Protein AF-0000000079760302 (afdb_homodimer)

InterPro domains:
  IPR001539 Peptidase U32 [PS01276] (165-183)
  IPR001539 Peptidase U32 [PTHR30217] (5-407)
  IPR032525 Peptidase family U32, C-terminal [PF16325] (326-405)
  IPR060007 Peptidase family U32, N-terminal domain [PF01136] (14-316)

Organism: Clostridium scindens (strain ATCC 35704 / DSM 5676 / VPI 13733 / 19) (NCBI:txid411468)

Secondary structure (DSSP, 8-state):
----S-EEEEE-SSHHHHHHHHHTT-SEEEEEBSSSSTTTTSSPBPHHHHHHHHHHHHHTT-EEEEEE-----GGGHHHHHHHHHHHHHH--SEEEE--HHHHHHHHHH-TTSEEEEPGGG---SHHHHHHHHHHT-SEEEPPTT--HHHHHHHHHHS-TTSEEEEEEEEEEEEEEES-THHHHHH--S-TTSS---------EEEEETTEEEEEEEEEEETTEEEEEEEEEEE-GGGHHHHHHTT-SEEEEP-TT--HHHHHHHHHHHHHHHHHHHH-HHHHHHTHHHHHHHHHTT-SS-EE-TTTTSS--GGGB-----S---EEEEEEEEEEEETTEEEEE--S--BTT-EEEEE-TTS-EEEEEEEEEEETTS-EESB--STT-EEEEEESS---TT-EEEEEE-/----S-EEEEE-SSHHHHHHHHHTT-SEEEEEBSSSSTTTTSSPBPHHHHHHHHHHHHHTT-EEEEEE-----GGGHHHHHHHHHHHHHH--SEEEE--HHHHHHHHHH-TTSEEEEPGGG---SHHHHHHHHHHT-SEEEPPTT--HHHHHHHHHHS-TTSEEEEEEEEEEEEEEES-THHHHHH--S-TTSS---------EEEEETTEEEEEEEEEEETTEEEEEEEEEEE-GGGHHHHHHTT-SEEEEP-TT--HHHHHHHHHHHHHHHHHHHH-HHHHHHTHHHHHHHHHTT-SS-EE-TTTTSS--GGGB-----S---EEEEEEEEEEEETTEEEEE--S--BTT-EEEEE-TTS-EEEEEEEEEEETTS-EESB--STT-EEEEEESS---TT-EEEEEE-

Radius of gyration: 30.81 Å; Cα contacts (8 Å, |Δi|>4): 1862; chains: 2; bounding box: 51×100×69 Å

Foldseek 3Di:
DQQPQFFEEFEALFLLLLLLLLQLAGQEYEFEACDQAPPNVGNHDDLVSLLVSQVSQVVSNHFYEYENAAADDPVCVVVLLVVLLSCLVSPGQAYEYAYPSSLVSNCVRRVNHAYEYHLNNVAQALVVVVVVVVVRHQEYEHHLQHALVRLLVSCVRHDLRRAYEYEAKFKDFPDWFQPLVPCVVPVVDDPPPPCPPPLPQPQQFPDDPVDPDQGFGWGHDPGTTTTIDQAMHHCLVPLVSNSSSRHRYHYYDDNNDDSLLSSLLSLLSSCLSVLCVVPVVSNVVCVVVSVLSNLLNDVTWYFNRCHNHHDDPPSGPDPCPPPNFHKDFFFFFADDDPQWTKTFGAAKDFAQDWWWWARSNSDIDIKGWHWKAFPVGDTDGMDHDGRGIIITHIPDDDDGGTTIMHTDD/DQQPQFFEEFEALFLLLLLLLLQLAGQEYEFEACDQAPPNVGNHDDLVSLLVSQVSQVVSNHFYEYENAAADDPVCVVVLLVVLLSCLVSPGQAYEYAYPSSLVSNCVRRVNHAYEYHLNNVAQALVVVVVVVVVRHQEYEHHLQHALVRLLVSCVRHDLRRAYEYEAKFKDFPDWDQPLVPCVVVVVDDPPPPCPPPLPQPQQFPDDPVDPDQGFGWGHDPGTTTTIDQAMGHCLVPLVSNSSSRHRYHYYDDNNDDSLLSSLLSLLSSCLSVLCVVPVVSNVVCVVVSVLSNLLRDVTWYFNRCHNHHDDPPSGPDPCPPPNFHKDFFFFFADDDPQWTKTFGAAKDFAQDWWWWARSNSDTDIKGWHWKAFPVGDTDGMDHDGRGIIITHIPDDDDGGTTIMHTDD

pLDDT: mean 82.97, std 21.77, range [25.94, 98.81]

Nearest PDB structures (foldseek):
  4he6-assembly1_A  TM=8.586E-01  e=7.888E-08  Geobacillus thermoleovorans CCB_US3_UF5
  4he5-assembly1_A  TM=8.821E-01  e=3.032E-07  Geobacillus thermoleovorans CCB_US3_UF5
  3nnt-assembly1_B  TM=6.874E-01  e=3.094E-02  Salmonella enterica subsp. enterica serovar Typhimurium str. LT2
  4gug-assembly1_B  TM=6.235E-01  e=2.054E-02  Salmonella enterica subsp. enterica serovar Typhimurium str. LT2
  3l2i-assembly1_B  TM=6.583E-01  e=9.410E-02  Salmonella enterica subsp. enterica serovar Typhimurium str. LT2

Sequence (818 aa):
MRRGRPELLIPASSLEVLKTAVIFGADAVYIGGEAFGLRAKAKNFSMEDMKEGIAFAHAHGARVHVTVNILAHNDDLPGVEEYLKELKEIGPDALIIADPAIFQMAKDICPGIERHISTQANNTNYGTYLFWWKQGAKRVVSARELSLKEIREIRDRIPEEMEIESFIHGAMCISYSGRCLLSNYFTGRDANQGACTHPCRWKYAVVEETRPGEYMPVYENERGTYIFNSKDLCMIGHIPEMIEAGIDSFKIEGRMKTALYVATVARTYRKAIDDYLADVQRYQKNMPWYLDQISNCTYRQFTTGFYFGKPGDESQIYDSNTYVKEYTYLGIIGGEKDGLYRIEQRNKFSVGETIEIMKPDGQNIETAVQRIVDEEGNEQESAPHPKQVLYVELDHEASQYDILRRAESMRRGRPELLIPASSLEVLKTAVIFGADAVYIGGEAFGLRAKAKNFSMEDMKEGIAFAHAHGARVHVTVNILAHNDDLPGVEEYLKELKEIGPDALIIADPAIFQMAKDICPGIERHISTQANNTNYGTYLFWWKQGAKRVVSARELSLKEIREIRDRIPEEMEIESFIHGAMCISYSGRCLLSNYFTGRDANQGACTHPCRWKYAVVEETRPGEYMPVYENERGTYIFNSKDLCMIGHIPEMIEAGIDSFKIEGRMKTALYVATVARTYRKAIDDYLADVQRYQKNMPWYLDQISNCTYRQFTTGFYFGKPGDESQIYDSNTYVKEYTYLGIIGGEKDGLYRIEQRNKFSVGETIEIMKPDGQNIETAVQRIVDEEGNEQESAPHPKQVLYVELDHEASQYDILRRAES

Solvent-accessible surface area (backbone atoms only — not comparable to full-atom values): 41678 Å² total; per-residue (Å²): 133,80,77,71,85,58,35,39,33,34,43,22,33,39,59,69,27,40,53,38,28,46,67,12,46,27,42,23,35,37,34,39,32,60,58,54,22,84,61,33,82,45,70,39,34,49,72,68,45,45,43,52,46,45,51,53,30,51,75,71,73,20,44,36,31,36,37,49,40,33,78,54,43,61,83,44,49,65,57,47,54,53,51,45,56,52,43,51,72,64,52,53,57,26,36,32,26,36,28,61,31,56,46,52,48,41,52,72,72,28,64,87,38,43,37,27,36,30,41,84,54,62,39,52,29,39,50,35,51,47,49,42,42,75,75,61,37,45,31,40,26,44,27,79,75,50,25,42,67,56,45,29,53,28,50,74,67,45,64,87,82,50,39,34,29,37,75,40,32,28,70,37,73,48,25,56,14,67,41,31,44,60,54,49,68,64,50,50,59,68,80,74,60,79,66,66,63,74,63,53,80,47,62,26,23,48,33,44,71,89,46,84,79,60,55,28,48,33,38,46,44,96,60,16,27,34,30,34,50,80,39,23,32,49,39,84,91,40,55,68,61,46,52,71,23,53,42,42,28,43,29,43,48,53,51,85,52,51,50,64,48,40,33,50,52,29,23,43,51,39,47,47,54,50,30,38,76,75,34,60,65,54,30,62,69,44,42,68,56,46,52,52,56,57,43,39,65,46,93,59,44,38,20,60,57,22,39,87,38,80,47,42,56,69,44,50,58,60,76,63,77,56,84,62,47,43,63,44,60,29,32,42,29,72,36,76,56,96,76,23,34,31,27,45,29,58,42,74,53,42,51,74,37,74,33,31,42,40,41,53,89,71,49,71,42,75,30,38,28,69,40,34,25,41,85,86,66,46,80,39,66,56,46,81,55,71,66,37,58,33,32,32,28,54,79,52,91,80,52,69,66,27,34,38,32,31,79,48,132,132,80,77,72,85,59,36,39,32,34,41,22,31,37,56,68,27,40,52,39,24,47,68,13,46,26,41,23,35,38,34,37,33,59,56,55,22,84,62,33,83,45,69,40,33,49,72,68,44,43,45,52,45,45,52,53,29,50,75,71,72,21,44,37,32,37,35,49,40,33,78,53,42,58,85,43,50,65,58,49,54,54,50,46,54,52,43,52,72,64,53,54,57,27,36,31,26,36,27,61,31,57,46,52,48,41,51,73,72,28,65,87,36,41,38,28,37,30,42,84,56,62,39,50,28,38,49,35,52,47,50,42,42,75,74,61,37,45,32,40,26,44,27,78,74,49,24,43,68,55,45,28,52,28,48,73,66,44,63,88,82,51,38,33,28,37,77,40,32,29,70,37,74,48,25,57,15,67,41,29,44,61,53,48,67,63,44,54,60,68,78,74,60,80,66,66,62,74,60,53,80,47,62,27,23,48,33,43,72,88,45,85,80,59,55,30,48,32,38,45,43,96,59,16,27,34,30,34,50,80,39,24,33,49,38,82,90,40,54,68,62,45,52,71,23,52,44,41,28,44,28,42,49,52,51,84,52,51,52,65,47,39,31,49,52,29,23,44,51,40,48,47,53,50,32,38,75,74,33,59,64,53,29,60,70,43,44,66,57,46,53,51,57,56,44,40,67,47,92,57,45,38,20,60,55,22,37,88,37,79,49,42,58,71,44,51,59,59,76,64,76,58,84,62,47,43,63,45,60,29,30,43,30,72,37,77,56,96,75,23,33,32,29,46,28,58,40,72,54,42,51,71,38,74,33,30,42,41,42,53,88,70,49,70,41,75,31,39,29,69,40,33,26,40,85,86,65,47,79,38,64,56,45,83,56,70,66,38,57,33,32,33,27,54,78,52,91,82,53,70,65,27,34,36,31,32,78,50,132

Structure (mmCIF, N/CA/C/O backbone):
data_AF-0000000079760302-model_v1
#
loop_
_entity.id
_entity.type
_entity.pdbx_description
1 polymer 'Putative protease YdcP'
#
loop_
_atom_site.group_PDB
_atom_site.id
_atom_site.type_symbol
_atom_site.label_atom_id
_atom_site.label_alt_id
_atom_site.label_comp_id
_atom_site.label_asym_id
_atom_site.label_entity_id
_atom_site.label_seq_id
_atom_site.pdbx_PDB_ins_code
_atom_site.Cartn_x
_atom_site.Cartn_y
_atom_site.Cartn_z
_atom_site.occupancy
_atom_site.B_iso_or_equiv
_atom_site.auth_seq_id
_atom_site.auth_comp_id
_atom_site.auth_asym_id
_atom_site.auth_atom_id
_atom_site.pdbx_PDB_model_num
ATOM 1 N N . MET A 1 1 ? 15.672 27.656 -12.844 1 27.12 1 MET A N 1
ATOM 2 C CA . MET A 1 1 ? 14.664 28.578 -12.328 1 27.12 1 MET A CA 1
ATOM 3 C C . MET A 1 1 ? 14.281 28.219 -10.898 1 27.12 1 MET A C 1
ATOM 5 O O . MET A 1 1 ? 13.914 27.062 -10.625 1 27.12 1 MET A O 1
ATOM 9 N N . ARG A 1 2 ? 14.93 28.781 -9.805 1 40.09 2 ARG A N 1
ATOM 10 C CA . ARG A 1 2 ? 14.938 28.719 -8.352 1 40.09 2 ARG A CA 1
ATOM 11 C C . ARG A 1 2 ? 13.523 28.562 -7.801 1 40.09 2 ARG A C 1
ATOM 13 O O . ARG A 1 2 ? 12.656 29.406 -8.039 1 40.09 2 ARG A O 1
ATOM 20 N N . ARG A 1 3 ? 13.008 27.344 -7.719 1 56.59 3 ARG A N 1
ATOM 21 C CA . ARG A 1 3 ? 11.672 27.125 -7.184 1 56.59 3 ARG A CA 1
ATOM 22 C C . ARG A 1 3 ? 11.406 28.047 -5.992 1 56.59 3 ARG A C 1
ATOM 24 O O . ARG A 1 3 ? 12.344 28.469 -5.309 1 56.59 3 ARG A O 1
ATOM 31 N N . GLY A 1 4 ? 10.43 29.062 -6.113 1 69.62 4 GLY A N 1
ATOM 32 C CA . GLY A 1 4 ? 9.883 30.047 -5.188 1 69.62 4 GLY A CA 1
ATOM 33 C C . GLY A 1 4 ? 9.82 29.547 -3.756 1 69.62 4 GLY A C 1
ATOM 34 O O . GLY A 1 4 ? 10.461 28.547 -3.412 1 69.62 4 GLY A O 1
ATOM 35 N N . ARG A 1 5 ? 9.539 30.359 -2.797 1 90.12 5 ARG A N 1
ATOM 36 C CA . ARG A 1 5 ? 9.273 30.109 -1.383 1 90.12 5 ARG A CA 1
ATOM 37 C C . ARG A 1 5 ? 8.406 28.875 -1.191 1 90.12 5 ARG A C 1
ATOM 39 O O . ARG A 1 5 ? 7.32 28.766 -1.766 1 90.12 5 ARG A O 1
ATOM 46 N N . PRO A 1 6 ? 9.039 27.797 -0.453 1 97.38 6 PRO A N 1
ATOM 47 C CA . PRO A 1 6 ? 8.203 26.609 -0.227 1 97.38 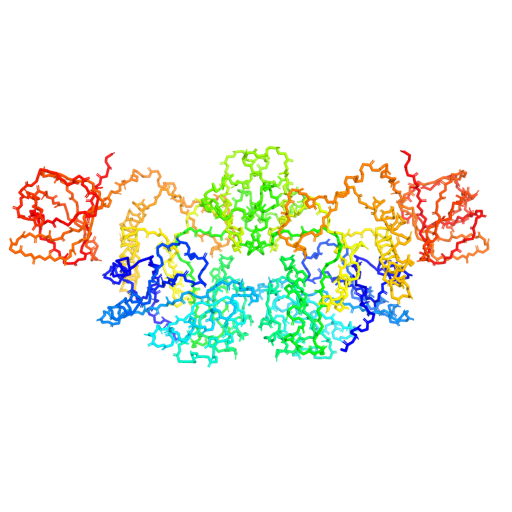6 PRO A CA 1
ATOM 48 C C . PRO A 1 6 ? 6.941 26.906 0.568 1 97.38 6 PRO A C 1
ATOM 50 O O . PRO A 1 6 ? 6.941 27.812 1.412 1 97.38 6 PRO A O 1
ATOM 53 N N . GLU A 1 7 ? 5.926 26.219 0.234 1 98.44 7 GLU A N 1
ATOM 54 C CA . GLU A 1 7 ? 4.684 26.266 0.998 1 98.44 7 GLU A CA 1
ATOM 55 C C . GLU A 1 7 ? 4.828 25.547 2.332 1 98.44 7 GLU A C 1
ATOM 57 O O . GLU A 1 7 ? 5.359 24.438 2.387 1 98.44 7 GLU A O 1
ATOM 62 N N . LEU A 1 8 ? 4.477 26.219 3.406 1 98.69 8 LEU A N 1
ATOM 63 C CA . LEU A 1 8 ? 4.348 25.547 4.695 1 98.69 8 LEU A CA 1
ATOM 64 C C . LEU A 1 8 ? 2.926 25.031 4.906 1 98.69 8 LEU A C 1
ATOM 66 O O . LEU A 1 8 ? 1.998 25.828 5.086 1 98.69 8 LEU A O 1
ATOM 70 N N . LEU A 1 9 ? 2.736 23.719 4.84 1 98.56 9 LEU A N 1
ATOM 71 C CA . LEU A 1 9 ? 1.435 23.062 4.934 1 98.56 9 LEU A CA 1
ATOM 72 C C . LEU A 1 9 ? 1.235 22.438 6.309 1 98.56 9 LEU A C 1
ATOM 74 O O . LEU A 1 9 ? 1.957 21.516 6.684 1 98.56 9 LEU A O 1
ATOM 78 N N . ILE A 1 10 ? 0.221 22.922 7.035 1 97.69 10 ILE A N 1
ATOM 79 C CA . ILE A 1 10 ? 0.015 22.547 8.43 1 97.69 10 ILE A CA 1
ATOM 80 C C . ILE A 1 10 ? -1.311 21.812 8.578 1 97.69 10 ILE A C 1
ATOM 82 O O . ILE A 1 10 ? -2.305 22.172 7.941 1 97.69 10 ILE A O 1
ATOM 86 N N . PRO A 1 11 ? -1.332 20.781 9.438 1 95.25 11 PRO A N 1
ATOM 87 C CA . PRO A 1 11 ? -2.592 20.078 9.68 1 95.25 11 PRO A CA 1
ATOM 88 C C . PRO A 1 11 ? -3.516 20.828 10.633 1 95.25 11 PRO A C 1
ATOM 90 O O . PRO A 1 11 ? -3.047 21.609 11.469 1 95.25 11 PRO A O 1
ATOM 93 N N . ALA A 1 12 ? -4.762 20.641 10.492 1 94.62 12 ALA A N 1
ATOM 94 C CA . ALA A 1 12 ? -5.719 21.172 11.453 1 94.62 12 ALA A CA 1
ATOM 95 C C . ALA A 1 12 ? -6.84 20.172 11.734 1 94.62 12 ALA A C 1
ATOM 97 O O . ALA A 1 12 ? -7.461 19.656 10.805 1 94.62 12 ALA A O 1
ATOM 98 N N . SER A 1 13 ? -7.125 20 12.961 1 89.5 13 SER A N 1
ATOM 99 C CA . SER A 1 13 ? -8.125 19.031 13.391 1 89.5 13 SER A CA 1
ATOM 100 C C . SER A 1 13 ? -9.477 19.688 13.617 1 89.5 13 SER A C 1
ATOM 102 O O . SER A 1 13 ? -10.492 19.016 13.75 1 89.5 13 SER A O 1
ATOM 104 N N . SER A 1 14 ? -9.477 20.984 13.734 1 89.62 14 SER A N 1
ATOM 105 C CA . SER A 1 14 ? -10.688 21.75 14.008 1 89.62 14 SER A CA 1
ATOM 106 C C . SER A 1 14 ? -10.586 23.156 13.453 1 89.62 14 SER A C 1
ATOM 108 O O . SER A 1 14 ? -9.508 23.578 13.016 1 89.62 14 SER A O 1
ATOM 110 N N . LEU A 1 15 ? -11.727 23.812 13.5 1 93.81 15 LEU A N 1
ATOM 111 C CA . LEU A 1 15 ? -11.75 25.188 13.023 1 93.81 15 LEU A CA 1
ATOM 112 C C . LEU A 1 15 ? -10.805 26.062 13.836 1 93.81 15 LEU A C 1
ATOM 114 O O . LEU A 1 15 ? -10.078 26.875 13.273 1 93.81 15 LEU A O 1
ATOM 118 N N . GLU A 1 16 ? -10.773 25.875 15.102 1 91.5 16 GLU A N 1
ATOM 119 C CA . GLU A 1 16 ? -9.875 26.609 15.984 1 91.5 16 GLU A CA 1
ATOM 120 C C . GLU A 1 16 ? -8.422 26.375 15.602 1 91.5 16 GLU A C 1
ATOM 122 O O . GLU A 1 16 ? -7.637 27.328 15.516 1 91.5 16 GLU A O 1
ATOM 127 N N . VAL A 1 17 ? -8.102 25.172 15.391 1 93.56 17 VAL A N 1
ATOM 128 C CA . VAL A 1 17 ? -6.727 24.812 15.055 1 93.56 17 VAL A CA 1
ATOM 129 C C . VAL A 1 17 ? -6.367 25.359 13.672 1 93.56 17 VAL A C 1
ATOM 131 O O . VAL A 1 17 ? -5.234 25.781 13.445 1 93.56 17 VAL A O 1
ATOM 134 N N . LEU A 1 18 ? -7.316 25.312 12.781 1 96.81 18 LEU A N 1
ATOM 135 C CA . LEU A 1 18 ? -7.09 25.875 11.453 1 96.81 18 LEU A CA 1
ATOM 136 C C . LEU A 1 18 ? -6.75 27.359 11.555 1 96.81 18 LEU A C 1
ATOM 138 O O . LEU A 1 18 ? -5.77 27.812 10.961 1 96.81 18 LEU A O 1
ATOM 142 N N . LYS A 1 19 ? -7.535 28.094 12.289 1 97 19 LYS A N 1
ATOM 143 C CA . LYS A 1 19 ? -7.285 29.531 12.445 1 97 19 LYS A CA 1
ATOM 144 C C . LYS A 1 19 ? -5.93 29.781 13.094 1 97 19 LYS A C 1
ATOM 146 O O . LYS A 1 19 ? -5.199 30.688 12.68 1 97 19 LYS A O 1
ATOM 151 N N . THR A 1 20 ? -5.645 28.953 14.062 1 96.44 20 THR A N 1
ATOM 152 C CA . THR A 1 20 ? -4.348 29.047 14.719 1 96.44 20 THR A CA 1
ATOM 153 C C . THR A 1 20 ? -3.215 28.828 13.727 1 96.44 20 THR A C 1
ATOM 155 O O . THR A 1 20 ? -2.258 29.609 13.688 1 96.44 20 THR A O 1
ATOM 158 N N . ALA A 1 21 ? -3.311 27.766 12.953 1 97.75 21 ALA A N 1
ATOM 159 C CA . ALA A 1 21 ? -2.287 27.453 11.961 1 97.75 21 ALA A CA 1
ATOM 160 C C . ALA A 1 21 ? -2.061 28.625 11.008 1 97.75 21 ALA A C 1
ATOM 162 O O . ALA A 1 21 ? -0.917 29 10.742 1 97.75 21 ALA A O 1
ATOM 163 N N . VAL A 1 22 ? -3.119 29.203 10.555 1 98.56 22 VAL A N 1
ATOM 164 C CA . VAL A 1 22 ? -3.061 30.312 9.594 1 98.56 22 VAL A CA 1
ATOM 165 C C . VAL A 1 22 ? -2.375 31.516 10.227 1 98.56 22 VAL A C 1
ATOM 167 O O . VAL A 1 22 ? -1.438 32.062 9.656 1 98.56 22 VAL A O 1
ATOM 170 N N . ILE A 1 23 ? -2.783 31.859 11.398 1 98.38 23 ILE A N 1
ATOM 171 C CA . ILE A 1 23 ? -2.273 33.031 12.078 1 98.38 23 ILE A CA 1
ATOM 172 C C . ILE A 1 23 ? -0.801 32.844 12.43 1 98.38 23 ILE A C 1
ATOM 174 O O . ILE A 1 23 ? -0.011 33.781 12.383 1 98.38 23 ILE A O 1
ATOM 178 N N . PHE A 1 24 ? -0.432 31.625 12.703 1 98.25 24 PHE A N 1
ATOM 179 C CA . PHE A 1 24 ? 0.914 31.375 13.195 1 98.25 24 PHE A CA 1
ATOM 180 C C . PHE A 1 24 ? 1.858 31.031 12.055 1 98.25 24 PHE A C 1
ATOM 182 O O . PHE A 1 24 ? 3.016 30.672 12.281 1 98.25 24 PHE A O 1
ATOM 189 N N . GLY A 1 25 ? 1.364 31.078 10.797 1 97.94 25 GLY A N 1
ATOM 190 C CA . GLY A 1 25 ? 2.381 31.141 9.758 1 97.94 25 GLY A CA 1
ATOM 191 C C . GLY A 1 25 ? 2.148 30.141 8.641 1 97.94 25 GLY A C 1
ATOM 192 O O . GLY A 1 25 ? 2.947 30.047 7.703 1 97.94 25 GLY A O 1
ATOM 193 N N . ALA A 1 26 ? 1.073 29.406 8.625 1 98.25 26 ALA A N 1
ATOM 194 C CA . ALA A 1 26 ? 0.79 28.438 7.57 1 98.25 26 ALA A CA 1
ATOM 195 C C . ALA A 1 26 ? 0.502 29.141 6.246 1 98.25 26 ALA A C 1
ATOM 197 O O . ALA A 1 26 ? -0.226 30.141 6.207 1 98.25 26 ALA A O 1
ATOM 198 N N . ASP A 1 27 ? 1.125 28.672 5.168 1 98.44 27 ASP A N 1
ATOM 199 C CA . ASP A 1 27 ? 0.725 29.078 3.828 1 98.44 27 ASP A CA 1
ATOM 200 C C . ASP A 1 27 ? -0.511 28.312 3.361 1 98.44 27 ASP A C 1
ATOM 202 O O . ASP A 1 27 ? -1.268 28.797 2.518 1 98.44 27 ASP A O 1
ATOM 206 N N . ALA A 1 28 ? -0.618 27.141 3.871 1 98.75 28 ALA A N 1
ATOM 207 C CA . ALA A 1 28 ? -1.744 26.25 3.594 1 98.75 28 ALA A CA 1
ATOM 208 C C . ALA A 1 28 ? -2.025 25.328 4.781 1 98.75 28 ALA A C 1
ATOM 210 O O . ALA A 1 28 ? -1.126 25.031 5.57 1 98.75 28 ALA A O 1
ATOM 211 N N . VAL A 1 29 ? -3.301 24.969 4.875 1 98.12 29 VAL A N 1
ATOM 212 C CA . VAL A 1 29 ? -3.74 24.047 5.914 1 98.12 29 VAL A CA 1
ATOM 213 C C . VAL A 1 29 ? -4.477 22.875 5.281 1 98.12 29 VAL A C 1
ATOM 215 O O . VAL A 1 29 ? -5.234 23.047 4.324 1 98.12 29 VAL A O 1
ATOM 218 N N . TYR A 1 30 ? -4.176 21.688 5.766 1 96.69 30 TYR A N 1
ATOM 219 C CA . TYR A 1 30 ? -4.973 20.562 5.285 1 96.69 30 TYR A CA 1
ATOM 220 C C . TYR A 1 30 ? -5.848 20 6.402 1 96.69 30 TYR A C 1
ATOM 222 O O . TYR A 1 30 ? -5.422 19.953 7.559 1 96.69 30 TYR A O 1
ATOM 230 N N . ILE A 1 31 ? -7.078 19.688 6.004 1 95 31 ILE A N 1
ATOM 231 C CA . ILE A 1 31 ? -8.102 19.266 6.957 1 95 31 ILE A CA 1
ATOM 232 C C . ILE A 1 31 ? -8.82 18.031 6.426 1 95 31 ILE A C 1
ATOM 234 O O . ILE A 1 31 ? -8.602 17.625 5.285 1 95 31 ILE A O 1
ATOM 238 N N . GLY A 1 32 ? -9.586 17.406 7.305 1 90.62 32 GLY A N 1
ATOM 239 C CA . GLY A 1 32 ? -10.453 16.281 6.949 1 90.62 32 GLY A CA 1
ATOM 240 C C . GLY A 1 32 ? -11.883 16.469 7.422 1 90.62 32 GLY A C 1
ATOM 241 O O . GLY A 1 32 ? -12.125 17.047 8.492 1 90.62 32 GLY A O 1
ATOM 242 N N . GLY A 1 33 ? -12.766 16.047 6.598 1 84.06 33 GLY A N 1
ATOM 243 C CA . GLY A 1 33 ? -14.156 16.031 7.027 1 84.06 33 GLY A CA 1
ATOM 244 C C . GLY A 1 33 ? -14.5 14.82 7.875 1 84.06 33 GLY A C 1
ATOM 245 O O . GLY A 1 33 ? -13.617 14.062 8.273 1 84.06 33 GLY A O 1
ATOM 246 N N . GLU A 1 34 ? -15.758 14.766 8.18 1 72.75 34 GLU A N 1
ATOM 247 C CA . GLU A 1 34 ? -16.25 13.672 9.008 1 72.75 34 GLU A CA 1
ATOM 248 C C . GLU A 1 34 ? -16.203 12.344 8.258 1 72.75 34 GLU A C 1
ATOM 250 O O . GLU A 1 34 ? -16.25 11.273 8.875 1 72.75 34 GLU A O 1
ATOM 255 N N . ALA A 1 35 ? -16 12.562 6.984 1 72.5 35 ALA A N 1
ATOM 256 C CA . ALA A 1 35 ? -16.078 11.336 6.188 1 72.5 35 ALA A CA 1
ATOM 257 C C . ALA A 1 35 ? -14.875 11.227 5.242 1 72.5 35 ALA A C 1
ATOM 259 O O . ALA A 1 35 ? -14.305 12.242 4.836 1 72.5 35 ALA A O 1
ATOM 260 N N . PHE A 1 36 ? -14.289 9.984 5.008 1 75.25 36 PHE A N 1
ATOM 261 C CA . PHE A 1 36 ? -13.469 9.516 3.896 1 75.25 36 PHE A CA 1
ATOM 262 C C . PHE A 1 36 ? -12.039 10.031 4.027 1 75.25 36 PHE A C 1
ATOM 264 O O . PHE A 1 36 ? -11.359 10.266 3.021 1 75.25 36 PHE A O 1
ATOM 271 N N . GLY A 1 37 ? -11.727 10.531 5.164 1 73.12 37 GLY A N 1
ATOM 272 C CA . GLY A 1 37 ? -10.328 10.703 5.531 1 73.12 37 GLY A CA 1
ATOM 273 C C . GLY A 1 37 ? -9.781 9.562 6.367 1 73.12 37 GLY A C 1
ATOM 274 O O . GLY A 1 37 ? -10.547 8.844 7.023 1 73.12 37 GLY A O 1
ATOM 275 N N . LEU A 1 38 ? -8.492 9.336 6.277 1 59.59 38 LEU A N 1
ATOM 276 C CA . LEU A 1 38 ? -7.863 8.25 7.023 1 59.59 38 LEU A CA 1
ATOM 277 C C . LEU A 1 38 ? -8.016 8.469 8.523 1 59.59 38 LEU A C 1
ATOM 279 O O . LEU A 1 38 ? -7.887 7.527 9.312 1 59.59 38 LEU A O 1
ATOM 283 N N . ARG A 1 39 ? -8.344 9.648 8.969 1 48 39 ARG A N 1
ATOM 284 C CA . ARG A 1 39 ? -8.484 9.961 10.391 1 48 39 ARG A CA 1
ATOM 285 C C . ARG A 1 39 ? -9.898 10.414 10.711 1 48 39 ARG A C 1
ATOM 287 O O . ARG A 1 39 ? -10.094 11.375 11.461 1 48 39 ARG A O 1
ATOM 294 N N . ALA A 1 40 ? -10.922 9.859 10.156 1 51.06 40 ALA A N 1
ATOM 295 C CA . ALA A 1 40 ? -12.32 10.258 10.281 1 51.06 40 ALA A CA 1
ATOM 296 C C . ALA A 1 40 ? -12.773 10.242 11.742 1 51.06 40 ALA A C 1
ATOM 298 O O . ALA A 1 40 ? -13.789 10.844 12.094 1 51.06 40 ALA A O 1
ATOM 299 N N . LYS A 1 41 ? -12.047 9.664 12.641 1 45.09 41 LYS A N 1
ATOM 300 C CA . LYS A 1 41 ? -12.461 9.672 14.039 1 45.09 41 LYS A CA 1
ATOM 301 C C . LYS A 1 41 ? -12.016 10.953 14.734 1 45.09 41 LYS A C 1
ATOM 303 O O . LYS A 1 41 ? -12.422 11.227 15.867 1 45.09 41 LYS A O 1
ATOM 308 N N . ALA A 1 42 ? -11.211 11.672 14.211 1 46.56 42 ALA A N 1
ATOM 309 C CA . ALA A 1 42 ? -10.781 12.945 14.781 1 46.56 42 ALA A CA 1
ATOM 310 C C . ALA A 1 42 ? -11.906 13.977 14.734 1 46.56 42 ALA A C 1
ATOM 312 O O . ALA A 1 42 ? -12.906 13.773 14.047 1 46.56 42 ALA A O 1
ATOM 313 N N . LYS A 1 43 ? -12.039 14.789 15.852 1 53.94 43 LYS A N 1
ATOM 314 C CA . LYS A 1 43 ? -12.938 15.93 15.727 1 53.94 43 LYS A CA 1
ATOM 315 C C . LYS A 1 43 ? -12.852 16.547 14.336 1 53.94 43 LYS A C 1
ATOM 317 O O . LYS A 1 43 ? -11.797 17.047 13.938 1 53.94 43 LYS A O 1
ATOM 322 N N . ASN A 1 44 ? -13.688 16 13.344 1 64.38 44 ASN A N 1
ATOM 323 C CA . ASN A 1 44 ? -13.633 16.391 11.938 1 64.38 44 ASN A CA 1
ATOM 324 C C . ASN A 1 44 ? -14.555 17.578 11.648 1 64.38 44 ASN A C 1
ATOM 326 O O . ASN A 1 44 ? -15.344 17.984 12.508 1 64.38 44 ASN A O 1
ATOM 330 N N . PHE A 1 45 ? -14.172 18.297 10.656 1 85.31 45 PHE A N 1
ATOM 331 C CA . PHE A 1 45 ? -14.852 19.5 10.195 1 85.31 45 PHE A CA 1
ATOM 332 C C . PHE A 1 45 ? -16.234 19.172 9.664 1 85.31 45 PHE A C 1
ATOM 334 O O . PHE A 1 45 ? -16.391 18.281 8.82 1 85.31 45 PHE A O 1
ATOM 341 N N . SER A 1 46 ? -17.219 19.812 10.273 1 89.56 46 SER A N 1
ATOM 342 C CA . SER A 1 46 ? -18.484 19.859 9.562 1 89.56 46 SER A CA 1
ATOM 343 C C . SER A 1 46 ? -18.375 20.688 8.273 1 89.56 46 SER A C 1
ATOM 345 O O . SER A 1 46 ? -17.391 21.391 8.078 1 89.56 46 SER A O 1
ATOM 347 N N . MET A 1 47 ? -19.359 20.578 7.477 1 91.06 47 MET A N 1
ATOM 348 C CA . MET A 1 47 ? -19.359 21.359 6.242 1 91.06 47 MET A CA 1
ATOM 349 C C . MET A 1 47 ? -19.375 22.844 6.539 1 91.06 47 MET A C 1
ATOM 351 O O . MET A 1 47 ? -18.734 23.641 5.848 1 91.06 47 MET A O 1
ATOM 355 N N . GLU A 1 48 ? -20.062 23.203 7.543 1 94.25 48 GLU A N 1
ATOM 356 C CA . GLU A 1 48 ? -20.125 24.594 7.957 1 94.25 48 GLU A CA 1
ATOM 357 C C . GLU A 1 48 ? -18.766 25.094 8.453 1 94.25 48 GLU A C 1
ATOM 359 O O . GLU A 1 48 ? -18.328 26.188 8.109 1 94.25 48 GLU A O 1
ATOM 364 N N . ASP A 1 49 ? -18.156 24.266 9.227 1 94.88 49 ASP A N 1
ATOM 365 C CA . ASP A 1 49 ? -16.828 24.594 9.719 1 94.88 49 ASP A CA 1
ATOM 366 C C . ASP A 1 49 ? -15.828 24.734 8.562 1 94.88 49 ASP A C 1
ATOM 368 O O . ASP A 1 49 ? -14.969 25.609 8.57 1 94.88 49 ASP A O 1
ATOM 372 N N . MET A 1 50 ? -15.984 23.875 7.637 1 95.81 50 MET A N 1
ATOM 373 C CA . MET A 1 50 ? -15.094 23.906 6.484 1 95.81 50 MET A CA 1
ATOM 374 C C . MET A 1 50 ? -15.258 25.203 5.699 1 95.81 50 MET A C 1
ATOM 376 O O . MET A 1 50 ? -14.273 25.844 5.344 1 95.81 50 MET A O 1
ATOM 380 N N . LYS A 1 51 ? -16.469 25.547 5.496 1 96.94 51 LYS A N 1
ATOM 381 C CA . LYS A 1 51 ? -16.75 26.781 4.766 1 96.94 51 LYS A CA 1
ATOM 382 C C . LYS A 1 51 ? -16.156 28 5.48 1 96.94 51 LYS A C 1
ATOM 384 O O . LYS A 1 51 ? -15.508 28.828 4.859 1 96.94 51 LYS A O 1
ATOM 389 N N . GLU A 1 52 ? -16.375 28.016 6.734 1 97.62 52 GLU A N 1
ATOM 390 C CA . GLU A 1 52 ? -15.836 29.125 7.531 1 97.62 52 GLU A CA 1
ATOM 391 C C . GLU A 1 52 ? -14.305 29.125 7.52 1 97.62 52 GLU A C 1
ATOM 393 O O . GLU A 1 52 ? -13.68 30.172 7.391 1 97.62 52 GLU A O 1
ATOM 398 N N . GLY A 1 53 ? -13.797 27.938 7.707 1 97.88 53 GLY A N 1
ATOM 399 C CA . GLY A 1 53 ? -12.352 27.812 7.699 1 97.88 53 GLY A CA 1
ATOM 400 C C . GLY A 1 53 ? -11.719 28.234 6.391 1 97.88 53 GLY A C 1
ATOM 401 O O . GLY A 1 53 ? -10.695 28.922 6.383 1 97.88 53 GLY A O 1
ATOM 402 N N . ILE A 1 54 ? -12.344 27.875 5.305 1 98.38 54 ILE A N 1
ATOM 403 C CA . ILE A 1 54 ? -11.852 28.234 3.984 1 98.38 54 ILE A CA 1
ATOM 404 C C . ILE A 1 54 ? -11.914 29.75 3.803 1 98.38 54 ILE A C 1
ATOM 406 O O . ILE A 1 54 ? -10.953 30.375 3.354 1 98.38 54 ILE A O 1
ATOM 410 N N . ALA A 1 55 ? -12.953 30.328 4.156 1 98.44 55 ALA A N 1
ATOM 411 C CA . ALA A 1 55 ? -13.102 31.766 4.055 1 98.44 55 ALA A CA 1
ATOM 412 C C . ALA A 1 55 ? -12.047 32.5 4.887 1 98.44 55 ALA A C 1
ATOM 414 O O . ALA A 1 55 ? -11.43 33.438 4.422 1 98.44 55 ALA A O 1
ATOM 415 N N . PHE A 1 56 ? -11.883 32.094 6.09 1 98.12 56 PHE A N 1
ATOM 416 C CA . PHE A 1 56 ? -10.891 32.688 6.977 1 98.12 56 PHE A CA 1
ATOM 417 C C . PHE A 1 56 ? -9.492 32.562 6.375 1 98.12 56 PHE A C 1
ATOM 419 O O . PHE A 1 56 ? -8.75 33.562 6.332 1 98.12 56 PHE A O 1
ATOM 426 N N . ALA A 1 57 ? -9.148 31.328 5.938 1 98.75 57 ALA A N 1
ATOM 427 C CA . ALA A 1 57 ? -7.836 31.094 5.348 1 98.75 57 ALA A CA 1
ATOM 428 C C . ALA A 1 57 ? -7.605 32 4.145 1 98.75 57 ALA A C 1
ATOM 430 O O . ALA A 1 57 ? -6.562 32.656 4.043 1 98.75 57 ALA A O 1
ATOM 431 N N . HIS A 1 58 ? -8.555 32.125 3.277 1 98.62 58 HIS A N 1
ATOM 432 C CA . HIS A 1 58 ? -8.445 32.938 2.078 1 98.62 58 HIS A CA 1
ATOM 433 C C . HIS A 1 58 ? -8.289 34.406 2.432 1 98.62 58 HIS A C 1
ATOM 435 O O . HIS A 1 58 ? -7.504 35.125 1.808 1 98.62 58 HIS A O 1
ATOM 441 N N . ALA A 1 59 ? -9.031 34.844 3.42 1 98.38 59 ALA A N 1
ATOM 442 C CA . ALA A 1 59 ? -8.953 36.219 3.863 1 98.38 59 ALA A CA 1
ATOM 443 C C . ALA A 1 59 ? -7.551 36.562 4.375 1 98.38 59 ALA A C 1
ATOM 445 O O . ALA A 1 59 ? -7.152 37.719 4.406 1 98.38 59 ALA A O 1
ATOM 446 N N . HIS A 1 60 ? -6.859 35.562 4.785 1 98.19 60 HIS A N 1
ATOM 447 C CA . HIS A 1 60 ? -5.523 35.75 5.336 1 98.19 60 HIS A CA 1
ATOM 448 C C . HIS A 1 60 ? -4.449 35.281 4.363 1 98.19 60 HIS A C 1
ATOM 450 O O . HIS A 1 60 ? -3.285 35.125 4.742 1 98.19 60 HIS A O 1
ATOM 456 N N . GLY A 1 61 ? -4.828 34.906 3.141 1 98.06 61 GLY A N 1
ATOM 457 C CA . GLY A 1 61 ? -3.885 34.562 2.084 1 98.06 61 GLY A CA 1
ATOM 458 C C . GLY A 1 61 ? -3.389 33.125 2.16 1 98.06 61 GLY A C 1
ATOM 459 O O . GLY A 1 61 ? -2.348 32.812 1.59 1 98.06 61 GLY A O 1
ATOM 460 N N . ALA A 1 62 ? -4.074 32.281 2.91 1 98.62 62 ALA A N 1
ATOM 461 C CA . ALA A 1 62 ? -3.693 30.875 3.035 1 98.62 62 ALA A CA 1
ATOM 462 C C . ALA A 1 62 ? -4.645 29.969 2.246 1 98.62 62 ALA A C 1
ATOM 464 O O . ALA A 1 62 ? -5.797 30.344 2.008 1 98.62 62 ALA A O 1
ATOM 465 N N . ARG A 1 63 ? -4.16 28.844 1.854 1 98.69 63 ARG A N 1
ATOM 466 C CA . ARG A 1 63 ? -4.941 27.859 1.108 1 98.69 63 ARG A CA 1
ATOM 467 C C . ARG A 1 63 ? -5.441 26.75 2.027 1 98.69 63 ARG A C 1
ATOM 469 O O . ARG A 1 63 ? -4.902 26.547 3.117 1 98.69 63 ARG A O 1
ATOM 476 N N . VAL A 1 64 ? -6.5 26.062 1.577 1 98.62 64 VAL A N 1
ATOM 477 C CA . VAL A 1 64 ? -7.027 24.953 2.352 1 98.62 64 VAL A CA 1
ATOM 478 C C . VAL A 1 64 ? -7.129 23.703 1.465 1 98.62 64 VAL A C 1
ATOM 480 O O . VAL A 1 64 ? -7.719 23.75 0.382 1 98.62 64 VAL A O 1
ATOM 483 N N . HIS A 1 65 ? -6.516 22.641 1.885 1 98.19 65 HIS A N 1
ATOM 484 C CA . HIS A 1 65 ? -6.602 21.328 1.249 1 98.19 65 HIS A CA 1
ATOM 485 C C . HIS A 1 65 ? -7.461 20.375 2.07 1 98.19 65 HIS A C 1
ATOM 487 O O . HIS A 1 65 ? -7.379 20.359 3.301 1 98.19 65 HIS A O 1
ATOM 493 N N . VAL A 1 66 ? -8.25 19.562 1.383 1 97.19 66 VAL A N 1
ATOM 494 C CA . VAL A 1 66 ? -9.102 18.609 2.084 1 97.19 66 VAL A CA 1
ATOM 495 C C . VAL A 1 66 ? -8.672 17.188 1.744 1 97.19 66 VAL A C 1
ATOM 497 O O . VAL A 1 66 ? -8.461 16.859 0.574 1 97.19 66 VAL A O 1
ATOM 500 N N . THR A 1 67 ? -8.586 16.359 2.762 1 94.88 67 THR A N 1
ATOM 501 C CA . THR A 1 67 ? -8.203 14.969 2.553 1 94.88 67 THR A CA 1
ATOM 502 C C . THR A 1 67 ? -9.414 14.125 2.189 1 94.88 67 THR A C 1
ATOM 504 O O . THR A 1 67 ? -10.445 14.172 2.871 1 94.88 67 THR A O 1
ATOM 507 N N . VAL A 1 68 ? -9.312 13.484 1.135 1 95.25 68 VAL A N 1
ATOM 508 C CA . VAL A 1 68 ? -10.211 12.414 0.71 1 95.25 68 VAL A CA 1
ATOM 509 C C . VAL A 1 68 ? -9.406 11.172 0.341 1 95.25 68 VAL A C 1
ATOM 511 O O . VAL A 1 68 ? -9.492 10.68 -0.784 1 95.25 68 VAL A O 1
ATOM 514 N N . ASN A 1 69 ? -8.617 10.641 1.312 1 90.31 69 ASN A N 1
ATOM 515 C CA . ASN A 1 69 ? -7.516 9.758 0.951 1 90.31 69 ASN A CA 1
ATOM 516 C C . ASN A 1 69 ? -7.723 8.344 1.496 1 90.31 69 ASN A C 1
ATOM 518 O O . ASN A 1 69 ? -6.758 7.613 1.715 1 90.31 69 ASN A O 1
ATOM 522 N N . ILE A 1 70 ? -8.984 7.957 1.671 1 84.81 70 ILE A N 1
ATOM 523 C CA . ILE A 1 70 ? -9.25 6.57 2.033 1 84.81 70 ILE A CA 1
ATOM 524 C C . ILE A 1 70 ? -8.984 5.664 0.831 1 84.81 70 ILE A C 1
ATOM 526 O O . ILE A 1 70 ? -9.008 6.121 -0.314 1 84.81 70 ILE A O 1
ATOM 530 N N . LEU A 1 71 ? -8.664 4.445 1.164 1 85.5 71 LEU A N 1
ATOM 531 C CA . LEU A 1 71 ? -8.797 3.393 0.162 1 85.5 71 LEU A CA 1
ATOM 532 C C . LEU A 1 71 ? -10.188 2.76 0.225 1 85.5 71 LEU A C 1
ATOM 534 O O . LEU A 1 71 ? -10.445 1.915 1.086 1 85.5 71 LEU A O 1
ATOM 538 N N . ALA A 1 72 ? -11 3.096 -0.661 1 90.06 72 ALA A N 1
ATOM 539 C CA . ALA A 1 72 ? -12.445 2.857 -0.578 1 90.06 72 ALA A CA 1
ATOM 540 C C . ALA A 1 72 ? -12.781 1.414 -0.936 1 90.06 72 ALA A C 1
ATOM 542 O O . ALA A 1 72 ? -12.047 0.766 -1.688 1 90.06 72 ALA A O 1
ATOM 543 N N . HIS A 1 73 ? -13.773 0.926 -0.274 1 91.25 73 HIS A N 1
ATOM 544 C CA . HIS A 1 73 ? -14.492 -0.237 -0.778 1 91.25 73 HIS A CA 1
ATOM 545 C C . HIS A 1 73 ? -15.711 0.181 -1.593 1 91.25 73 HIS A C 1
ATOM 547 O O . HIS A 1 73 ? -16.031 1.37 -1.676 1 91.25 73 HIS A O 1
ATOM 553 N N . ASN A 1 74 ? -16.391 -0.796 -2.191 1 95.69 74 ASN A N 1
ATOM 554 C CA . ASN A 1 74 ? -17.531 -0.498 -3.055 1 95.69 74 ASN A CA 1
ATOM 555 C C . ASN A 1 74 ? -18.562 0.379 -2.346 1 95.69 74 ASN A C 1
ATOM 557 O O . ASN A 1 74 ? -19.016 1.377 -2.904 1 95.69 74 ASN A O 1
ATOM 561 N N . ASP A 1 75 ? -18.812 0.115 -1.115 1 92.69 75 ASP A N 1
ATOM 562 C CA . ASP A 1 75 ? -19.906 0.742 -0.377 1 92.69 75 ASP A CA 1
ATOM 563 C C . ASP A 1 75 ? -19.562 2.174 0.019 1 92.69 75 ASP A C 1
ATOM 565 O O . ASP A 1 75 ? -20.438 2.953 0.4 1 92.69 75 ASP A O 1
ATOM 569 N N . ASP A 1 76 ? -18.344 2.518 -0.076 1 91.88 76 ASP A N 1
ATOM 570 C CA . ASP A 1 76 ? -17.906 3.871 0.246 1 91.88 76 ASP A CA 1
ATOM 571 C C . ASP A 1 76 ? -18.172 4.828 -0.915 1 91.88 76 ASP A C 1
ATOM 573 O O . ASP A 1 76 ? -18.328 6.031 -0.708 1 91.88 76 ASP A O 1
ATOM 577 N N . LEU A 1 77 ? -18.203 4.344 -2.158 1 96.44 77 LEU A N 1
ATOM 578 C CA . LEU A 1 77 ? -18.094 5.168 -3.357 1 96.44 77 LEU A CA 1
ATOM 579 C C . LEU A 1 77 ? -19.312 6.09 -3.498 1 96.44 77 LEU A C 1
ATOM 581 O O . LEU A 1 77 ? -19.156 7.27 -3.824 1 96.44 77 LEU A O 1
ATOM 585 N N . PRO A 1 78 ? -20.531 5.625 -3.197 1 96.25 78 PRO A N 1
ATOM 586 C CA . PRO A 1 78 ? -21.656 6.562 -3.27 1 96.25 78 PRO A CA 1
ATOM 587 C C . PRO A 1 78 ? -21.516 7.73 -2.293 1 96.25 78 PRO A C 1
ATOM 589 O O . PRO A 1 78 ? -21.812 8.875 -2.643 1 96.25 78 PRO A O 1
ATOM 592 N N . GLY A 1 79 ? -21.078 7.445 -1.116 1 95 79 GLY A N 1
ATOM 593 C CA . GLY A 1 79 ? -20.844 8.5 -0.146 1 95 79 GLY A CA 1
ATOM 594 C C . GLY A 1 79 ? -19.766 9.469 -0.575 1 95 79 GLY A C 1
ATOM 595 O O . GLY A 1 79 ? -19.875 10.68 -0.352 1 95 79 GLY A O 1
ATOM 596 N N . VAL A 1 80 ? -18.75 8.953 -1.18 1 96.56 80 VAL A N 1
ATOM 597 C CA . VAL A 1 80 ? -17.672 9.789 -1.681 1 96.56 80 VAL A CA 1
ATOM 598 C C . VAL A 1 80 ? -18.188 10.727 -2.762 1 96.56 80 VAL A C 1
ATOM 600 O O . VAL A 1 80 ? -17.844 11.914 -2.791 1 96.56 80 VAL A O 1
ATOM 603 N N . GLU A 1 81 ? -18.984 10.211 -3.648 1 97.44 81 GLU A N 1
ATOM 604 C CA . GLU A 1 81 ? -19.562 11.031 -4.711 1 97.44 81 GLU A CA 1
ATOM 605 C C . GLU A 1 81 ? -20.328 12.219 -4.141 1 97.44 81 GLU A C 1
ATOM 607 O O . GLU A 1 81 ? -20.125 13.359 -4.578 1 97.44 81 GLU A O 1
ATOM 612 N N . GLU A 1 82 ? -21.156 11.93 -3.139 1 96.56 82 GLU A N 1
ATOM 613 C CA . GLU A 1 82 ? -21.922 12.992 -2.506 1 96.56 82 GLU A CA 1
ATOM 614 C C . GLU A 1 82 ? -21 13.992 -1.806 1 96.56 82 GLU A C 1
ATOM 616 O O . GLU A 1 82 ? -21.219 15.203 -1.881 1 96.56 82 GLU A O 1
ATOM 621 N N . TYR A 1 83 ? -20.031 13.484 -1.164 1 95.62 83 TYR A N 1
ATOM 622 C CA . TYR A 1 83 ? -19.062 14.328 -0.46 1 95.62 83 TYR A CA 1
ATOM 623 C C . TYR A 1 83 ? -18.344 15.258 -1.429 1 95.62 83 TYR A C 1
ATOM 625 O O . TYR A 1 83 ? -18.172 16.453 -1.153 1 95.62 83 TYR A O 1
ATOM 633 N N . LEU A 1 84 ? -17.953 14.75 -2.596 1 97.75 84 LEU A N 1
ATOM 634 C CA . LEU A 1 84 ? -17.25 15.531 -3.605 1 97.75 84 LEU A CA 1
ATOM 635 C C . LEU A 1 84 ? -18.156 16.625 -4.16 1 97.75 84 LEU A C 1
ATOM 637 O O . LEU A 1 84 ? -17.688 17.734 -4.445 1 97.75 84 LEU A O 1
ATOM 641 N N . LYS A 1 85 ? -19.422 16.312 -4.324 1 97.75 85 LYS A N 1
ATOM 642 C CA . LYS A 1 85 ? -20.359 17.328 -4.77 1 97.75 85 LYS A CA 1
ATOM 643 C C . LYS A 1 85 ? -20.453 18.469 -3.762 1 97.75 85 LYS A C 1
ATOM 645 O O . LYS A 1 85 ? -20.484 19.641 -4.145 1 97.75 85 LYS A O 1
ATOM 650 N N . GLU A 1 86 ? -20.469 18.125 -2.518 1 95.81 86 GLU A N 1
ATOM 651 C CA . GLU A 1 86 ? -20.484 19.141 -1.468 1 95.81 86 GLU A CA 1
ATOM 652 C C . GLU A 1 86 ? -19.219 19.984 -1.488 1 95.81 86 GLU A C 1
ATOM 654 O O . GLU A 1 86 ? -19.266 21.203 -1.362 1 95.81 86 GLU A O 1
ATOM 659 N N . LEU A 1 87 ? -18.109 19.344 -1.638 1 97.06 87 LEU A N 1
ATOM 660 C CA . LEU A 1 87 ? -16.828 20.047 -1.661 1 97.06 87 LEU A CA 1
ATOM 661 C C . LEU A 1 87 ? -16.75 20.984 -2.859 1 97.06 87 LEU A C 1
ATOM 663 O O . LEU A 1 87 ? -16.125 22.047 -2.775 1 97.06 87 LEU A O 1
ATOM 667 N N . LYS A 1 88 ? -17.328 20.516 -3.957 1 97.75 88 LYS A N 1
ATOM 668 C CA . LYS A 1 88 ? -17.391 21.375 -5.129 1 97.75 88 LYS A CA 1
ATOM 669 C C . LYS A 1 88 ? -18.062 22.719 -4.797 1 97.75 88 LYS A C 1
ATOM 671 O O . LYS A 1 88 ? -17.609 23.766 -5.246 1 97.75 88 LYS A O 1
ATOM 676 N N . GLU A 1 89 ? -19.031 22.672 -4 1 96.62 89 GLU A N 1
ATOM 677 C CA . GLU A 1 89 ? -19.781 23.875 -3.617 1 96.62 89 GLU A CA 1
ATOM 678 C C . GLU A 1 89 ? -18.984 24.734 -2.65 1 96.62 89 GLU A C 1
ATOM 680 O O . GLU A 1 89 ? -18.984 25.953 -2.754 1 96.62 89 GLU A O 1
ATOM 685 N N . ILE A 1 90 ? -18.312 24.109 -1.732 1 95.19 90 ILE A N 1
ATOM 686 C CA . ILE A 1 90 ? -17.578 24.812 -0.695 1 95.19 90 ILE A CA 1
ATOM 687 C C . ILE A 1 90 ? -16.297 25.422 -1.287 1 95.19 90 ILE A C 1
ATOM 689 O O . ILE A 1 90 ? -15.875 26.5 -0.892 1 95.19 90 ILE A O 1
ATOM 693 N N . GLY A 1 91 ? -15.633 24.656 -2.068 1 96.25 91 GLY A N 1
ATOM 694 C CA . GLY A 1 91 ? -14.555 25.172 -2.898 1 96.25 91 GLY A CA 1
ATOM 695 C C . GLY A 1 91 ? -13.211 25.188 -2.191 1 96.25 91 GLY A C 1
ATOM 696 O O . GLY A 1 91 ? -12.539 26.219 -2.146 1 96.25 91 GLY A O 1
ATOM 697 N N . PRO A 1 92 ? -12.766 24.109 -1.583 1 98.25 92 PRO A N 1
ATOM 698 C CA . PRO A 1 92 ? -11.367 24.062 -1.149 1 98.25 92 PRO A CA 1
ATOM 699 C C . PRO A 1 92 ? -10.383 24.188 -2.311 1 98.25 92 PRO A C 1
ATOM 701 O O . PRO A 1 92 ? -10.781 24.094 -3.475 1 98.25 92 PRO A O 1
ATOM 704 N N . ASP A 1 93 ? -9.141 24.469 -1.997 1 98.75 93 ASP A N 1
ATOM 705 C CA . ASP A 1 93 ? -8.156 24.734 -3.039 1 98.75 93 ASP A CA 1
ATOM 706 C C . ASP A 1 93 ? -7.648 23.438 -3.662 1 98.75 93 ASP A C 1
ATOM 708 O O . ASP A 1 93 ? -7.227 23.422 -4.82 1 98.75 93 ASP A O 1
ATOM 712 N N . ALA A 1 94 ? -7.637 22.344 -2.869 1 98.75 94 ALA A N 1
ATOM 713 C CA . ALA A 1 94 ? -7.125 21.062 -3.359 1 98.75 94 ALA A CA 1
ATOM 714 C C . ALA A 1 94 ? -7.719 19.906 -2.576 1 98.75 94 ALA A C 1
ATOM 716 O O . ALA A 1 94 ? -8.195 20.078 -1.45 1 98.75 94 ALA A O 1
ATOM 717 N N . LEU A 1 95 ? -7.727 18.766 -3.221 1 98.5 95 LEU A N 1
ATOM 718 C CA . LEU A 1 95 ? -8.047 17.5 -2.59 1 98.5 95 LEU A CA 1
ATOM 719 C C . LEU A 1 95 ? -6.828 16.578 -2.547 1 98.5 95 LEU A C 1
ATOM 721 O O . LEU A 1 95 ? -6.082 16.484 -3.523 1 98.5 95 LEU A O 1
ATOM 725 N N . ILE A 1 96 ? -6.578 15.969 -1.403 1 97.81 96 ILE A N 1
ATOM 726 C CA . ILE A 1 96 ? -5.52 14.977 -1.266 1 97.81 96 ILE A CA 1
ATOM 727 C C . ILE A 1 96 ? -6.113 13.57 -1.346 1 97.81 96 ILE A C 1
ATOM 729 O O . ILE A 1 96 ? -6.883 13.164 -0.47 1 97.81 96 ILE A O 1
ATOM 733 N N . ILE A 1 97 ? -5.727 12.836 -2.402 1 97.88 97 ILE A N 1
ATOM 734 C CA . ILE A 1 97 ? -6.434 11.609 -2.746 1 97.88 97 ILE A CA 1
ATOM 735 C C . ILE A 1 97 ? -5.434 10.469 -2.906 1 97.88 97 ILE A C 1
ATOM 737 O O . ILE A 1 97 ? -4.348 10.656 -3.457 1 97.88 97 ILE A O 1
ATOM 741 N N . ALA A 1 98 ? -5.824 9.242 -2.475 1 93.62 98 ALA A N 1
ATOM 742 C CA . ALA A 1 98 ? -4.973 8.062 -2.613 1 93.62 98 ALA A CA 1
ATOM 743 C C . ALA A 1 98 ? -5.586 7.051 -3.578 1 93.62 98 ALA A C 1
ATOM 745 O O . ALA A 1 98 ? -4.879 6.457 -4.395 1 93.62 98 ALA A O 1
ATOM 746 N N . ASP A 1 99 ? -6.895 6.898 -3.562 1 94 99 ASP A N 1
ATOM 747 C CA . ASP A 1 99 ? -7.633 5.879 -4.301 1 94 99 ASP A CA 1
ATOM 748 C C . ASP A 1 99 ? -7.855 6.301 -5.75 1 94 99 ASP A C 1
ATOM 750 O O . ASP A 1 99 ? -8.375 7.387 -6.016 1 94 99 ASP A O 1
ATOM 754 N N . PRO A 1 100 ? -7.547 5.406 -6.699 1 97.88 100 PRO A N 1
ATOM 755 C CA . PRO A 1 100 ? -7.711 5.758 -8.109 1 97.88 100 PRO A CA 1
ATOM 756 C C . PRO A 1 100 ? -9.164 6.07 -8.477 1 97.88 100 PRO A C 1
ATOM 758 O O . PRO A 1 100 ? -9.422 6.965 -9.289 1 97.88 100 PRO A O 1
ATOM 761 N N . ALA A 1 101 ? -10.062 5.328 -7.906 1 98.31 101 ALA A N 1
ATOM 762 C CA . ALA A 1 101 ? -11.469 5.586 -8.195 1 98.31 101 ALA A CA 1
ATOM 763 C C . ALA A 1 101 ? -11.875 6.984 -7.738 1 98.31 101 ALA A C 1
ATOM 765 O O . ALA A 1 101 ? -12.531 7.719 -8.477 1 98.31 101 ALA A O 1
ATOM 766 N N . ILE A 1 102 ? -11.461 7.32 -6.562 1 98.06 102 ILE A N 1
ATOM 767 C CA . ILE A 1 102 ? -11.789 8.633 -6.008 1 98.06 102 ILE A CA 1
ATOM 768 C C . ILE A 1 102 ? -11.109 9.719 -6.832 1 98.06 102 ILE A C 1
ATOM 770 O O . ILE A 1 102 ? -11.695 10.781 -7.07 1 98.06 102 ILE A O 1
ATOM 774 N N . PHE A 1 103 ? -9.945 9.453 -7.246 1 98.62 103 PHE A N 1
ATOM 775 C CA . PHE A 1 103 ? -9.219 10.406 -8.078 1 98.62 103 PHE A CA 1
ATOM 776 C C . PHE A 1 103 ? -9.992 10.695 -9.359 1 98.62 103 PHE A C 1
ATOM 778 O O . PHE A 1 103 ? -10.156 11.859 -9.742 1 98.62 103 PHE A O 1
ATOM 785 N N . GLN A 1 104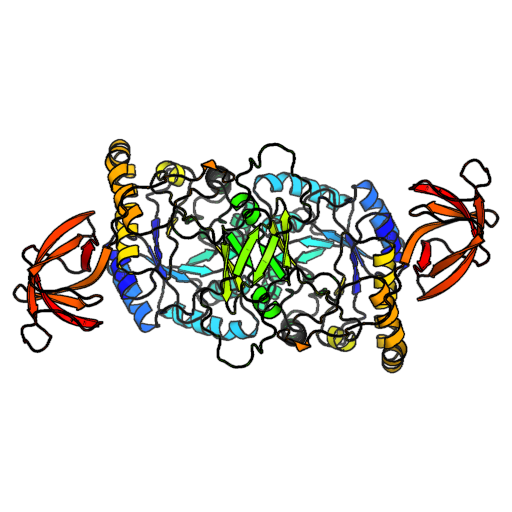 ? -10.469 9.656 -9.977 1 98.5 104 GLN A N 1
ATOM 786 C CA . GLN A 1 104 ? -11.25 9.82 -11.203 1 98.5 104 GLN A CA 1
ATOM 787 C C . GLN A 1 104 ? -12.57 10.539 -10.922 1 98.5 104 GLN A C 1
ATOM 789 O O . GLN A 1 104 ? -12.961 11.43 -11.68 1 98.5 104 GLN A O 1
ATOM 794 N N . MET A 1 105 ? -13.195 10.188 -9.859 1 98.56 105 MET A N 1
ATOM 795 C CA . MET A 1 105 ? -14.453 10.836 -9.492 1 98.56 105 MET A CA 1
ATOM 796 C C . MET A 1 105 ? -14.25 12.328 -9.266 1 98.56 105 MET A C 1
ATOM 798 O O . MET A 1 105 ? -15.062 13.148 -9.695 1 98.56 105 MET A O 1
ATOM 802 N N . ALA A 1 106 ? -13.164 12.625 -8.555 1 98.69 106 ALA A N 1
ATOM 803 C CA . ALA A 1 106 ? -12.852 14.031 -8.305 1 98.69 106 ALA A CA 1
ATOM 804 C C . ALA A 1 106 ? -12.641 14.789 -9.609 1 98.69 106 ALA A C 1
ATOM 806 O O . ALA A 1 106 ? -13.07 15.938 -9.742 1 98.69 106 ALA A O 1
ATOM 807 N N . LYS A 1 107 ? -11.969 14.18 -10.547 1 98.56 107 LYS A N 1
ATOM 808 C CA . LYS A 1 107 ? -11.766 14.781 -11.859 1 98.56 107 LYS A CA 1
ATOM 809 C C . LYS A 1 107 ? -13.094 15.094 -12.539 1 98.56 107 LYS A C 1
ATOM 811 O O . LYS A 1 107 ? -13.266 16.156 -13.133 1 98.56 107 LYS A O 1
ATOM 816 N N . ASP A 1 108 ? -14.016 14.203 -12.453 1 98.44 108 ASP A N 1
ATOM 817 C CA . ASP A 1 108 ? -15.289 14.312 -13.156 1 98.44 108 ASP A CA 1
ATOM 818 C C . ASP A 1 108 ? -16.219 15.297 -12.453 1 98.44 108 ASP A C 1
ATOM 820 O O . ASP A 1 108 ? -16.906 16.078 -13.102 1 98.44 108 ASP A O 1
ATOM 824 N N . ILE A 1 109 ? -16.203 15.305 -11.164 1 98.44 109 ILE A N 1
ATOM 825 C CA . ILE A 1 109 ? -17.203 16.031 -10.375 1 98.44 109 ILE A CA 1
ATOM 826 C C . ILE A 1 109 ? -16.672 17.438 -10.047 1 98.44 109 ILE A C 1
ATOM 828 O O . ILE A 1 109 ? -17.422 18.406 -10.078 1 98.44 109 ILE A O 1
ATOM 832 N N . CYS A 1 110 ? -15.391 17.562 -9.664 1 97.06 110 CYS A N 1
ATOM 833 C CA . CYS A 1 110 ? -14.82 18.828 -9.242 1 97.06 110 CYS A CA 1
ATOM 834 C C . CYS A 1 110 ? -13.539 19.141 -10.008 1 97.06 110 CYS A C 1
ATOM 836 O O . CYS A 1 110 ? -12.484 19.359 -9.398 1 97.06 110 CYS A O 1
ATOM 838 N N . PRO A 1 111 ? -13.625 19.312 -11.32 1 97.25 111 PRO A N 1
ATOM 839 C CA . PRO A 1 111 ? -12.414 19.531 -12.117 1 97.25 111 PRO A CA 1
ATOM 840 C C . PRO A 1 111 ? -11.711 20.844 -11.773 1 97.25 111 PRO A C 1
ATOM 842 O O . PRO A 1 111 ? -10.523 21 -12.07 1 97.25 111 PRO A O 1
ATOM 845 N N . GLY A 1 112 ? -12.383 21.766 -11.148 1 97.62 112 GLY A N 1
ATOM 846 C CA . GLY A 1 112 ? -11.789 23.047 -10.797 1 97.62 112 GLY A CA 1
ATOM 847 C C . GLY A 1 112 ? -10.977 23 -9.523 1 97.62 112 GLY A C 1
ATOM 848 O O . GLY A 1 112 ? -10.258 23.953 -9.203 1 97.62 112 GLY A O 1
ATOM 849 N N . ILE A 1 113 ? -11.078 22 -8.75 1 98.62 113 ILE A N 1
ATOM 850 C CA . ILE A 1 113 ? -10.305 21.812 -7.527 1 98.62 113 ILE A CA 1
ATOM 851 C C . ILE A 1 113 ? -9.062 20.969 -7.824 1 98.62 113 ILE A C 1
ATOM 853 O O . ILE A 1 113 ? -9.164 19.906 -8.438 1 98.62 113 ILE A O 1
ATOM 857 N N . GLU A 1 114 ? -7.898 21.484 -7.414 1 98.75 114 GLU A N 1
ATOM 858 C CA . GLU A 1 114 ? -6.66 20.75 -7.66 1 98.75 114 GLU A CA 1
ATOM 859 C C . GLU A 1 114 ? -6.699 19.375 -7.012 1 98.75 114 GLU A C 1
ATOM 861 O O . GLU A 1 114 ? -7.289 19.203 -5.945 1 98.75 114 GLU A O 1
ATOM 866 N N . ARG A 1 115 ? -6.09 18.375 -7.656 1 98.81 115 ARG A N 1
ATOM 867 C CA . ARG A 1 115 ? -5.98 17.031 -7.121 1 98.81 115 ARG A CA 1
ATOM 868 C C . ARG A 1 115 ? -4.531 16.688 -6.789 1 98.81 115 ARG A C 1
ATOM 870 O O . ARG A 1 115 ? -3.658 16.75 -7.66 1 98.81 115 ARG A O 1
ATOM 877 N N . HIS A 1 116 ? -4.25 16.438 -5.547 1 98.81 116 HIS A N 1
ATOM 878 C CA . HIS A 1 116 ? -2.957 16 -5.031 1 98.81 116 HIS A CA 1
ATOM 879 C C . HIS A 1 116 ? -2.963 14.516 -4.711 1 98.81 116 HIS A C 1
ATOM 881 O O . HIS A 1 116 ? -3.953 13.984 -4.195 1 98.81 116 HIS A O 1
ATOM 887 N N . ILE A 1 117 ? -1.849 13.859 -5.059 1 98.5 117 ILE A N 1
ATOM 888 C CA . ILE A 1 117 ? -1.755 12.43 -4.793 1 98.5 117 ILE A CA 1
ATOM 889 C C . ILE A 1 117 ? -1.154 12.203 -3.408 1 98.5 117 ILE A C 1
ATOM 891 O O . ILE A 1 117 ? -0.048 12.664 -3.119 1 98.5 117 ILE A O 1
ATOM 895 N N . SER A 1 118 ? -1.855 11.453 -2.629 1 95.25 118 SER A N 1
ATOM 896 C CA . SER A 1 118 ? -1.446 11.156 -1.26 1 95.25 118 SER A CA 1
ATOM 897 C C . SER A 1 118 ? -0.22 10.25 -1.236 1 95.25 118 SER A C 1
ATOM 899 O O . SER A 1 118 ? 0.022 9.5 -2.184 1 95.25 118 SER A O 1
ATOM 901 N N . THR A 1 119 ? 0.514 10.32 -0.127 1 90.25 119 THR A N 1
ATOM 902 C CA . THR A 1 119 ? 1.666 9.453 0.09 1 90.25 119 THR A CA 1
ATOM 903 C C . THR A 1 119 ? 1.236 7.988 0.143 1 90.25 119 THR A C 1
ATOM 905 O O . THR A 1 119 ? 2.031 7.09 -0.148 1 90.25 119 THR A O 1
ATOM 908 N N . GLN A 1 120 ? -0.009 7.727 0.414 1 83.12 120 GLN A N 1
ATOM 909 C CA . GLN A 1 120 ? -0.558 6.375 0.488 1 83.12 120 GLN A CA 1
ATOM 910 C C . GLN A 1 120 ? -0.54 5.699 -0.879 1 83.12 120 GLN A C 1
ATOM 912 O O . GLN A 1 120 ? -0.704 4.48 -0.977 1 83.12 120 GLN A O 1
ATOM 917 N N . ALA A 1 121 ? -0.306 6.418 -1.909 1 87.88 121 ALA A N 1
ATOM 918 C CA . ALA A 1 121 ? -0.26 5.871 -3.264 1 87.88 121 ALA A CA 1
ATOM 919 C C . ALA A 1 121 ? 1.148 5.402 -3.617 1 87.88 121 ALA A C 1
ATOM 921 O O . ALA A 1 121 ? 1.419 5.043 -4.766 1 87.88 121 ALA A O 1
ATOM 922 N N . ASN A 1 122 ? 2.078 5.422 -2.742 1 83.75 122 ASN A N 1
ATOM 923 C CA . ASN A 1 122 ? 3.43 4.902 -2.908 1 83.75 122 ASN A CA 1
ATOM 924 C C . ASN A 1 122 ? 4.152 5.586 -4.066 1 83.75 122 ASN A C 1
ATOM 926 O O . ASN A 1 122 ? 4.633 4.914 -4.984 1 83.75 122 ASN A O 1
ATOM 930 N N . ASN A 1 123 ? 4.379 6.773 -3.947 1 94.12 123 ASN A N 1
ATOM 931 C CA . ASN A 1 123 ? 5.035 7.574 -4.977 1 94.12 123 ASN A CA 1
ATOM 932 C C . ASN A 1 123 ? 6.551 7.59 -4.797 1 94.12 123 ASN A C 1
ATOM 934 O O . ASN A 1 123 ? 7.09 8.469 -4.125 1 94.12 123 ASN A O 1
ATOM 938 N N . THR A 1 124 ? 7.262 6.637 -5.469 1 93 124 THR A N 1
ATOM 939 C CA . THR A 1 124 ? 8.656 6.402 -5.113 1 93 124 THR A CA 1
ATOM 940 C C . THR A 1 124 ? 9.57 6.645 -6.312 1 93 124 THR A C 1
ATOM 942 O O . THR A 1 124 ? 10.781 6.449 -6.227 1 93 124 THR A O 1
ATOM 945 N N . ASN A 1 125 ? 9.039 7.074 -7.469 1 96.38 125 ASN A N 1
ATOM 946 C CA . ASN A 1 125 ? 9.883 7.277 -8.641 1 96.38 125 ASN A CA 1
ATOM 947 C C . ASN A 1 125 ? 9.266 8.289 -9.602 1 96.38 125 ASN A C 1
ATOM 949 O O . ASN A 1 125 ? 8.07 8.578 -9.523 1 96.38 125 ASN A O 1
ATOM 953 N N . TYR A 1 126 ? 10.109 8.828 -10.5 1 98.56 126 TYR A N 1
ATOM 954 C CA . TYR A 1 126 ? 9.68 9.898 -11.391 1 98.56 126 TYR A CA 1
ATOM 955 C C . TYR A 1 126 ? 8.625 9.398 -12.367 1 98.56 126 TYR A C 1
ATOM 957 O O . TYR A 1 126 ? 7.746 10.156 -12.789 1 98.56 126 TYR A O 1
ATOM 965 N N . GLY A 1 127 ? 8.664 8.125 -12.805 1 98.62 127 GLY A N 1
ATOM 966 C CA . GLY A 1 127 ? 7.664 7.586 -13.703 1 98.62 127 GLY A CA 1
ATOM 967 C C . GLY A 1 127 ? 6.266 7.602 -13.117 1 98.62 127 GLY A C 1
ATOM 968 O O . GLY A 1 127 ? 5.297 7.918 -13.812 1 98.62 127 GLY A O 1
ATOM 969 N N . THR A 1 128 ? 6.195 7.262 -11.852 1 98.25 128 THR A N 1
ATOM 970 C CA . THR A 1 128 ? 4.914 7.305 -11.148 1 98.25 128 THR A CA 1
ATOM 971 C C . THR A 1 128 ? 4.383 8.734 -11.086 1 98.25 128 THR A C 1
ATOM 973 O O . THR A 1 128 ? 3.189 8.969 -11.281 1 98.25 128 THR A O 1
ATOM 976 N N . TYR A 1 129 ? 5.281 9.711 -10.766 1 98.69 129 TYR A N 1
ATOM 977 C CA . TYR A 1 129 ? 4.887 11.117 -10.812 1 98.69 129 TYR A CA 1
ATOM 978 C C . TYR A 1 129 ? 4.32 11.484 -12.172 1 98.69 129 TYR A C 1
ATOM 980 O O . TYR A 1 129 ? 3.244 12.07 -12.266 1 98.69 129 TYR A O 1
ATOM 988 N N . LEU A 1 130 ? 4.984 11.086 -13.188 1 98.75 130 LEU A N 1
ATOM 989 C CA . LEU A 1 130 ? 4.559 11.398 -14.547 1 98.75 130 LEU A CA 1
ATOM 990 C C . LEU A 1 130 ? 3.225 10.734 -14.867 1 98.75 130 LEU A C 1
ATOM 992 O O . LEU A 1 130 ? 2.381 11.32 -15.555 1 98.75 130 LEU A O 1
ATOM 996 N N . PHE A 1 131 ? 3.117 9.516 -14.422 1 98.38 131 PHE A N 1
ATOM 997 C CA . PHE A 1 131 ? 1.85 8.812 -14.602 1 98.38 131 PHE A CA 1
ATOM 998 C C . PHE A 1 131 ? 0.693 9.641 -14.047 1 98.38 131 PHE A C 1
ATOM 1000 O O . PHE A 1 131 ? -0.297 9.875 -14.75 1 98.38 131 PHE A O 1
ATOM 1007 N N . TRP A 1 132 ? 0.806 10.133 -12.812 1 98.62 132 TRP A N 1
ATOM 1008 C CA . TRP A 1 132 ? -0.262 10.898 -12.18 1 98.62 132 TRP A CA 1
ATOM 1009 C C . TRP A 1 132 ? -0.422 12.266 -12.836 1 98.62 132 TRP A C 1
ATOM 1011 O O . TRP A 1 132 ? -1.533 12.789 -12.922 1 98.62 132 TRP A O 1
ATOM 1021 N N . TRP A 1 133 ? 0.673 12.844 -13.273 1 98.56 133 TRP A N 1
ATOM 1022 C CA . TRP A 1 133 ? 0.608 14.109 -14.008 1 98.56 133 TRP A CA 1
ATOM 1023 C C . TRP A 1 133 ? -0.271 13.977 -15.242 1 98.56 133 TRP A C 1
ATOM 1025 O O . TRP A 1 133 ? -1.143 14.812 -15.484 1 98.56 133 TRP A O 1
ATOM 1035 N N . LYS A 1 134 ? -0.106 12.891 -15.93 1 97.81 134 LYS A N 1
ATOM 1036 C CA . LYS A 1 134 ? -0.88 12.633 -17.141 1 97.81 134 LYS A CA 1
ATOM 1037 C C . LYS A 1 134 ? -2.363 12.477 -16.828 1 97.81 134 LYS A C 1
ATOM 1039 O O . LYS A 1 134 ? -3.221 12.797 -17.656 1 97.81 134 LYS A O 1
ATOM 1044 N N . GLN A 1 135 ? -2.613 12.039 -15.617 1 97.75 135 GLN A N 1
ATOM 1045 C CA . GLN A 1 135 ? -4 11.859 -15.203 1 97.75 135 GLN A CA 1
ATOM 1046 C C . GLN A 1 135 ? -4.605 13.18 -14.719 1 97.75 135 GLN A C 1
ATOM 1048 O O . GLN A 1 135 ? -5.805 13.258 -14.461 1 97.75 135 GLN A O 1
ATOM 1053 N N . GLY A 1 136 ? -3.758 14.203 -14.492 1 98.19 136 GLY A N 1
ATOM 1054 C CA . GLY A 1 136 ? -4.273 15.516 -14.125 1 98.19 136 GLY A CA 1
ATOM 1055 C C . GLY A 1 136 ? -3.91 15.922 -12.711 1 98.19 136 GLY A C 1
ATOM 1056 O O . GLY A 1 136 ? -4.438 16.906 -12.188 1 98.19 136 GLY A O 1
ATOM 1057 N N . ALA A 1 137 ? -2.994 15.195 -12.07 1 98.69 137 ALA A N 1
ATOM 1058 C CA . ALA A 1 137 ? -2.561 15.586 -10.727 1 98.69 137 ALA A CA 1
ATOM 1059 C C . ALA A 1 137 ? -1.687 16.844 -10.773 1 98.69 137 ALA A C 1
ATOM 1061 O O . ALA A 1 137 ? -0.848 16.984 -11.672 1 98.69 137 ALA A O 1
ATOM 1062 N N . LYS A 1 138 ? -1.872 17.703 -9.812 1 98.69 138 LYS A N 1
ATOM 1063 C CA . LYS A 1 138 ? -1.072 18.922 -9.711 1 98.69 138 LYS A CA 1
ATOM 1064 C C . LYS A 1 138 ? 0.141 18.719 -8.812 1 98.69 138 LYS A C 1
ATOM 1066 O O . LYS A 1 138 ? 1.193 19.312 -9.031 1 98.69 138 LYS A O 1
ATOM 1071 N N . ARG A 1 139 ? -0.042 17.906 -7.848 1 98.75 139 ARG A N 1
ATOM 1072 C CA . ARG A 1 139 ? 0.947 17.719 -6.789 1 98.75 139 ARG A CA 1
ATOM 1073 C C . ARG A 1 139 ? 0.98 16.281 -6.316 1 98.75 139 ARG A C 1
ATOM 1075 O O . ARG A 1 139 ? -0.051 15.602 -6.289 1 98.75 139 ARG A O 1
ATOM 1082 N N . VAL A 1 140 ? 2.172 15.797 -6.027 1 98.75 140 VAL A N 1
ATOM 1083 C CA . VAL A 1 140 ? 2.348 14.445 -5.504 1 98.75 140 VAL A CA 1
ATOM 1084 C C . VAL A 1 140 ? 3.098 14.5 -4.176 1 98.75 140 VAL A C 1
ATOM 1086 O O . VAL A 1 140 ? 4.117 15.188 -4.059 1 98.75 140 VAL A O 1
ATOM 1089 N N . VAL A 1 141 ? 2.574 13.859 -3.168 1 97.62 141 VAL A N 1
ATOM 1090 C CA . VAL A 1 141 ? 3.248 13.734 -1.879 1 97.62 141 VAL A CA 1
ATOM 1091 C C . VAL A 1 141 ? 4.254 12.586 -1.931 1 97.62 141 VAL A C 1
ATOM 1093 O O . VAL A 1 141 ? 3.889 11.438 -2.197 1 97.62 141 VAL A O 1
ATOM 1096 N N . SER A 1 142 ? 5.461 12.859 -1.652 1 96.06 142 SER A N 1
ATOM 1097 C CA . SER A 1 142 ? 6.535 11.875 -1.75 1 96.06 142 SER A CA 1
ATOM 1098 C C . SER A 1 142 ? 6.371 10.773 -0.713 1 96.06 142 SER A C 1
ATOM 1100 O O . SER A 1 142 ? 5.914 11.023 0.404 1 96.06 142 SER A O 1
ATOM 1102 N N . ALA A 1 143 ? 6.742 9.578 -1.17 1 89.12 143 ALA A N 1
ATOM 1103 C CA . ALA A 1 143 ? 6.816 8.492 -0.202 1 89.12 143 ALA A CA 1
ATOM 1104 C C . ALA A 1 143 ? 7.812 8.812 0.91 1 89.12 143 ALA A C 1
ATOM 1106 O O . ALA A 1 143 ? 8.828 9.469 0.671 1 89.12 143 ALA A O 1
ATOM 1107 N N . ARG A 1 144 ? 7.555 8.273 2.072 1 84.31 144 ARG A N 1
ATOM 1108 C CA . ARG A 1 144 ? 8.344 8.609 3.254 1 84.31 144 ARG A CA 1
ATOM 1109 C C . ARG A 1 144 ? 9.727 7.977 3.189 1 84.31 144 ARG A C 1
ATOM 1111 O O . ARG A 1 144 ? 10.641 8.398 3.898 1 84.31 144 ARG A O 1
ATOM 1118 N N . GLU A 1 145 ? 9.961 7.016 2.35 1 81.06 145 GLU A N 1
ATOM 1119 C CA . GLU A 1 145 ? 11.211 6.27 2.314 1 81.06 145 GLU A CA 1
ATOM 1120 C C . GLU A 1 145 ? 12.188 6.879 1.312 1 81.06 145 GLU A C 1
ATOM 1122 O O . GLU A 1 145 ? 13.32 6.41 1.173 1 81.06 145 GLU A O 1
ATOM 1127 N N . LEU A 1 146 ? 11.797 7.871 0.654 1 91.06 146 LEU A N 1
ATOM 1128 C CA . LEU A 1 146 ? 12.68 8.477 -0.334 1 91.06 146 LEU A CA 1
ATOM 1129 C C . LEU A 1 146 ? 13.742 9.336 0.344 1 91.06 146 LEU A C 1
ATOM 1131 O O . LEU A 1 146 ? 13.453 10.047 1.312 1 91.06 146 LEU A O 1
ATOM 1135 N N . SER A 1 147 ? 14.961 9.266 -0.127 1 92.56 147 SER A N 1
ATOM 1136 C CA . SER A 1 147 ? 16.016 10.195 0.254 1 92.56 147 SER A CA 1
ATOM 1137 C C . SER A 1 147 ? 15.875 11.523 -0.484 1 92.56 147 SER A C 1
ATOM 1139 O O . SER A 1 147 ? 15.172 11.609 -1.493 1 92.56 147 SER A O 1
ATOM 1141 N N . LEU A 1 148 ? 16.562 12.555 0.001 1 97.06 148 LEU A N 1
ATOM 1142 C CA . LEU A 1 148 ? 16.562 13.836 -0.688 1 97.06 148 LEU A CA 1
ATOM 1143 C C . LEU A 1 148 ? 17.188 13.719 -2.07 1 97.06 148 LEU A C 1
ATOM 1145 O O . LEU A 1 148 ? 16.781 14.406 -3.008 1 97.06 148 LEU A O 1
ATOM 1149 N N . LYS A 1 149 ? 18.203 12.836 -2.156 1 96.81 149 LYS A N 1
ATOM 1150 C CA . LYS A 1 149 ? 18.812 12.586 -3.457 1 96.81 149 LYS A CA 1
ATOM 1151 C C . LYS A 1 149 ? 17.797 12.055 -4.457 1 96.81 149 LYS A C 1
ATOM 1153 O O . LYS A 1 149 ? 17.734 12.516 -5.598 1 96.81 149 LYS A O 1
ATOM 1158 N N . GLU A 1 150 ? 17 11.133 -4.066 1 96.69 150 GLU A N 1
ATOM 1159 C CA . GLU A 1 150 ? 15.969 10.555 -4.922 1 96.69 150 GLU A CA 1
ATOM 1160 C C . GLU A 1 150 ? 14.914 11.594 -5.285 1 96.69 150 GLU A C 1
ATOM 1162 O O . GLU A 1 150 ? 14.453 11.648 -6.426 1 96.69 150 GLU A O 1
ATOM 1167 N N . ILE A 1 151 ? 14.555 12.43 -4.32 1 98.06 151 ILE A N 1
ATOM 1168 C CA . ILE A 1 151 ? 13.547 13.461 -4.57 1 98.06 151 ILE A CA 1
ATOM 1169 C C . ILE A 1 151 ? 14.086 14.469 -5.59 1 98.06 151 ILE A C 1
ATOM 1171 O O . ILE A 1 151 ? 13.359 14.891 -6.492 1 98.06 151 ILE A O 1
ATOM 1175 N N . ARG A 1 152 ? 15.336 14.844 -5.43 1 98.12 152 ARG A N 1
ATOM 1176 C CA . ARG A 1 152 ? 15.953 15.742 -6.391 1 98.12 152 ARG A CA 1
ATOM 1177 C C . ARG A 1 152 ? 15.938 15.148 -7.797 1 98.12 152 ARG A C 1
ATOM 1179 O O . ARG A 1 152 ? 15.656 15.852 -8.766 1 98.12 152 ARG A O 1
ATOM 1186 N N . GLU A 1 153 ? 16.219 13.867 -7.863 1 98.31 153 GLU A N 1
ATOM 1187 C CA . GLU A 1 153 ? 16.188 13.195 -9.156 1 98.31 153 GLU A CA 1
ATOM 1188 C C . GLU A 1 153 ? 14.781 13.234 -9.758 1 98.31 153 GLU A C 1
ATOM 1190 O O . GLU A 1 153 ? 14.617 13.445 -10.961 1 98.31 153 GLU A O 1
ATOM 1195 N N . ILE A 1 154 ? 13.789 13.008 -8.938 1 98.69 154 ILE A N 1
ATOM 1196 C CA . ILE A 1 154 ? 12.406 13.109 -9.398 1 98.69 154 ILE A CA 1
ATOM 1197 C C . ILE A 1 154 ? 12.156 14.516 -9.938 1 98.69 154 ILE A C 1
ATOM 1199 O O . ILE A 1 154 ? 11.633 14.68 -11.047 1 98.69 154 ILE A O 1
ATOM 1203 N N . ARG A 1 155 ? 12.539 15.531 -9.188 1 98.5 155 ARG A N 1
ATOM 1204 C CA . ARG A 1 155 ? 12.352 16.922 -9.586 1 98.5 155 ARG A CA 1
ATOM 1205 C C . ARG A 1 155 ? 12.938 17.188 -10.961 1 98.5 155 ARG A C 1
ATOM 1207 O O . ARG A 1 155 ? 12.312 17.844 -11.797 1 98.5 155 ARG A O 1
ATOM 1214 N N . ASP A 1 156 ? 14.039 16.609 -11.242 1 98.25 156 ASP A N 1
ATOM 1215 C CA . ASP A 1 156 ? 14.773 16.859 -12.484 1 98.25 156 ASP A CA 1
ATOM 1216 C C . ASP A 1 156 ? 14.07 16.203 -13.672 1 98.25 156 ASP A C 1
ATOM 1218 O O . ASP A 1 156 ? 14.367 16.531 -14.828 1 98.25 156 ASP A O 1
ATOM 1222 N N . ARG A 1 157 ? 13.156 15.336 -13.406 1 98.44 157 ARG A N 1
ATOM 1223 C CA . ARG A 1 157 ? 12.641 14.516 -14.5 1 98.44 157 ARG A CA 1
ATOM 1224 C C . ARG A 1 157 ? 11.141 14.711 -14.672 1 98.44 157 ARG A C 1
ATOM 1226 O O . ARG A 1 157 ? 10.5 14 -15.445 1 98.44 157 ARG A O 1
ATOM 1233 N N . ILE A 1 158 ? 10.562 15.578 -13.914 1 98.5 158 ILE A N 1
ATOM 1234 C CA . ILE A 1 158 ? 9.133 15.875 -14.055 1 98.5 158 ILE A CA 1
ATOM 1235 C C . ILE A 1 158 ? 8.945 17.328 -14.5 1 98.5 158 ILE A C 1
ATOM 1237 O O . ILE A 1 158 ? 9.867 18.141 -14.398 1 98.5 158 ILE A O 1
ATOM 1241 N N . PRO A 1 159 ? 7.758 17.672 -15.047 1 98.12 159 PRO A N 1
ATOM 1242 C CA . PRO A 1 159 ? 7.512 19.062 -15.453 1 98.12 159 PRO A CA 1
ATOM 1243 C C . PRO A 1 159 ? 7.664 20.047 -14.289 1 98.12 159 PRO A C 1
ATOM 1245 O O . PRO A 1 159 ? 7.324 19.719 -13.148 1 98.12 159 PRO A O 1
ATOM 1248 N N . GLU A 1 160 ? 8.086 21.234 -14.617 1 96.31 160 GLU A N 1
ATOM 1249 C CA . GLU A 1 160 ? 8.305 22.281 -13.609 1 96.31 160 GLU A CA 1
ATOM 1250 C C . GLU A 1 160 ? 7.004 22.656 -12.906 1 96.31 160 GLU A C 1
ATOM 1252 O O . GLU A 1 160 ? 7.008 23.016 -11.734 1 96.31 160 GLU A O 1
ATOM 1257 N N . GLU A 1 161 ? 5.91 22.453 -13.641 1 97.12 161 GLU A N 1
ATOM 1258 C CA . GLU A 1 161 ? 4.602 22.859 -13.133 1 97.12 161 GLU A CA 1
ATOM 1259 C C . GLU A 1 161 ? 4.086 21.859 -12.094 1 97.12 161 GLU A C 1
ATOM 1261 O O . GLU A 1 161 ? 3.18 22.172 -11.32 1 97.12 161 GLU A O 1
ATOM 1266 N N . MET A 1 162 ? 4.613 20.641 -12.109 1 98.19 162 MET A N 1
ATOM 1267 C CA . MET A 1 162 ? 4.195 19.641 -11.141 1 98.19 162 MET A CA 1
ATOM 1268 C C . MET A 1 162 ? 4.875 19.859 -9.789 1 98.19 162 MET A C 1
ATOM 1270 O O . MET A 1 162 ? 6.09 20.047 -9.727 1 98.19 162 MET A O 1
ATOM 1274 N N . GLU A 1 163 ? 4.074 19.875 -8.766 1 98.62 163 GLU A N 1
ATOM 1275 C CA . GLU A 1 163 ? 4.613 20.188 -7.449 1 98.62 163 GLU A CA 1
ATOM 1276 C C . GLU A 1 163 ? 4.926 18.922 -6.66 1 98.62 163 GLU A C 1
ATOM 1278 O O . GLU A 1 163 ? 4.25 17.906 -6.824 1 98.62 163 GLU A O 1
ATOM 1283 N N . ILE A 1 164 ? 5.984 19 -5.84 1 98.75 164 ILE A N 1
ATOM 1284 C CA . ILE A 1 164 ? 6.379 17.922 -4.93 1 98.75 164 ILE A CA 1
ATOM 1285 C C . ILE A 1 164 ? 6.113 18.359 -3.486 1 98.75 164 ILE A C 1
ATOM 1287 O O . ILE A 1 164 ? 6.516 19.438 -3.072 1 98.75 164 ILE A O 1
ATOM 1291 N N . GLU A 1 165 ? 5.41 17.562 -2.787 1 98.62 165 GLU A N 1
ATOM 1292 C CA . GLU A 1 165 ? 5.133 17.734 -1.364 1 98.62 165 GLU A CA 1
ATOM 1293 C C . GLU A 1 165 ? 5.82 16.656 -0.532 1 98.62 165 GLU A C 1
ATOM 1295 O O . GLU A 1 165 ? 5.805 15.477 -0.896 1 98.62 165 GLU A O 1
ATOM 1300 N N . SER A 1 166 ? 6.484 17.031 0.559 1 97.69 166 SER A N 1
ATOM 1301 C CA . SER A 1 166 ? 7.156 16.062 1.422 1 97.69 166 SER A CA 1
ATOM 1302 C C . SER A 1 166 ? 6.965 16.422 2.895 1 97.69 166 SER A C 1
ATOM 1304 O O . SER A 1 166 ? 6.855 17.594 3.25 1 97.69 166 SER A O 1
ATOM 1306 N N . PHE A 1 167 ? 6.984 15.414 3.709 1 95.62 167 PHE A N 1
ATOM 1307 C CA . PHE A 1 167 ? 6.902 15.609 5.152 1 95.62 167 PHE A CA 1
ATOM 1308 C C . PHE A 1 167 ? 8.219 16.141 5.703 1 95.62 167 PHE A C 1
ATOM 1310 O O . PHE A 1 167 ? 9.297 15.703 5.281 1 95.62 167 PHE A O 1
ATOM 1317 N N . ILE A 1 168 ? 8.078 17.031 6.707 1 96.56 168 ILE A N 1
ATOM 1318 C CA . ILE A 1 168 ? 9.328 17.562 7.242 1 96.56 168 ILE A CA 1
ATOM 1319 C C . ILE A 1 168 ? 9.328 17.453 8.766 1 96.56 168 ILE A C 1
ATOM 1321 O O . ILE A 1 168 ? 10.359 17.641 9.406 1 96.56 168 ILE A O 1
ATOM 1325 N N . HIS A 1 169 ? 8.156 17.156 9.312 1 93.62 169 HIS A N 1
ATOM 1326 C CA . HIS A 1 169 ? 8.07 17.094 10.766 1 93.62 169 HIS A CA 1
ATOM 1327 C C . HIS A 1 169 ? 6.91 16.203 11.211 1 93.62 169 HIS A C 1
ATOM 1329 O O . HIS A 1 169 ? 5.852 16.203 10.578 1 93.62 169 HIS A O 1
ATOM 1335 N N . GLY A 1 170 ? 7.109 15.492 12.312 1 88.75 170 GLY A N 1
ATOM 1336 C CA . GLY A 1 170 ? 6.02 14.766 12.945 1 88.75 170 GLY A CA 1
ATOM 1337 C C . GLY A 1 170 ? 6.242 13.266 12.984 1 88.75 170 GLY A C 1
ATOM 1338 O O . GLY A 1 170 ? 7.328 12.789 12.641 1 88.75 170 GLY A O 1
ATOM 1339 N N . ALA A 1 171 ? 5.199 12.625 13.43 1 74.19 171 ALA A N 1
ATOM 1340 C CA . ALA A 1 171 ? 5.285 11.18 13.586 1 74.19 171 ALA A CA 1
ATOM 1341 C C . ALA A 1 171 ? 5.355 10.484 12.234 1 74.19 171 ALA A C 1
ATOM 1343 O O . ALA A 1 171 ? 4.598 10.82 11.32 1 74.19 171 ALA A O 1
ATOM 1344 N N . MET A 1 172 ? 6.262 9.555 12.172 1 66.81 172 MET A N 1
ATOM 1345 C CA . MET A 1 172 ? 6.441 8.852 10.898 1 66.81 172 MET A CA 1
ATOM 1346 C C . MET A 1 172 ? 5.754 7.492 10.93 1 66.81 172 MET A C 1
ATOM 1348 O O . MET A 1 172 ? 6.031 6.668 11.797 1 66.81 172 MET A O 1
ATOM 1352 N N . CYS A 1 173 ? 4.754 7.477 10.125 1 58.09 173 CYS A N 1
ATOM 1353 C CA . CYS A 1 173 ? 4.148 6.168 9.922 1 58.09 173 CYS A CA 1
ATOM 1354 C C . CYS A 1 173 ? 5.059 5.273 9.086 1 58.09 173 CYS A C 1
ATOM 1356 O O . CYS A 1 173 ? 5.488 5.66 8 1 58.09 173 CYS A O 1
ATOM 1358 N N . ILE A 1 174 ? 5.59 4.199 9.688 1 52.88 174 ILE A N 1
ATOM 1359 C CA . ILE A 1 174 ? 6.562 3.34 9.016 1 52.88 174 ILE A CA 1
ATOM 1360 C C . ILE A 1 174 ? 5.836 2.34 8.125 1 52.88 174 ILE A C 1
ATOM 1362 O O . ILE A 1 174 ? 6.367 1.924 7.09 1 52.88 174 ILE A O 1
ATOM 1366 N N . SER A 1 175 ? 4.766 1.873 8.594 1 48.12 175 SER A N 1
ATOM 1367 C CA . SER A 1 175 ? 4.074 0.854 7.809 1 48.12 175 SER A CA 1
ATOM 1368 C C . SER A 1 175 ? 2.562 1.045 7.859 1 48.12 175 SER A C 1
ATOM 1370 O O . SER A 1 175 ? 2.02 1.464 8.883 1 48.12 175 SER A O 1
ATOM 1372 N N . TYR A 1 176 ? 2.041 1.296 6.672 1 44.25 176 TYR A N 1
ATOM 1373 C CA . TYR A 1 176 ? 0.588 1.252 6.551 1 44.25 176 TYR A CA 1
ATOM 1374 C C . TYR A 1 176 ? 0.138 -0.028 5.855 1 44.25 176 TYR A C 1
ATOM 1376 O O . TYR A 1 176 ? 0.731 -0.441 4.855 1 44.25 176 TYR A O 1
ATOM 1384 N N . SER A 1 177 ? -0.479 -0.862 6.594 1 41.41 177 SER A N 1
ATOM 1385 C CA . SER A 1 177 ? -1.184 -1.95 5.922 1 41.41 177 SER A CA 1
ATOM 1386 C C . SER A 1 177 ? -2.668 -1.637 5.773 1 41.41 177 SER A C 1
ATOM 1388 O O . SER A 1 177 ? -3.334 -1.276 6.746 1 41.41 177 SER A O 1
ATOM 1390 N N . GLY A 1 178 ? -3.006 -0.731 4.789 1 38.75 178 GLY A N 1
ATOM 1391 C CA . GLY A 1 178 ? -4.434 -0.543 4.582 1 38.75 178 GLY A CA 1
ATOM 1392 C C . GLY A 1 178 ? -5.273 -1.667 5.16 1 38.75 178 GLY A C 1
ATOM 1393 O O . GLY A 1 178 ? -6.5 -1.636 5.078 1 38.75 178 GLY A O 1
ATOM 1394 N N . ARG A 1 179 ? -4.676 -2.838 5.293 1 38.72 179 ARG A N 1
ATOM 1395 C CA . ARG A 1 179 ? -5.473 -4.023 5.586 1 38.72 179 ARG A CA 1
ATOM 1396 C C . ARG A 1 179 ? -5.648 -4.207 7.09 1 38.72 179 ARG A C 1
ATOM 1398 O O . ARG A 1 179 ? -4.668 -4.219 7.836 1 38.72 179 ARG A O 1
ATOM 1405 N N . CYS A 1 180 ? -6.621 -3.576 7.684 1 38.59 180 CYS A N 1
ATOM 1406 C CA . CYS A 1 180 ? -7.117 -3.693 9.055 1 38.59 180 CYS A CA 1
ATOM 1407 C C . CYS A 1 180 ? -6.762 -5.051 9.648 1 38.59 180 CYS A C 1
ATOM 1409 O O . CYS A 1 180 ? -7.309 -5.441 10.68 1 38.59 180 CYS A O 1
ATOM 1411 N N . LEU A 1 181 ? -6 -5.898 8.984 1 40.84 181 LEU A N 1
ATOM 1412 C CA . LEU A 1 181 ? -6.227 -7.316 9.227 1 40.84 181 LEU A CA 1
ATOM 1413 C C . LEU A 1 181 ? -5.488 -7.777 10.484 1 40.84 181 LEU A C 1
ATOM 1415 O O . LEU A 1 181 ? -5.551 -8.953 10.844 1 40.84 181 LEU A O 1
ATOM 1419 N N . LEU A 1 182 ? -4.625 -6.848 11.016 1 43.59 182 LEU A N 1
ATOM 1420 C CA . LEU A 1 182 ? -3.902 -7.52 12.086 1 43.59 182 LEU A CA 1
ATOM 1421 C C . LEU A 1 182 ? -4.844 -7.871 13.234 1 43.59 182 LEU A C 1
ATOM 1423 O O . LEU A 1 182 ? -4.742 -8.953 13.812 1 43.59 182 LEU A O 1
ATOM 1427 N N . SER A 1 183 ? -5.684 -6.824 13.602 1 40.47 183 SER A N 1
ATOM 1428 C CA . SER A 1 183 ? -6.504 -7.062 14.781 1 40.47 183 SER A CA 1
ATOM 1429 C C . SER A 1 183 ? -7.496 -8.195 14.547 1 40.47 183 SER A C 1
ATOM 1431 O O . SER A 1 183 ? -7.805 -8.961 15.469 1 40.47 183 SER A O 1
ATOM 1433 N N . ASN A 1 184 ? -8.156 -8.094 13.359 1 40.72 184 ASN A N 1
ATOM 1434 C CA . ASN A 1 184 ? -9.141 -9.148 13.156 1 40.72 184 ASN A CA 1
ATOM 1435 C C . ASN A 1 184 ? -8.516 -10.531 13.328 1 40.72 184 ASN A C 1
ATOM 1437 O O . ASN A 1 184 ? -9.188 -11.461 13.789 1 40.72 184 ASN A O 1
ATOM 1441 N N . TYR A 1 185 ? -7.395 -10.523 12.938 1 41.53 185 TYR A N 1
ATOM 1442 C CA . TYR A 1 185 ? -6.766 -11.836 12.984 1 41.53 185 TYR A CA 1
ATOM 1443 C C . TYR A 1 185 ? -6.324 -12.18 14.406 1 41.53 185 TYR A C 1
ATOM 1445 O O . TYR A 1 185 ? -6.312 -13.344 14.797 1 41.53 185 TYR A O 1
ATOM 1453 N N . PHE A 1 186 ? -6.094 -11.172 15.125 1 37.5 186 PHE A N 1
ATOM 1454 C CA . PHE A 1 186 ? -5.586 -11.461 16.453 1 37.5 186 PHE A CA 1
ATOM 1455 C C . PHE A 1 186 ? -6.727 -11.586 17.453 1 37.5 186 PHE A C 1
ATOM 1457 O O . PHE A 1 186 ? -6.609 -12.281 18.469 1 37.5 186 PHE A O 1
ATOM 1464 N N . THR A 1 187 ? -7.742 -10.68 17.312 1 37.12 187 THR A N 1
ATOM 1465 C CA . THR A 1 187 ? -8.602 -10.57 18.484 1 37.12 187 THR A CA 1
ATOM 1466 C C . THR A 1 187 ? -9.75 -11.562 18.406 1 37.12 187 THR A C 1
ATOM 1468 O O . THR A 1 187 ? -10.531 -11.695 19.359 1 37.12 187 THR A O 1
ATOM 1471 N N . GLY A 1 188 ? -9.672 -12.844 17.938 1 35.72 188 GLY A N 1
ATOM 1472 C CA . GLY A 1 188 ? -10.812 -13.734 18.062 1 35.72 188 GLY A CA 1
ATOM 1473 C C . GLY A 1 188 ? -12.117 -12.992 18.281 1 35.72 188 GLY A C 1
ATOM 1474 O O . GLY A 1 188 ? -13.148 -13.617 18.562 1 35.72 188 GLY A O 1
ATOM 1475 N N . ARG A 1 189 ? -12.227 -11.812 18.875 1 32.06 189 ARG A N 1
ATOM 1476 C CA . ARG A 1 189 ? -13.461 -11.156 19.281 1 32.06 189 ARG A CA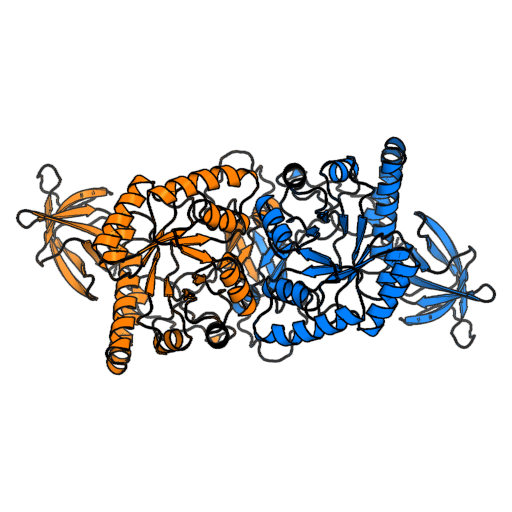 1
ATOM 1477 C C . ARG A 1 189 ? -14.203 -10.594 18.078 1 32.06 189 ARG A C 1
ATOM 1479 O O . ARG A 1 189 ? -13.586 -10.289 17.047 1 32.06 189 ARG A O 1
ATOM 1486 N N . ASP A 1 190 ? -15.664 -10.852 18.109 1 27.58 190 ASP A N 1
ATOM 1487 C CA . ASP A 1 190 ? -16.734 -10.438 17.203 1 27.58 190 ASP A CA 1
ATOM 1488 C C . ASP A 1 190 ? -16.547 -8.992 16.766 1 27.58 190 ASP A C 1
ATOM 1490 O O . ASP A 1 190 ? -16.562 -8.078 17.594 1 27.58 190 ASP A O 1
ATOM 1494 N N . ALA A 1 191 ? -16.031 -8.766 15.734 1 31.17 191 ALA A N 1
ATOM 1495 C CA . ALA A 1 191 ? -16.016 -7.418 15.172 1 31.17 191 ALA A CA 1
ATOM 1496 C C . ALA A 1 191 ? -17.438 -6.84 15.109 1 31.17 191 ALA A C 1
ATOM 1498 O O . ALA A 1 191 ? -17.625 -5.68 14.734 1 31.17 191 ALA A O 1
ATOM 1499 N N . ASN A 1 192 ? -18.484 -7.684 15.023 1 25.94 192 ASN A N 1
ATOM 1500 C CA . ASN A 1 192 ? -19.828 -7.156 14.852 1 25.94 192 ASN A CA 1
ATOM 1501 C C . ASN A 1 192 ? -20.234 -6.262 16.016 1 25.94 192 ASN A C 1
ATOM 1503 O O . ASN A 1 192 ? -21.344 -5.699 16.016 1 25.94 192 ASN A O 1
ATOM 1507 N N . GLN A 1 193 ? -20.062 -6.652 17.281 1 26.44 193 GLN A N 1
ATOM 1508 C CA . GLN A 1 193 ? -20.781 -5.801 18.234 1 26.44 193 GLN A CA 1
ATOM 1509 C C . GLN A 1 193 ? -20.203 -4.387 18.234 1 26.44 193 GLN A C 1
ATOM 1511 O O . GLN A 1 193 ? -18.984 -4.203 18.281 1 26.44 193 GLN A O 1
ATOM 1516 N N . GLY A 1 194 ? -20.797 -3.408 17.359 1 26.31 194 GLY A N 1
ATOM 1517 C CA . GLY A 1 194 ? -20.75 -1.962 17.219 1 26.31 194 GLY A CA 1
ATOM 1518 C C . GLY A 1 194 ? -19.609 -1.326 18 1 26.31 194 GLY A C 1
ATOM 1519 O O . GLY A 1 194 ? -19.469 -0.102 18 1 26.31 194 GLY A O 1
ATOM 1520 N N . ALA A 1 195 ? -19.484 -1.885 19.125 1 26.22 195 ALA A N 1
ATOM 1521 C CA . ALA A 1 195 ? -18.562 -1.181 20.016 1 26.22 195 ALA A CA 1
ATOM 1522 C C . ALA A 1 195 ? -17.125 -1.275 19.5 1 26.22 195 ALA A C 1
ATOM 1524 O O . ALA A 1 195 ? -16.516 -2.344 19.562 1 26.22 195 ALA A O 1
ATOM 1525 N N . CYS A 1 196 ? -16.875 -0.731 18.188 1 28.92 196 CYS A N 1
ATOM 1526 C CA . CYS A 1 196 ? -15.508 -0.382 17.812 1 28.92 196 CYS A CA 1
ATOM 1527 C C . CYS A 1 196 ? -14.688 -0.003 19.047 1 28.92 196 CYS A C 1
ATOM 1529 O O . CYS A 1 196 ? -15.047 0.917 19.781 1 28.92 196 CYS A O 1
ATOM 1531 N N . THR A 1 197 ? -14.422 -0.898 19.891 1 28.25 197 THR A N 1
ATOM 1532 C CA . THR A 1 197 ? -13.648 -0.273 20.953 1 28.25 197 THR A CA 1
ATOM 1533 C C . THR A 1 197 ? -12.797 0.871 20.406 1 28.25 197 THR A C 1
ATOM 1535 O O . THR A 1 197 ? -12.461 0.885 19.219 1 28.25 197 THR A O 1
ATOM 1538 N N . HIS A 1 198 ? -12.938 2.021 20.875 1 26.28 198 HIS A N 1
ATOM 1539 C CA . HIS A 1 198 ? -12.07 3.16 20.594 1 26.28 198 HIS A CA 1
ATOM 1540 C C . HIS A 1 198 ? -10.734 2.705 20.031 1 26.28 198 HIS A C 1
ATOM 1542 O O . HIS A 1 198 ? -10.023 1.924 20.672 1 26.28 198 HIS A O 1
ATOM 1548 N N . PRO A 1 199 ? -10.727 2.555 18.719 1 31.16 199 PRO A N 1
ATOM 1549 C CA . PRO A 1 199 ? -9.477 2.25 18.016 1 31.16 199 PRO A CA 1
ATOM 1550 C C . PRO A 1 199 ? -8.242 2.748 18.75 1 31.16 199 PRO A C 1
ATOM 1552 O O . PRO A 1 199 ? -7.207 3.004 18.125 1 31.16 199 PRO A O 1
ATOM 1555 N N . CYS A 1 200 ? -8.336 2.98 19.969 1 30.11 200 CYS A N 1
ATOM 1556 C CA . CYS A 1 200 ? -7.188 3.32 20.797 1 30.11 200 CYS A CA 1
ATOM 1557 C C . CYS A 1 200 ? -5.992 2.436 20.469 1 30.11 200 CYS A C 1
ATOM 1559 O O . CYS A 1 200 ? -6.145 1.398 19.812 1 30.11 200 CYS A O 1
ATOM 1561 N N . ARG A 1 201 ? -4.867 2.76 21.172 1 31.98 201 ARG A N 1
ATOM 1562 C CA . ARG A 1 201 ? -3.494 2.281 21.328 1 31.98 201 ARG A CA 1
ATOM 1563 C C . ARG A 1 201 ? -3.457 0.764 21.484 1 31.98 201 ARG A C 1
ATOM 1565 O O . ARG A 1 201 ? -3.637 0.241 22.578 1 31.98 201 ARG A O 1
ATOM 1572 N N . TRP A 1 202 ? -4.219 0.141 20.797 1 33.25 202 TRP A N 1
ATOM 1573 C CA . TRP A 1 202 ? -3.955 -1.257 21.109 1 33.25 202 TRP A CA 1
ATOM 1574 C C . TRP A 1 202 ? -2.461 -1.556 21.078 1 33.25 202 TRP A C 1
ATOM 1576 O O . TRP A 1 202 ? -1.743 -1.034 20.219 1 33.25 202 TRP A O 1
ATOM 1586 N N . LYS A 1 203 ? -1.868 -1.758 22.078 1 37.34 203 LYS A N 1
ATOM 1587 C CA . LYS A 1 203 ? -0.475 -1.933 22.484 1 37.34 203 LYS A CA 1
ATOM 1588 C C . LYS A 1 203 ? 0.184 -3.066 21.703 1 37.34 203 LYS A C 1
ATOM 1590 O O . LYS A 1 203 ? 0.269 -4.195 22.188 1 37.34 203 LYS A O 1
ATOM 1595 N N . TYR A 1 204 ? -0.251 -3.201 20.438 1 40.56 204 TYR A N 1
ATOM 1596 C CA . TYR A 1 204 ? 0.651 -4.141 19.781 1 40.56 204 TYR A CA 1
ATOM 1597 C C . TYR A 1 204 ? 1.983 -3.479 19.453 1 40.56 204 TYR A C 1
ATOM 1599 O O . TYR A 1 204 ? 2.039 -2.271 19.203 1 40.56 204 TYR A O 1
ATOM 1607 N N . ALA A 1 205 ? 2.904 -4.117 19.953 1 42.94 205 ALA A N 1
ATOM 1608 C CA . ALA A 1 205 ? 4.242 -3.656 19.594 1 42.94 205 ALA A CA 1
ATOM 1609 C C . ALA A 1 205 ? 4.969 -4.691 18.734 1 42.94 205 ALA A C 1
ATOM 1611 O O . ALA A 1 205 ? 4.758 -5.895 18.891 1 42.94 205 ALA A O 1
ATOM 1612 N N . VAL A 1 206 ? 5.293 -4.34 17.562 1 46.59 206 VAL A N 1
ATOM 1613 C CA . VAL A 1 206 ? 6.281 -5.168 16.891 1 46.59 206 VAL A CA 1
ATOM 1614 C C . VAL A 1 206 ? 7.57 -5.211 17.703 1 46.59 206 VAL A C 1
ATOM 1616 O O . VAL A 1 206 ? 8.102 -4.164 18.078 1 46.59 206 VAL A O 1
ATOM 1619 N N . VAL A 1 207 ? 7.656 -6.426 18.391 1 40.12 207 VAL A N 1
ATOM 1620 C CA . VAL A 1 207 ? 8.844 -6.59 19.219 1 40.12 207 VAL A CA 1
ATOM 1621 C C . VAL A 1 207 ? 9.852 -7.488 18.516 1 40.12 207 VAL A C 1
ATOM 1623 O O . VAL A 1 207 ? 9.477 -8.477 17.891 1 40.12 207 VAL A O 1
ATOM 1626 N N . GLU A 1 208 ? 11.008 -6.859 18.281 1 43.53 208 GLU A N 1
ATOM 1627 C CA . GLU A 1 208 ? 12.086 -7.754 17.875 1 43.53 208 GLU A CA 1
ATOM 1628 C C . GLU A 1 208 ? 12.43 -8.75 18.969 1 43.53 208 GLU A C 1
ATOM 1630 O O . GLU A 1 208 ? 12.547 -8.367 20.141 1 43.53 208 GLU A O 1
ATOM 1635 N N . GLU A 1 209 ? 12.305 -9.961 18.656 1 42.47 209 GLU A N 1
ATOM 1636 C CA . GLU A 1 209 ? 12.633 -10.961 19.656 1 42.47 209 GLU A CA 1
ATOM 1637 C C . GLU A 1 209 ? 13.898 -10.578 20.422 1 42.47 209 GLU A C 1
ATOM 1639 O O . GLU A 1 209 ? 14 -10.805 21.625 1 42.47 209 GLU A O 1
ATOM 1644 N N . THR A 1 210 ? 14.93 -10.117 19.734 1 36.22 210 THR A N 1
ATOM 1645 C CA . THR A 1 210 ? 16.203 -9.922 20.406 1 36.22 210 THR A CA 1
ATOM 1646 C C . THR A 1 210 ? 16.25 -8.547 21.078 1 36.22 210 THR A C 1
ATOM 1648 O O . THR A 1 210 ? 17.219 -8.219 21.766 1 36.22 210 THR A O 1
ATOM 1651 N N . ARG A 1 211 ? 15.43 -7.594 20.781 1 36.38 211 ARG A N 1
ATOM 1652 C CA . ARG A 1 211 ? 15.484 -6.316 21.484 1 36.38 211 ARG A CA 1
ATOM 1653 C C . ARG A 1 211 ? 14.195 -6.062 22.25 1 36.38 211 ARG A C 1
ATOM 1655 O O . ARG A 1 211 ? 13.328 -5.309 21.781 1 36.38 211 ARG A O 1
ATOM 1662 N N . PRO A 1 212 ? 14.141 -6.543 23.406 1 39.06 212 PRO A N 1
ATOM 1663 C CA . PRO A 1 212 ? 13.07 -6.355 24.391 1 39.06 212 PRO A CA 1
ATOM 1664 C C . PRO A 1 212 ? 12.945 -4.906 24.859 1 39.06 212 PRO A C 1
ATOM 1666 O O . PRO A 1 212 ? 13.953 -4.215 25.016 1 39.06 212 PRO A O 1
ATOM 1669 N N . GLY A 1 213 ? 11.812 -4.121 24.25 1 42.28 213 GLY A N 1
ATOM 1670 C CA . GLY A 1 213 ? 11.562 -2.805 24.812 1 42.28 213 GLY A CA 1
ATOM 1671 C C . GLY A 1 213 ? 11.227 -1.755 23.766 1 42.28 213 GLY A C 1
ATOM 1672 O O . GLY A 1 213 ? 10.789 -0.654 24.109 1 42.28 213 GLY A O 1
ATOM 1673 N N . GLU A 1 214 ? 11.836 -1.921 22.703 1 44 214 GLU A N 1
ATOM 1674 C CA . GLU A 1 214 ? 11.445 -0.911 21.719 1 44 214 GLU A CA 1
ATOM 1675 C C . GLU A 1 214 ? 10.195 -1.342 20.953 1 44 214 GLU A C 1
ATOM 1677 O O . GLU A 1 214 ? 10.227 -2.33 20.219 1 44 214 GLU A O 1
ATOM 1682 N N . TYR A 1 215 ? 9.07 -0.841 21.422 1 44.91 215 TYR A N 1
ATOM 1683 C CA . TYR A 1 215 ? 7.77 -1.205 20.875 1 44.91 215 TYR A CA 1
ATOM 1684 C C . TYR A 1 215 ? 7.324 -0.205 19.812 1 44.91 215 TYR A C 1
ATOM 1686 O O . TYR A 1 215 ? 7.465 1.006 20 1 44.91 215 TYR A O 1
ATOM 1694 N N . MET A 1 216 ? 7.281 -0.712 18.641 1 50.88 216 MET A N 1
ATOM 1695 C CA . MET A 1 216 ? 6.641 0.141 17.641 1 50.88 216 MET A CA 1
ATOM 1696 C C . MET A 1 216 ? 5.125 0.043 17.734 1 50.88 216 MET A C 1
ATOM 1698 O O . MET A 1 216 ? 4.555 -1.034 17.547 1 50.88 216 MET A O 1
ATOM 1702 N N . PRO A 1 217 ? 4.586 1.187 18.078 1 48.44 217 PRO A N 1
ATOM 1703 C CA . PRO A 1 217 ? 3.129 1.141 18.203 1 48.44 217 PRO A CA 1
ATOM 1704 C C . PRO A 1 217 ? 2.428 0.739 16.906 1 48.44 217 PRO A C 1
ATOM 1706 O O . PRO A 1 217 ? 2.855 1.139 15.828 1 48.44 217 PRO A O 1
ATOM 1709 N N . VAL A 1 218 ? 1.71 -0.303 16.969 1 50.16 218 VAL A N 1
ATOM 1710 C CA . VAL A 1 218 ? 0.845 -0.715 15.867 1 50.16 218 VAL A CA 1
ATOM 1711 C C . VAL A 1 218 ? -0.572 -0.194 16.094 1 50.16 218 VAL A C 1
ATOM 1713 O O . VAL A 1 218 ? -1.141 -0.383 17.172 1 50.16 218 VAL A O 1
ATOM 1716 N N . TYR A 1 219 ? -0.976 0.733 15.219 1 43.97 219 TYR A N 1
ATOM 1717 C CA . TYR A 1 219 ? -2.342 1.242 15.273 1 43.97 219 TYR A CA 1
ATOM 1718 C C . TYR A 1 219 ? -3.217 0.572 14.219 1 43.97 219 TYR A C 1
ATOM 1720 O O . TYR A 1 219 ? -2.768 0.322 13.102 1 43.97 219 TYR A O 1
ATOM 1728 N N . GLU A 1 220 ? -4.359 -0.066 14.703 1 46.66 220 GLU A N 1
ATOM 1729 C CA . GLU A 1 220 ? -5.281 -0.683 13.758 1 46.66 220 GLU A CA 1
ATOM 1730 C C . GLU A 1 220 ? -6.641 0.004 13.781 1 46.66 220 GLU A C 1
ATOM 1732 O O . GLU A 1 220 ? -7.137 0.373 14.844 1 46.66 220 GLU A O 1
ATOM 1737 N N . ASN A 1 221 ? -7.023 0.587 12.742 1 43.66 221 ASN A N 1
ATOM 1738 C CA . ASN A 1 221 ? -8.414 1.011 12.594 1 43.66 221 ASN A CA 1
ATOM 1739 C C . ASN A 1 221 ? -9.125 0.236 11.492 1 43.66 221 ASN A C 1
ATOM 1741 O O . ASN A 1 221 ? -8.609 -0.774 11.008 1 43.66 221 ASN A O 1
ATOM 1745 N N . GLU A 1 222 ? -10.453 0.585 11.305 1 42.97 222 GLU A N 1
ATOM 1746 C CA . GLU A 1 222 ? -11.266 -0.128 10.328 1 42.97 222 GLU A CA 1
ATOM 1747 C C . GLU A 1 222 ? -10.625 -0.1 8.945 1 42.97 222 GLU A C 1
ATOM 1749 O O . GLU A 1 222 ? -10.938 -0.936 8.094 1 42.97 222 GLU A O 1
ATOM 1754 N N . ARG A 1 223 ? -9.719 0.779 8.961 1 43.5 223 ARG A N 1
ATOM 1755 C CA . ARG A 1 223 ? -9.258 0.982 7.59 1 43.5 223 ARG A CA 1
ATOM 1756 C C . ARG A 1 223 ? -7.863 0.396 7.391 1 43.5 223 ARG A C 1
ATOM 1758 O O . ARG A 1 223 ? -7.375 0.314 6.262 1 43.5 223 ARG A O 1
ATOM 1765 N N . GLY A 1 224 ? -7.113 0.081 8.492 1 49.16 224 GLY A N 1
ATOM 1766 C CA . GLY A 1 224 ? -5.82 -0.549 8.289 1 49.16 224 GLY A CA 1
ATOM 1767 C C . GLY A 1 224 ? -4.945 -0.53 9.531 1 49.16 224 GLY A C 1
ATOM 1768 O O . GLY A 1 224 ? -5.395 -0.127 10.609 1 49.16 224 GLY A O 1
ATOM 1769 N N . THR A 1 225 ? -3.838 -1.285 9.461 1 50.06 225 THR A 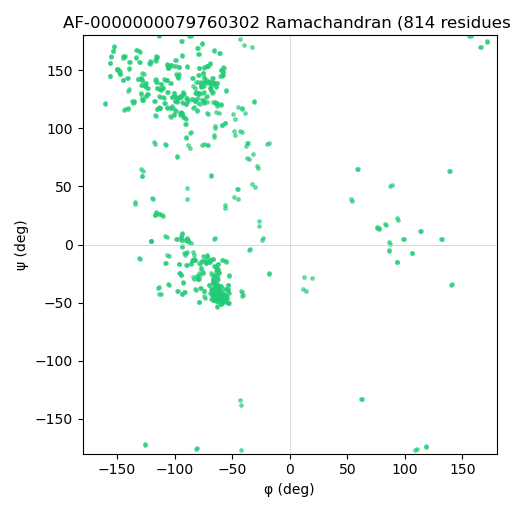N 1
ATOM 1770 C CA . THR A 1 225 ? -2.834 -1.34 10.523 1 50.06 225 THR A CA 1
ATOM 1771 C C . THR A 1 225 ? -1.663 -0.415 10.203 1 50.06 225 THR A C 1
ATOM 1773 O O . THR A 1 225 ? -1.146 -0.42 9.086 1 50.06 225 THR A O 1
ATOM 1776 N N . TYR A 1 226 ? -1.451 0.478 11.18 1 51.72 226 TYR A N 1
ATOM 1777 C CA . TYR A 1 226 ? -0.384 1.463 11.039 1 51.72 226 TYR A CA 1
ATOM 1778 C C . TYR A 1 226 ? 0.715 1.223 12.07 1 51.72 226 TYR A C 1
ATOM 1780 O O . TYR A 1 226 ? 0.432 0.98 13.242 1 51.72 226 TYR A O 1
ATOM 1788 N N . ILE A 1 227 ? 2.014 1.12 11.609 1 56.94 227 ILE A N 1
ATOM 1789 C CA . ILE A 1 227 ? 3.16 1.009 12.5 1 56.94 227 ILE A CA 1
ATOM 1790 C C . ILE A 1 227 ? 3.965 2.305 12.469 1 56.94 227 ILE A C 1
ATOM 1792 O O . ILE A 1 227 ? 4.324 2.797 11.398 1 56.94 227 ILE A O 1
ATOM 1796 N N . PHE A 1 228 ? 4.09 2.885 13.648 1 53.22 228 PHE A N 1
ATOM 1797 C CA . PHE A 1 228 ? 4.777 4.168 13.727 1 53.22 228 PHE A CA 1
ATOM 1798 C C . PHE A 1 228 ? 6.18 3.998 14.305 1 53.22 228 PHE A C 1
ATOM 1800 O O . PHE A 1 228 ? 6.434 3.061 15.062 1 53.22 228 PHE A O 1
ATOM 1807 N N . ASN A 1 229 ? 6.992 5.012 13.82 1 58.75 229 ASN A N 1
ATOM 1808 C CA . ASN A 1 229 ? 8.328 5.117 14.383 1 58.75 229 ASN A CA 1
ATOM 1809 C C . ASN A 1 229 ? 8.297 5.711 15.789 1 58.75 229 ASN A C 1
ATOM 1811 O O . ASN A 1 229 ? 7.383 6.461 16.125 1 58.75 229 ASN A O 1
ATOM 1815 N N . SER A 1 230 ? 9.289 5.352 16.609 1 61.78 230 SER A N 1
ATOM 1816 C CA . SER A 1 230 ? 9.398 5.902 17.953 1 61.78 230 SER A CA 1
ATOM 1817 C C . SER A 1 230 ? 9.906 7.336 17.938 1 61.78 230 SER A C 1
ATOM 1819 O O . SER A 1 230 ? 9.664 8.109 18.859 1 61.78 230 SER A O 1
ATOM 1821 N N . LYS A 1 231 ? 10.586 7.672 16.922 1 72.38 231 LYS A N 1
ATOM 1822 C CA . LYS A 1 231 ? 11.125 9.023 16.781 1 72.38 231 LYS A CA 1
ATOM 1823 C C . LYS A 1 231 ? 10.297 9.836 15.797 1 72.38 231 LYS A C 1
ATOM 1825 O O . LYS A 1 231 ? 9.711 9.289 14.859 1 72.38 231 LYS A O 1
ATOM 1830 N N . ASP A 1 232 ? 10.383 11.141 16.031 1 79.75 232 ASP A N 1
ATOM 1831 C CA . ASP A 1 232 ? 9.672 12.039 15.117 1 79.75 232 ASP A CA 1
ATOM 1832 C C . ASP A 1 232 ? 10.609 12.586 14.047 1 79.75 232 ASP A C 1
ATOM 1834 O O . ASP A 1 232 ? 11.773 12.867 14.32 1 79.75 232 ASP A O 1
ATOM 1838 N N . LEU A 1 233 ? 10.07 12.727 12.938 1 89.31 233 LEU A N 1
ATOM 1839 C CA . LEU A 1 233 ? 10.781 13.422 11.867 1 89.31 233 LEU A CA 1
ATOM 1840 C C . LEU A 1 233 ? 10.953 14.898 12.195 1 89.31 233 LEU A C 1
ATOM 1842 O O . LEU A 1 233 ? 10.016 15.547 12.68 1 89.31 233 LEU A O 1
ATOM 1846 N N . CYS A 1 234 ? 12.117 15.422 12.086 1 92.69 234 CYS A N 1
ATOM 1847 C CA . CYS A 1 234 ? 12.383 16.844 12.281 1 92.69 234 CYS A CA 1
ATOM 1848 C C . CYS A 1 234 ? 13.453 17.328 11.305 1 92.69 234 CYS A C 1
ATOM 1850 O O . CYS A 1 234 ? 14.617 16.953 11.414 1 92.69 234 CYS A O 1
ATOM 1852 N N . MET A 1 235 ? 13.039 18.219 10.461 1 96.38 235 MET A N 1
ATOM 1853 C CA . MET A 1 235 ? 13.977 18.719 9.453 1 96.38 235 MET A CA 1
ATOM 1854 C C . MET A 1 235 ? 14.227 20.203 9.633 1 96.38 235 MET A C 1
ATOM 1856 O O . MET A 1 235 ? 14.633 20.891 8.688 1 96.38 235 MET A O 1
ATOM 1860 N N . ILE A 1 236 ? 14.055 20.719 10.82 1 96.81 236 ILE A N 1
ATOM 1861 C CA . ILE A 1 236 ? 14.188 22.141 11.117 1 96.81 236 ILE A CA 1
ATOM 1862 C C . ILE A 1 236 ? 15.617 22.594 10.844 1 96.81 236 ILE A C 1
ATOM 1864 O O . ILE A 1 236 ? 15.852 23.734 10.445 1 96.81 236 ILE A O 1
ATOM 1868 N N . GLY A 1 237 ? 16.547 21.734 10.992 1 96.75 237 GLY A N 1
ATOM 1869 C CA . GLY A 1 237 ? 17.953 22.031 10.758 1 96.75 237 GLY A CA 1
ATOM 1870 C C . GLY A 1 237 ? 18.391 21.797 9.32 1 96.75 237 GLY A C 1
ATOM 1871 O O . GLY A 1 237 ? 19.562 21.984 8.984 1 96.75 237 GLY A O 1
ATOM 1872 N N . HIS A 1 238 ? 17.484 21.453 8.453 1 97.44 238 HIS A N 1
ATOM 1873 C CA . HIS A 1 238 ? 17.844 21.047 7.102 1 97.44 238 HIS A CA 1
ATOM 1874 C C . HIS A 1 238 ? 16.953 21.719 6.062 1 97.44 238 HIS A C 1
ATOM 1876 O O . HIS A 1 238 ? 16.578 21.094 5.062 1 97.44 238 HIS A O 1
ATOM 1882 N N . ILE A 1 239 ? 16.562 22.953 6.309 1 97.69 239 ILE A N 1
ATOM 1883 C CA . ILE A 1 239 ? 15.711 23.719 5.406 1 97.69 239 ILE A CA 1
ATOM 1884 C C . ILE A 1 239 ? 16.422 23.906 4.062 1 97.69 239 ILE A C 1
ATOM 1886 O O . ILE A 1 239 ? 15.82 23.688 3.006 1 97.69 239 ILE A O 1
ATOM 1890 N N . PRO A 1 240 ? 17.703 24.234 4.086 1 97.38 240 PRO A N 1
ATOM 1891 C CA . PRO A 1 240 ? 18.391 24.422 2.805 1 97.38 240 PRO A CA 1
ATOM 1892 C C . PRO A 1 240 ? 18.344 23.156 1.937 1 97.38 240 PRO A C 1
ATOM 1894 O O . PRO A 1 240 ? 18.047 23.25 0.741 1 97.38 240 PRO A O 1
ATOM 1897 N N . GLU A 1 241 ? 18.641 22.016 2.533 1 97.44 241 GLU A N 1
ATOM 1898 C CA . GLU A 1 241 ? 18.688 20.75 1.798 1 97.44 241 GLU A CA 1
ATOM 1899 C C . GLU A 1 241 ? 17.312 20.406 1.221 1 97.44 241 GLU A C 1
ATOM 1901 O O . GLU A 1 241 ? 17.219 19.891 0.102 1 97.44 241 GLU A O 1
ATOM 1906 N N . MET A 1 242 ? 16.266 20.719 1.944 1 97.75 242 MET A N 1
ATOM 1907 C CA . MET A 1 242 ? 14.906 20.453 1.496 1 97.75 242 MET A CA 1
ATOM 1908 C C . MET A 1 242 ? 14.547 21.312 0.285 1 97.75 242 MET A C 1
ATOM 1910 O O . MET A 1 242 ? 13.953 20.812 -0.675 1 97.75 242 MET A O 1
ATOM 1914 N N . ILE A 1 243 ? 14.898 22.562 0.359 1 97.5 243 ILE A N 1
ATOM 1915 C CA . ILE A 1 243 ? 14.617 23.484 -0.732 1 97.5 243 ILE A CA 1
ATOM 1916 C C . ILE A 1 243 ? 15.438 23.094 -1.962 1 97.5 243 ILE A C 1
ATOM 1918 O O . ILE A 1 243 ? 14.914 23.062 -3.078 1 97.5 243 ILE A O 1
ATOM 1922 N N . GLU A 1 244 ? 16.641 22.719 -1.738 1 96.69 244 GLU A N 1
ATOM 1923 C CA . GLU A 1 244 ? 17.531 22.344 -2.834 1 96.69 244 GLU A CA 1
ATOM 1924 C C . GLU A 1 244 ? 17.062 21.078 -3.529 1 96.69 244 GLU A C 1
ATOM 1926 O O . GLU A 1 244 ? 17.266 20.906 -4.734 1 96.69 244 GLU A O 1
ATOM 1931 N N . ALA A 1 245 ? 16.406 20.219 -2.805 1 97.5 245 ALA A N 1
ATOM 1932 C CA . ALA A 1 245 ? 15.898 18.969 -3.361 1 97.5 245 ALA A CA 1
ATOM 1933 C C . ALA A 1 245 ? 14.742 19.234 -4.32 1 97.5 245 ALA A C 1
ATOM 1935 O O . ALA A 1 245 ? 14.352 18.344 -5.086 1 97.5 245 ALA A O 1
ATOM 1936 N N . GLY A 1 246 ? 14.18 20.438 -4.281 1 97.62 246 GLY A N 1
ATOM 1937 C CA . GLY A 1 246 ? 13.117 20.812 -5.207 1 97.62 246 GLY A CA 1
ATOM 1938 C C . GLY A 1 246 ? 11.727 20.562 -4.652 1 97.62 246 GLY A C 1
ATOM 1939 O O . GLY A 1 246 ? 10.773 20.391 -5.414 1 97.62 246 GLY A O 1
ATOM 1940 N N . ILE A 1 247 ? 11.602 20.5 -3.357 1 98.31 247 ILE A N 1
ATOM 1941 C CA . ILE A 1 247 ? 10.312 20.297 -2.711 1 98.31 247 ILE A CA 1
ATOM 1942 C C . ILE A 1 247 ? 9.539 21.609 -2.658 1 98.31 247 ILE A C 1
ATOM 1944 O O . ILE A 1 247 ? 10.086 22.641 -2.244 1 98.31 247 ILE A O 1
ATOM 1948 N N . ASP A 1 248 ? 8.297 21.562 -3.078 1 98.38 248 ASP A N 1
ATOM 1949 C CA . ASP A 1 248 ? 7.496 22.781 -3.203 1 98.38 248 ASP A CA 1
ATOM 1950 C C . ASP A 1 248 ? 6.656 23.016 -1.949 1 98.38 248 ASP A C 1
ATOM 1952 O O . ASP A 1 248 ? 6.254 24.156 -1.671 1 98.38 248 ASP A O 1
ATOM 1956 N N . SER A 1 249 ? 6.355 21.969 -1.28 1 98.56 249 SER A N 1
ATOM 1957 C CA . SER A 1 249 ? 5.5 22.062 -0.102 1 98.56 249 SER A CA 1
ATOM 1958 C C . SER A 1 249 ? 6.059 21.234 1.052 1 98.56 249 SER A C 1
ATOM 1960 O O . SER A 1 249 ? 6.297 20.031 0.904 1 98.56 249 SER A O 1
ATOM 1962 N N . PHE A 1 250 ? 6.293 21.922 2.217 1 98.5 250 PHE A N 1
ATOM 1963 C CA . PHE A 1 250 ? 6.738 21.297 3.457 1 98.5 250 PHE A CA 1
ATOM 1964 C C . PHE A 1 250 ? 5.547 20.906 4.328 1 98.5 250 PHE A C 1
ATOM 1966 O O . PHE A 1 250 ? 4.898 21.781 4.914 1 98.5 250 PHE A O 1
ATOM 1973 N N . LYS A 1 251 ? 5.324 19.641 4.438 1 97.19 251 LYS A N 1
ATOM 1974 C CA . LYS A 1 251 ? 4.133 19.156 5.117 1 97.19 251 LYS A CA 1
ATOM 1975 C C . LYS A 1 251 ? 4.449 18.734 6.547 1 97.19 251 LYS A C 1
ATOM 1977 O O . LYS A 1 251 ? 5.406 17.984 6.781 1 97.19 251 LYS A O 1
ATOM 1982 N N . ILE A 1 252 ? 3.709 19.25 7.438 1 96.12 252 ILE A N 1
ATOM 1983 C CA . ILE A 1 252 ? 3.809 18.859 8.836 1 96.12 252 ILE A CA 1
ATOM 1984 C C . ILE A 1 252 ? 2.803 17.734 9.125 1 96.12 252 ILE A C 1
ATOM 1986 O O . ILE A 1 252 ? 1.645 17.812 8.711 1 96.12 252 ILE A O 1
ATOM 1990 N N . GLU A 1 253 ? 3.316 16.688 9.758 1 88.69 253 GLU A N 1
ATOM 1991 C CA . GLU A 1 253 ? 2.418 15.594 10.141 1 88.69 253 GLU A CA 1
ATOM 1992 C C . GLU A 1 253 ? 1.737 15.883 11.477 1 88.69 253 GLU A C 1
ATOM 1994 O O . GLU A 1 253 ? 2.355 16.438 12.391 1 88.69 253 GLU A O 1
ATOM 1999 N N . GLY A 1 254 ? 0.4 15.492 11.672 1 76.5 254 GLY A N 1
ATOM 2000 C CA . GLY A 1 254 ? -0.197 15.586 13 1 76.5 254 GLY A CA 1
ATOM 2001 C C . GLY A 1 254 ? -1.623 16.109 12.969 1 76.5 254 GLY A C 1
ATOM 2002 O O . GLY A 1 254 ? -1.943 17.094 13.641 1 76.5 254 GLY A O 1
ATOM 2003 N N . ARG A 1 255 ? -2.465 15.391 12.352 1 57.44 255 ARG A N 1
ATOM 2004 C CA . ARG A 1 255 ? -3.822 15.906 12.219 1 57.44 255 ARG A CA 1
ATOM 2005 C C . ARG A 1 255 ? -4.559 15.867 13.555 1 57.44 255 ARG A C 1
ATOM 2007 O O . ARG A 1 255 ? -5.555 16.562 13.742 1 57.44 255 ARG A O 1
ATOM 2014 N N . MET A 1 256 ? -3.965 15.234 14.461 1 65.5 256 MET A N 1
ATOM 2015 C CA . MET A 1 256 ? -4.691 15.117 15.727 1 65.5 256 MET A CA 1
ATOM 2016 C C . MET A 1 256 ? -3.99 15.906 16.828 1 65.5 256 MET A C 1
ATOM 2018 O O . MET A 1 256 ? -4.258 15.695 18.016 1 65.5 256 MET A O 1
ATOM 2022 N N . LYS A 1 257 ? -3.303 16.859 16.422 1 78.62 257 LYS A N 1
ATOM 2023 C CA . LYS A 1 257 ? -2.52 17.625 17.406 1 78.62 257 LYS A CA 1
ATOM 2024 C C . LYS A 1 257 ? -3.291 18.844 17.906 1 78.62 257 LYS A C 1
ATOM 2026 O O . LYS A 1 257 ? -4.238 19.297 17.25 1 78.62 257 LYS A O 1
ATOM 2031 N N . THR A 1 258 ? -2.82 19.359 19.016 1 84.56 258 THR A N 1
ATOM 2032 C CA . THR A 1 258 ? -3.473 20.469 19.672 1 84.56 258 THR A CA 1
ATOM 2033 C C . THR A 1 258 ? -3.104 21.797 19 1 84.56 258 THR A C 1
ATOM 2035 O O . THR A 1 258 ? -2.176 21.844 18.203 1 84.56 258 THR A O 1
ATOM 2038 N N . ALA A 1 259 ? -3.859 22.859 19.422 1 90.81 259 ALA A N 1
ATOM 2039 C CA . ALA A 1 259 ? -3.58 24.188 18.906 1 90.81 259 ALA A CA 1
ATOM 2040 C C . ALA A 1 259 ? -2.188 24.656 19.328 1 90.81 259 ALA A C 1
ATOM 2042 O O . ALA A 1 259 ? -1.473 25.281 18.531 1 90.81 259 ALA A O 1
ATOM 2043 N N . LEU A 1 260 ? -1.808 24.359 20.578 1 92.06 260 LEU A N 1
ATOM 2044 C CA . LEU A 1 260 ? -0.489 24.766 21.047 1 92.06 260 LEU A CA 1
ATOM 2045 C C . LEU A 1 260 ? 0.612 24.109 20.219 1 92.06 260 LEU A C 1
ATOM 2047 O O . LEU A 1 260 ? 1.572 24.781 19.828 1 92.06 260 LEU A O 1
ATOM 2051 N N . TYR A 1 261 ? 0.466 22.844 19.953 1 90.31 261 TYR A N 1
ATOM 2052 C CA . TYR A 1 261 ? 1.434 22.141 19.125 1 90.31 261 TYR A CA 1
ATOM 2053 C C . TYR A 1 261 ? 1.532 22.766 17.734 1 90.31 261 TYR A C 1
ATOM 2055 O O . TYR A 1 261 ? 2.627 23.078 17.266 1 90.31 261 TYR A O 1
ATOM 2063 N N . VAL A 1 262 ? 0.408 22.922 17.156 1 94.44 262 VAL A N 1
ATOM 2064 C CA . VAL A 1 262 ? 0.332 23.438 15.797 1 94.44 262 VAL A CA 1
ATOM 2065 C C . VAL A 1 262 ? 0.907 24.844 15.742 1 94.44 262 VAL A C 1
ATOM 2067 O O . VAL A 1 262 ? 1.661 25.188 14.828 1 94.44 262 VAL A O 1
ATOM 2070 N N . ALA A 1 263 ? 0.586 25.656 16.719 1 95.75 263 ALA A N 1
ATOM 2071 C CA . ALA A 1 263 ? 1.113 27.016 16.781 1 95.75 263 ALA A CA 1
ATOM 2072 C C . ALA A 1 263 ? 2.635 27.016 16.891 1 95.75 263 ALA A C 1
ATOM 2074 O O . ALA A 1 263 ? 3.316 27.75 16.172 1 95.75 263 ALA A O 1
ATOM 2075 N N . THR A 1 264 ? 3.123 26.172 17.734 1 94.75 264 THR A N 1
ATOM 2076 C CA . THR A 1 264 ? 4.559 26.109 17.984 1 94.75 264 THR A CA 1
ATOM 2077 C C . THR A 1 264 ? 5.301 25.672 16.719 1 94.75 264 THR A C 1
ATOM 2079 O O . THR A 1 264 ? 6.262 26.328 16.297 1 94.75 264 THR A O 1
ATOM 2082 N N . VAL A 1 265 ? 4.812 24.641 16.125 1 95.62 265 VAL A N 1
ATOM 2083 C CA . VAL A 1 265 ? 5.488 24.078 14.961 1 95.62 265 VAL A CA 1
ATOM 2084 C C . VAL A 1 265 ? 5.363 25.047 13.781 1 95.62 265 VAL A C 1
ATOM 2086 O O . VAL A 1 265 ? 6.348 25.312 13.086 1 95.62 265 VAL A O 1
ATOM 2089 N N . ALA A 1 266 ? 4.23 25.625 13.602 1 97.38 266 ALA A N 1
ATOM 2090 C CA . ALA A 1 266 ? 3.99 26.531 12.484 1 97.38 266 ALA A CA 1
ATOM 2091 C C . ALA A 1 266 ? 4.891 27.766 12.57 1 97.38 266 ALA A C 1
ATOM 2093 O O . ALA A 1 266 ? 5.621 28.078 11.625 1 97.38 266 ALA A O 1
ATOM 2094 N N . ARG A 1 267 ? 4.863 28.406 13.664 1 97.69 267 ARG A N 1
ATOM 2095 C CA . ARG A 1 267 ? 5.629 29.641 13.789 1 97.69 267 ARG A CA 1
ATOM 2096 C C . ARG A 1 267 ? 7.129 29.375 13.711 1 97.69 267 ARG A C 1
ATOM 2098 O O . ARG A 1 267 ? 7.883 30.188 13.18 1 97.69 267 ARG A O 1
ATOM 2105 N N . THR A 1 268 ? 7.531 28.234 14.289 1 97.38 268 THR A N 1
ATOM 2106 C CA . THR A 1 268 ? 8.953 27.922 14.305 1 97.38 268 THR A CA 1
ATOM 2107 C C . THR A 1 268 ? 9.461 27.625 12.891 1 97.38 268 THR A C 1
ATOM 2109 O O . THR A 1 268 ? 10.477 28.188 12.469 1 97.38 268 THR A O 1
ATOM 2112 N N . TYR A 1 269 ? 8.75 26.812 12.164 1 98.06 269 TYR A N 1
ATOM 2113 C CA . TYR A 1 269 ? 9.148 26.516 10.797 1 98.06 269 TYR A CA 1
ATOM 2114 C C . TYR A 1 269 ? 9.008 27.734 9.898 1 98.06 269 TYR A C 1
ATOM 2116 O O . TYR A 1 269 ? 9.828 27.953 9.008 1 98.06 269 TYR A O 1
ATOM 2124 N N . ARG A 1 270 ? 7.977 28.516 10.07 1 98.12 270 ARG A N 1
ATOM 2125 C CA . ARG A 1 270 ? 7.824 29.75 9.305 1 98.12 270 ARG A CA 1
ATOM 2126 C C . ARG A 1 270 ? 9.039 30.656 9.477 1 98.12 270 ARG A C 1
ATOM 2128 O O . ARG A 1 270 ? 9.594 31.172 8.5 1 98.12 270 ARG A O 1
ATOM 2135 N N . LYS A 1 271 ? 9.406 30.828 10.734 1 97.88 271 LYS A N 1
ATOM 2136 C CA . LYS A 1 271 ? 10.57 31.656 11.023 1 97.88 271 LYS A CA 1
ATOM 2137 C C . LYS A 1 271 ? 11.828 31.078 10.383 1 97.88 271 LYS A C 1
ATOM 2139 O O . LYS A 1 271 ? 12.625 31.812 9.789 1 97.88 271 LYS A O 1
ATOM 2144 N N . ALA A 1 272 ? 12 29.797 10.523 1 98 272 ALA A N 1
ATOM 2145 C CA . ALA A 1 272 ? 13.188 29.141 9.977 1 98 272 ALA A CA 1
ATOM 2146 C C . ALA A 1 272 ? 13.266 29.312 8.461 1 98 272 ALA A C 1
ATOM 2148 O O . ALA A 1 272 ? 14.32 29.656 7.926 1 98 272 ALA A O 1
ATOM 2149 N N . ILE A 1 273 ? 12.156 29.125 7.766 1 98.12 273 ILE A N 1
ATOM 2150 C CA . ILE A 1 273 ? 12.094 29.25 6.312 1 98.12 273 ILE A CA 1
ATOM 2151 C C . ILE A 1 273 ? 12.375 30.703 5.91 1 98.12 273 ILE A C 1
ATOM 2153 O O . ILE A 1 273 ? 13.203 30.953 5.031 1 98.12 273 ILE A O 1
ATOM 2157 N N . ASP A 1 274 ? 11.758 31.656 6.578 1 97.31 274 ASP A N 1
ATOM 2158 C CA . ASP A 1 274 ? 11.93 33.062 6.262 1 97.31 274 ASP A CA 1
ATOM 2159 C C . ASP A 1 274 ? 13.359 33.531 6.527 1 97.31 274 ASP A C 1
ATOM 2161 O O . ASP A 1 274 ? 13.945 34.25 5.723 1 97.31 274 ASP A O 1
ATOM 2165 N N . ASP A 1 275 ? 13.859 33.062 7.68 1 97.56 275 ASP A N 1
ATOM 2166 C CA . ASP A 1 275 ? 15.234 33.438 8.016 1 97.56 275 ASP A CA 1
ATOM 2167 C C . ASP A 1 275 ? 16.219 32.938 6.957 1 97.56 275 ASP A C 1
ATOM 2169 O O . ASP A 1 275 ? 17.109 33.688 6.531 1 97.56 275 ASP A O 1
ATOM 2173 N N . TYR A 1 276 ? 16.062 31.719 6.488 1 97.62 276 TYR A N 1
ATOM 2174 C CA . TYR A 1 276 ? 16.953 31.156 5.484 1 97.62 276 TYR A CA 1
ATOM 2175 C C . TYR A 1 276 ? 16.859 31.922 4.172 1 97.62 276 TYR A C 1
ATOM 2177 O O . TYR A 1 276 ? 17.891 32.25 3.562 1 97.62 276 TYR A O 1
ATOM 2185 N N . LEU A 1 277 ? 15.609 32.188 3.777 1 97 277 LEU A N 1
ATOM 2186 C CA . LEU A 1 277 ? 15.398 32.844 2.498 1 97 277 LEU A CA 1
ATOM 2187 C C . LEU A 1 277 ? 15.938 34.281 2.537 1 97 277 LEU A C 1
ATOM 2189 O O . LEU A 1 277 ? 16.391 34.781 1.518 1 97 277 LEU A O 1
ATOM 2193 N N . ALA A 1 278 ? 15.906 34.875 3.723 1 96.69 278 ALA A N 1
ATOM 2194 C CA . ALA A 1 278 ? 16.406 36.25 3.869 1 96.69 278 ALA A CA 1
ATOM 2195 C C . ALA A 1 278 ? 17.938 36.25 3.945 1 96.69 278 ALA A C 1
ATOM 2197 O O . ALA A 1 278 ? 18.578 37.094 3.316 1 96.69 278 ALA A O 1
ATOM 2198 N N . ASP A 1 279 ? 18.438 35.375 4.836 1 96.81 279 ASP A N 1
ATOM 2199 C CA . ASP A 1 279 ? 19.859 35.344 5.098 1 96.81 279 ASP A CA 1
ATOM 2200 C C . ASP A 1 279 ? 20.25 34 5.738 1 96.81 279 ASP A C 1
ATOM 2202 O O . ASP A 1 279 ? 19.844 33.719 6.863 1 96.81 279 ASP A O 1
ATOM 2206 N N . VAL A 1 280 ? 21.125 33.312 5.086 1 96.5 280 VAL A N 1
ATOM 2207 C CA . VAL A 1 280 ? 21.547 32 5.562 1 96.5 280 VAL A CA 1
ATOM 2208 C C . VAL A 1 280 ? 22.188 32.125 6.945 1 96.5 280 VAL A C 1
ATOM 2210 O O . VAL A 1 280 ? 22.016 31.25 7.793 1 96.5 280 VAL A O 1
ATOM 2213 N N . GLN A 1 281 ? 22.891 33.156 7.199 1 97.69 281 GLN A N 1
ATOM 2214 C CA . GLN A 1 281 ? 23.547 33.375 8.484 1 97.69 281 GLN A CA 1
ATOM 2215 C C . GLN A 1 281 ? 22.516 33.531 9.602 1 97.69 281 GLN A C 1
ATOM 2217 O O . GLN A 1 281 ? 22.734 33.094 10.727 1 97.69 281 GLN A O 1
ATOM 2222 N N . ARG A 1 282 ? 21.484 34.219 9.273 1 97.62 282 ARG A N 1
ATOM 2223 C CA . ARG A 1 282 ? 20.406 34.375 10.242 1 97.62 282 ARG A CA 1
ATOM 2224 C C . ARG A 1 282 ? 19.812 33.031 10.625 1 97.62 282 ARG A C 1
ATOM 2226 O O . ARG A 1 282 ? 19.547 32.781 11.805 1 97.62 282 ARG A O 1
ATOM 2233 N N . TYR A 1 283 ? 19.562 32.219 9.594 1 97.69 283 TYR A N 1
ATOM 2234 C CA . TYR A 1 283 ? 19.062 30.875 9.82 1 97.69 283 TYR A CA 1
ATOM 2235 C C . TYR A 1 283 ? 19.984 30.094 10.742 1 97.69 283 TYR A C 1
ATOM 2237 O O . TYR A 1 283 ? 19.531 29.469 11.703 1 97.69 283 TYR A O 1
ATOM 2245 N N . GLN A 1 284 ? 21.234 30.156 10.547 1 98.06 284 GLN A N 1
ATOM 2246 C CA . GLN A 1 284 ? 22.219 29.438 11.352 1 98.06 284 GLN A CA 1
ATOM 2247 C C . GLN A 1 284 ? 22.266 29.984 12.773 1 98.06 284 GLN A C 1
ATOM 2249 O O . GLN A 1 284 ? 22.312 29.234 13.742 1 98.06 284 GLN A O 1
ATOM 2254 N N . LYS A 1 285 ? 22.234 31.25 12.898 1 98.12 285 LYS A N 1
ATOM 2255 C CA . LYS A 1 285 ? 22.328 31.906 14.188 1 98.12 285 LYS A CA 1
ATOM 2256 C C . LYS A 1 285 ? 21.125 31.578 15.07 1 98.12 285 LYS A C 1
ATOM 2258 O O . LYS A 1 285 ? 21.25 31.438 16.281 1 98.12 285 LYS A O 1
ATOM 2263 N N . ASN A 1 286 ? 20 31.422 14.453 1 97.75 286 ASN A N 1
ATOM 2264 C CA . ASN A 1 286 ? 18.766 31.219 15.195 1 97.75 286 ASN A CA 1
ATOM 2265 C C . ASN A 1 286 ? 18.469 29.75 15.438 1 97.75 286 ASN A C 1
ATOM 2267 O O . ASN A 1 286 ? 17.453 29.391 16.031 1 97.75 286 ASN A O 1
ATOM 2271 N N . MET A 1 287 ? 19.344 28.812 15.062 1 97.12 287 MET A N 1
ATOM 2272 C CA . MET A 1 287 ? 19.141 27.359 15.164 1 97.12 287 MET A CA 1
ATOM 2273 C C . MET A 1 287 ? 18.844 26.953 16.594 1 97.12 287 MET A C 1
ATOM 2275 O O . MET A 1 287 ? 17.922 26.172 16.859 1 97.12 287 MET A O 1
ATOM 2279 N N . PRO A 1 288 ? 19.578 27.484 17.609 1 95.69 288 PRO A N 1
ATOM 2280 C CA . PRO A 1 288 ? 19.25 27.094 18.984 1 95.69 288 PRO A CA 1
ATOM 2281 C C . PRO A 1 288 ? 17.828 27.438 19.375 1 95.69 288 PRO A C 1
ATOM 2283 O O . PRO A 1 288 ? 17.188 26.688 20.109 1 95.69 288 PRO A O 1
ATOM 2286 N N . TRP A 1 289 ? 17.391 28.547 18.859 1 95.31 289 TRP A N 1
ATOM 2287 C CA . TRP A 1 289 ? 16.031 28.953 19.172 1 95.31 289 TRP A CA 1
ATOM 2288 C C . TRP A 1 289 ? 15.016 27.969 18.562 1 95.31 289 TRP A C 1
ATOM 2290 O O . TRP A 1 289 ? 14.07 27.562 19.234 1 95.31 289 TRP A O 1
ATOM 2300 N N . TYR A 1 290 ? 15.242 27.656 17.25 1 96.25 290 TYR A N 1
ATOM 2301 C CA . TYR A 1 290 ? 14.336 26.703 16.594 1 96.25 290 TYR A CA 1
ATOM 2302 C C . TYR A 1 290 ? 14.242 25.406 17.391 1 96.25 290 TYR A C 1
ATOM 2304 O O . TYR A 1 290 ? 13.141 24.938 17.672 1 96.25 290 TYR A O 1
ATOM 2312 N N . LEU A 1 291 ? 15.359 24.906 17.703 1 93 291 LEU A N 1
ATOM 2313 C CA . LEU A 1 291 ? 15.445 23.609 18.375 1 93 291 LEU A CA 1
ATOM 2314 C C . LEU A 1 291 ? 14.781 23.672 19.75 1 93 291 LEU A C 1
ATOM 2316 O O . LEU A 1 291 ? 14.102 22.734 20.156 1 93 291 LEU A O 1
ATOM 2320 N N . ASP A 1 292 ? 14.992 24.75 20.359 1 91 292 ASP A N 1
ATOM 2321 C CA . ASP A 1 292 ? 14.367 24.953 21.672 1 91 292 ASP A CA 1
ATOM 2322 C C . ASP A 1 292 ? 12.844 24.953 21.562 1 91 292 ASP A C 1
ATOM 2324 O O . ASP A 1 292 ? 12.164 24.266 22.328 1 91 292 ASP A O 1
ATOM 2328 N N . GLN A 1 293 ? 12.352 25.688 20.641 1 92.62 293 GLN A N 1
ATOM 2329 C CA . GLN A 1 293 ? 10.906 25.766 20.453 1 92.62 293 GLN A CA 1
ATOM 2330 C C . GLN A 1 293 ? 10.32 24.406 20.094 1 92.62 293 GLN A C 1
ATOM 2332 O O . GLN A 1 293 ? 9.32 23.969 20.688 1 92.62 293 GLN A O 1
ATOM 2337 N N . ILE A 1 294 ? 10.953 23.672 19.172 1 90.31 294 ILE A N 1
ATOM 2338 C CA . ILE A 1 294 ? 10.445 22.406 18.672 1 90.31 294 ILE A CA 1
ATOM 2339 C C . ILE A 1 294 ? 10.492 21.359 19.781 1 90.31 294 ILE A C 1
ATOM 2341 O O . ILE A 1 294 ? 9.586 20.531 19.906 1 90.31 294 ILE A O 1
ATOM 2345 N N . SER A 1 295 ? 11.477 21.359 20.578 1 84.81 295 SER A N 1
ATOM 2346 C CA . SER A 1 295 ? 11.648 20.375 21.641 1 84.81 295 SER A CA 1
ATOM 2347 C C . SER A 1 295 ? 10.586 20.531 22.719 1 84.81 295 SER A C 1
ATOM 2349 O O . SER A 1 295 ? 10.266 19.578 23.438 1 84.81 295 SER A O 1
ATOM 2351 N N . ASN A 1 296 ? 10.062 21.703 22.859 1 78.56 296 ASN A N 1
ATOM 2352 C CA . ASN A 1 296 ? 9.07 21.984 23.891 1 78.56 296 ASN A CA 1
ATOM 2353 C C . ASN A 1 296 ? 7.711 21.375 23.547 1 78.56 296 ASN A C 1
ATOM 2355 O O . ASN A 1 296 ? 6.82 21.312 24.406 1 78.56 296 ASN A O 1
ATOM 2359 N N . CYS A 1 297 ? 7.625 20.922 22.344 1 75.12 297 CYS A N 1
ATOM 2360 C CA . CYS A 1 297 ? 6.301 20.453 21.938 1 75.12 297 CYS A CA 1
ATOM 2361 C C . CYS A 1 297 ? 6.246 18.938 21.906 1 75.12 297 CYS A C 1
ATOM 2363 O O . CYS A 1 297 ? 5.172 18.359 21.734 1 75.12 297 CYS A O 1
ATOM 2365 N N . THR A 1 298 ? 7.25 18.266 22.016 1 67.81 298 THR A N 1
ATOM 2366 C CA . THR A 1 298 ? 7.219 16.812 21.953 1 67.81 298 THR A CA 1
ATOM 2367 C C . THR A 1 298 ? 8.289 16.203 22.844 1 67.81 298 THR A C 1
ATOM 2369 O O . THR A 1 298 ? 9.312 16.828 23.109 1 67.81 298 THR A O 1
ATOM 2372 N N . TYR A 1 299 ? 7.953 15.07 23.391 1 57.97 299 TYR A N 1
ATOM 2373 C CA . TYR A 1 299 ? 8.875 14.344 24.266 1 57.97 299 TYR A CA 1
ATOM 2374 C C . TYR A 1 299 ? 9.672 13.312 23.469 1 57.97 299 TYR A C 1
ATOM 2376 O O . TYR A 1 299 ? 10.508 12.602 24.016 1 57.97 299 TYR A O 1
ATOM 2384 N N . ARG A 1 300 ? 9.562 13.352 22.297 1 64.62 300 ARG A N 1
ATOM 2385 C CA . ARG A 1 300 ? 10.156 12.297 21.484 1 64.62 300 ARG A CA 1
ATOM 2386 C C . ARG A 1 300 ? 11.492 12.734 20.906 1 64.62 300 ARG A C 1
ATOM 2388 O O . ARG A 1 300 ? 11.766 13.93 20.781 1 64.62 300 ARG A O 1
ATOM 2395 N N . GLN A 1 301 ? 12.312 11.789 20.641 1 75.81 301 GLN A N 1
ATOM 2396 C CA . GLN A 1 301 ? 13.539 12.016 19.906 1 75.81 301 GLN A CA 1
ATOM 2397 C C . GLN A 1 301 ? 13.25 12.289 18.422 1 75.81 301 GLN A C 1
ATOM 2399 O O . GLN A 1 301 ? 12.156 11.984 17.938 1 75.81 301 GLN A O 1
ATOM 2404 N N . PHE A 1 302 ? 14.203 13.008 17.891 1 82.19 302 PHE A N 1
ATOM 2405 C CA . PHE A 1 302 ? 14.008 13.398 16.5 1 82.19 302 PHE A CA 1
ATOM 2406 C C . PHE A 1 302 ? 14.906 12.578 15.578 1 82.19 302 PHE A C 1
ATOM 2408 O O . PHE A 1 302 ? 15.938 12.062 16 1 82.19 302 PHE A O 1
ATOM 2415 N N . THR A 1 303 ? 14.453 12.398 14.367 1 82.75 303 THR A N 1
ATOM 2416 C CA . THR A 1 303 ? 15.188 11.742 13.297 1 82.75 303 THR A CA 1
ATOM 2417 C C . THR A 1 303 ? 14.992 12.477 11.977 1 82.75 303 THR A C 1
ATOM 2419 O O . THR A 1 303 ? 14.039 13.25 11.82 1 82.75 303 THR A O 1
ATOM 2422 N N . THR A 1 304 ? 15.938 12.266 11.117 1 89.75 304 THR A N 1
ATOM 2423 C CA . THR A 1 304 ? 15.773 12.82 9.781 1 89.75 304 THR A CA 1
ATOM 2424 C C . THR A 1 304 ? 15.156 11.789 8.836 1 89.75 304 THR A C 1
ATOM 2426 O O . THR A 1 304 ? 15.07 12.016 7.629 1 89.75 304 THR A O 1
ATOM 2429 N N . GLY A 1 305 ? 14.773 10.664 9.398 1 82.19 305 GLY A N 1
ATOM 2430 C CA . GLY A 1 305 ? 14.172 9.617 8.586 1 82.19 305 GLY A CA 1
ATOM 2431 C C . GLY A 1 305 ? 15.109 9.078 7.52 1 82.19 305 GLY A C 1
ATOM 2432 O O . GLY A 1 305 ? 16.281 8.789 7.797 1 82.19 305 GLY A O 1
ATOM 2433 N N . PHE A 1 306 ? 14.625 8.953 6.281 1 82.62 306 PHE A N 1
ATOM 2434 C CA . PHE A 1 306 ? 15.391 8.359 5.195 1 82.62 306 PHE A CA 1
ATOM 2435 C C . PHE A 1 306 ? 16.031 9.438 4.332 1 82.62 306 PHE A C 1
ATOM 2437 O O . PHE A 1 306 ? 16.688 9.133 3.338 1 82.62 306 PHE A O 1
ATOM 2444 N N . TYR A 1 307 ? 15.898 10.641 4.699 1 91.94 307 TYR A N 1
ATOM 2445 C CA . TYR A 1 307 ? 16.266 11.734 3.814 1 91.94 307 TYR A CA 1
ATOM 2446 C C . TYR A 1 307 ? 17.75 11.719 3.512 1 91.94 307 TYR A C 1
ATOM 2448 O O . TYR A 1 307 ? 18.172 12.117 2.424 1 91.94 307 TYR A O 1
ATOM 2456 N N . PHE A 1 308 ? 18.547 11.32 4.434 1 91.12 308 PHE A N 1
ATOM 2457 C CA . PHE A 1 308 ? 19.984 11.289 4.223 1 91.12 308 PHE A CA 1
ATOM 2458 C C . PHE A 1 308 ? 20.484 9.859 4.129 1 91.12 308 PHE A C 1
ATOM 2460 O O . PHE A 1 308 ? 21.672 9.594 4.375 1 91.12 308 PHE A O 1
ATOM 2467 N N . GLY A 1 309 ? 19.594 9.016 3.764 1 76.56 309 GLY A N 1
ATOM 2468 C CA . GLY A 1 309 ? 19.922 7.605 3.648 1 76.56 309 GLY A CA 1
ATOM 2469 C C . GLY A 1 309 ? 19.266 6.75 4.715 1 76.56 309 GLY A C 1
ATOM 2470 O O . GLY A 1 309 ? 18.469 7.246 5.512 1 76.56 309 GLY A O 1
ATOM 2471 N N . LYS A 1 310 ? 19.609 5.496 4.68 1 64.81 310 LYS A N 1
ATOM 2472 C CA . LYS A 1 310 ? 19.016 4.555 5.629 1 64.81 310 LYS A CA 1
ATOM 2473 C C . LYS A 1 310 ? 19.422 4.895 7.059 1 64.81 310 LYS A C 1
ATOM 2475 O O . LYS A 1 310 ? 20.609 5.129 7.34 1 64.81 310 LYS A O 1
ATOM 2480 N N . PRO A 1 311 ? 18.266 5.129 7.812 1 57.22 311 PRO A N 1
ATOM 2481 C CA . PRO A 1 311 ? 18.578 5.543 9.18 1 57.22 311 PRO A CA 1
ATOM 2482 C C . PRO A 1 311 ? 19.469 4.531 9.914 1 57.22 311 PRO A C 1
ATOM 2484 O O . PRO A 1 311 ? 19.266 3.322 9.773 1 57.22 311 PRO A O 1
ATOM 2487 N N . GLY A 1 312 ? 20.812 4.812 10.094 1 47.56 312 GLY A N 1
ATOM 2488 C CA . GLY A 1 312 ? 21.656 4.035 11 1 47.56 312 GLY A CA 1
ATOM 2489 C C . GLY A 1 312 ? 21.422 4.367 12.461 1 47.56 312 GLY A C 1
ATOM 2490 O O . GLY A 1 312 ? 20.516 5.133 12.789 1 47.56 312 GLY A O 1
ATOM 2491 N N . ASP A 1 313 ? 22.047 3.605 13.422 1 43.59 313 ASP A N 1
ATOM 2492 C CA . ASP A 1 313 ? 22.016 3.871 14.859 1 43.59 313 ASP A CA 1
ATOM 2493 C C . ASP A 1 313 ? 22.188 5.363 15.141 1 43.59 313 ASP A C 1
ATOM 2495 O O . ASP A 1 313 ? 21.594 5.887 16.094 1 43.59 313 ASP A O 1
ATOM 2499 N N . GLU A 1 314 ? 22.984 5.883 14.438 1 42.25 314 GLU A N 1
ATOM 2500 C CA . GLU A 1 314 ? 23.422 7.246 14.734 1 42.25 314 GLU A CA 1
ATOM 2501 C C . GLU A 1 314 ? 22.391 8.266 14.266 1 42.25 314 GLU A C 1
ATOM 2503 O O . GLU A 1 314 ? 22.5 9.453 14.562 1 42.25 314 GLU A O 1
ATOM 2508 N N . SER A 1 315 ? 21.578 7.73 13.453 1 46.69 315 SER A N 1
ATOM 2509 C CA . SER A 1 315 ? 20.688 8.742 12.898 1 46.69 315 SER A CA 1
ATOM 2510 C C . SER A 1 315 ? 19.781 9.328 13.969 1 46.69 315 SER A C 1
ATOM 2512 O O . SER A 1 315 ? 18.75 9.938 13.656 1 46.69 315 SER A O 1
ATOM 2514 N N . GLN A 1 316 ? 20.031 8.898 15.133 1 43.75 316 GLN A N 1
ATOM 2515 C CA . GLN A 1 316 ? 19.391 9.492 16.312 1 43.75 316 GLN A CA 1
ATOM 2516 C C . GLN A 1 316 ? 19.938 10.891 16.578 1 43.75 316 GLN A C 1
ATOM 2518 O O . GLN A 1 316 ? 21.156 11.07 16.734 1 43.75 316 GLN A O 1
ATOM 2523 N N . ILE A 1 317 ? 19.359 11.773 15.945 1 46.34 317 ILE A N 1
ATOM 2524 C CA . ILE A 1 317 ? 19.844 13.078 16.375 1 46.34 317 ILE A CA 1
ATOM 2525 C C . ILE A 1 317 ? 19.984 13.094 17.906 1 46.34 317 ILE A C 1
ATOM 2527 O O . ILE A 1 317 ? 21.062 12.898 18.438 1 46.34 317 ILE A O 1
ATOM 2531 N N . TYR A 1 318 ? 19.469 14.414 18.406 1 42.09 318 TYR A N 1
ATOM 2532 C CA . TYR A 1 318 ? 19.781 15.164 19.609 1 42.09 318 TYR A CA 1
ATOM 2533 C C . TYR A 1 318 ? 19.125 14.516 20.828 1 42.09 318 TYR A C 1
ATOM 2535 O O . TYR A 1 318 ? 17.922 14.242 20.828 1 42.09 318 TYR A O 1
ATOM 2543 N N . ASP A 1 319 ? 19.766 13.562 21.438 1 41.28 319 ASP A N 1
ATOM 2544 C CA . ASP A 1 319 ? 19.438 13.406 22.844 1 41.28 319 ASP A CA 1
ATOM 2545 C C . ASP A 1 319 ? 19.047 14.742 23.469 1 41.28 319 ASP A C 1
ATOM 2547 O O . ASP A 1 319 ? 19.906 15.57 23.766 1 41.28 319 ASP A O 1
ATOM 2551 N N . SER A 1 320 ? 18.266 15.438 22.984 1 39.12 320 SER A N 1
ATOM 2552 C CA . SER A 1 320 ? 17.953 16.594 23.797 1 39.12 320 SER A CA 1
ATOM 2553 C C . SER A 1 320 ? 17.734 16.219 25.25 1 39.12 320 SER A C 1
ATOM 2555 O O . SER A 1 320 ? 16.672 15.703 25.625 1 39.12 320 SER A O 1
ATOM 2557 N N . ASN A 1 321 ? 18.625 15.445 25.781 1 39.38 321 ASN A N 1
ATOM 2558 C CA . ASN A 1 321 ? 18.594 15.492 27.234 1 39.38 321 ASN A CA 1
ATOM 2559 C C . ASN A 1 321 ? 18.234 16.875 27.75 1 39.38 321 ASN A C 1
ATOM 2561 O O . ASN A 1 321 ? 18.609 17.25 28.859 1 39.38 321 ASN A O 1
ATOM 2565 N N . THR A 1 322 ? 18.078 17.812 26.906 1 42.56 322 THR A N 1
ATOM 2566 C CA . THR A 1 322 ? 17.734 19.109 27.5 1 42.56 322 THR A CA 1
ATOM 2567 C C . THR A 1 322 ? 16.375 19.047 28.188 1 42.56 322 THR A C 1
ATOM 2569 O O . THR A 1 322 ? 15.516 18.266 27.812 1 42.56 322 THR A O 1
ATOM 2572 N N . TYR A 1 323 ? 16.344 19.641 29.375 1 44.91 323 TYR A N 1
ATOM 2573 C CA . TYR A 1 323 ? 15.156 19.906 30.188 1 44.91 323 TYR A CA 1
ATOM 2574 C C . TYR A 1 323 ? 13.969 20.297 29.312 1 44.91 323 TYR A C 1
ATOM 2576 O O . TYR A 1 323 ? 13.938 21.391 28.75 1 44.91 323 TYR A O 1
ATOM 2584 N N . VAL A 1 324 ? 13.344 19.438 28.625 1 56.88 324 VAL A N 1
ATOM 2585 C CA . VAL A 1 324 ? 12.094 19.672 27.922 1 56.88 324 VAL A CA 1
ATOM 2586 C C . VAL A 1 324 ? 11.086 20.359 28.844 1 56.88 324 VAL A C 1
ATOM 2588 O O . VAL A 1 324 ? 10.758 19.828 29.906 1 56.88 324 VAL A O 1
ATOM 2591 N N . LYS A 1 325 ? 10.953 21.625 28.781 1 60.12 325 LYS A N 1
ATOM 2592 C CA . LYS A 1 325 ? 9.875 22.344 29.469 1 60.12 325 LYS A CA 1
ATOM 2593 C C . LYS A 1 325 ? 8.516 21.938 28.906 1 60.12 325 LYS A C 1
ATOM 2595 O O . LYS A 1 325 ? 8.25 22.094 27.719 1 60.12 325 LYS A O 1
ATOM 2600 N N . GLU A 1 326 ? 7.879 21.391 29.641 1 76.5 326 GLU A N 1
ATOM 2601 C CA . GLU A 1 326 ? 6.508 21.047 29.281 1 76.5 326 GLU A CA 1
ATOM 2602 C C . GLU A 1 326 ? 5.566 22.234 29.469 1 76.5 326 GLU A C 1
ATOM 2604 O O . GLU A 1 326 ? 5.699 23 30.422 1 76.5 326 GLU A O 1
ATOM 2609 N N . TYR A 1 327 ? 4.793 22.484 28.438 1 87.38 327 TYR A N 1
ATOM 2610 C CA . TYR A 1 327 ? 3.838 23.578 28.516 1 87.38 327 TYR A CA 1
ATOM 2611 C C . TYR A 1 327 ? 2.41 23.062 28.609 1 87.38 327 TYR A C 1
ATOM 2613 O O . TYR A 1 327 ? 2.066 22.062 27.953 1 87.38 327 TYR A O 1
ATOM 2621 N N . THR A 1 328 ? 1.67 23.734 29.375 1 89.31 328 THR A N 1
ATOM 2622 C CA . THR A 1 328 ? 0.237 23.484 29.469 1 89.31 328 THR A CA 1
ATOM 2623 C C . THR A 1 328 ? -0.548 24.5 28.656 1 89.31 328 THR A C 1
ATOM 2625 O O . THR A 1 328 ? -0.32 25.703 28.766 1 89.31 328 THR A O 1
ATOM 2628 N N . TYR A 1 329 ? -1.42 24.031 27.875 1 91.31 329 TYR A N 1
ATOM 2629 C CA . TYR A 1 329 ? -2.277 24.859 27.016 1 91.31 329 TYR A CA 1
ATOM 2630 C C . TYR A 1 329 ? -3.439 25.438 27.812 1 91.31 329 TYR A C 1
ATOM 2632 O O . TYR A 1 329 ? -4.281 24.703 28.328 1 91.31 329 TYR A O 1
ATOM 2640 N N . LEU A 1 330 ? -3.529 26.766 27.828 1 93.62 330 LEU A N 1
ATOM 2641 C CA . LEU A 1 330 ? -4.543 27.391 28.656 1 93.62 330 LEU A CA 1
ATOM 2642 C C . LEU A 1 330 ? -5.699 27.906 27.812 1 93.62 330 LEU A C 1
ATOM 2644 O O . LEU A 1 330 ? -6.836 28 28.297 1 93.62 330 LEU A O 1
ATOM 2648 N N . GLY A 1 331 ? -5.359 28.375 26.625 1 92.94 331 GLY A N 1
ATOM 2649 C CA . GLY A 1 331 ? -6.414 28.844 25.75 1 92.94 331 GLY A CA 1
ATOM 2650 C C . GLY A 1 331 ? -5.922 29.828 24.703 1 92.94 331 GLY A C 1
ATOM 2651 O O . GLY A 1 331 ? -4.742 30.188 24.688 1 92.94 331 GLY A O 1
ATOM 2652 N N . ILE A 1 332 ? -6.895 30.266 23.875 1 94.81 332 ILE A N 1
ATOM 2653 C CA . ILE A 1 332 ? -6.609 31.203 22.797 1 94.81 332 ILE A CA 1
ATOM 2654 C C . ILE A 1 332 ? -7.355 32.5 23.062 1 94.81 332 ILE A C 1
ATOM 2656 O O . ILE A 1 332 ? -8.516 32.5 23.469 1 94.81 332 ILE A O 1
ATOM 2660 N N . ILE A 1 333 ? -6.73 33.594 22.797 1 95.56 333 ILE A N 1
ATOM 2661 C CA . ILE A 1 333 ? -7.348 34.906 22.953 1 95.56 333 ILE A CA 1
ATOM 2662 C C . ILE A 1 333 ? -8.352 35.156 21.828 1 95.56 333 ILE A C 1
ATOM 2664 O O . ILE A 1 333 ? -7.98 35.156 20.656 1 95.56 333 ILE A O 1
ATOM 2668 N N . GLY A 1 334 ? -9.562 35.406 22.203 1 92.88 334 GLY A N 1
ATOM 2669 C CA . GLY A 1 334 ? -10.625 35.594 21.234 1 92.88 334 GLY A CA 1
ATOM 2670 C C . GLY A 1 334 ? -10.867 37.062 20.922 1 92.88 334 GLY A C 1
ATOM 2671 O O . GLY A 1 334 ? -11.492 37.406 19.906 1 92.88 334 GLY A O 1
ATOM 2672 N N . GLY A 1 335 ? -10.5 37.906 21.844 1 92.44 335 GLY A N 1
ATOM 2673 C CA . GLY A 1 335 ? -10.719 39.344 21.719 1 92.44 335 GLY A CA 1
ATOM 2674 C C . GLY A 1 335 ? -10.414 40.094 22.984 1 92.44 335 GLY A C 1
ATOM 2675 O O . GLY A 1 335 ? -10.008 39.5 24 1 92.44 335 GLY A O 1
ATOM 2676 N N . GLU A 1 336 ? -10.523 41.406 22.766 1 93 336 GLU A N 1
ATOM 2677 C CA . GLU A 1 336 ? -10.273 42.281 23.906 1 93 336 GLU A CA 1
ATOM 2678 C C . GLU A 1 336 ? -11.406 43.281 24.078 1 93 336 GLU A C 1
ATOM 2680 O O . GLU A 1 336 ? -11.898 43.844 23.094 1 93 336 GLU A O 1
ATOM 2685 N N . LYS A 1 337 ? -11.883 43.344 25.328 1 90.5 337 LYS A N 1
ATOM 2686 C CA . LYS A 1 337 ? -12.875 44.344 25.688 1 90.5 337 LYS A CA 1
ATOM 2687 C C . LYS A 1 337 ? -12.562 45 27.031 1 90.5 337 LYS A C 1
ATOM 2689 O O . LYS A 1 337 ? -12.508 44.312 28.047 1 90.5 337 LYS A O 1
ATOM 2694 N N . ASP A 1 338 ? -12.398 46.312 27.094 1 90.19 338 ASP A N 1
ATOM 2695 C CA . ASP A 1 338 ? -12.211 47.094 28.312 1 90.19 338 ASP A CA 1
ATOM 2696 C C . ASP A 1 338 ? -11.055 46.531 29.141 1 90.19 338 ASP A C 1
ATOM 2698 O O . ASP A 1 338 ? -11.188 46.344 30.344 1 90.19 338 ASP A O 1
ATOM 2702 N N . GLY A 1 339 ? -10.016 46.125 28.453 1 91 339 GLY A N 1
ATOM 2703 C CA . GLY A 1 339 ? -8.812 45.688 29.141 1 91 339 GLY A CA 1
ATOM 2704 C C . GLY A 1 339 ? -8.844 44.219 29.516 1 91 339 GLY A C 1
ATOM 2705 O O . GLY A 1 339 ? -7.883 43.688 30.094 1 91 339 GLY A O 1
ATOM 2706 N N . LEU A 1 340 ? -9.906 43.531 29.188 1 95.69 340 LEU A N 1
ATOM 2707 C CA . LEU A 1 340 ? -10.047 42.094 29.484 1 95.69 340 LEU A CA 1
ATOM 2708 C C . LEU A 1 340 ? -9.984 41.281 28.203 1 95.69 340 LEU A C 1
ATOM 2710 O O . LEU A 1 340 ? -10.57 41.656 27.188 1 95.69 340 LEU A O 1
ATOM 2714 N N . TYR A 1 341 ? -9.25 40.25 28.266 1 96.62 341 TYR A N 1
ATOM 2715 C CA . TYR A 1 341 ? -9.133 39.344 27.109 1 96.62 341 TYR A CA 1
ATOM 2716 C C . TYR A 1 341 ? -10.078 38.156 27.25 1 96.62 341 TYR A C 1
ATOM 2718 O O . TYR A 1 341 ? -10.078 37.469 28.281 1 96.62 341 TYR A O 1
ATOM 2726 N N . ARG A 1 342 ? -10.867 37.969 26.234 1 95.81 342 ARG A N 1
ATOM 2727 C CA . ARG A 1 342 ? -11.781 36.812 26.203 1 95.81 342 ARG A CA 1
ATOM 2728 C C . ARG A 1 342 ? -11.031 35.531 25.891 1 95.81 342 ARG A C 1
ATOM 2730 O O . ARG A 1 342 ? -10.234 35.469 24.953 1 95.81 342 ARG A O 1
ATOM 2737 N N . ILE A 1 343 ? -11.242 34.5 26.672 1 93.81 343 ILE A N 1
ATOM 2738 C CA . ILE A 1 343 ? -10.617 33.219 26.422 1 93.81 343 ILE A CA 1
ATOM 2739 C C . ILE A 1 343 ? -11.617 32.094 26.703 1 93.81 343 ILE A C 1
ATOM 2741 O O . ILE A 1 343 ? -12.516 32.25 27.531 1 93.81 343 ILE A O 1
ATOM 2745 N N . GLU A 1 344 ? -11.477 31.109 25.859 1 89.19 344 GLU A N 1
ATOM 2746 C CA . GLU A 1 344 ? -12.078 29.828 26.266 1 89.19 344 GLU A CA 1
ATOM 2747 C C . GLU A 1 344 ? -11.055 28.938 26.953 1 89.19 344 GLU A C 1
ATOM 2749 O O . GLU A 1 344 ? -10.109 28.469 26.312 1 89.19 344 GLU A O 1
ATOM 2754 N N . GLN A 1 345 ? -11.312 28.75 28.141 1 90.38 345 GLN A N 1
ATOM 2755 C CA . GLN A 1 345 ? -10.328 28.078 28.984 1 90.38 345 GLN A CA 1
ATOM 2756 C C . GLN A 1 345 ? -10.156 26.609 28.562 1 90.38 345 GLN A C 1
ATOM 2758 O O . GLN A 1 345 ? -11.133 25.938 28.266 1 90.38 345 GLN A O 1
ATOM 2763 N N . ARG A 1 346 ? -8.938 26.125 28.562 1 90.38 346 ARG A N 1
ATOM 2764 C CA . ARG A 1 346 ? -8.641 24.734 28.25 1 90.38 346 ARG A CA 1
ATOM 2765 C C . ARG A 1 346 ? -8.094 24 29.469 1 90.38 346 ARG A C 1
ATOM 2767 O O . ARG A 1 346 ? -8.43 22.844 29.703 1 90.38 346 ARG A O 1
ATOM 2774 N N . ASN A 1 347 ? -7.211 24.641 30.203 1 91 347 ASN A N 1
ATOM 2775 C CA . ASN A 1 347 ? -6.668 24.109 31.453 1 91 347 ASN A CA 1
ATOM 2776 C C . ASN A 1 347 ? -6.746 25.141 32.562 1 91 347 ASN A C 1
ATOM 2778 O O . ASN A 1 347 ? -6.914 26.328 32.312 1 91 347 ASN A O 1
ATOM 2782 N N . LYS A 1 348 ? -6.547 24.641 33.719 1 91.69 348 LYS A N 1
ATOM 2783 C CA . LYS A 1 348 ? -6.715 25.469 34.906 1 91.69 348 LYS A CA 1
ATOM 2784 C C . LYS A 1 348 ? -5.551 26.453 35.062 1 91.69 348 LYS A C 1
ATOM 2786 O O . LYS A 1 348 ? -4.398 26.094 34.812 1 91.69 348 LYS A O 1
ATOM 2791 N N . PHE A 1 349 ? -5.926 27.672 35.469 1 93.69 349 PHE A N 1
ATOM 2792 C CA . PHE A 1 349 ? -4.977 28.672 35.938 1 93.69 349 PHE A CA 1
ATOM 2793 C C . PHE A 1 349 ? -5.648 29.641 36.906 1 93.69 349 PHE A C 1
ATOM 2795 O O . PHE A 1 349 ? -6.871 29.641 37.031 1 93.69 349 PHE A O 1
ATOM 2802 N N . SER A 1 350 ? -4.781 30.406 37.594 1 95.19 350 SER A N 1
ATOM 2803 C CA . SER A 1 350 ? -5.324 31.188 38.719 1 95.19 350 SER A CA 1
ATOM 2804 C C . SER A 1 350 ? -4.809 32.625 38.656 1 95.19 350 SER A C 1
ATOM 2806 O O . SER A 1 350 ? -3.773 32.906 38.062 1 95.19 350 SER A O 1
ATOM 2808 N N . VAL A 1 351 ? -5.59 33.438 39.375 1 96.25 351 VAL A N 1
ATOM 2809 C CA . VAL A 1 351 ? -5.137 34.812 39.562 1 96.25 351 VAL A CA 1
ATOM 2810 C C . VAL A 1 351 ? -3.82 34.812 40.344 1 96.25 351 VAL A C 1
ATOM 2812 O O . VAL A 1 351 ? -3.656 34.062 41.312 1 96.25 351 VAL A O 1
ATOM 2815 N N . GLY A 1 352 ? -2.922 35.688 39.906 1 95.69 352 GLY A N 1
ATOM 2816 C CA . GLY A 1 352 ? -1.63 35.781 40.562 1 95.69 352 GLY A CA 1
ATOM 2817 C C . GLY A 1 352 ? -0.57 34.906 39.906 1 95.69 352 GLY A C 1
ATOM 2818 O O . GLY A 1 352 ? 0.625 35.094 40.156 1 95.69 352 GLY A O 1
ATOM 2819 N N . GLU A 1 353 ? -0.988 34 39.094 1 95.12 353 GLU A N 1
ATOM 2820 C CA . GLU A 1 353 ? -0.052 33.094 38.438 1 95.12 353 GLU A CA 1
ATOM 2821 C C . GLU A 1 353 ? 0.692 33.781 37.312 1 95.12 353 GLU A C 1
ATOM 2823 O O . GLU A 1 353 ? 0.137 34.656 36.656 1 95.12 353 GLU A O 1
ATOM 2828 N N . THR A 1 354 ? 1.933 33.344 37.125 1 96.56 354 THR A N 1
ATOM 2829 C CA . THR A 1 354 ? 2.699 33.781 35.969 1 96.56 354 THR A CA 1
ATOM 2830 C C . THR A 1 354 ? 2.545 32.781 34.844 1 96.56 354 THR A C 1
ATOM 2832 O O . THR A 1 354 ? 2.812 31.594 35 1 96.56 354 THR A O 1
ATOM 2835 N N . ILE A 1 355 ? 2.055 33.281 33.688 1 96.38 355 ILE A N 1
ATOM 2836 C CA . ILE A 1 355 ? 1.895 32.469 32.469 1 96.38 355 ILE A CA 1
ATOM 2837 C C . ILE A 1 355 ? 2.604 33.125 31.297 1 96.38 355 ILE A C 1
ATOM 2839 O O . ILE A 1 355 ? 3.396 34.062 31.484 1 96.38 355 ILE A O 1
ATOM 2843 N N . GLU A 1 356 ? 2.398 32.562 30.109 1 96.81 356 GLU A N 1
ATOM 2844 C CA . GLU A 1 356 ? 3.078 33.094 28.922 1 96.81 356 GLU A CA 1
ATOM 2845 C C . GLU A 1 356 ? 2.092 33.375 27.797 1 96.81 356 GLU A C 1
ATOM 2847 O O . GLU A 1 356 ? 1.178 32.562 27.562 1 96.81 356 GLU A O 1
ATOM 2852 N N . ILE A 1 357 ? 2.277 34.5 27.156 1 97.31 357 ILE A N 1
ATOM 2853 C CA . ILE A 1 357 ? 1.61 34.812 25.891 1 97.31 357 ILE A CA 1
ATOM 2854 C C . ILE A 1 357 ? 2.512 34.406 24.719 1 97.31 357 ILE A C 1
ATOM 2856 O O . ILE A 1 357 ? 3.562 35 24.5 1 97.31 357 ILE A O 1
ATOM 2860 N N . MET A 1 358 ? 2.086 33.406 24 1 96.62 358 MET A N 1
ATOM 2861 C CA . MET A 1 358 ? 2.803 32.969 22.797 1 96.62 358 MET A CA 1
ATOM 2862 C C . MET A 1 358 ? 2.275 33.719 21.562 1 96.62 358 MET A C 1
ATOM 2864 O O . MET A 1 358 ? 1.102 33.562 21.219 1 96.62 358 MET A O 1
ATOM 2868 N N . LYS A 1 359 ? 3.098 34.406 20.906 1 97.31 359 LYS A N 1
ATOM 2869 C CA . LYS A 1 359 ? 2.705 35.219 19.766 1 97.31 359 LYS A CA 1
ATOM 2870 C C . LYS A 1 359 ? 3.166 34.594 18.453 1 97.31 359 LYS A C 1
ATOM 2872 O O . LYS A 1 359 ? 4.176 33.875 18.422 1 97.31 359 LYS A O 1
ATOM 2877 N N . PRO A 1 360 ? 2.496 34.875 17.328 1 96.88 360 PRO A N 1
ATOM 2878 C CA . PRO A 1 360 ? 2.857 34.312 16.016 1 96.88 360 PRO A CA 1
ATOM 2879 C C . PRO A 1 360 ? 4.242 34.75 15.547 1 96.88 360 PRO A C 1
ATOM 2881 O O . PRO A 1 360 ? 4.887 34.062 14.766 1 96.88 360 PRO A O 1
ATOM 2884 N N . ASP A 1 361 ? 4.773 35.875 16.031 1 94.81 361 ASP A N 1
ATOM 2885 C CA . ASP A 1 361 ? 6.02 36.438 15.531 1 94.81 361 ASP A CA 1
ATOM 2886 C C . ASP A 1 361 ? 7.227 35.812 16.25 1 94.81 361 ASP A C 1
ATOM 2888 O O . ASP A 1 361 ? 8.359 36.25 16.031 1 94.81 361 ASP A O 1
ATOM 2892 N N . GLY A 1 362 ? 6.98 34.906 17.125 1 94.25 362 GLY A N 1
ATOM 2893 C CA . GLY A 1 362 ? 8.07 34.219 17.781 1 94.25 362 GLY A CA 1
ATOM 2894 C C . GLY A 1 362 ? 8.266 34.656 19.234 1 94.25 362 GLY A C 1
ATOM 2895 O O . GLY A 1 362 ? 8.992 34 19.984 1 94.25 362 GLY A O 1
ATOM 2896 N N . GLN A 1 363 ? 7.586 35.625 19.656 1 95.44 363 GLN A N 1
ATOM 2897 C CA . GLN A 1 363 ? 7.738 36.125 21.016 1 95.44 363 GLN A CA 1
ATOM 2898 C C . GLN A 1 363 ? 6.949 35.281 22.016 1 95.44 363 GLN A C 1
ATOM 2900 O O . GLN A 1 363 ? 5.844 34.844 21.719 1 95.4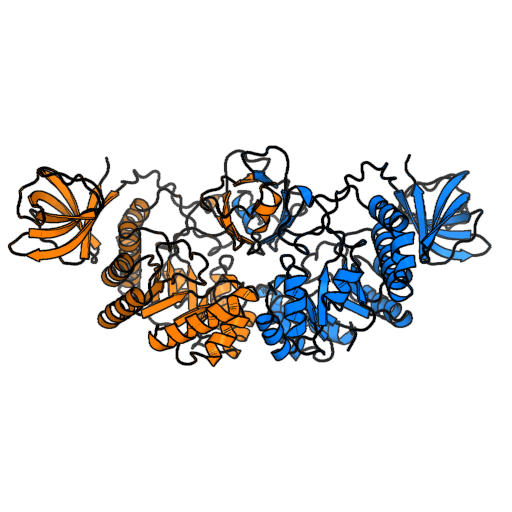4 363 GLN A O 1
ATOM 2905 N N . ASN A 1 364 ? 7.598 35.094 23.109 1 95.38 364 ASN A N 1
ATOM 2906 C CA . ASN A 1 364 ? 6.965 34.562 24.312 1 95.38 364 ASN A CA 1
ATOM 2907 C C . ASN A 1 364 ? 7.004 35.562 25.453 1 95.38 364 ASN A C 1
ATOM 2909 O O . ASN A 1 364 ? 8.062 35.812 26.016 1 95.38 364 ASN A O 1
ATOM 2913 N N . ILE A 1 365 ? 5.875 36.062 25.812 1 97.25 365 ILE A N 1
ATOM 2914 C CA . ILE A 1 365 ? 5.828 37.125 26.797 1 97.25 365 ILE A CA 1
ATOM 2915 C C . ILE A 1 365 ? 5.316 36.594 28.125 1 97.25 365 ILE A C 1
ATOM 2917 O O . ILE A 1 365 ? 4.172 36.156 28.219 1 97.25 365 ILE A O 1
ATOM 2921 N N . GLU A 1 366 ? 6.152 36.688 29.094 1 96.94 366 GLU A N 1
ATOM 2922 C CA . GLU A 1 366 ? 5.691 36.375 30.438 1 96.94 366 GLU A CA 1
ATOM 2923 C C . GLU A 1 366 ? 4.703 37.406 30.953 1 96.94 366 GLU A C 1
ATOM 2925 O O . GLU A 1 366 ? 4.91 38.625 30.766 1 96.94 366 GLU A O 1
ATOM 2930 N N . THR A 1 367 ? 3.684 36.906 31.562 1 97.44 367 THR A N 1
ATOM 2931 C CA . THR A 1 367 ? 2.656 37.812 32.031 1 97.44 367 THR A CA 1
ATOM 2932 C C . THR A 1 367 ? 1.982 37.25 33.281 1 97.44 367 THR A C 1
ATOM 2934 O O . THR A 1 367 ? 1.923 36.031 33.469 1 97.44 367 THR A O 1
ATOM 2937 N N . ALA A 1 368 ? 1.522 38.125 34.125 1 97.38 368 ALA A N 1
ATOM 2938 C CA . ALA A 1 368 ? 0.777 37.688 35.312 1 97.38 368 ALA A CA 1
ATOM 2939 C C . ALA A 1 368 ? -0.727 37.812 35.062 1 97.38 368 ALA A C 1
ATOM 2941 O O . ALA A 1 368 ? -1.198 38.781 34.469 1 97.38 368 ALA A O 1
ATOM 2942 N N . VAL A 1 369 ? -1.41 36.906 35.656 1 97.38 369 VAL A N 1
ATOM 2943 C CA . VAL A 1 369 ? -2.867 36.969 35.656 1 97.38 369 VAL A CA 1
ATOM 2944 C C . VAL A 1 369 ? -3.35 37.906 36.781 1 97.38 369 VAL A C 1
ATOM 2946 O O . VAL A 1 369 ? -3.23 37.562 37.969 1 97.38 369 VAL A O 1
ATOM 2949 N N . GLN A 1 370 ? -3.982 38.875 36.344 1 97.12 370 GLN A N 1
ATOM 2950 C CA . GLN A 1 370 ? -4.359 39.875 37.344 1 97.12 370 GLN A CA 1
ATOM 2951 C C . GLN A 1 370 ? -5.793 39.688 37.812 1 97.12 370 GLN A C 1
ATOM 2953 O O . GLN A 1 370 ? -6.105 39.906 38.969 1 97.12 370 GLN A O 1
ATOM 2958 N N . ARG A 1 371 ? -6.629 39.375 36.875 1 96.44 371 ARG A N 1
ATOM 2959 C CA . ARG A 1 371 ? -8.039 39.156 37.188 1 96.44 371 ARG A CA 1
ATOM 2960 C C . ARG A 1 371 ? -8.641 38.094 36.25 1 96.44 371 ARG A C 1
ATOM 2962 O O . ARG A 1 371 ? -8.203 37.938 35.125 1 96.44 371 ARG A O 1
ATOM 2969 N N . ILE A 1 372 ? -9.609 37.375 36.781 1 96.38 372 ILE A N 1
ATOM 2970 C CA . ILE A 1 372 ? -10.438 36.438 36 1 96.38 372 ILE A CA 1
ATOM 2971 C C . ILE A 1 372 ? -11.914 36.75 36.281 1 96.38 372 ILE A C 1
ATOM 2973 O O . ILE A 1 372 ? -12.359 36.812 37.406 1 96.38 372 ILE A O 1
ATOM 2977 N N . VAL A 1 373 ? -12.633 36.969 35.219 1 95.19 373 VAL A N 1
ATOM 2978 C CA . VAL A 1 373 ? -14.047 37.281 35.312 1 95.19 373 VAL A CA 1
ATOM 2979 C C . VAL A 1 373 ? -14.852 36.312 34.438 1 95.19 373 VAL A C 1
ATOM 2981 O O . VAL A 1 373 ? -14.453 36 33.312 1 95.19 373 VAL A O 1
ATOM 2984 N N . ASP A 1 374 ? -15.969 35.875 34.938 1 92.25 374 ASP A N 1
ATOM 2985 C CA . ASP A 1 374 ? -16.781 34.969 34.125 1 92.25 374 ASP A CA 1
ATOM 2986 C C . ASP A 1 374 ? -17.734 35.75 33.219 1 92.25 374 ASP A C 1
ATOM 2988 O O . ASP A 1 374 ? -17.672 36.969 33.156 1 92.25 374 ASP A O 1
ATOM 2992 N N . GLU A 1 375 ? -18.5 35.094 32.438 1 90.19 375 GLU A N 1
ATOM 2993 C CA . GLU A 1 375 ? -19.375 35.719 31.453 1 90.19 375 GLU A CA 1
ATOM 2994 C C . GLU A 1 375 ? -20.438 36.594 32.125 1 90.19 375 GLU A C 1
ATOM 2996 O O . GLU A 1 375 ? -20.953 37.531 31.5 1 90.19 375 GLU A O 1
ATOM 3001 N N . GLU A 1 376 ? -20.672 36.312 33.375 1 91.12 376 GLU A N 1
ATOM 3002 C CA . GLU A 1 376 ? -21.688 37.062 34.094 1 91.12 376 GLU A CA 1
ATOM 3003 C C . GLU A 1 376 ? -21.094 38.281 34.781 1 91.12 376 GLU A C 1
ATOM 3005 O O . GLU A 1 376 ? -21.812 39.062 35.406 1 91.12 376 GLU A O 1
ATOM 3010 N N . GLY A 1 377 ? -19.859 38.375 34.781 1 90.19 377 GLY A N 1
ATOM 3011 C CA . GLY A 1 377 ? -19.188 39.531 35.375 1 90.19 377 GLY A CA 1
ATOM 3012 C C . GLY A 1 377 ? -18.672 39.25 36.75 1 90.19 377 GLY A C 1
ATOM 3013 O O . GLY A 1 377 ? -18.188 40.156 37.438 1 90.19 377 GLY A O 1
ATOM 3014 N N . ASN A 1 378 ? -18.781 38.031 37.219 1 93 378 ASN A N 1
ATOM 3015 C CA . ASN A 1 378 ? -18.312 37.688 38.531 1 93 378 ASN A CA 1
ATOM 3016 C C . ASN A 1 378 ? -16.812 37.406 38.562 1 93 378 ASN A C 1
ATOM 3018 O O . ASN A 1 378 ? -16.312 36.719 37.656 1 93 378 ASN A O 1
ATOM 3022 N N . GLU A 1 379 ? -16.203 38 39.594 1 94.12 379 GLU A N 1
ATOM 3023 C CA . GLU A 1 379 ? -14.781 37.719 39.781 1 94.12 379 GLU A CA 1
ATOM 3024 C C . GLU A 1 379 ? -14.555 36.281 40.25 1 94.12 379 GLU A C 1
ATOM 3026 O O . GLU A 1 379 ? -15.312 35.781 41.062 1 94.12 379 GLU A O 1
ATOM 3031 N N . GLN A 1 380 ? -13.5 35.719 39.656 1 92.62 380 GLN A N 1
ATOM 3032 C CA . GLN A 1 380 ? -13.102 34.344 40.062 1 92.62 380 GLN A CA 1
ATOM 3033 C C . GLN A 1 380 ? -11.617 34.312 40.406 1 92.62 380 GLN A C 1
ATOM 3035 O O . GLN A 1 380 ? -10.812 35.031 39.844 1 92.62 380 GLN A O 1
ATOM 3040 N N . GLU A 1 381 ? -11.281 33.438 41.375 1 92 381 GLU A N 1
ATOM 3041 C CA . GLU A 1 381 ? -9.891 33.281 41.781 1 92 381 GLU A CA 1
ATOM 3042 C C . GLU A 1 381 ? -9.164 32.312 40.875 1 92 381 GLU A C 1
ATOM 3044 O O . GLU A 1 381 ? -7.949 32.375 40.688 1 92 381 GLU A O 1
ATOM 3049 N N . SER A 1 382 ? -10 31.438 40.375 1 91.06 382 SER A N 1
ATOM 3050 C CA . SER A 1 382 ? -9.43 30.438 39.5 1 91.06 382 SER A CA 1
ATOM 3051 C C . SER A 1 382 ? -10.406 30.078 38.375 1 91.06 382 SER A C 1
ATOM 3053 O O . SER A 1 382 ? -11.57 30.469 38.406 1 91.06 382 SER A O 1
ATOM 3055 N N . ALA A 1 383 ? -9.883 29.484 37.344 1 80.88 383 ALA A N 1
ATOM 3056 C CA . ALA A 1 383 ? -10.672 28.984 36.219 1 80.88 383 ALA A CA 1
ATOM 3057 C C . ALA A 1 383 ? -10.703 27.453 36.25 1 80.88 383 ALA A C 1
ATOM 3059 O O . ALA A 1 383 ? -9.945 26.812 35.5 1 80.88 383 ALA A O 1
ATOM 3060 N N . PRO A 1 384 ? -11.625 26.891 36.969 1 74.88 384 PRO A N 1
ATOM 3061 C CA . PRO A 1 384 ? -11.531 25.453 37.188 1 74.88 384 PRO A CA 1
ATOM 3062 C C . PRO A 1 384 ? -12.266 24.641 36.125 1 74.88 384 PRO A C 1
ATOM 3064 O O . PRO A 1 384 ? -12.016 23.438 35.969 1 74.88 384 PRO A O 1
ATOM 3067 N N . HIS A 1 385 ? -13.133 25.25 35.406 1 76.25 385 HIS A N 1
ATOM 3068 C CA . HIS A 1 385 ? -14 24.469 34.5 1 76.25 385 HIS A CA 1
ATOM 3069 C C . HIS A 1 385 ? -13.531 24.562 33.062 1 76.25 385 HIS A C 1
ATOM 3071 O O . HIS A 1 385 ? -13.477 25.656 32.5 1 76.25 385 HIS A O 1
ATOM 3077 N N . PRO A 1 386 ? -13.352 23.375 32.5 1 79.81 386 PRO A N 1
ATOM 3078 C CA . PRO A 1 386 ? -12.914 23.375 31.109 1 79.81 386 PRO A CA 1
ATOM 3079 C C . PRO A 1 386 ? -13.969 23.953 30.156 1 79.81 386 PRO A C 1
ATOM 3081 O O . PRO A 1 386 ? -15.172 23.75 30.359 1 79.81 386 PRO A O 1
ATOM 3084 N N . LYS A 1 387 ? -13.547 24.734 29.188 1 81.94 387 LYS A N 1
ATOM 3085 C CA . LYS A 1 387 ? -14.312 25.281 28.078 1 81.94 387 LYS A CA 1
ATOM 3086 C C . LYS A 1 387 ? -15.188 26.438 28.547 1 81.94 387 LYS A C 1
ATOM 3088 O O . LYS A 1 387 ? -16.125 26.828 27.844 1 81.94 387 LYS A O 1
ATOM 3093 N N . GLN A 1 388 ? -14.875 26.891 29.719 1 87.69 388 GLN A N 1
ATOM 3094 C CA . GLN A 1 388 ? -15.57 28.094 30.203 1 87.69 388 GLN A CA 1
ATOM 3095 C C . GLN A 1 388 ? -15.031 29.344 29.516 1 87.69 388 GLN A C 1
ATOM 3097 O O . GLN A 1 388 ? -13.82 29.484 29.328 1 87.69 388 GLN A O 1
ATOM 3102 N N . VAL A 1 389 ? -15.992 30.188 29.141 1 92.69 389 VAL A N 1
ATOM 3103 C CA . VAL A 1 389 ? -15.586 31.469 28.609 1 92.69 389 VAL A CA 1
ATOM 3104 C C . VAL A 1 389 ? -15.25 32.438 29.75 1 92.69 389 VAL A C 1
ATOM 3106 O O . VAL A 1 389 ? -16.047 32.625 30.672 1 92.69 389 VAL A O 1
ATOM 3109 N N . LEU A 1 390 ? -14.086 32.969 29.688 1 94.75 390 LEU A N 1
ATOM 3110 C CA . LEU A 1 390 ? -13.594 33.875 30.734 1 94.75 390 LEU A CA 1
ATOM 3111 C C . LEU A 1 390 ? -13.039 35.156 30.125 1 94.75 390 LEU A C 1
ATOM 3113 O O . LEU A 1 390 ? -12.727 35.219 28.938 1 94.75 390 LEU A O 1
ATOM 3117 N N . TYR A 1 391 ? -13.055 36.062 30.969 1 96.06 391 TYR A N 1
ATOM 3118 C CA . TYR A 1 391 ? -12.383 37.312 30.672 1 96.06 391 TYR A CA 1
ATOM 3119 C C . TYR A 1 391 ? -11.234 37.562 31.641 1 96.06 391 TYR A C 1
ATOM 3121 O O . TYR A 1 391 ? -11.453 37.656 32.844 1 96.06 391 TYR A O 1
ATOM 3129 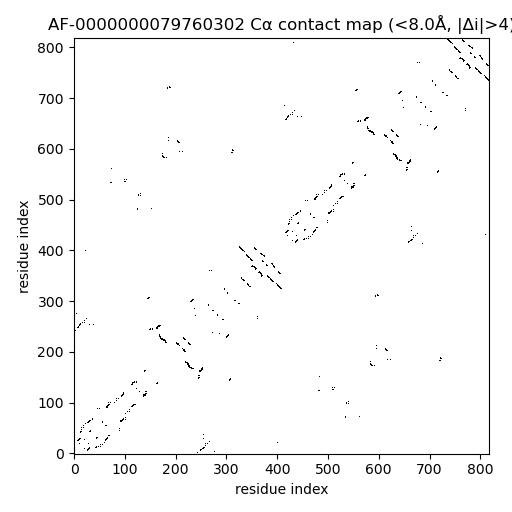N N . VAL A 1 392 ? -10.062 37.75 31.094 1 96.75 392 VAL A N 1
ATOM 3130 C CA . VAL A 1 392 ? -8.867 37.75 31.938 1 96.75 392 VAL A CA 1
ATOM 3131 C C . VAL A 1 392 ? -8.109 39.062 31.734 1 96.75 392 VAL A C 1
ATOM 3133 O O . VAL A 1 392 ? -7.988 39.562 30.625 1 96.75 392 VAL A O 1
ATOM 3136 N N . GLU A 1 393 ? -7.699 39.625 32.844 1 97.06 393 GLU A N 1
ATOM 3137 C CA . GLU A 1 393 ? -6.785 40.75 32.812 1 97.06 393 GLU A CA 1
ATOM 3138 C C . GLU A 1 393 ? -5.336 40.312 32.969 1 97.06 393 GLU A C 1
ATOM 3140 O O . GLU A 1 393 ? -5.012 39.562 33.906 1 97.06 393 GLU A O 1
ATOM 3145 N N . LEU A 1 394 ? -4.52 40.75 32.031 1 97.19 394 LEU A N 1
ATOM 3146 C CA . LEU A 1 394 ? -3.098 40.438 32.031 1 97.19 394 LEU A CA 1
ATOM 3147 C C . LEU A 1 394 ? -2.254 41.688 32.188 1 97.19 394 LEU A C 1
ATOM 3149 O O . LEU A 1 394 ? -2.711 42.781 31.891 1 97.19 394 LEU A O 1
ATOM 3153 N N . ASP A 1 395 ? -1.07 41.531 32.625 1 96.5 395 ASP A N 1
ATOM 3154 C CA . ASP A 1 395 ? -0.25 42.719 32.875 1 96.5 395 ASP A CA 1
ATOM 3155 C C . ASP A 1 395 ? 0.53 43.094 31.609 1 96.5 395 ASP A C 1
ATOM 3157 O O . ASP A 1 395 ? 1.204 44.125 31.578 1 96.5 395 ASP A O 1
ATOM 3161 N N . HIS A 1 396 ? 0.486 42.281 30.578 1 96.62 396 HIS A N 1
ATOM 3162 C CA . HIS A 1 396 ? 1.044 42.562 29.266 1 96.62 396 HIS A CA 1
ATOM 3163 C C . HIS A 1 396 ? -0.024 42.5 28.188 1 96.62 396 HIS A C 1
ATOM 3165 O O . HIS A 1 396 ? -1.016 41.781 28.344 1 96.62 396 HIS A O 1
ATOM 3171 N N . GLU A 1 397 ? 0.247 43.188 27.141 1 95.5 397 GLU A N 1
ATOM 3172 C CA . GLU A 1 397 ? -0.732 43.25 26.062 1 95.5 397 GLU A CA 1
ATOM 3173 C C . GLU A 1 397 ? -0.731 41.969 25.234 1 95.5 397 GLU A C 1
ATOM 3175 O O . GLU A 1 397 ? 0.33 41.406 24.938 1 95.5 397 GLU A O 1
ATOM 3180 N N . ALA A 1 398 ? -1.909 41.5 24.953 1 96.19 398 ALA A N 1
ATOM 3181 C CA . ALA A 1 398 ? -2.107 40.344 24.062 1 96.19 398 ALA A CA 1
ATOM 3182 C C . ALA A 1 398 ? -2.961 40.719 22.859 1 96.19 398 ALA A C 1
ATOM 3184 O O . ALA A 1 398 ? -3.564 41.812 22.828 1 96.19 398 ALA A O 1
ATOM 3185 N N . SER A 1 399 ? -2.834 40 21.844 1 95.31 399 SER A N 1
ATOM 3186 C CA . SER A 1 399 ? -3.627 40.188 20.641 1 95.31 399 SER A CA 1
ATOM 3187 C C . SER A 1 399 ? -4.527 38.969 20.375 1 95.31 399 SER A C 1
ATOM 3189 O O . SER A 1 399 ? -4.27 37.875 20.875 1 95.31 399 SER A O 1
ATOM 3191 N N . GLN A 1 400 ? -5.547 39.25 19.516 1 94.94 400 GLN A N 1
ATOM 3192 C CA . GLN A 1 400 ? -6.418 38.156 19.109 1 94.94 400 GLN A CA 1
ATOM 3193 C C . GLN A 1 400 ? -5.613 37 18.5 1 94.94 400 GLN A C 1
ATOM 3195 O O . GLN A 1 400 ? -4.703 37.219 17.703 1 94.94 400 GLN A O 1
ATOM 3200 N N . TYR A 1 401 ? -5.883 35.75 18.938 1 95.25 401 TYR A N 1
ATOM 3201 C CA . TYR A 1 401 ? -5.352 34.469 18.453 1 95.25 401 TYR A CA 1
ATOM 3202 C C . TYR A 1 401 ? -4.035 34.156 19.141 1 95.25 401 TYR A C 1
ATOM 3204 O O . TYR A 1 401 ? -3.48 33.062 18.953 1 95.25 401 TYR A O 1
ATOM 3212 N N . ASP A 1 402 ? -3.514 35.094 19.969 1 96.88 402 ASP A N 1
ATOM 3213 C CA . ASP A 1 402 ? -2.387 34.656 20.797 1 96.88 402 ASP A CA 1
ATOM 3214 C C . ASP A 1 402 ? -2.756 33.469 21.672 1 96.88 402 ASP A C 1
ATOM 3216 O O . ASP A 1 402 ? -3.918 33.312 22.047 1 96.88 402 ASP A O 1
ATOM 3220 N N . ILE A 1 403 ? -1.733 32.688 22 1 96.5 403 ILE A N 1
ATOM 3221 C CA . ILE A 1 403 ? -1.974 31.516 22.812 1 96.5 403 ILE A CA 1
ATOM 3222 C C . ILE A 1 403 ? -1.451 31.75 24.234 1 96.5 403 ILE A C 1
ATOM 3224 O O . ILE A 1 403 ? -0.351 32.281 24.406 1 96.5 403 ILE A O 1
ATOM 3228 N N . LEU A 1 404 ? -2.293 31.453 25.188 1 96.31 404 LEU A N 1
ATOM 3229 C CA . LEU A 1 404 ? -1.857 31.453 26.594 1 96.31 404 LEU A CA 1
ATOM 3230 C C . LEU A 1 404 ? -1.399 30.062 27.016 1 96.31 404 LEU A C 1
ATOM 3232 O O . LEU A 1 404 ? -2.098 29.062 26.781 1 96.31 404 LEU A O 1
ATOM 3236 N N . ARG A 1 405 ? -0.203 30.016 27.609 1 94.81 405 ARG A N 1
ATOM 3237 C CA . ARG A 1 405 ? 0.35 28.75 28.062 1 94.81 405 ARG A CA 1
ATOM 3238 C C . ARG A 1 405 ? 1.124 28.922 29.359 1 94.81 405 ARG A C 1
ATOM 3240 O O . ARG A 1 405 ? 1.442 30.047 29.75 1 94.81 405 ARG A O 1
ATOM 3247 N N . ARG A 1 406 ? 1.331 27.812 30.047 1 94 406 ARG A N 1
ATOM 3248 C CA . ARG A 1 406 ? 2.088 27.812 31.281 1 94 406 ARG A CA 1
ATOM 3249 C C . ARG A 1 406 ? 3.25 26.828 31.219 1 94 406 ARG A C 1
ATOM 3251 O O . ARG A 1 406 ? 3.064 25.656 30.859 1 94 406 ARG A O 1
ATOM 3258 N N . ALA A 1 407 ? 4.414 27.281 31.516 1 89 407 ALA A N 1
ATOM 3259 C CA . ALA A 1 407 ? 5.578 26.422 31.609 1 89 407 ALA A CA 1
ATOM 3260 C C . ALA A 1 407 ? 5.52 25.531 32.844 1 89 407 ALA A C 1
ATOM 3262 O O . ALA A 1 407 ? 5.332 26.031 33.969 1 89 407 ALA A O 1
ATOM 3263 N N . GLU A 1 408 ? 5.586 24.234 32.594 1 82.06 408 GLU A N 1
ATOM 3264 C CA . GLU A 1 408 ? 5.543 23.312 33.75 1 82.06 408 GLU A CA 1
ATOM 3265 C C . GLU A 1 408 ? 6.941 23.047 34.281 1 82.06 408 GLU A C 1
ATOM 3267 O O . GLU A 1 408 ? 7.91 22.984 33.531 1 82.06 408 GLU A O 1
ATOM 3272 N N . SER A 1 409 ? 7.23 23.281 35.594 1 64 409 SER A N 1
ATOM 3273 C CA . SER A 1 409 ? 8.5 23.078 36.281 1 64 409 SER A CA 1
ATOM 3274 C C . SER A 1 409 ? 8.773 21.594 36.5 1 64 409 SER A C 1
ATOM 3276 O O . SER A 1 409 ? 7.848 20.797 36.656 1 64 409 SER A O 1
ATOM 3278 N N . MET B 1 1 ? -24.438 -14.219 -18.469 1 30.5 1 MET B N 1
ATOM 3279 C CA . MET B 1 1 ? -23.469 -14.797 -19.391 1 30.5 1 MET B CA 1
ATOM 3280 C C . MET B 1 1 ? -22.359 -15.516 -18.641 1 30.5 1 MET B C 1
ATOM 3282 O O . MET B 1 1 ? -21.766 -14.961 -17.703 1 30.5 1 MET B O 1
ATOM 3286 N N . ARG B 1 2 ? -22.578 -16.828 -18.359 1 42.03 2 ARG B N 1
ATOM 3287 C CA . ARG B 1 2 ? -21.875 -17.922 -17.688 1 42.03 2 ARG B CA 1
ATOM 3288 C C . ARG B 1 2 ? -20.375 -17.781 -17.844 1 42.03 2 ARG B C 1
ATOM 3290 O O . ARG B 1 2 ? -19.828 -17.859 -18.953 1 42.03 2 ARG B O 1
ATOM 3297 N N . ARG B 1 3 ? -19.734 -17 -17.188 1 55.38 3 ARG B N 1
ATOM 3298 C CA . ARG B 1 3 ? -18.281 -16.984 -17.312 1 55.38 3 ARG B CA 1
ATOM 3299 C C . ARG B 1 3 ? -17.719 -18.406 -17.297 1 55.38 3 ARG B C 1
ATOM 3301 O O . ARG B 1 3 ? -18.328 -19.312 -16.734 1 55.38 3 ARG B O 1
ATOM 3308 N N . GLY B 1 4 ? -17.016 -18.844 -18.469 1 67.25 4 GLY B N 1
ATOM 3309 C CA . GLY B 1 4 ? -16.328 -20.094 -18.781 1 67.25 4 GLY B CA 1
ATOM 3310 C C . GLY B 1 4 ? -15.539 -20.656 -17.625 1 67.25 4 GLY B C 1
ATOM 3311 O O . GLY B 1 4 ? -15.711 -20.234 -16.469 1 67.25 4 GLY B O 1
ATOM 3312 N N . ARG B 1 5 ? -15.023 -21.812 -17.703 1 89.88 5 ARG B N 1
ATOM 3313 C CA . ARG B 1 5 ? -14.109 -22.516 -16.812 1 89.88 5 ARG B CA 1
ATOM 3314 C C . ARG B 1 5 ? -13.031 -21.594 -16.281 1 89.88 5 ARG B C 1
ATOM 3316 O O . ARG B 1 5 ? -12.336 -20.922 -17.047 1 89.88 5 ARG B O 1
ATOM 3323 N N . PRO B 1 6 ? -13.047 -21.406 -14.844 1 97.25 6 PRO B N 1
ATOM 3324 C CA . PRO B 1 6 ? -11.992 -20.547 -14.305 1 97.25 6 PRO B CA 1
ATOM 3325 C C . PRO B 1 6 ? -10.594 -21.047 -14.625 1 97.25 6 PRO B C 1
ATOM 3327 O O . PRO B 1 6 ? -10.375 -22.266 -14.734 1 97.25 6 PRO B O 1
ATOM 3330 N N . GLU B 1 7 ? -9.742 -20.125 -14.82 1 98.38 7 GLU B N 1
ATOM 3331 C CA . GLU B 1 7 ? -8.32 -20.422 -14.977 1 98.38 7 GLU B CA 1
ATOM 3332 C C . GLU B 1 7 ? -7.695 -20.828 -13.641 1 98.38 7 GLU B C 1
ATOM 3334 O O . GLU B 1 7 ? -7.922 -20.172 -12.625 1 98.38 7 GLU B O 1
ATOM 3339 N N . LEU B 1 8 ? -7.027 -21.969 -13.625 1 98.62 8 LEU B N 1
ATOM 3340 C CA . LEU B 1 8 ? -6.199 -22.328 -12.477 1 98.62 8 LEU B CA 1
ATOM 3341 C C . LEU B 1 8 ? -4.77 -21.828 -12.664 1 98.62 8 LEU B C 1
ATOM 3343 O O . LEU B 1 8 ? -4.039 -22.328 -13.516 1 98.62 8 LEU B O 1
ATOM 3347 N N . LEU B 1 9 ? -4.375 -20.812 -11.898 1 98.56 9 LEU B N 1
ATOM 3348 C CA . LEU B 1 9 ? -3.078 -20.141 -12.008 1 98.56 9 LEU B CA 1
ATOM 3349 C C . LEU B 1 9 ? -2.156 -20.578 -10.867 1 98.56 9 LEU B C 1
ATOM 3351 O O . LEU B 1 9 ? -2.436 -20.297 -9.703 1 98.56 9 LEU B O 1
ATOM 3355 N N . ILE B 1 10 ? -1.035 -21.219 -11.234 1 97.62 10 ILE B N 1
ATOM 3356 C CA . ILE B 1 10 ? -0.15 -21.844 -10.258 1 97.62 10 ILE B CA 1
ATOM 3357 C C . ILE B 1 10 ? 1.212 -21.156 -10.281 1 97.62 10 ILE B C 1
ATOM 3359 O O . ILE B 1 10 ? 1.722 -20.797 -11.344 1 97.62 10 ILE B O 1
ATOM 3363 N N . PRO B 1 11 ? 1.818 -21 -9.102 1 95.12 11 PRO B N 1
ATOM 3364 C CA . PRO B 1 11 ? 3.16 -20.406 -9.062 1 95.12 11 PRO B CA 1
ATOM 3365 C C . PRO B 1 11 ? 4.254 -21.406 -9.43 1 95.12 11 PRO B C 1
ATOM 3367 O O . PRO B 1 11 ? 4.078 -22.625 -9.242 1 95.12 11 PRO B O 1
ATOM 3370 N N . ALA B 1 12 ? 5.309 -20.938 -9.945 1 94.62 12 ALA B N 1
ATOM 3371 C CA . ALA B 1 12 ? 6.477 -21.781 -10.188 1 94.62 12 ALA B CA 1
ATOM 3372 C C . ALA B 1 12 ? 7.77 -21.031 -9.867 1 94.62 12 ALA B C 1
ATOM 3374 O O . ALA B 1 12 ? 7.988 -19.922 -10.352 1 94.62 12 ALA B O 1
ATOM 3375 N N . SER B 1 13 ? 8.602 -21.672 -9.156 1 89.25 13 SER B N 1
ATOM 3376 C CA . SER B 1 13 ? 9.852 -21.078 -8.711 1 89.25 13 SER B CA 1
ATOM 3377 C C . SER B 1 13 ? 11.008 -21.438 -9.641 1 89.25 13 SER B C 1
ATOM 3379 O O . SER B 1 13 ? 12.078 -20.844 -9.578 1 89.25 13 SER B O 1
ATOM 3381 N N . SER B 1 14 ? 10.812 -22.453 -10.445 1 89.62 14 SER B N 1
ATOM 3382 C CA . SER B 1 14 ? 11.844 -22.938 -11.352 1 89.62 14 SER B CA 1
ATOM 3383 C C . SER B 1 14 ? 11.227 -23.609 -12.578 1 89.62 14 SER B C 1
ATOM 3385 O O . SER B 1 14 ? 10.008 -23.828 -12.625 1 89.62 14 SER B O 1
ATOM 3387 N N . LEU B 1 15 ? 12.109 -23.891 -13.5 1 93.81 15 LEU B N 1
ATOM 3388 C CA . LEU B 1 15 ? 11.648 -24.547 -14.711 1 93.81 15 LEU B CA 1
ATOM 3389 C C . LEU B 1 15 ? 11.031 -25.906 -14.391 1 93.81 15 LEU B C 1
ATOM 3391 O O . LEU B 1 15 ? 9.977 -26.266 -14.93 1 93.81 15 LEU B O 1
ATOM 3395 N N . GLU B 1 16 ? 11.617 -26.625 -13.508 1 91.56 16 GLU B N 1
ATOM 3396 C CA . GLU B 1 16 ? 11.094 -27.922 -13.078 1 91.56 16 GLU B CA 1
ATOM 3397 C C . GLU B 1 16 ? 9.695 -27.781 -12.477 1 91.56 16 GLU B C 1
ATOM 3399 O O . GLU B 1 16 ? 8.789 -28.547 -12.812 1 91.56 16 GLU B O 1
ATOM 3404 N N . VAL B 1 17 ? 9.555 -26.828 -11.648 1 93.5 17 VAL B N 1
ATOM 3405 C CA . VAL B 1 17 ? 8.281 -26.609 -10.969 1 93.5 17 VAL B CA 1
ATOM 3406 C C . VAL B 1 17 ? 7.234 -26.141 -11.984 1 93.5 17 VAL B C 1
ATOM 3408 O O . VAL B 1 17 ? 6.062 -26.516 -11.891 1 93.5 17 VAL B O 1
ATOM 3411 N N . LEU B 1 18 ? 7.664 -25.328 -12.898 1 96.81 18 LEU B N 1
ATOM 3412 C CA . LEU B 1 18 ? 6.754 -24.891 -13.961 1 96.81 18 LEU B CA 1
ATOM 3413 C C . LEU B 1 18 ? 6.215 -26.094 -14.734 1 96.81 18 LEU B C 1
ATOM 3415 O O . LEU B 1 18 ? 5.004 -26.203 -14.938 1 96.81 18 LEU B O 1
ATOM 3419 N N . LYS B 1 19 ? 7.09 -26.969 -15.164 1 96.94 19 LYS B N 1
ATOM 3420 C CA . LYS B 1 19 ? 6.668 -28.141 -15.914 1 96.94 19 LYS B CA 1
ATOM 3421 C C . LYS B 1 19 ? 5.734 -29.016 -15.086 1 96.94 19 LYS B C 1
ATOM 3423 O O . LYS B 1 19 ? 4.738 -29.531 -15.594 1 96.94 19 LYS B O 1
ATOM 3428 N N . THR B 1 20 ? 6.086 -29.125 -13.836 1 96.44 20 THR B N 1
ATOM 3429 C CA . THR B 1 20 ? 5.246 -29.891 -12.914 1 96.44 20 THR B CA 1
ATOM 3430 C C . THR B 1 20 ? 3.85 -29.281 -12.836 1 96.44 20 THR B C 1
ATOM 3432 O O . THR B 1 20 ? 2.848 -30 -12.938 1 96.44 20 THR B O 1
ATOM 3435 N N . ALA B 1 21 ? 3.791 -27.984 -12.617 1 97.75 21 ALA B N 1
ATOM 3436 C CA . ALA B 1 21 ? 2.512 -27.281 -12.523 1 97.75 21 ALA B CA 1
ATOM 3437 C C . ALA B 1 21 ? 1.656 -27.531 -13.758 1 97.75 21 ALA B C 1
ATOM 3439 O O . ALA B 1 21 ? 0.468 -27.844 -13.648 1 97.75 21 ALA B O 1
ATOM 3440 N N . VAL B 1 22 ? 2.254 -27.438 -14.906 1 98.5 22 VAL B N 1
ATOM 3441 C CA . VAL B 1 22 ? 1.557 -27.594 -16.172 1 98.5 22 VAL B CA 1
ATOM 3442 C C . VAL B 1 22 ? 1.019 -29.031 -16.297 1 98.5 22 VAL B C 1
ATOM 3444 O O . VAL B 1 22 ? -0.165 -29.219 -16.594 1 98.5 22 VAL B O 1
ATOM 3447 N N . ILE B 1 23 ? 1.838 -29.984 -16.031 1 98.38 23 ILE B N 1
ATOM 3448 C CA . ILE B 1 23 ? 1.476 -31.391 -16.188 1 98.38 23 ILE B CA 1
ATOM 3449 C C . ILE B 1 23 ? 0.394 -31.75 -15.18 1 98.38 23 ILE B C 1
ATOM 3451 O O . ILE B 1 23 ? -0.497 -32.562 -15.484 1 98.38 23 ILE B O 1
ATOM 3455 N N . PHE B 1 24 ? 0.427 -31.141 -14.047 1 98.19 24 PHE B N 1
ATOM 3456 C CA . PHE B 1 24 ? -0.466 -31.547 -12.969 1 98.19 24 PHE B CA 1
ATOM 3457 C C . PHE B 1 24 ? -1.74 -30.703 -12.977 1 98.19 24 PHE B C 1
ATOM 3459 O O . PHE B 1 24 ? -2.572 -30.828 -12.078 1 98.19 24 PHE B O 1
ATOM 3466 N N . GLY B 1 25 ? -1.896 -29.797 -13.969 1 97.88 25 GLY B N 1
ATOM 3467 C CA . GLY B 1 25 ? -3.264 -29.344 -14.148 1 97.88 25 GLY B CA 1
ATOM 3468 C C . GLY B 1 25 ? -3.379 -27.828 -14.242 1 97.88 25 GLY B C 1
ATOM 3469 O O . GLY B 1 25 ? -4.48 -27.297 -14.359 1 97.88 25 GLY B O 1
ATOM 3470 N N . ALA B 1 26 ? -2.307 -27.109 -14.25 1 98.19 26 ALA B N 1
ATOM 3471 C CA . ALA B 1 26 ? -2.355 -25.656 -14.352 1 98.19 26 ALA B CA 1
ATOM 3472 C C . ALA B 1 26 ? -2.844 -25.203 -15.727 1 98.19 26 ALA B C 1
ATOM 3474 O O . ALA B 1 26 ? -2.422 -25.75 -16.75 1 98.19 26 ALA B O 1
ATOM 3475 N N . ASP B 1 27 ? -3.785 -24.266 -15.758 1 98.38 27 ASP B N 1
ATOM 3476 C CA . ASP B 1 27 ? -4.129 -23.578 -17 1 98.38 27 ASP B CA 1
ATOM 3477 C C . ASP B 1 27 ? -3.119 -22.484 -17.328 1 98.38 27 ASP B C 1
ATOM 3479 O O . ASP B 1 27 ? -2.938 -22.125 -18.484 1 98.38 27 ASP B O 1
ATOM 3483 N N . ALA B 1 28 ? -2.566 -21.953 -16.281 1 98.69 28 ALA B N 1
ATOM 3484 C CA . ALA B 1 28 ? -1.542 -20.922 -16.375 1 98.69 28 ALA B CA 1
ATOM 3485 C C . ALA B 1 28 ? -0.579 -21 -15.188 1 98.69 28 ALA B C 1
ATOM 3487 O O . ALA B 1 28 ? -0.944 -21.484 -14.117 1 98.69 28 ALA B O 1
ATOM 3488 N N . VAL B 1 29 ? 0.641 -20.562 -15.477 1 98.06 29 VAL B N 1
ATOM 3489 C CA . VAL B 1 29 ? 1.674 -20.516 -14.453 1 98.06 29 VAL B CA 1
ATOM 3490 C C . VAL B 1 29 ? 2.252 -19.109 -14.367 1 98.06 29 VAL B C 1
ATOM 3492 O O . VAL B 1 29 ? 2.434 -18.438 -15.391 1 98.06 29 VAL B O 1
ATOM 3495 N N . TYR B 1 30 ? 2.441 -18.641 -13.164 1 96.69 30 TYR B N 1
ATOM 3496 C CA . TYR B 1 30 ? 3.129 -17.359 -13.055 1 96.69 30 TYR B CA 1
ATOM 3497 C C . TYR B 1 30 ? 4.504 -17.531 -12.422 1 96.69 30 TYR B C 1
ATOM 3499 O O . TYR B 1 30 ? 4.68 -18.344 -11.508 1 96.69 30 TYR B O 1
ATOM 3507 N N . ILE B 1 31 ? 5.453 -16.812 -13.016 1 95 31 ILE B N 1
ATOM 3508 C CA . ILE B 1 31 ? 6.855 -16.938 -12.641 1 95 31 ILE B CA 1
ATOM 3509 C C . ILE B 1 31 ? 7.477 -15.562 -12.445 1 95 31 ILE B C 1
ATOM 3511 O O . ILE B 1 31 ? 6.844 -14.547 -12.742 1 95 31 ILE B O 1
ATOM 3515 N N . GLY B 1 32 ? 8.664 -15.547 -11.859 1 90.62 32 GLY B N 1
ATOM 3516 C CA . GLY B 1 32 ? 9.469 -14.344 -11.719 1 90.62 32 GLY B CA 1
ATOM 3517 C C . GLY B 1 32 ? 10.891 -14.523 -12.219 1 90.62 32 GLY B C 1
ATOM 3518 O O . GLY B 1 32 ? 11.477 -15.594 -12.086 1 90.62 32 GLY B O 1
ATOM 3519 N N . GLY B 1 33 ? 11.367 -13.492 -12.836 1 84.19 33 GLY B N 1
ATOM 3520 C CA . GLY B 1 33 ? 12.773 -13.5 -13.203 1 84.19 33 GLY B CA 1
ATOM 3521 C C . GLY B 1 33 ? 13.688 -13.133 -12.047 1 84.19 33 GLY B C 1
ATOM 3522 O O . GLY B 1 33 ? 13.242 -13.031 -10.906 1 84.19 33 GLY B O 1
ATOM 3523 N N . GLU B 1 34 ? 14.938 -13.039 -12.398 1 72.44 34 GLU B N 1
ATOM 3524 C CA . GLU B 1 34 ? 15.953 -12.719 -11.398 1 72.44 34 GLU B CA 1
ATOM 3525 C C . GLU B 1 34 ? 15.828 -11.281 -10.922 1 72.44 34 GLU B C 1
ATOM 3527 O O . GLU B 1 34 ? 16.344 -10.914 -9.867 1 72.44 34 GLU B O 1
ATOM 3532 N N . ALA B 1 35 ? 15.023 -10.625 -11.727 1 72.62 35 ALA B N 1
ATOM 3533 C CA . ALA B 1 35 ? 14.953 -9.203 -11.398 1 72.62 35 ALA B CA 1
ATOM 3534 C C . ALA B 1 35 ? 13.508 -8.727 -11.344 1 72.62 35 ALA B C 1
ATOM 3536 O O . ALA B 1 35 ? 12.633 -9.289 -12.016 1 72.62 35 ALA B O 1
ATOM 3537 N N . PHE B 1 36 ? 13.125 -7.789 -10.383 1 75.31 36 PHE B N 1
ATOM 3538 C CA . PHE B 1 36 ? 11.992 -6.867 -10.344 1 75.31 36 PHE B CA 1
ATOM 3539 C C . PHE B 1 36 ? 10.711 -7.598 -9.961 1 75.31 36 PHE B C 1
ATOM 3541 O O . PHE B 1 36 ? 9.625 -7.223 -10.398 1 75.31 36 PHE B O 1
ATOM 3548 N N . GLY B 1 37 ? 10.867 -8.773 -9.477 1 73.19 37 GLY B N 1
ATOM 3549 C CA . GLY B 1 37 ? 9.789 -9.414 -8.742 1 73.19 37 GLY B CA 1
ATOM 3550 C C . GLY B 1 37 ? 9.914 -9.258 -7.238 1 73.19 37 GLY B C 1
ATOM 3551 O O . GLY B 1 37 ? 11.008 -9.031 -6.723 1 73.19 37 GLY B O 1
ATOM 3552 N N . LEU B 1 38 ? 8.781 -9.297 -6.551 1 59.03 38 LEU B N 1
ATOM 3553 C CA . LEU B 1 38 ? 8.781 -9.148 -5.102 1 59.03 38 LEU B CA 1
ATOM 3554 C C . LEU B 1 38 ? 9.562 -10.273 -4.434 1 59.03 38 LEU B C 1
ATOM 3556 O O . LEU B 1 38 ? 9.992 -10.141 -3.287 1 59.03 38 LEU B O 1
ATOM 3560 N N . ARG B 1 39 ? 9.828 -11.352 -5.133 1 48.16 39 ARG B N 1
ATOM 3561 C CA . ARG B 1 39 ? 10.539 -12.492 -4.574 1 48.16 39 ARG B CA 1
ATOM 3562 C C . ARG B 1 39 ? 11.828 -12.766 -5.344 1 48.16 39 ARG B C 1
ATOM 3564 O O . ARG B 1 39 ? 12.148 -13.922 -5.641 1 48.16 39 ARG B O 1
ATOM 3571 N N . ALA B 1 40 ? 12.578 -11.781 -5.754 1 50.72 40 ALA B N 1
ATOM 3572 C CA . ALA B 1 40 ? 13.766 -11.875 -6.594 1 50.72 40 ALA B CA 1
ATOM 3573 C C . ALA B 1 40 ? 14.828 -12.766 -5.949 1 50.72 40 ALA B C 1
ATOM 3575 O O . ALA B 1 40 ? 15.75 -13.234 -6.621 1 50.72 40 ALA B O 1
ATOM 3576 N N . LYS B 1 41 ? 14.727 -13.109 -4.688 1 45.19 41 LYS B N 1
ATOM 3577 C CA . LYS B 1 41 ? 15.727 -13.977 -4.066 1 45.19 41 LYS B CA 1
ATOM 3578 C C . LYS B 1 41 ? 15.414 -15.445 -4.324 1 45.19 41 LYS B C 1
ATOM 3580 O O . LYS B 1 41 ? 16.234 -16.328 -4.023 1 45.19 41 LYS B O 1
ATOM 3585 N N . ALA B 1 42 ? 14.336 -15.766 -4.75 1 46.44 42 ALA B N 1
ATOM 3586 C CA . ALA B 1 42 ? 13.984 -17.141 -5.059 1 46.44 42 ALA B CA 1
ATOM 3587 C C . ALA B 1 42 ? 14.727 -17.641 -6.297 1 46.44 42 ALA B C 1
ATOM 3589 O O . ALA B 1 42 ? 15.312 -16.844 -7.035 1 46.44 42 ALA B O 1
ATOM 3590 N N . LYS B 1 43 ? 15.203 -18.938 -6.242 1 53.72 43 LYS B N 1
ATOM 3591 C CA . LYS B 1 43 ? 15.703 -19.516 -7.492 1 53.72 43 LYS B CA 1
ATOM 3592 C C . LYS B 1 43 ? 14.867 -19.031 -8.68 1 53.72 43 LYS B C 1
ATOM 3594 O O . LYS B 1 43 ? 13.664 -19.312 -8.75 1 53.72 43 LYS B O 1
ATOM 3599 N N . ASN B 1 44 ? 15.25 -17.828 -9.273 1 64.31 44 ASN B N 1
ATOM 3600 C CA . ASN B 1 44 ? 14.484 -17.172 -10.336 1 64.31 44 ASN B CA 1
ATOM 3601 C C . ASN B 1 44 ? 14.93 -17.656 -11.719 1 64.31 44 ASN B C 1
ATOM 3603 O O . ASN B 1 44 ? 15.93 -18.359 -11.844 1 64.31 44 ASN B O 1
ATOM 3607 N N . PHE B 1 45 ? 14 -17.562 -12.602 1 85.06 45 PHE B N 1
ATOM 3608 C CA . PHE B 1 45 ? 14.148 -18 -13.992 1 85.06 45 PHE B CA 1
ATOM 3609 C C . PHE B 1 45 ? 15.172 -17.125 -14.719 1 85.06 45 PHE B C 1
ATOM 3611 O O . PHE B 1 45 ? 15.086 -15.898 -14.688 1 85.06 45 PHE B O 1
ATOM 3618 N N . SER B 1 46 ? 16.172 -17.797 -15.234 1 89.38 46 SER B N 1
ATOM 3619 C CA . SER B 1 46 ? 16.953 -17.125 -16.266 1 89.38 46 SER B CA 1
ATOM 3620 C C . SER B 1 46 ? 16.109 -16.875 -17.516 1 89.38 46 SER B C 1
ATOM 3622 O O . SER B 1 46 ? 15.016 -17.438 -17.656 1 89.38 46 SER B O 1
ATOM 3624 N N . MET B 1 47 ? 16.609 -16.062 -18.359 1 90.94 47 MET B N 1
ATOM 3625 C CA . MET B 1 47 ? 15.891 -15.797 -19.609 1 90.94 47 MET B CA 1
ATOM 3626 C C . MET B 1 47 ? 15.758 -17.062 -20.438 1 90.94 47 MET B C 1
ATOM 3628 O O . MET B 1 47 ? 14.727 -17.297 -21.078 1 90.94 47 MET B O 1
ATOM 3632 N N . GLU B 1 48 ? 16.75 -17.859 -20.406 1 94.19 48 GLU B N 1
ATOM 3633 C CA . GLU B 1 48 ? 16.734 -19.125 -21.125 1 94.19 48 GLU B CA 1
ATOM 3634 C C . GLU B 1 48 ? 15.68 -20.078 -20.531 1 94.19 48 GLU B C 1
ATOM 3636 O O . GLU B 1 48 ? 14.93 -20.719 -21.281 1 94.19 48 GLU B O 1
ATOM 3641 N N . ASP B 1 49 ? 15.656 -20.125 -19.266 1 94.81 49 ASP B N 1
ATOM 3642 C CA . ASP B 1 49 ? 14.656 -20.953 -18.594 1 94.81 49 ASP B CA 1
ATOM 3643 C C . ASP B 1 49 ? 13.242 -20.469 -18.891 1 94.81 49 ASP B C 1
ATOM 3645 O O . ASP B 1 49 ? 12.328 -21.266 -19.078 1 94.81 49 ASP B O 1
ATOM 3649 N N . MET B 1 50 ? 13.125 -19.188 -18.922 1 95.75 50 MET B N 1
ATOM 3650 C CA . MET B 1 50 ? 11.82 -18.609 -19.219 1 95.75 50 MET B CA 1
ATOM 3651 C C . MET B 1 50 ? 11.352 -18.984 -20.609 1 95.75 50 MET B C 1
ATOM 3653 O O . MET B 1 50 ? 10.203 -19.406 -20.797 1 95.75 50 MET B O 1
ATOM 3657 N N . LYS B 1 51 ? 12.234 -18.859 -21.516 1 96.94 51 LYS B N 1
ATOM 3658 C CA . LYS B 1 51 ? 11.914 -19.203 -22.906 1 96.94 51 LYS B CA 1
ATOM 3659 C C . LYS B 1 51 ? 11.492 -20.672 -23.031 1 96.94 51 LYS B C 1
ATOM 3661 O O . LYS B 1 51 ? 10.477 -20.969 -23.656 1 96.94 51 LYS B O 1
ATOM 3666 N N . GLU B 1 52 ? 12.242 -21.484 -22.406 1 97.62 52 GLU B N 1
ATOM 3667 C CA . GLU B 1 52 ? 11.93 -22.922 -22.438 1 97.62 52 GLU B CA 1
ATOM 3668 C C . GLU B 1 52 ? 10.594 -23.203 -21.75 1 97.62 52 GLU B C 1
ATOM 3670 O O . GLU B 1 52 ? 9.789 -23.984 -22.234 1 97.62 52 GLU B O 1
ATOM 3675 N N . GLY B 1 53 ? 10.461 -22.578 -20.609 1 97.88 53 GLY B N 1
ATOM 3676 C CA . GLY B 1 53 ? 9.227 -22.75 -19.859 1 97.88 53 GLY B CA 1
ATOM 3677 C C . GLY B 1 53 ? 8 -22.297 -20.625 1 97.88 53 GLY B C 1
ATOM 3678 O O . GLY B 1 53 ? 6.973 -22.984 -20.625 1 97.88 53 GLY B O 1
ATOM 3679 N N . ILE B 1 54 ? 8.133 -21.203 -21.297 1 98.38 54 ILE B N 1
ATOM 3680 C CA . ILE B 1 54 ? 7.023 -20.672 -22.094 1 98.38 54 ILE B CA 1
ATOM 3681 C C . ILE B 1 54 ? 6.703 -21.625 -23.234 1 98.38 54 ILE B C 1
ATOM 3683 O O . ILE B 1 54 ? 5.539 -21.953 -23.469 1 98.38 54 ILE B O 1
ATOM 3687 N N . ALA B 1 55 ? 7.656 -22.078 -23.891 1 98.38 55 ALA B N 1
ATOM 3688 C CA . ALA B 1 55 ? 7.457 -23.016 -24.984 1 98.38 55 ALA B CA 1
ATOM 3689 C C . ALA B 1 55 ? 6.777 -24.297 -24.5 1 98.38 55 ALA B C 1
ATOM 3691 O O . ALA B 1 55 ? 5.84 -24.781 -25.141 1 98.38 55 ALA B O 1
ATOM 3692 N N . PHE B 1 56 ? 7.27 -24.844 -23.438 1 98.12 56 PHE B N 1
ATOM 3693 C CA . PHE B 1 56 ? 6.699 -26.047 -22.859 1 98.12 56 PHE B CA 1
ATOM 3694 C C . PHE B 1 56 ? 5.23 -25.844 -22.5 1 98.12 56 PHE B C 1
ATOM 3696 O O . PHE B 1 56 ? 4.379 -26.656 -22.844 1 98.12 56 PHE B O 1
ATOM 3703 N N . ALA B 1 57 ? 4.977 -24.719 -21.781 1 98.75 57 ALA B N 1
ATOM 3704 C CA . ALA B 1 57 ? 3.607 -24.406 -21.375 1 98.75 57 ALA B CA 1
ATOM 3705 C C . ALA B 1 57 ? 2.682 -24.297 -22.578 1 98.75 57 ALA B C 1
ATOM 3707 O O . ALA B 1 57 ? 1.605 -24.906 -22.594 1 98.75 57 ALA B O 1
ATOM 3708 N N . HIS B 1 58 ? 3.09 -23.625 -23.594 1 98.62 58 HIS B N 1
ATOM 3709 C CA . HIS B 1 58 ? 2.289 -23.422 -24.797 1 98.62 58 HIS B CA 1
ATOM 3710 C C . HIS B 1 58 ? 2.031 -24.75 -25.5 1 98.62 58 HIS B C 1
ATOM 3712 O O . HIS B 1 58 ? 0.923 -25 -25.984 1 98.62 58 HIS B O 1
ATOM 3718 N N . ALA B 1 59 ? 3.049 -25.578 -25.547 1 98.38 59 ALA B N 1
ATOM 3719 C CA . ALA B 1 59 ? 2.912 -26.891 -26.172 1 98.38 59 ALA B CA 1
ATOM 3720 C C . ALA B 1 59 ? 1.868 -27.734 -25.453 1 98.38 59 ALA B C 1
ATOM 3722 O O . ALA B 1 59 ? 1.312 -28.672 -26.031 1 98.38 59 ALA B O 1
ATOM 3723 N N . HIS B 1 60 ? 1.63 -27.422 -24.234 1 98.12 60 HIS B N 1
ATOM 3724 C CA . HIS B 1 60 ? 0.682 -28.188 -23.438 1 98.12 60 HIS B CA 1
ATOM 3725 C C . HIS B 1 60 ? -0.603 -27.406 -23.188 1 98.12 60 HIS B C 1
ATOM 3727 O O . HIS B 1 60 ? -1.409 -27.781 -22.328 1 98.12 60 HIS B O 1
ATOM 3733 N N . GLY B 1 61 ? -0.753 -26.25 -23.828 1 98 61 GLY B N 1
ATOM 3734 C CA . GLY B 1 61 ? -1.988 -25.469 -23.797 1 98 61 GLY B CA 1
ATOM 3735 C C . GLY B 1 61 ? -2.109 -24.594 -22.562 1 98 61 GLY B C 1
ATOM 3736 O O . GLY B 1 61 ? -3.209 -24.172 -22.203 1 98 61 GLY B O 1
ATOM 3737 N N . ALA B 1 62 ? -1.001 -24.344 -21.859 1 98.62 62 ALA B N 1
ATOM 3738 C CA . ALA B 1 62 ? -1.001 -23.5 -20.672 1 98.62 62 ALA B CA 1
ATOM 3739 C C . ALA B 1 62 ? -0.365 -22.141 -20.969 1 98.62 62 ALA B C 1
ATOM 3741 O O . ALA B 1 62 ? 0.454 -22.016 -21.891 1 98.62 62 ALA B O 1
ATOM 3742 N N . ARG B 1 63 ? -0.751 -21.156 -20.234 1 98.69 63 ARG B N 1
ATOM 3743 C CA . ARG B 1 63 ? -0.223 -19.797 -20.359 1 98.69 63 ARG B CA 1
ATOM 3744 C C . ARG B 1 63 ? 0.85 -19.531 -19.312 1 98.69 63 ARG B C 1
ATOM 3746 O O . ARG B 1 63 ? 0.921 -20.219 -18.297 1 98.69 63 ARG B O 1
ATOM 3753 N N . VAL B 1 64 ? 1.701 -18.531 -19.594 1 98.62 64 VAL B N 1
ATOM 3754 C CA . VAL B 1 64 ? 2.729 -18.141 -18.641 1 98.62 64 VAL B CA 1
ATOM 3755 C C . VAL B 1 64 ? 2.654 -16.641 -18.375 1 98.62 64 VAL B C 1
ATOM 3757 O O . VAL B 1 64 ? 2.664 -15.836 -19.312 1 98.62 64 VAL B O 1
ATOM 3760 N N . HIS B 1 65 ? 2.518 -16.281 -17.141 1 98.19 65 HIS B N 1
ATOM 3761 C CA . HIS B 1 65 ? 2.555 -14.891 -16.672 1 98.19 65 HIS B CA 1
ATOM 3762 C C . HIS B 1 65 ? 3.859 -14.594 -15.945 1 98.19 65 HIS B C 1
ATOM 3764 O O . HIS B 1 65 ? 4.352 -15.422 -15.172 1 98.19 65 HIS B O 1
ATOM 3770 N N . VAL B 1 66 ? 4.379 -13.398 -16.172 1 97.19 66 VAL B N 1
ATOM 3771 C CA . VAL B 1 66 ? 5.621 -13.016 -15.508 1 97.19 66 VAL B CA 1
ATOM 3772 C C . VAL B 1 66 ? 5.363 -11.852 -14.547 1 97.19 66 VAL B C 1
ATOM 3774 O O . VAL B 1 66 ? 4.715 -10.867 -14.922 1 97.19 66 VAL B O 1
ATOM 3777 N N . THR B 1 67 ? 5.914 -11.961 -13.367 1 94.88 67 THR B N 1
ATOM 3778 C CA . THR B 1 67 ? 5.754 -10.898 -12.375 1 94.88 67 THR B CA 1
ATOM 3779 C C . THR B 1 67 ? 6.805 -9.812 -12.578 1 94.88 67 THR B C 1
ATOM 3781 O O . THR B 1 67 ? 8 -10.109 -12.68 1 94.88 67 THR B O 1
ATOM 3784 N N . VAL B 1 68 ? 6.371 -8.664 -12.719 1 95.19 68 VAL B N 1
ATOM 3785 C CA . VAL B 1 68 ? 7.164 -7.441 -12.664 1 95.19 68 VAL B CA 1
ATOM 3786 C C . VAL B 1 68 ? 6.531 -6.457 -11.68 1 95.19 68 VAL B C 1
ATOM 3788 O O . VAL B 1 68 ? 6.188 -5.332 -12.047 1 95.19 68 VAL B O 1
ATOM 3791 N N . ASN B 1 69 ? 6.395 -6.875 -10.391 1 90.31 69 ASN B N 1
ATOM 3792 C CA . ASN B 1 69 ? 5.438 -6.215 -9.508 1 90.31 69 ASN B CA 1
ATOM 3793 C C . ASN B 1 69 ? 6.141 -5.527 -8.344 1 90.31 69 ASN B C 1
ATOM 3795 O O . ASN B 1 69 ? 5.543 -5.332 -7.281 1 90.31 69 ASN B O 1
ATOM 3799 N N . ILE B 1 70 ? 7.391 -5.121 -8.547 1 84.75 70 ILE B N 1
ATOM 3800 C CA . ILE B 1 70 ? 8.055 -4.316 -7.527 1 84.75 70 ILE B CA 1
ATOM 3801 C C . ILE B 1 70 ? 7.453 -2.912 -7.508 1 84.75 70 ILE B C 1
ATOM 3803 O O . ILE B 1 70 ? 6.852 -2.473 -8.492 1 84.75 70 ILE B O 1
ATOM 3807 N N . LEU B 1 71 ? 7.566 -2.326 -6.363 1 85.5 71 LEU B N 1
ATOM 3808 C CA . LEU B 1 71 ? 7.43 -0.875 -6.309 1 85.5 71 LEU B CA 1
ATOM 3809 C C . LEU B 1 71 ? 8.781 -0.196 -6.48 1 85.5 71 LEU B C 1
ATOM 3811 O O . LEU B 1 71 ? 9.57 -0.115 -5.531 1 85.5 71 LEU B O 1
ATOM 3815 N N . ALA B 1 72 ? 9.023 0.313 -7.59 1 90.12 72 ALA B N 1
ATOM 3816 C CA . ALA B 1 72 ? 10.359 0.709 -8.039 1 90.12 72 ALA B CA 1
ATOM 3817 C C . ALA B 1 72 ? 10.766 2.049 -7.434 1 90.12 72 ALA B C 1
ATOM 3819 O O . ALA B 1 72 ? 9.906 2.871 -7.098 1 90.12 72 ALA B O 1
ATOM 3820 N N . HIS B 1 73 ? 12.023 2.145 -7.184 1 91.25 73 HIS B N 1
ATOM 3821 C CA . HIS B 1 73 ? 12.641 3.455 -7.027 1 91.25 73 HIS B CA 1
ATOM 3822 C C . HIS B 1 73 ? 13.25 3.939 -8.344 1 91.25 73 HIS B C 1
ATOM 3824 O O . HIS B 1 73 ? 13.266 3.203 -9.328 1 91.25 73 HIS B O 1
ATOM 3830 N N . ASN B 1 74 ? 13.75 5.176 -8.344 1 95.69 74 ASN B N 1
ATOM 3831 C CA . ASN B 1 74 ? 14.289 5.762 -9.562 1 95.69 74 ASN B CA 1
ATOM 3832 C C . ASN B 1 74 ? 15.336 4.859 -10.203 1 95.69 74 ASN B C 1
ATOM 3834 O O . ASN B 1 74 ? 15.289 4.605 -11.414 1 95.69 74 ASN B O 1
ATOM 3838 N N . ASP B 1 75 ? 16.172 4.277 -9.43 1 92.62 75 ASP B N 1
ATOM 3839 C CA . ASP B 1 75 ? 17.344 3.547 -9.914 1 92.62 75 ASP B CA 1
ATOM 3840 C C . ASP B 1 75 ? 16.938 2.186 -10.484 1 92.62 75 ASP B C 1
ATOM 3842 O O . ASP B 1 75 ? 17.719 1.543 -11.188 1 92.62 75 ASP B O 1
ATOM 3846 N N . ASP B 1 76 ? 15.773 1.766 -10.219 1 91.81 76 ASP B N 1
ATOM 3847 C CA . ASP B 1 76 ? 15.281 0.494 -10.734 1 91.81 76 ASP B CA 1
ATOM 3848 C C . ASP B 1 76 ? 14.797 0.637 -12.172 1 91.81 76 ASP B C 1
ATOM 3850 O O . ASP B 1 76 ? 14.805 -0.332 -12.938 1 91.81 76 ASP B O 1
ATOM 3854 N N . LEU B 1 77 ? 14.359 1.821 -12.602 1 96.44 77 LEU B N 1
ATOM 3855 C CA . LEU B 1 77 ? 13.555 2.014 -13.805 1 96.44 77 LEU B CA 1
ATOM 3856 C C . LEU B 1 77 ? 14.359 1.678 -15.055 1 96.44 77 LEU B C 1
ATOM 3858 O O . LEU B 1 77 ? 13.852 1.018 -15.961 1 96.44 77 LEU B O 1
ATOM 3862 N N . PRO B 1 78 ? 15.648 2.041 -15.133 1 96.31 78 PRO B N 1
ATOM 3863 C CA . PRO B 1 78 ? 16.406 1.631 -16.312 1 96.31 78 PRO B CA 1
ATOM 3864 C C . PRO B 1 78 ? 16.516 0.114 -16.453 1 96.31 78 PRO B C 1
ATOM 3866 O O . PRO B 1 78 ? 16.391 -0.415 -17.562 1 96.31 78 PRO B O 1
ATOM 3869 N N . GLY B 1 79 ? 16.734 -0.543 -15.383 1 94.94 79 GLY B N 1
ATOM 3870 C CA . GLY B 1 79 ? 16.766 -1.997 -15.406 1 94.94 79 GLY B CA 1
ATOM 3871 C C . GLY B 1 79 ? 15.438 -2.615 -15.812 1 94.94 79 GLY B C 1
ATOM 3872 O O . GLY B 1 79 ? 15.406 -3.607 -16.547 1 94.94 79 GLY B O 1
ATOM 3873 N N . VAL B 1 80 ? 14.383 -2.039 -15.359 1 96.56 80 VAL B N 1
ATOM 3874 C CA . VAL B 1 80 ? 13.047 -2.512 -15.719 1 96.56 80 VAL B CA 1
ATOM 3875 C C . VAL B 1 80 ? 12.828 -2.363 -17.219 1 96.56 80 VAL B C 1
ATOM 3877 O O . VAL B 1 80 ? 12.281 -3.258 -17.859 1 96.56 80 VAL B O 1
ATOM 3880 N N . GLU B 1 81 ? 13.211 -1.244 -17.75 1 97.38 81 GLU B N 1
ATOM 3881 C CA . GLU B 1 81 ? 13.062 -1.008 -19.188 1 97.38 81 GLU B CA 1
ATOM 3882 C C . GLU B 1 81 ? 13.758 -2.1 -20 1 97.38 81 GLU B C 1
ATOM 3884 O O . GLU B 1 81 ? 13.164 -2.658 -20.922 1 97.38 81 GLU B O 1
ATOM 3889 N N . GLU B 1 82 ? 14.992 -2.404 -19.609 1 96.5 82 GLU B N 1
ATOM 3890 C CA . GLU B 1 82 ? 15.742 -3.447 -20.297 1 96.5 82 GLU B CA 1
ATOM 3891 C C . GLU B 1 82 ? 15.078 -4.809 -20.141 1 96.5 82 GLU B C 1
ATOM 3893 O O . GLU B 1 82 ? 15 -5.582 -21.094 1 96.5 82 GLU B O 1
ATOM 3898 N N . TYR B 1 83 ? 14.625 -5.062 -18.969 1 95.5 83 TYR B N 1
ATOM 3899 C CA . TYR B 1 83 ? 13.945 -6.32 -18.688 1 95.5 83 TYR B CA 1
ATOM 3900 C C . TYR B 1 83 ? 12.695 -6.477 -19.547 1 95.5 83 TYR B C 1
ATOM 3902 O O . TYR B 1 83 ? 12.445 -7.543 -20.109 1 95.5 83 TYR B O 1
ATOM 3910 N N . LEU B 1 84 ? 11.914 -5.398 -19.703 1 97.75 84 LEU B N 1
ATOM 3911 C CA . LEU B 1 84 ? 10.695 -5.422 -20.5 1 97.75 84 LEU B CA 1
ATOM 3912 C C . LEU B 1 84 ? 11.008 -5.664 -21.969 1 97.75 84 LEU B C 1
ATOM 3914 O O . LEU B 1 84 ? 10.266 -6.359 -22.656 1 97.75 84 LEU B O 1
ATOM 3918 N N . LYS B 1 85 ? 12.102 -5.086 -22.422 1 97.69 85 LYS B N 1
ATOM 3919 C CA . LYS B 1 85 ? 12.516 -5.34 -23.812 1 97.69 85 LYS B CA 1
ATOM 3920 C C . LYS B 1 85 ? 12.836 -6.816 -24.016 1 97.69 85 LYS B C 1
ATOM 3922 O O . LYS B 1 85 ? 12.469 -7.391 -25.047 1 97.69 85 LYS B O 1
ATOM 3927 N N . GLU B 1 86 ? 13.492 -7.398 -23.078 1 95.81 86 GLU B N 1
ATOM 3928 C CA . GLU B 1 86 ? 13.789 -8.828 -23.156 1 95.81 86 GLU B CA 1
ATOM 3929 C C . GLU B 1 86 ? 12.508 -9.656 -23.141 1 95.81 86 GLU B C 1
ATOM 3931 O O . GLU B 1 86 ? 12.367 -10.609 -23.906 1 95.81 86 GLU B O 1
ATOM 3936 N N . LEU B 1 87 ? 11.609 -9.312 -22.281 1 97 87 LEU B N 1
ATOM 3937 C CA . LEU B 1 87 ? 10.352 -10.047 -22.188 1 97 87 LEU B CA 1
ATOM 3938 C C . LEU B 1 87 ? 9.547 -9.938 -23.469 1 97 87 LEU B C 1
ATOM 3940 O O . LEU B 1 87 ? 8.844 -10.875 -23.859 1 97 87 LEU B O 1
ATOM 3944 N N . LYS B 1 88 ? 9.648 -8.758 -24.078 1 97.75 88 LYS B N 1
ATOM 3945 C CA . LYS B 1 88 ? 9 -8.578 -25.359 1 97.75 88 LYS B CA 1
ATOM 3946 C C . LYS B 1 88 ? 9.469 -9.633 -26.375 1 97.75 88 LYS B C 1
ATOM 3948 O O . LYS B 1 88 ? 8.672 -10.18 -27.125 1 97.75 88 LYS B O 1
ATOM 3953 N N . GLU B 1 89 ? 10.695 -9.945 -26.328 1 96.56 89 GLU B N 1
ATOM 3954 C CA . GLU B 1 89 ? 11.281 -10.914 -27.25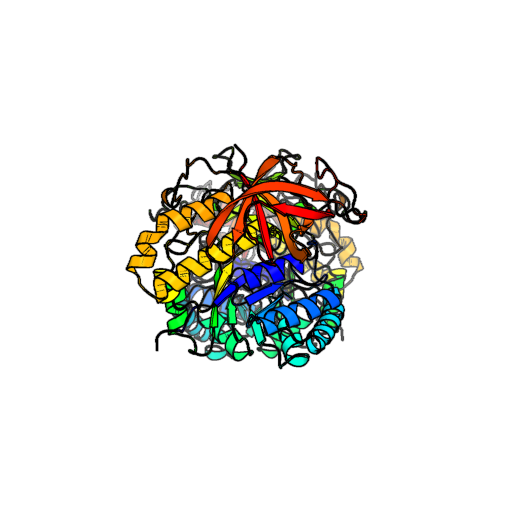 1 96.56 89 GLU B CA 1
ATOM 3955 C C . GLU B 1 89 ? 10.867 -12.336 -26.891 1 96.56 89 GLU B C 1
ATOM 3957 O O . GLU B 1 89 ? 10.586 -13.148 -27.766 1 96.56 89 GLU B O 1
ATOM 3962 N N . ILE B 1 90 ? 10.828 -12.633 -25.641 1 95.12 90 ILE B N 1
ATOM 3963 C CA . ILE B 1 90 ? 10.523 -13.977 -25.156 1 95.12 90 ILE B CA 1
ATOM 3964 C C . ILE B 1 90 ? 9.031 -14.258 -25.328 1 95.12 90 ILE B C 1
ATOM 3966 O O . ILE B 1 90 ? 8.633 -15.383 -25.641 1 95.12 90 ILE B O 1
ATOM 3970 N N . GLY B 1 91 ? 8.242 -13.32 -24.953 1 96.12 91 GLY B N 1
ATOM 3971 C CA . GLY B 1 91 ? 6.828 -13.344 -25.297 1 96.12 91 GLY B CA 1
ATOM 3972 C C . GLY B 1 91 ? 5.98 -14.086 -24.281 1 96.12 91 GLY B C 1
ATOM 3973 O O . GLY B 1 91 ? 5.219 -14.992 -24.641 1 96.12 91 GLY B O 1
ATOM 3974 N N . PRO B 1 92 ? 6.074 -13.797 -23 1 98.19 92 PRO B N 1
ATOM 3975 C CA . PRO B 1 92 ? 5.066 -14.32 -22.078 1 98.19 92 PRO B CA 1
ATOM 3976 C C . PRO B 1 92 ? 3.658 -13.828 -22.406 1 98.19 92 PRO B C 1
ATOM 3978 O O . PRO B 1 92 ? 3.49 -12.906 -23.203 1 98.19 92 PRO B O 1
ATOM 3981 N N . ASP B 1 93 ? 2.68 -14.477 -21.844 1 98.69 93 ASP B N 1
ATOM 3982 C CA . ASP B 1 93 ? 1.295 -14.164 -22.172 1 98.69 93 ASP B CA 1
ATOM 3983 C C . ASP B 1 93 ? 0.818 -12.914 -21.438 1 98.69 93 ASP B C 1
ATOM 3985 O O . ASP B 1 93 ? -0.076 -12.211 -21.922 1 98.69 93 ASP B O 1
ATOM 3989 N N . ALA B 1 94 ? 1.38 -12.664 -20.234 1 98.75 94 ALA B N 1
ATOM 3990 C CA . ALA B 1 94 ? 0.958 -11.516 -19.438 1 98.75 94 ALA B CA 1
ATOM 3991 C C . ALA B 1 94 ? 2.055 -11.094 -18.469 1 98.75 94 ALA B C 1
ATOM 3993 O O . ALA B 1 94 ? 2.947 -11.875 -18.141 1 98.75 94 ALA B O 1
ATOM 3994 N N . LEU B 1 95 ? 1.98 -9.844 -18.094 1 98.5 95 LEU B N 1
ATOM 3995 C CA . LEU B 1 95 ? 2.795 -9.289 -17.016 1 98.5 95 LEU B CA 1
ATOM 3996 C C . LEU B 1 95 ? 1.929 -8.898 -15.82 1 98.5 95 LEU B C 1
ATOM 3998 O O . LEU B 1 95 ? 0.85 -8.328 -15.992 1 98.5 95 LEU B O 1
ATOM 4002 N N . ILE B 1 96 ? 2.357 -9.273 -14.625 1 97.75 96 ILE B N 1
ATOM 4003 C CA . ILE B 1 96 ? 1.688 -8.859 -13.398 1 97.75 96 ILE B CA 1
ATOM 4004 C C . ILE B 1 96 ? 2.438 -7.68 -12.773 1 97.75 96 ILE B C 1
ATOM 4006 O O . ILE B 1 96 ? 3.584 -7.824 -12.344 1 97.75 96 ILE B O 1
ATOM 4010 N N . ILE B 1 97 ? 1.761 -6.523 -12.719 1 97.81 97 ILE B N 1
ATOM 4011 C CA . ILE B 1 97 ? 2.455 -5.273 -12.422 1 97.81 97 ILE B CA 1
ATOM 4012 C C . ILE B 1 97 ? 1.735 -4.539 -11.297 1 97.81 97 ILE B C 1
ATOM 4014 O O . ILE B 1 97 ? 0.503 -4.516 -11.25 1 97.81 97 ILE B O 1
ATOM 4018 N N . ALA B 1 98 ? 2.512 -3.875 -10.398 1 93.62 98 ALA B N 1
ATOM 4019 C CA . ALA B 1 98 ? 1.936 -3.102 -9.305 1 93.62 98 ALA B CA 1
ATOM 4020 C C . ALA B 1 98 ? 2.223 -1.611 -9.469 1 93.62 98 ALA B C 1
ATOM 4022 O O . ALA B 1 98 ? 1.353 -0.773 -9.219 1 93.62 98 ALA B O 1
ATOM 4023 N N . ASP B 1 99 ? 3.395 -1.258 -9.961 1 94 99 ASP B N 1
ATOM 4024 C CA . ASP B 1 99 ? 3.896 0.109 -10.047 1 94 99 ASP B CA 1
ATOM 4025 C C . ASP B 1 99 ? 3.346 0.819 -11.281 1 94 99 ASP B C 1
ATOM 4027 O O . ASP B 1 99 ? 3.463 0.313 -12.398 1 94 99 ASP B O 1
ATOM 4031 N N . PRO B 1 100 ? 2.811 2.035 -11.102 1 97.81 100 PRO B N 1
ATOM 4032 C CA . PRO B 1 100 ? 2.24 2.76 -12.242 1 97.81 100 PRO B CA 1
ATOM 4033 C C . PRO B 1 100 ? 3.271 3.059 -13.328 1 97.81 100 PRO B C 1
ATOM 4035 O O . PRO B 1 100 ? 2.953 3.01 -14.516 1 97.81 100 PRO B O 1
ATOM 4038 N N . ALA B 1 101 ? 4.461 3.383 -12.906 1 98.31 101 ALA B N 1
ATOM 4039 C CA . ALA B 1 101 ? 5.5 3.662 -13.891 1 98.31 101 ALA B CA 1
ATOM 4040 C C . ALA B 1 101 ? 5.789 2.432 -14.742 1 98.31 101 ALA B C 1
ATOM 4042 O O . ALA B 1 101 ? 5.887 2.527 -15.969 1 98.31 101 ALA B O 1
ATOM 4043 N N . ILE B 1 102 ? 5.898 1.316 -14.094 1 98.06 102 ILE B N 1
ATOM 4044 C CA . ILE B 1 102 ? 6.184 0.069 -14.789 1 98.06 102 ILE B CA 1
ATOM 4045 C C . ILE B 1 102 ? 5.008 -0.291 -15.695 1 98.06 102 ILE B C 1
ATOM 4047 O O . ILE B 1 102 ? 5.203 -0.778 -16.812 1 98.06 102 ILE B O 1
ATOM 4051 N N . PHE B 1 103 ? 3.855 -0.039 -15.227 1 98.62 103 PHE B N 1
ATOM 4052 C CA . PHE B 1 103 ? 2.664 -0.303 -16.031 1 98.62 103 PHE B CA 1
ATOM 4053 C C . PHE B 1 103 ? 2.697 0.494 -17.328 1 98.62 103 PHE B C 1
ATOM 4055 O O . PHE B 1 103 ? 2.445 -0.053 -18.406 1 98.62 103 PHE B O 1
ATOM 4062 N N . GLN B 1 104 ? 3.031 1.748 -17.203 1 98.5 104 GLN B N 1
ATOM 4063 C CA . GLN B 1 104 ? 3.115 2.6 -18.391 1 98.5 104 GLN B CA 1
ATOM 4064 C C . GLN B 1 104 ? 4.246 2.154 -19.312 1 98.5 104 GLN B C 1
ATOM 4066 O O . GLN B 1 104 ? 4.078 2.098 -20.531 1 98.5 104 GLN B O 1
ATOM 4071 N N . MET B 1 105 ? 5.355 1.82 -18.734 1 98.56 105 MET B N 1
ATOM 4072 C CA . MET B 1 105 ? 6.492 1.349 -19.531 1 98.56 105 MET B CA 1
ATOM 4073 C C . MET B 1 105 ? 6.125 0.089 -20.297 1 98.56 105 MET B C 1
ATOM 4075 O O . MET B 1 105 ? 6.484 -0.049 -21.469 1 98.56 105 MET B O 1
ATOM 4079 N N . ALA B 1 106 ? 5.453 -0.809 -19.594 1 98.69 106 ALA B N 1
ATOM 4080 C CA . ALA B 1 106 ? 5.031 -2.047 -20.234 1 98.69 106 ALA B CA 1
ATOM 4081 C C . ALA B 1 106 ? 4.102 -1.762 -21.422 1 98.69 106 ALA B C 1
ATOM 4083 O O . ALA B 1 106 ? 4.191 -2.414 -22.453 1 98.69 106 ALA B O 1
ATOM 4084 N N . LYS B 1 107 ? 3.203 -0.825 -21.25 1 98.56 107 LYS B N 1
ATOM 4085 C CA . LYS B 1 107 ? 2.305 -0.421 -22.328 1 98.56 107 LYS B CA 1
ATOM 4086 C C . LYS B 1 107 ? 3.088 0.075 -23.547 1 98.56 107 LYS B C 1
ATOM 4088 O O . LYS B 1 107 ? 2.762 -0.265 -24.672 1 98.56 107 LYS B O 1
ATOM 4093 N N . ASP B 1 108 ? 4.102 0.827 -23.312 1 98.38 108 ASP B N 1
ATOM 4094 C CA . ASP B 1 108 ? 4.867 1.464 -24.375 1 98.38 108 ASP B CA 1
ATOM 4095 C C . ASP B 1 108 ? 5.812 0.467 -25.047 1 98.38 108 ASP B C 1
ATOM 4097 O O . ASP B 1 108 ? 5.961 0.472 -26.266 1 98.38 108 ASP B O 1
ATOM 4101 N N . ILE B 1 109 ? 6.391 -0.408 -24.297 1 98.44 109 ILE B N 1
ATOM 4102 C CA . ILE B 1 109 ? 7.473 -1.263 -24.781 1 98.44 109 ILE B CA 1
ATOM 4103 C C . ILE B 1 109 ? 6.898 -2.584 -25.281 1 98.44 109 ILE B C 1
ATOM 4105 O O . ILE B 1 109 ? 7.344 -3.113 -26.312 1 98.44 109 ILE B O 1
ATOM 4109 N N . CYS B 1 110 ? 5.934 -3.178 -24.562 1 97.06 110 CYS B N 1
ATOM 4110 C CA . CYS B 1 110 ? 5.387 -4.484 -24.922 1 97.06 110 CYS B CA 1
ATOM 4111 C C . CYS B 1 110 ? 3.863 -4.438 -24.969 1 97.06 110 CYS B C 1
ATOM 4113 O O . CYS B 1 110 ? 3.189 -5.203 -24.281 1 97.06 110 CYS B O 1
ATOM 4115 N N . PRO B 1 111 ? 3.301 -3.672 -25.891 1 97.19 111 PRO B N 1
ATOM 4116 C CA . PRO B 1 111 ? 1.845 -3.525 -25.953 1 97.19 111 PRO B CA 1
ATOM 4117 C C . PRO B 1 111 ? 1.135 -4.828 -26.312 1 97.19 111 PRO B C 1
ATOM 4119 O O . PRO B 1 111 ? -0.063 -4.977 -26.047 1 97.19 111 PRO B O 1
ATOM 4122 N N . GLY B 1 112 ? 1.836 -5.785 -26.875 1 97.62 112 GLY B N 1
ATOM 4123 C CA . GLY B 1 112 ? 1.233 -7.051 -27.266 1 97.62 112 GLY B CA 1
ATOM 4124 C C . GLY B 1 112 ? 1.117 -8.039 -26.109 1 97.62 112 GLY B C 1
ATOM 4125 O O . GLY B 1 112 ? 0.464 -9.07 -26.234 1 97.62 112 GLY B O 1
ATOM 4126 N N . ILE B 1 113 ? 1.746 -7.809 -25.031 1 98.62 113 ILE B N 1
ATOM 4127 C CA . ILE B 1 113 ? 1.671 -8.641 -23.828 1 98.62 113 ILE B CA 1
ATOM 4128 C C . ILE B 1 113 ? 0.623 -8.086 -22.875 1 98.62 113 ILE B C 1
ATOM 4130 O O . ILE B 1 113 ? 0.632 -6.891 -22.562 1 98.62 113 ILE B O 1
ATOM 4134 N N . GLU B 1 114 ? -0.309 -8.961 -22.453 1 98.75 114 GLU B N 1
ATOM 4135 C CA . GLU B 1 114 ? -1.352 -8.508 -21.531 1 98.75 114 GLU B CA 1
ATOM 4136 C C . GLU B 1 114 ? -0.752 -7.938 -20.25 1 98.75 114 GLU B C 1
ATOM 4138 O O . GLU B 1 114 ? 0.284 -8.414 -19.781 1 98.75 114 GLU B O 1
ATOM 4143 N N . ARG B 1 115 ? -1.39 -6.918 -19.672 1 98.81 115 ARG B N 1
ATOM 4144 C CA . ARG B 1 115 ? -0.981 -6.328 -18.406 1 98.81 115 ARG B CA 1
ATOM 4145 C C . ARG B 1 115 ? -2.023 -6.582 -17.328 1 98.81 115 ARG B C 1
ATOM 4147 O O . ARG B 1 115 ? -3.189 -6.215 -17.484 1 98.81 115 ARG B O 1
ATOM 4154 N N . HIS B 1 116 ? -1.646 -7.285 -16.312 1 98.81 116 HIS B N 1
ATOM 4155 C CA . HIS B 1 116 ? -2.453 -7.57 -15.125 1 98.81 116 HIS B CA 1
ATOM 4156 C C . HIS B 1 116 ? -2.014 -6.715 -13.938 1 98.81 116 HIS B C 1
ATOM 4158 O O . HIS B 1 116 ? -0.817 -6.496 -13.734 1 98.81 116 HIS B O 1
ATOM 4164 N N . ILE B 1 117 ? -3.018 -6.223 -13.203 1 98.5 117 ILE B N 1
ATOM 4165 C CA . ILE B 1 117 ? -2.701 -5.395 -12.047 1 98.5 117 ILE B CA 1
ATOM 4166 C C . ILE B 1 117 ? -2.543 -6.273 -10.805 1 98.5 117 ILE B C 1
ATOM 4168 O O . ILE B 1 117 ? -3.461 -7.012 -10.445 1 98.5 117 ILE B O 1
ATOM 4172 N N . SER B 1 118 ? -1.433 -6.125 -10.172 1 95.19 118 SER B N 1
ATOM 4173 C CA . SER B 1 118 ? -1.106 -6.906 -8.977 1 95.19 118 SER B CA 1
ATOM 4174 C C . SER B 1 118 ? -1.987 -6.508 -7.797 1 95.19 118 SER B C 1
ATOM 4176 O O . SER B 1 118 ? -2.482 -5.379 -7.738 1 95.19 118 SER B O 1
ATOM 4178 N N . THR B 1 119 ? -2.135 -7.441 -6.863 1 90.31 119 THR B N 1
ATOM 4179 C CA . THR B 1 119 ? -2.869 -7.188 -5.629 1 90.31 119 THR B CA 1
ATOM 4180 C C . THR B 1 119 ? -2.191 -6.09 -4.816 1 90.31 119 THR B C 1
ATOM 4182 O O . THR B 1 119 ? -2.844 -5.402 -4.023 1 90.31 119 THR B O 1
ATOM 4185 N N . GLN B 1 120 ? -0.935 -5.836 -5.039 1 83.06 120 GLN B N 1
ATOM 4186 C CA . GLN B 1 120 ? -0.163 -4.812 -4.344 1 83.06 120 GLN B CA 1
ATOM 4187 C C . GLN B 1 120 ? -0.671 -3.416 -4.684 1 83.06 120 GLN B C 1
ATOM 4189 O O . GLN B 1 120 ? -0.335 -2.445 -4.004 1 83.06 120 GLN B O 1
ATOM 4194 N N . ALA B 1 121 ? -1.486 -3.293 -5.668 1 87.88 121 ALA B N 1
ATOM 4195 C CA . ALA B 1 121 ? -2.037 -2.004 -6.078 1 87.88 121 ALA B CA 1
ATOM 4196 C C . ALA B 1 121 ? -3.332 -1.698 -5.324 1 87.88 121 ALA B C 1
ATOM 4198 O O . ALA B 1 121 ? -4.02 -0.723 -5.637 1 87.88 121 ALA B O 1
ATOM 4199 N N . ASN B 1 122 ? -3.742 -2.471 -4.395 1 83.56 122 ASN B N 1
ATOM 4200 C CA . ASN B 1 122 ? -4.895 -2.244 -3.529 1 83.56 122 ASN B CA 1
ATOM 4201 C C . ASN B 1 122 ? -6.18 -2.1 -4.332 1 83.56 122 ASN B C 1
ATOM 4203 O O . ASN B 1 122 ? -6.891 -1.101 -4.199 1 83.56 122 ASN B O 1
ATOM 4207 N N . ASN B 1 123 ? -6.547 -3.08 -4.957 1 94.12 123 ASN B N 1
ATOM 4208 C CA . ASN B 1 123 ? -7.738 -3.094 -5.797 1 94.12 123 ASN B CA 1
ATOM 4209 C C . ASN B 1 123 ? -8.977 -3.518 -5.012 1 94.12 123 ASN B C 1
ATOM 4211 O O . ASN B 1 123 ? -9.305 -4.703 -4.961 1 94.12 123 ASN B O 1
ATOM 4215 N N . THR B 1 124 ? -9.719 -2.52 -4.441 1 93 124 THR B N 1
ATOM 4216 C CA . THR B 1 124 ? -10.727 -2.859 -3.441 1 93 124 THR B CA 1
ATOM 4217 C C . THR B 1 124 ? -12.109 -2.408 -3.893 1 93 124 THR B C 1
ATOM 4219 O O . THR B 1 124 ? -13.094 -2.57 -3.162 1 93 124 THR B O 1
ATOM 4222 N N . ASN B 1 125 ? -12.258 -1.841 -5.102 1 96.44 125 ASN B N 1
ATOM 4223 C CA . ASN B 1 125 ? -13.562 -1.362 -5.539 1 96.44 125 ASN B CA 1
ATOM 4224 C C . ASN B 1 125 ? -13.664 -1.328 -7.062 1 96.44 125 ASN B C 1
ATOM 4226 O O . ASN B 1 125 ? -12.648 -1.359 -7.758 1 96.44 125 ASN B O 1
ATOM 4230 N N . TYR B 1 126 ? -14.914 -1.274 -7.559 1 98.56 126 TYR B N 1
ATOM 4231 C CA . TYR B 1 126 ? -15.156 -1.36 -8.992 1 98.56 126 TYR B CA 1
ATOM 4232 C C . TYR B 1 126 ? -14.586 -0.144 -9.719 1 98.56 126 TYR B C 1
ATOM 4234 O O . TYR B 1 126 ? -14.164 -0.241 -10.875 1 98.56 126 TYR B O 1
ATOM 4242 N N . GLY B 1 127 ? -14.578 1.045 -9.102 1 98.62 127 GLY B N 1
ATOM 4243 C CA . GLY B 1 127 ? -14.016 2.23 -9.727 1 98.62 127 GLY B CA 1
ATOM 4244 C C . GLY B 1 127 ? -12.531 2.098 -10.031 1 98.62 127 GLY B C 1
ATOM 4245 O O . GLY B 1 127 ? -12.07 2.527 -11.094 1 98.62 127 GLY B O 1
ATOM 4246 N N . THR B 1 128 ? -11.836 1.504 -9.086 1 98.31 128 THR B N 1
ATOM 4247 C CA . THR B 1 128 ? -10.414 1.254 -9.297 1 98.31 128 THR B CA 1
ATOM 4248 C C . THR B 1 128 ? -10.195 0.286 -10.453 1 98.31 128 THR B C 1
ATOM 4250 O O . THR B 1 128 ? -9.289 0.482 -11.273 1 98.31 128 THR B O 1
ATOM 4253 N N . TYR B 1 129 ? -11.008 -0.799 -10.508 1 98.69 129 TYR B N 1
ATOM 4254 C CA . TYR B 1 129 ? -10.953 -1.704 -11.656 1 98.69 129 TYR B CA 1
ATOM 4255 C C . TYR B 1 129 ? -11.164 -0.947 -12.961 1 98.69 129 TYR B C 1
ATOM 4257 O O . TYR B 1 129 ? -10.383 -1.099 -13.906 1 98.69 129 TYR B O 1
ATOM 4265 N N . LEU B 1 130 ? -12.117 -0.114 -12.992 1 98.75 130 LEU B N 1
ATOM 4266 C CA . LEU B 1 130 ? -12.43 0.652 -14.188 1 98.75 130 LEU B CA 1
ATOM 4267 C C . LEU B 1 130 ? -11.289 1.604 -14.539 1 98.75 130 LEU B C 1
ATOM 4269 O O . LEU B 1 130 ? -10.984 1.803 -15.719 1 98.75 130 LEU B O 1
ATOM 4273 N N . PHE B 1 131 ? -10.766 2.211 -13.516 1 98.38 131 PHE B N 1
ATOM 4274 C CA . PHE B 1 131 ? -9.609 3.076 -13.727 1 98.38 131 PHE B CA 1
ATOM 4275 C C . PHE B 1 131 ? -8.516 2.34 -14.484 1 98.38 131 PHE B C 1
ATOM 4277 O O . PHE B 1 131 ? -8.016 2.834 -15.5 1 98.38 131 PHE B O 1
ATOM 4284 N N . TRP B 1 132 ? -8.141 1.135 -14.039 1 98.62 132 TRP B N 1
ATOM 4285 C CA . TRP B 1 132 ? -7.066 0.37 -14.664 1 98.62 132 TRP B CA 1
ATOM 4286 C C . TRP B 1 132 ? -7.492 -0.142 -16.031 1 98.62 132 TRP B C 1
ATOM 4288 O O . TRP B 1 132 ? -6.668 -0.242 -16.953 1 98.62 132 TRP B O 1
ATOM 4298 N N . TRP B 1 133 ? -8.758 -0.484 -16.188 1 98.56 133 TRP B N 1
ATOM 4299 C CA . TRP B 1 133 ? -9.273 -0.891 -17.484 1 98.56 133 TRP B CA 1
ATOM 4300 C C . TRP B 1 133 ? -9.055 0.202 -18.531 1 98.56 133 TRP B C 1
ATOM 4302 O O . TRP B 1 133 ? -8.57 -0.07 -19.625 1 98.56 133 TRP B O 1
ATOM 4312 N N . LYS B 1 134 ? -9.312 1.412 -18.125 1 97.81 134 LYS B N 1
ATOM 4313 C CA . LYS B 1 134 ? -9.148 2.553 -19.031 1 97.81 134 LYS B CA 1
ATOM 4314 C C . LYS B 1 134 ? -7.68 2.748 -19.406 1 97.81 134 LYS B C 1
ATOM 4316 O O . LYS B 1 134 ? -7.379 3.234 -20.5 1 97.81 134 LYS B O 1
ATOM 4321 N N . GLN B 1 135 ? -6.828 2.303 -18.531 1 97.75 135 GLN B N 1
ATOM 4322 C CA . GLN B 1 135 ? -5.398 2.424 -18.797 1 97.75 135 GLN B CA 1
ATOM 4323 C C . GLN B 1 135 ? -4.906 1.272 -19.672 1 97.75 135 GLN B C 1
ATOM 4325 O O . GLN B 1 135 ? -3.76 1.276 -20.125 1 97.75 135 GLN B O 1
ATOM 4330 N N . GLY B 1 136 ? -5.727 0.205 -19.844 1 98.19 136 GLY B N 1
ATOM 4331 C CA . GLY B 1 136 ? -5.363 -0.88 -20.734 1 98.19 136 GLY B CA 1
ATOM 4332 C C . GLY B 1 136 ? -5.113 -2.191 -20.016 1 98.19 136 GLY B C 1
ATOM 4333 O O . GLY B 1 136 ? -4.598 -3.143 -20.609 1 98.19 136 GLY B O 1
ATOM 4334 N N . ALA B 1 137 ? -5.48 -2.273 -18.734 1 98.69 137 ALA B N 1
ATOM 4335 C CA . ALA B 1 137 ? -5.32 -3.533 -18.016 1 98.69 137 ALA B CA 1
ATOM 4336 C C . ALA B 1 137 ? -6.344 -4.566 -18.469 1 98.69 137 ALA B C 1
ATOM 4338 O O . ALA B 1 137 ? -7.508 -4.23 -18.703 1 98.69 137 ALA B O 1
ATOM 4339 N N . LYS B 1 138 ? -5.898 -5.801 -18.578 1 98.62 138 LYS B N 1
ATOM 4340 C CA . LYS B 1 138 ? -6.781 -6.891 -18.969 1 98.62 138 LYS B CA 1
ATOM 4341 C C . LYS B 1 138 ? -7.387 -7.578 -17.75 1 98.62 138 LYS B C 1
ATOM 4343 O O . LYS B 1 138 ? -8.516 -8.062 -17.797 1 98.62 138 LYS B O 1
ATOM 4348 N N . ARG B 1 139 ? -6.633 -7.602 -16.719 1 98.75 139 ARG B N 1
ATOM 4349 C CA . ARG B 1 139 ? -6.973 -8.367 -15.531 1 98.75 139 ARG B CA 1
ATOM 4350 C C . ARG B 1 139 ? -6.508 -7.652 -14.266 1 98.75 139 ARG B C 1
ATOM 4352 O O . ARG B 1 139 ? -5.469 -6.988 -14.273 1 98.75 139 ARG B O 1
ATOM 4359 N N . VAL B 1 140 ? -7.324 -7.73 -13.234 1 98.75 140 VAL B N 1
ATOM 4360 C CA . VAL B 1 140 ? -6.977 -7.145 -11.945 1 98.75 140 VAL B CA 1
ATOM 4361 C C . VAL B 1 140 ? -7.031 -8.219 -10.859 1 98.75 140 VAL B C 1
ATOM 4363 O O . VAL B 1 140 ? -7.996 -8.984 -10.781 1 98.75 140 VAL B O 1
ATOM 4366 N N . VAL B 1 141 ? -5.992 -8.336 -10.07 1 97.56 141 VAL B N 1
ATOM 4367 C CA . VAL B 1 141 ? -5.965 -9.234 -8.922 1 97.56 141 VAL B CA 1
ATOM 4368 C C . VAL B 1 141 ? -6.641 -8.578 -7.727 1 97.56 141 VAL B C 1
ATOM 4370 O O . VAL B 1 141 ? -6.227 -7.504 -7.285 1 97.56 141 VAL B O 1
ATOM 4373 N N . SER B 1 142 ? -7.609 -9.188 -7.195 1 96 142 SER B N 1
ATOM 4374 C CA . SER B 1 142 ? -8.398 -8.625 -6.105 1 96 142 SER B CA 1
ATOM 4375 C C . SER B 1 142 ? -7.57 -8.492 -4.832 1 96 142 SER B C 1
ATOM 4377 O O . SER B 1 142 ? -6.711 -9.328 -4.555 1 96 142 SER B O 1
ATOM 4379 N N . ALA B 1 143 ? -7.883 -7.395 -4.137 1 89 143 ALA B N 1
ATOM 4380 C CA . ALA B 1 143 ? -7.301 -7.273 -2.803 1 89 143 ALA B CA 1
ATOM 4381 C C . ALA B 1 143 ? -7.715 -8.438 -1.913 1 89 143 ALA B C 1
ATOM 4383 O O . ALA B 1 143 ? -8.828 -8.953 -2.029 1 89 143 ALA B O 1
ATOM 4384 N N . ARG B 1 144 ? -6.852 -8.789 -0.989 1 84.31 144 ARG B N 1
ATOM 4385 C CA . ARG B 1 144 ? -7.059 -9.977 -0.163 1 84.31 144 ARG B CA 1
ATOM 4386 C C . ARG B 1 144 ? -8.164 -9.75 0.858 1 84.31 144 ARG B C 1
ATOM 4388 O O . ARG B 1 144 ? -8.719 -10.703 1.407 1 84.31 144 ARG B O 1
ATOM 4395 N N . GLU B 1 145 ? -8.562 -8.531 1.116 1 81.06 145 GLU B N 1
ATOM 4396 C CA . GLU B 1 145 ? -9.531 -8.219 2.166 1 81.06 145 GLU B CA 1
ATOM 4397 C C . GLU B 1 145 ? -10.953 -8.172 1.613 1 81.06 145 GLU B C 1
ATOM 4399 O O . GLU B 1 145 ? -11.906 -7.957 2.361 1 81.06 145 GLU B O 1
ATOM 4404 N N . LEU B 1 146 ? -11.102 -8.375 0.382 1 90.94 146 LEU B N 1
ATOM 4405 C CA . LEU B 1 146 ? -12.438 -8.32 -0.203 1 90.94 146 LEU B CA 1
ATOM 4406 C C . LEU B 1 146 ? -13.219 -9.594 0.106 1 90.94 146 LEU B C 1
ATOM 4408 O O . LEU B 1 146 ? -12.664 -10.695 0.069 1 90.94 146 LEU B O 1
ATOM 4412 N N . SER B 1 147 ? -14.477 -9.461 0.407 1 92.06 147 SER B N 1
ATOM 4413 C CA . SER B 1 147 ? -15.406 -10.586 0.487 1 92.06 147 SER B CA 1
ATOM 4414 C C . SER B 1 147 ? -15.875 -11.016 -0.899 1 92.06 147 SER B C 1
ATOM 4416 O O . SER B 1 147 ? -15.734 -10.266 -1.867 1 92.06 147 SER B O 1
ATOM 4418 N N . LEU B 1 148 ? -16.453 -12.219 -0.974 1 97.06 148 LEU B N 1
ATOM 4419 C CA . LEU B 1 148 ? -17.016 -12.68 -2.238 1 97.06 148 LEU B CA 1
ATOM 4420 C C . LEU B 1 148 ? -18.172 -11.789 -2.678 1 97.06 148 LEU B C 1
ATOM 4422 O O . LEU B 1 148 ? -18.375 -11.578 -3.875 1 97.06 148 LEU B O 1
ATOM 4426 N N . LYS B 1 149 ? -18.922 -11.297 -1.683 1 96.88 149 LYS B N 1
ATOM 4427 C CA . LYS B 1 149 ? -20 -10.367 -1.998 1 96.88 149 LYS B CA 1
ATOM 4428 C C . LYS B 1 149 ? -19.469 -9.117 -2.691 1 96.88 149 LYS B C 1
ATOM 4430 O O . LYS B 1 149 ? -20.016 -8.672 -3.695 1 96.88 149 LYS B O 1
ATOM 4435 N N . GLU B 1 150 ? -18.422 -8.562 -2.195 1 96.69 150 GLU B N 1
ATOM 4436 C CA . GLU B 1 150 ? -17.797 -7.375 -2.783 1 96.69 150 GLU B CA 1
ATOM 4437 C C . GLU B 1 150 ? -17.25 -7.676 -4.176 1 96.69 150 GLU B C 1
ATOM 4439 O O . GLU B 1 150 ? -17.375 -6.855 -5.09 1 96.69 150 GLU B O 1
ATOM 4444 N N . ILE B 1 151 ? -16.656 -8.844 -4.336 1 98.06 151 ILE B N 1
ATOM 4445 C CA . ILE B 1 151 ? -16.094 -9.227 -5.629 1 98.06 151 ILE B CA 1
ATOM 4446 C C . ILE B 1 151 ? -17.219 -9.367 -6.652 1 98.06 151 ILE B C 1
ATOM 4448 O O . ILE B 1 151 ? -17.078 -8.93 -7.797 1 98.06 151 ILE B O 1
ATOM 4452 N N . ARG B 1 152 ? -18.297 -9.984 -6.242 1 98.06 152 ARG B N 1
ATOM 4453 C CA . ARG B 1 152 ? -19.453 -10.109 -7.125 1 98.06 152 ARG B CA 1
ATOM 4454 C C . ARG B 1 152 ? -19.953 -8.742 -7.559 1 98.06 152 ARG B C 1
ATOM 4456 O O . ARG B 1 152 ? -20.297 -8.539 -8.727 1 98.06 152 ARG B O 1
ATOM 4463 N N . GLU B 1 153 ? -20 -7.832 -6.609 1 98.31 153 GLU B N 1
ATOM 4464 C CA . GLU B 1 153 ? -20.422 -6.477 -6.934 1 98.31 153 GLU B CA 1
ATOM 4465 C C . GLU B 1 153 ? -19.484 -5.828 -7.949 1 98.31 153 GLU B C 1
ATOM 4467 O O . GLU B 1 153 ? -19.938 -5.148 -8.875 1 98.31 153 GLU B O 1
ATOM 4472 N N . ILE B 1 154 ? -18.203 -6.023 -7.766 1 98.69 154 ILE B N 1
ATOM 4473 C CA . ILE B 1 154 ? -17.234 -5.52 -8.742 1 98.69 154 ILE B CA 1
ATOM 4474 C C . ILE B 1 154 ? -17.531 -6.121 -10.117 1 98.69 154 ILE B C 1
ATOM 4476 O O . ILE B 1 154 ? -17.609 -5.398 -11.109 1 98.69 154 ILE B O 1
ATOM 4480 N N . ARG B 1 155 ? -17.719 -7.43 -10.164 1 98.5 155 ARG B N 1
ATOM 4481 C CA . ARG B 1 155 ? -18 -8.125 -11.422 1 98.5 155 ARG B CA 1
ATOM 4482 C C . ARG B 1 155 ? -19.188 -7.504 -12.133 1 98.5 155 ARG B C 1
ATOM 4484 O O . ARG B 1 155 ? -19.156 -7.289 -13.344 1 98.5 155 ARG B O 1
ATOM 4491 N N . ASP B 1 156 ? -20.172 -7.121 -11.422 1 98.19 156 ASP B N 1
ATOM 4492 C CA . ASP B 1 156 ? -21.406 -6.609 -11.977 1 98.19 156 ASP B CA 1
ATOM 4493 C C . ASP B 1 156 ? -21.219 -5.211 -12.555 1 98.19 156 ASP B C 1
ATOM 4495 O O . ASP B 1 156 ? -22.062 -4.727 -13.312 1 98.19 156 ASP B O 1
ATOM 4499 N N . ARG B 1 157 ? -20.141 -4.582 -12.234 1 98.38 157 ARG B N 1
ATOM 4500 C CA . ARG B 1 157 ? -20.031 -3.162 -12.555 1 98.38 157 ARG B CA 1
ATOM 4501 C C . ARG B 1 157 ? -18.844 -2.896 -13.477 1 98.38 157 ARG B C 1
ATOM 4503 O O . ARG B 1 157 ? -18.5 -1.741 -13.742 1 98.38 157 ARG B O 1
ATOM 4510 N N . ILE B 1 158 ? -18.156 -3.916 -13.883 1 98.44 158 ILE B N 1
ATOM 4511 C CA . ILE B 1 158 ? -17.047 -3.76 -14.812 1 98.44 158 ILE B CA 1
ATOM 4512 C C . ILE B 1 158 ? -17.359 -4.461 -16.125 1 98.44 158 ILE B C 1
ATOM 4514 O O . ILE B 1 158 ? -18.281 -5.293 -16.188 1 98.44 158 ILE B O 1
ATOM 4518 N N . PRO B 1 159 ? -16.641 -4.117 -17.234 1 98.06 159 PRO B N 1
ATOM 4519 C CA . PRO B 1 159 ? -16.875 -4.801 -18.5 1 98.06 159 PRO B CA 1
ATOM 4520 C C . PRO B 1 159 ? -16.672 -6.309 -18.406 1 98.06 159 PRO B C 1
ATOM 4522 O O . PRO B 1 159 ? -15.797 -6.773 -17.672 1 98.06 159 PRO B O 1
ATOM 4525 N N . GLU B 1 160 ? -17.422 -7.035 -19.203 1 96.19 160 GLU B N 1
ATOM 4526 C CA . GLU B 1 160 ? -17.359 -8.492 -19.203 1 96.19 160 GLU B CA 1
ATOM 4527 C C . GLU B 1 160 ? -15.977 -8.977 -19.641 1 96.19 160 GLU B C 1
ATOM 4529 O O . GLU B 1 160 ? -15.516 -10.031 -19.188 1 96.19 160 GLU B O 1
ATOM 4534 N N . GLU B 1 161 ? -15.32 -8.141 -20.438 1 96.94 161 GLU B N 1
ATOM 4535 C CA . GLU B 1 161 ? -14.031 -8.523 -21 1 96.94 161 GLU B CA 1
ATOM 4536 C C . GLU B 1 161 ? -12.922 -8.406 -19.969 1 96.94 161 GLU B C 1
ATOM 4538 O O . GLU B 1 161 ? -11.844 -8.977 -20.141 1 96.94 161 GLU B O 1
ATOM 4543 N N . MET B 1 162 ? -13.156 -7.609 -18.938 1 98.12 162 MET B N 1
ATOM 4544 C CA . MET B 1 162 ? -12.148 -7.457 -17.875 1 98.12 162 MET B CA 1
ATOM 4545 C C . MET B 1 162 ? -12.172 -8.648 -16.938 1 98.12 162 MET B C 1
ATOM 4547 O O . MET B 1 162 ? -13.234 -9.055 -16.453 1 98.12 162 MET B O 1
ATOM 4551 N N . GLU B 1 163 ? -11.016 -9.188 -16.703 1 98.56 163 GLU B N 1
ATOM 4552 C CA . GLU B 1 163 ? -10.938 -10.406 -15.891 1 98.56 163 GLU B CA 1
ATOM 4553 C C . GLU B 1 163 ? -10.609 -10.078 -14.438 1 98.56 163 GLU B C 1
ATOM 4555 O O . GLU B 1 163 ? -9.906 -9.102 -14.156 1 98.56 163 GLU B O 1
ATOM 4560 N N . ILE B 1 164 ? -11.18 -10.883 -13.516 1 98.69 164 ILE B N 1
ATOM 4561 C CA . ILE B 1 164 ? -10.898 -10.805 -12.086 1 98.69 164 ILE B CA 1
ATOM 4562 C C . ILE B 1 164 ? -10.094 -12.031 -11.656 1 98.69 164 ILE B C 1
ATOM 4564 O O . ILE B 1 164 ? -10.461 -13.164 -11.961 1 98.69 164 ILE B O 1
ATOM 4568 N N . GLU B 1 165 ? -9 -11.789 -11.039 1 98.62 165 GLU B N 1
ATOM 4569 C CA . GLU B 1 165 ? -8.141 -12.812 -10.453 1 98.62 165 GLU B CA 1
ATOM 4570 C C . GLU B 1 165 ? -8.148 -12.727 -8.93 1 98.62 165 GLU B C 1
ATOM 4572 O O . GLU B 1 165 ? -8.062 -11.633 -8.359 1 98.62 165 GLU B O 1
ATOM 4577 N N . SER B 1 166 ? -8.305 -13.859 -8.234 1 97.62 166 SER B N 1
ATOM 4578 C CA . SER B 1 166 ? -8.305 -13.867 -6.777 1 97.62 166 SER B CA 1
ATOM 4579 C C . SER B 1 166 ? -7.535 -15.07 -6.234 1 97.62 166 SER B C 1
ATOM 4581 O O . SER B 1 166 ? -7.504 -16.125 -6.863 1 97.62 166 SER B O 1
ATOM 4583 N N . PHE B 1 167 ? -6.984 -14.906 -5.078 1 95.62 167 PHE B N 1
ATOM 4584 C CA . PHE B 1 167 ? -6.293 -15.992 -4.402 1 95.62 167 PHE B CA 1
ATOM 4585 C C . PHE B 1 167 ? -7.289 -17 -3.832 1 95.62 167 PHE B C 1
ATOM 4587 O O . PHE B 1 167 ? -8.328 -16.609 -3.293 1 95.62 167 PHE B O 1
ATOM 4594 N N . ILE B 1 168 ? -6.875 -18.281 -3.898 1 96.44 168 ILE B N 1
ATOM 4595 C CA . ILE B 1 168 ? -7.82 -19.266 -3.371 1 96.44 168 ILE B CA 1
ATOM 4596 C C . ILE B 1 168 ? -7.102 -20.203 -2.404 1 96.44 168 ILE B C 1
ATOM 4598 O O . ILE B 1 168 ? -7.742 -20.969 -1.683 1 96.44 168 ILE B O 1
ATOM 4602 N N . HIS B 1 169 ? -5.777 -20.125 -2.414 1 93.62 169 HIS B N 1
ATOM 4603 C CA . HIS B 1 169 ? -5.027 -21.047 -1.558 1 93.62 169 HIS B CA 1
ATOM 4604 C C . HIS B 1 169 ? -3.645 -20.484 -1.235 1 93.62 169 HIS B C 1
ATOM 4606 O O . HIS B 1 169 ? -3.012 -19.844 -2.086 1 93.62 169 HIS B O 1
ATOM 4612 N N . GLY B 1 170 ? -3.178 -20.75 -0.027 1 88.69 170 GLY B N 1
ATOM 4613 C CA . GLY B 1 170 ? -1.803 -20.438 0.33 1 88.69 170 GLY B CA 1
ATOM 4614 C C . GLY B 1 170 ? -1.692 -19.438 1.461 1 88.69 170 GLY B C 1
ATOM 4615 O O . GLY B 1 170 ? -2.697 -19.062 2.074 1 88.69 170 GLY B O 1
ATOM 4616 N N . ALA B 1 171 ? -0.458 -19.078 1.683 1 73.94 171 ALA B N 1
ATOM 4617 C CA . ALA B 1 171 ? -0.181 -18.156 2.783 1 73.94 171 ALA B CA 1
ATOM 4618 C C . ALA B 1 171 ? -0.725 -16.766 2.486 1 73.94 171 ALA B C 1
ATOM 4620 O O . ALA B 1 171 ? -0.541 -16.234 1.385 1 73.94 171 ALA B O 1
ATOM 4621 N N . MET B 1 172 ? -1.364 -16.234 3.479 1 66.56 172 MET B N 1
ATOM 4622 C CA . MET B 1 172 ? -1.965 -14.914 3.287 1 66.56 172 MET B CA 1
ATOM 4623 C C . MET B 1 172 ? -1.09 -13.828 3.896 1 66.56 172 MET B C 1
ATOM 4625 O O . MET B 1 172 ? -0.768 -13.875 5.086 1 66.56 172 MET B O 1
ATOM 4629 N N . CYS B 1 173 ? -0.578 -13.086 2.982 1 57.72 173 CYS B N 1
ATOM 4630 C CA . CYS B 1 173 ? 0.11 -11.891 3.459 1 57.72 173 CYS B CA 1
ATOM 4631 C C . CYS B 1 173 ? -0.884 -10.867 3.988 1 57.72 173 CYS B C 1
ATOM 4633 O O . CYS B 1 173 ? -1.837 -10.5 3.295 1 57.72 173 CYS B O 1
ATOM 4635 N N . ILE B 1 174 ? -0.877 -10.609 5.297 1 52.69 174 ILE B N 1
ATOM 4636 C CA . ILE B 1 174 ? -1.854 -9.727 5.926 1 52.69 174 ILE B CA 1
ATOM 4637 C C . ILE B 1 174 ? -1.437 -8.273 5.734 1 52.69 174 ILE B C 1
ATOM 4639 O O . ILE B 1 174 ? -2.287 -7.387 5.637 1 52.69 174 ILE B O 1
ATOM 4643 N N . SER B 1 175 ? -0.2 -8.047 5.832 1 47.62 175 SER B N 1
ATOM 4644 C CA . SER B 1 175 ? 0.237 -6.656 5.738 1 47.62 175 SER B CA 1
ATOM 4645 C C . SER B 1 175 ? 1.534 -6.539 4.945 1 47.62 175 SER B C 1
ATOM 4647 O O . SER B 1 175 ? 2.398 -7.414 5.023 1 47.62 175 SER B O 1
ATOM 4649 N N . TYR B 1 176 ? 1.405 -5.832 3.826 1 43.91 176 TYR B N 1
ATOM 4650 C CA . TYR B 1 176 ? 2.615 -5.426 3.119 1 43.91 176 TYR B CA 1
ATOM 4651 C C . TYR B 1 176 ? 2.928 -3.955 3.367 1 43.91 176 TYR B C 1
ATOM 4653 O O . TYR B 1 176 ? 2.033 -3.107 3.314 1 43.91 176 TYR B O 1
ATOM 4661 N N . SER B 1 177 ? 3.947 -3.727 4.094 1 40.94 177 SER B N 1
ATOM 4662 C CA . SER B 1 177 ? 4.453 -2.357 4.121 1 40.94 177 SER B CA 1
ATOM 4663 C C . SER B 1 177 ? 5.625 -2.182 3.162 1 40.94 177 SER B C 1
ATOM 4665 O O . SER B 1 177 ? 6.586 -2.955 3.195 1 40.94 177 SER B O 1
ATOM 4667 N N . GLY B 1 178 ? 5.305 -2.113 1.817 1 38.62 178 GLY B N 1
ATOM 4668 C CA . GLY B 1 178 ? 6.418 -1.814 0.931 1 38.62 178 GLY B CA 1
ATOM 4669 C C . GLY B 1 178 ? 7.613 -1.217 1.652 1 38.62 178 GLY B C 1
ATOM 4670 O O . GLY B 1 178 ? 8.633 -0.927 1.032 1 38.62 178 GLY B O 1
ATOM 4671 N N . ARG B 1 179 ? 7.359 -0.585 2.775 1 38.5 179 ARG B N 1
ATOM 4672 C CA . ARG B 1 179 ? 8.398 0.226 3.404 1 38.5 179 ARG B CA 1
ATOM 4673 C C . ARG B 1 179 ? 9.273 -0.62 4.324 1 38.5 179 ARG B C 1
ATOM 4675 O O . ARG B 1 179 ? 8.766 -1.282 5.234 1 38.5 179 ARG B O 1
ATOM 4682 N N . CYS B 1 180 ? 10.258 -1.3 3.783 1 38.47 180 CYS B N 1
ATOM 4683 C CA . CYS B 1 180 ? 11.328 -2.062 4.414 1 38.47 180 CYS B CA 1
ATOM 4684 C C . CYS B 1 180 ? 11.586 -1.564 5.832 1 38.47 180 CYS B C 1
ATOM 4686 O O . CYS B 1 180 ? 12.609 -1.896 6.434 1 38.47 180 CYS B O 1
ATOM 4688 N N . LEU B 1 181 ? 10.844 -0.616 6.371 1 40.56 181 LEU B N 1
ATOM 4689 C CA . LEU B 1 181 ? 11.5 0.254 7.344 1 40.56 181 LEU B CA 1
ATOM 4690 C C . LEU B 1 181 ? 11.5 -0.384 8.727 1 40.56 181 LEU B C 1
ATOM 4692 O O . LEU B 1 181 ? 11.969 0.222 9.695 1 40.56 181 LEU B O 1
ATOM 4696 N N . LEU B 1 182 ? 10.766 -1.566 8.812 1 43.41 182 LEU B N 1
ATOM 4697 C CA . LEU B 1 182 ? 10.766 -1.935 10.227 1 43.41 182 LEU B CA 1
ATOM 4698 C C . LEU B 1 182 ? 12.172 -2.271 10.703 1 43.41 182 LEU B C 1
ATOM 4700 O O . LEU B 1 182 ? 12.562 -1.897 11.812 1 43.41 182 LEU B O 1
ATOM 4704 N N . SER B 1 183 ? 12.852 -3.102 9.836 1 40.03 183 SER B N 1
ATOM 4705 C CA . SER B 1 183 ? 14.156 -3.559 10.312 1 40.03 183 SER B CA 1
ATOM 4706 C C . SER B 1 183 ? 15.125 -2.395 10.477 1 40.03 183 SER B C 1
ATOM 4708 O O . SER B 1 183 ? 15.961 -2.398 11.391 1 40.03 183 SER B O 1
ATOM 4710 N N . ASN B 1 184 ? 15.133 -1.549 9.414 1 40.53 184 ASN B N 1
ATOM 4711 C CA . ASN B 1 184 ? 16.094 -0.459 9.555 1 40.53 184 ASN B CA 1
ATOM 4712 C C . ASN B 1 184 ? 15.898 0.292 10.867 1 40.53 184 ASN B C 1
ATOM 4714 O O . ASN B 1 184 ? 16.859 0.782 11.453 1 40.53 184 ASN B O 1
ATOM 4718 N N . TYR B 1 185 ? 14.742 0.332 11.133 1 41.34 185 TYR B N 1
ATOM 4719 C CA . TYR B 1 185 ? 14.477 1.118 12.328 1 41.34 185 TYR B CA 1
ATOM 4720 C C . TYR B 1 185 ? 14.789 0.318 13.586 1 41.34 185 TYR B C 1
ATOM 4722 O O . TYR B 1 185 ? 15.172 0.887 14.617 1 41.34 185 TYR B O 1
ATOM 4730 N N . PHE B 1 186 ? 14.727 -0.919 13.422 1 37.44 186 PHE B N 1
ATOM 4731 C CA . PHE B 1 186 ? 14.945 -1.712 14.625 1 37.44 186 PHE B CA 1
ATOM 4732 C C . PHE B 1 186 ? 16.422 -2.074 14.766 1 37.44 186 PHE B C 1
ATOM 4734 O O . PHE B 1 186 ? 16.906 -2.27 15.883 1 37.44 186 PHE B O 1
ATOM 4741 N N . THR B 1 187 ? 17.078 -2.434 13.609 1 36.81 187 THR B N 1
ATOM 4742 C CA . THR B 1 187 ? 18.344 -3.105 13.828 1 36.81 187 THR B CA 1
ATOM 4743 C C . THR B 1 187 ? 19.484 -2.092 13.914 1 36.81 187 THR B C 1
ATOM 4745 O O . THR B 1 187 ? 19.891 -1.512 12.906 1 36.81 187 THR B O 1
ATOM 4748 N N . GLY B 1 188 ? 19.5 -0.959 14.672 1 35.44 188 GLY B N 1
ATOM 4749 C CA . GLY B 1 188 ? 20.719 -0.187 14.836 1 35.44 188 GLY B CA 1
ATOM 4750 C C . GLY B 1 188 ? 21.812 -0.604 13.875 1 35.44 188 GLY B C 1
ATOM 4751 O O . GLY B 1 188 ? 22.953 -0.14 13.992 1 35.44 188 GLY B O 1
ATOM 4752 N N . ARG B 1 189 ? 21.938 -1.82 13.367 1 31.73 189 ARG B N 1
ATOM 4753 C CA . ARG B 1 189 ? 23.078 -2.314 12.602 1 31.73 189 ARG B CA 1
ATOM 4754 C C . ARG B 1 189 ? 23.047 -1.779 11.172 1 31.73 189 ARG B C 1
ATOM 4756 O O . ARG B 1 189 ? 21.984 -1.444 10.648 1 31.73 189 ARG B O 1
ATOM 4763 N N . ASP B 1 190 ? 24.391 -1.345 10.695 1 27.61 190 ASP B N 1
ATOM 4764 C CA . ASP B 1 190 ? 24.812 -0.83 9.398 1 27.61 190 ASP B CA 1
ATOM 4765 C C . ASP B 1 190 ? 24.188 -1.624 8.258 1 27.61 190 ASP B C 1
ATOM 4767 O O . ASP B 1 190 ? 24.406 -2.832 8.141 1 27.61 190 ASP B O 1
ATOM 4771 N N . ALA B 1 191 ? 23.219 -1.206 7.734 1 31.03 191 ALA B N 1
ATOM 4772 C CA . ALA B 1 191 ? 22.688 -1.806 6.512 1 31.03 191 ALA B CA 1
ATOM 4773 C C . ALA B 1 191 ? 23.781 -1.907 5.445 1 31.03 191 ALA B C 1
ATOM 4775 O O . ALA B 1 191 ? 23.547 -2.459 4.367 1 31.03 191 ALA B O 1
ATOM 4776 N N . ASN B 1 192 ? 24.797 -1.031 5.461 1 26.09 192 ASN B N 1
ATOM 4777 C CA . ASN B 1 192 ? 25.797 -1.053 4.395 1 26.09 192 ASN B CA 1
ATOM 4778 C C . ASN B 1 192 ? 26.516 -2.398 4.324 1 26.09 192 ASN B C 1
ATOM 4780 O O . ASN B 1 192 ? 27.359 -2.607 3.461 1 26.09 192 ASN B O 1
ATOM 4784 N N . GLN B 1 193 ? 27 -2.98 5.418 1 26.42 193 GLN B N 1
ATOM 4785 C CA . GLN B 1 193 ? 27.875 -4.105 5.102 1 26.42 193 GLN B CA 1
ATOM 4786 C C . GLN B 1 193 ? 27.094 -5.234 4.43 1 26.42 193 GLN B C 1
ATOM 4788 O O . GLN B 1 193 ? 26 -5.59 4.871 1 26.42 193 GLN B O 1
ATOM 4793 N N . GLY B 1 194 ? 27.062 -5.277 2.99 1 26.25 194 GLY B N 1
ATOM 4794 C CA . GLY B 1 194 ? 26.672 -6.242 1.975 1 26.25 194 GLY B CA 1
ATOM 4795 C C . GLY B 1 194 ? 25.906 -7.43 2.537 1 26.25 194 GLY B C 1
ATOM 4796 O O . GLY B 1 194 ? 25.547 -8.352 1.803 1 26.25 194 GLY B O 1
ATOM 4797 N N . ALA B 1 195 ? 26.391 -7.781 3.654 1 26.16 195 ALA B N 1
ATOM 4798 C CA . ALA B 1 195 ? 25.844 -9.047 4.137 1 26.16 195 ALA B CA 1
ATOM 4799 C C . ALA B 1 195 ? 24.375 -8.906 4.527 1 26.16 195 ALA B C 1
ATOM 4801 O O . ALA B 1 195 ? 24.062 -8.289 5.547 1 26.16 195 ALA B O 1
ATOM 4802 N N . CYS B 1 196 ? 23.469 -8.461 3.504 1 28.81 196 CYS B N 1
ATOM 4803 C CA . CYS B 1 196 ? 22.047 -8.727 3.664 1 28.81 196 CYS B CA 1
ATOM 4804 C C . CYS B 1 196 ? 21.812 -9.977 4.504 1 28.81 196 CYS B C 1
ATOM 4806 O O . CYS B 1 196 ? 22.281 -11.062 4.156 1 28.81 196 CYS B O 1
ATOM 4808 N N . THR B 1 197 ? 22.156 -9.961 5.715 1 28.22 197 THR B N 1
ATOM 4809 C CA . THR B 1 197 ? 21.828 -11.266 6.273 1 28.22 197 THR B CA 1
ATOM 4810 C C . THR B 1 197 ? 20.609 -11.859 5.574 1 28.22 197 THR B C 1
ATOM 4812 O O . THR B 1 197 ? 19.781 -11.133 5.023 1 28.22 197 THR B O 1
ATOM 4815 N N . HIS B 1 198 ? 20.688 -12.992 5.027 1 26.34 198 HIS B N 1
ATOM 4816 C CA . HIS B 1 198 ? 19.594 -13.773 4.484 1 26.34 198 HIS B CA 1
ATOM 4817 C C . HIS B 1 198 ? 18.25 -13.305 5.055 1 26.34 198 HIS B C 1
ATOM 4819 O O . HIS B 1 198 ? 18.062 -13.305 6.273 1 26.34 198 HIS B O 1
ATOM 4825 N N . PRO B 1 199 ? 17.703 -12.305 4.395 1 31.23 199 PRO B N 1
ATOM 4826 C CA . PRO B 1 199 ? 16.344 -11.852 4.719 1 31.23 199 PRO B CA 1
ATOM 4827 C C . PRO B 1 199 ? 15.492 -12.961 5.328 1 31.23 199 PRO B C 1
ATOM 4829 O O . PRO B 1 199 ? 14.258 -12.906 5.246 1 31.23 199 PRO B O 1
ATOM 4832 N N . CYS B 1 200 ? 16.062 -13.992 5.77 1 30.12 200 CYS B N 1
ATOM 4833 C CA . CYS B 1 200 ? 15.312 -15.016 6.484 1 30.12 200 CYS B CA 1
ATOM 4834 C C . CYS B 1 200 ? 14.32 -14.383 7.457 1 30.12 200 CYS B C 1
ATOM 4836 O O . CYS B 1 200 ? 14.414 -13.188 7.75 1 30.12 200 CYS B O 1
ATOM 4838 N N . ARG B 1 201 ? 13.633 -15.32 8.211 1 31.97 201 ARG B N 1
ATOM 4839 C CA . ARG B 1 201 ? 12.617 -15.336 9.25 1 31.97 201 ARG B CA 1
ATOM 4840 C C . ARG B 1 201 ? 12.961 -14.359 10.375 1 31.97 201 ARG B C 1
ATOM 4842 O O . ARG B 1 201 ? 13.734 -14.688 11.273 1 31.97 201 ARG B O 1
ATOM 4849 N N . TRP B 1 202 ? 13.414 -13.297 10.023 1 33.12 202 TRP B N 1
ATOM 4850 C CA . TRP B 1 202 ? 13.648 -12.57 11.266 1 33.12 202 TRP B CA 1
ATOM 4851 C C . TRP B 1 202 ? 12.414 -12.617 12.164 1 33.12 202 TRP B C 1
ATOM 4853 O O . TRP B 1 202 ? 11.281 -12.586 11.68 1 33.12 202 TRP B O 1
ATOM 4863 N N . LYS B 1 203 ? 12.438 -13.219 13.188 1 37.06 203 LYS B N 1
ATOM 4864 C CA . LYS B 1 203 ? 11.484 -13.617 14.219 1 37.06 203 LYS B CA 1
ATOM 4865 C C . LYS B 1 203 ? 10.758 -12.398 14.805 1 37.06 203 LYS B C 1
ATOM 4867 O O . LYS B 1 203 ? 11.125 -11.906 15.867 1 37.06 203 LYS B O 1
ATOM 4872 N N . TYR B 1 204 ? 10.57 -11.375 13.938 1 40.34 204 TYR B N 1
ATOM 4873 C CA . TYR B 1 204 ? 9.672 -10.43 14.578 1 40.34 204 TYR B CA 1
ATOM 4874 C C . TYR B 1 204 ? 8.234 -10.93 14.547 1 40.34 204 TYR B C 1
ATOM 4876 O O . TYR B 1 204 ? 7.84 -11.648 13.617 1 40.34 204 TYR B O 1
ATOM 4884 N N . ALA B 1 205 ? 7.762 -10.984 15.68 1 42.72 205 ALA B N 1
ATOM 4885 C CA . ALA B 1 205 ? 6.348 -11.328 15.773 1 42.72 205 ALA B CA 1
ATOM 4886 C C . ALA B 1 205 ? 5.527 -10.156 16.297 1 42.72 205 ALA B C 1
ATOM 4888 O O . ALA B 1 205 ? 6.02 -9.359 17.094 1 42.72 205 ALA B O 1
ATOM 4889 N N . VAL B 1 206 ? 4.645 -9.695 15.523 1 46.53 206 VAL B N 1
ATOM 4890 C CA . VAL B 1 206 ? 3.639 -8.828 16.125 1 46.53 206 VAL B CA 1
ATOM 4891 C C . VAL B 1 206 ? 2.902 -9.594 17.234 1 46.53 206 VAL B C 1
ATOM 4893 O O . VAL B 1 206 ? 2.41 -10.703 17 1 46.53 206 VAL B O 1
ATOM 4896 N N . VAL B 1 207 ? 3.377 -9.195 18.469 1 40.12 207 VAL B N 1
ATOM 4897 C CA . VAL B 1 207 ? 2.76 -9.859 19.625 1 40.12 207 VAL B CA 1
ATOM 4898 C C . VAL B 1 207 ? 1.729 -8.93 20.266 1 40.12 207 VAL B C 1
ATOM 4900 O O . VAL B 1 207 ? 1.956 -7.727 20.375 1 40.12 207 VAL B O 1
ATOM 4903 N N . GLU B 1 208 ? 0.496 -9.438 20.219 1 43.31 208 GLU B N 1
ATOM 4904 C CA . GLU B 1 208 ? -0.463 -8.727 21.062 1 43.31 208 GLU B CA 1
ATOM 4905 C C . GLU B 1 208 ? -0.08 -8.82 22.547 1 43.31 208 GLU B C 1
ATOM 4907 O O . GLU B 1 208 ? 0.281 -9.891 23.031 1 43.31 208 GLU B O 1
ATOM 4912 N N . GLU B 1 209 ? 0.14 -7.699 23.109 1 42.09 209 GLU B N 1
ATOM 4913 C CA . GLU B 1 209 ? 0.498 -7.723 24.516 1 42.09 209 GLU B CA 1
ATOM 4914 C C . GLU B 1 209 ? -0.339 -8.742 25.281 1 42.09 209 GLU B C 1
ATOM 4916 O O . GLU B 1 209 ? 0.162 -9.406 26.203 1 42.09 209 GLU B O 1
ATOM 4921 N N . THR B 1 210 ? -1.629 -8.812 25.031 1 35.66 210 THR B N 1
ATOM 4922 C CA . THR B 1 210 ? -2.467 -9.656 25.875 1 35.66 210 THR B CA 1
ATOM 4923 C C . THR B 1 210 ? -2.477 -11.094 25.375 1 35.66 210 THR B C 1
ATOM 4925 O O . THR B 1 210 ? -3.078 -11.977 25.984 1 35.66 210 THR B O 1
ATOM 4928 N N . ARG B 1 211 ? -2.072 -11.414 24.188 1 36.31 211 ARG B N 1
ATOM 4929 C CA . ARG B 1 211 ? -2.043 -12.82 23.781 1 36.31 211 ARG B CA 1
ATOM 4930 C C . ARG B 1 211 ? -0.618 -13.266 23.469 1 36.31 211 ARG B C 1
ATOM 4932 O O . ARG B 1 211 ? -0.22 -13.328 22.312 1 36.31 211 ARG B O 1
ATOM 4939 N N . PRO B 1 212 ? 0.052 -13.703 24.453 1 38.75 212 PRO B N 1
ATOM 4940 C CA . PRO B 1 212 ? 1.393 -14.289 24.438 1 38.75 212 PRO B CA 1
ATOM 4941 C C . PRO B 1 212 ? 1.442 -15.617 23.672 1 38.75 212 PRO B C 1
ATOM 4943 O O . PRO B 1 212 ? 0.506 -16.422 23.766 1 38.75 212 PRO B O 1
ATOM 4946 N N . GLY B 1 213 ? 1.97 -15.57 22.266 1 42.06 213 GLY B N 1
ATOM 4947 C CA . GLY B 1 213 ? 2.201 -16.844 21.594 1 42.06 213 GLY B CA 1
ATOM 4948 C C . GLY B 1 213 ? 1.819 -16.828 20.141 1 42.06 213 GLY B C 1
ATOM 4949 O O . GLY B 1 213 ? 2.152 -17.766 19.391 1 42.06 213 GLY B O 1
ATOM 4950 N N . GLU B 1 214 ? 0.849 -16.109 19.875 1 43.78 214 GLU B N 1
ATOM 4951 C CA . GLU B 1 214 ? 0.55 -16.094 18.453 1 43.78 214 GLU B CA 1
ATOM 4952 C C . GLU B 1 214 ? 1.363 -15.039 17.719 1 43.78 214 GLU B C 1
ATOM 4954 O O . GLU B 1 214 ? 1.191 -13.844 17.969 1 43.78 214 GLU B O 1
ATOM 4959 N N . TYR B 1 215 ? 2.461 -15.508 17.156 1 44.5 215 TYR B N 1
ATOM 4960 C CA . TYR B 1 215 ? 3.414 -14.633 16.484 1 44.5 215 TYR B CA 1
ATOM 4961 C C . TYR B 1 215 ? 3.117 -14.547 14.992 1 44.5 215 TYR B C 1
ATOM 4963 O O . TYR B 1 215 ? 2.826 -15.562 14.352 1 44.5 215 TYR B O 1
ATOM 4971 N N . MET B 1 216 ? 2.719 -13.383 14.633 1 50.53 216 MET B N 1
ATOM 4972 C CA . MET B 1 216 ? 2.652 -13.203 13.188 1 50.53 216 MET B CA 1
ATOM 4973 C C . MET B 1 216 ? 4.031 -12.898 12.609 1 50.53 216 MET B C 1
ATOM 4975 O O . MET B 1 216 ? 4.648 -11.891 12.961 1 50.53 216 MET B O 1
ATOM 4979 N N . PRO B 1 217 ? 4.449 -13.844 11.805 1 47.94 217 PRO B N 1
ATOM 4980 C CA . PRO B 1 217 ? 5.785 -13.617 11.242 1 47.94 217 PRO B CA 1
ATOM 4981 C C . PRO B 1 217 ? 5.879 -12.328 10.43 1 47.94 217 PRO B C 1
ATOM 4983 O O . PRO B 1 217 ? 4.934 -11.977 9.727 1 47.94 217 PRO B O 1
ATOM 4986 N N . VAL B 1 218 ? 6.715 -11.484 10.836 1 50.06 218 VAL B N 1
ATOM 4987 C CA . VAL B 1 218 ? 7.043 -10.289 10.078 1 50.06 218 VAL B CA 1
ATOM 4988 C C . VAL B 1 218 ? 8.273 -10.539 9.211 1 50.06 218 VAL B C 1
ATOM 4990 O O . VAL B 1 218 ? 9.297 -11.016 9.711 1 50.06 218 VAL B O 1
ATOM 4993 N N . TYR B 1 219 ? 8.039 -10.539 7.895 1 43.72 219 TYR B N 1
ATOM 4994 C CA . TYR B 1 219 ? 9.148 -10.68 6.961 1 43.72 219 TYR B CA 1
ATOM 4995 C C . TYR B 1 219 ? 9.562 -9.328 6.395 1 43.72 219 TYR B C 1
ATOM 4997 O O . TYR B 1 219 ? 8.711 -8.484 6.109 1 43.72 219 TYR B O 1
ATOM 5005 N N . GLU B 1 220 ? 10.898 -8.977 6.59 1 46.28 220 GLU B N 1
ATOM 5006 C CA . GLU B 1 220 ? 11.383 -7.723 6.023 1 46.28 220 GLU B CA 1
ATOM 5007 C C . GLU B 1 220 ? 12.445 -7.977 4.957 1 46.28 220 GLU B C 1
ATOM 5009 O O . GLU B 1 220 ? 13.289 -8.859 5.105 1 46.28 220 GLU B O 1
ATOM 5014 N N . ASN B 1 221 ? 12.195 -7.625 3.777 1 43.41 221 ASN B N 1
ATOM 5015 C CA . ASN B 1 221 ? 13.258 -7.57 2.777 1 43.41 221 ASN B CA 1
ATOM 5016 C C . ASN B 1 221 ? 13.523 -6.137 2.324 1 43.41 221 ASN B C 1
ATOM 5018 O O . ASN B 1 221 ? 13.047 -5.188 2.941 1 43.41 221 ASN B O 1
ATOM 5022 N N . GLU B 1 222 ? 14.516 -6.008 1.379 1 42.56 222 GLU B N 1
ATOM 5023 C CA . GLU B 1 222 ? 14.922 -4.688 0.907 1 42.56 222 GLU B CA 1
ATOM 5024 C C . GLU B 1 222 ? 13.727 -3.9 0.371 1 42.56 222 GLU B C 1
ATOM 5026 O O . GLU B 1 222 ? 13.773 -2.672 0.285 1 42.56 222 GLU B O 1
ATOM 5031 N N . ARG B 1 223 ? 12.773 -4.723 0.206 1 42.97 223 ARG B N 1
ATOM 5032 C CA . ARG B 1 223 ? 11.711 -4.035 -0.519 1 42.97 223 ARG B CA 1
ATOM 5033 C C . ARG B 1 223 ? 10.523 -3.744 0.396 1 42.97 223 ARG B C 1
ATOM 5035 O O . ARG B 1 223 ? 9.609 -3.018 0.016 1 42.97 223 ARG B O 1
ATOM 5042 N N . GLY B 1 224 ? 10.43 -4.402 1.585 1 49.09 224 GLY B N 1
ATOM 5043 C CA . GLY B 1 224 ? 9.336 -4.059 2.482 1 49.09 224 GLY B CA 1
ATOM 5044 C C . GLY B 1 224 ? 9.133 -5.07 3.592 1 49.09 224 GLY B C 1
ATOM 5045 O O . GLY B 1 224 ? 9.93 -6 3.746 1 49.09 224 GLY B O 1
ATOM 5046 N N . THR B 1 225 ? 8.281 -4.707 4.566 1 49.66 225 THR B N 1
ATOM 5047 C CA . THR B 1 225 ? 7.898 -5.57 5.68 1 49.66 225 THR B CA 1
ATOM 5048 C C . THR B 1 225 ? 6.559 -6.246 5.406 1 49.66 225 THR B C 1
ATOM 5050 O O . THR B 1 225 ? 5.605 -5.594 4.984 1 49.66 225 THR B O 1
ATOM 5053 N N . TYR B 1 226 ? 6.648 -7.578 5.457 1 50.97 226 TYR B N 1
ATOM 5054 C CA . TYR B 1 226 ? 5.469 -8.398 5.207 1 50.97 226 TYR B CA 1
ATOM 5055 C C . TYR B 1 226 ? 5.027 -9.125 6.473 1 50.97 226 TYR B C 1
ATOM 5057 O O . TYR B 1 226 ? 5.859 -9.672 7.199 1 50.97 226 TYR B O 1
ATOM 5065 N N . ILE B 1 227 ? 3.717 -8.992 6.867 1 56.09 227 ILE B N 1
ATOM 5066 C CA . ILE B 1 227 ? 3.15 -9.727 7.988 1 56.09 227 ILE B CA 1
ATOM 5067 C C . ILE B 1 227 ? 2.186 -10.797 7.469 1 56.09 227 ILE B C 1
ATOM 5069 O O . ILE B 1 227 ? 1.288 -10.492 6.68 1 56.09 227 ILE B O 1
ATOM 5073 N N . PHE B 1 228 ? 2.498 -12.031 7.824 1 52.66 228 PHE B N 1
ATOM 5074 C CA . PHE B 1 228 ? 1.687 -13.133 7.324 1 52.66 228 PHE B CA 1
ATOM 5075 C C . PHE B 1 228 ? 0.768 -13.672 8.414 1 52.66 228 PHE B C 1
ATOM 5077 O O . PHE B 1 228 ? 1.079 -13.555 9.602 1 52.66 228 PHE B O 1
ATOM 5084 N N . ASN B 1 229 ? -0.356 -14.227 7.832 1 58.53 229 ASN B N 1
ATOM 5085 C CA . ASN B 1 229 ? -1.282 -14.938 8.711 1 58.53 229 ASN B CA 1
ATOM 5086 C C . ASN B 1 229 ? -0.732 -16.297 9.125 1 58.53 229 ASN B C 1
ATOM 5088 O O . ASN B 1 229 ? 0.066 -16.891 8.398 1 58.53 229 ASN B O 1
ATOM 5092 N N . SER B 1 230 ? -1.149 -16.781 10.297 1 61.72 230 SER B N 1
ATOM 5093 C CA . SER B 1 230 ? -0.74 -18.094 10.773 1 61.72 230 SER B CA 1
ATOM 5094 C C . SER B 1 230 ? -1.475 -19.203 10.031 1 61.72 230 SER B C 1
ATOM 5096 O O . SER B 1 230 ? -0.993 -20.344 9.953 1 61.72 230 SER B O 1
ATOM 5098 N N . LYS B 1 231 ? -2.592 -18.891 9.508 1 72.25 231 LYS B N 1
ATOM 5099 C CA . LYS B 1 231 ? -3.385 -19.859 8.766 1 72.25 231 LYS B CA 1
ATOM 5100 C C . LYS B 1 231 ? -3.27 -19.641 7.262 1 72.25 231 LYS B C 1
ATOM 5102 O O . LYS B 1 231 ? -3.074 -18.5 6.816 1 72.25 231 LYS B O 1
ATOM 5107 N N . ASP B 1 232 ? -3.488 -20.734 6.562 1 79.56 232 ASP B N 1
ATOM 5108 C CA . ASP B 1 232 ? -3.459 -20.641 5.105 1 79.56 232 ASP B CA 1
ATOM 5109 C C . ASP B 1 232 ? -4.867 -20.5 4.535 1 79.56 232 ASP B C 1
ATOM 5111 O O . ASP B 1 232 ? -5.812 -21.109 5.043 1 79.56 232 ASP B O 1
ATOM 5115 N N . LEU B 1 233 ? -4.941 -19.75 3.549 1 89.19 233 LEU B N 1
ATOM 5116 C CA . LEU B 1 233 ? -6.18 -19.672 2.779 1 89.19 233 LEU B CA 1
ATOM 5117 C C . LEU B 1 233 ? -6.465 -20.984 2.062 1 89.19 233 LEU B C 1
ATOM 5119 O O . LEU B 1 233 ? -5.555 -21.594 1.488 1 89.19 233 LEU B O 1
ATOM 5123 N N . CYS B 1 234 ? -7.629 -21.5 2.166 1 92.62 234 CYS B N 1
ATOM 5124 C CA . CYS B 1 234 ? -8.047 -22.703 1.447 1 92.62 234 CYS B CA 1
ATOM 5125 C C . CYS B 1 234 ? -9.516 -22.609 1.039 1 92.62 234 CYS B C 1
ATOM 5127 O O . CYS B 1 234 ? -10.398 -22.625 1.893 1 92.62 234 CYS B O 1
ATOM 5129 N N . MET B 1 235 ? -9.711 -22.594 -0.228 1 96.31 235 MET B N 1
ATOM 5130 C CA . MET B 1 235 ? -11.078 -22.453 -0.721 1 96.31 235 MET B CA 1
ATOM 5131 C C . MET B 1 235 ? -11.5 -23.688 -1.501 1 96.31 235 MET B C 1
ATOM 5133 O O . MET B 1 235 ? -12.406 -23.625 -2.332 1 96.31 235 MET B O 1
ATOM 5137 N N . ILE B 1 236 ? -10.914 -24.828 -1.231 1 96.75 236 ILE B N 1
ATOM 5138 C CA . ILE B 1 236 ? -11.164 -26.078 -1.953 1 96.75 236 ILE B CA 1
ATOM 5139 C C . ILE B 1 236 ? -12.625 -26.484 -1.761 1 96.75 236 ILE B C 1
ATOM 5141 O O . ILE B 1 236 ? -13.227 -27.094 -2.652 1 96.75 236 ILE B O 1
ATOM 5145 N N . GLY B 1 237 ? -13.195 -26.141 -0.665 1 96.69 237 GLY B N 1
ATOM 5146 C CA . GLY B 1 237 ? -14.578 -26.469 -0.364 1 96.69 237 GLY B CA 1
ATOM 5147 C C . GLY B 1 237 ? -15.562 -25.438 -0.854 1 96.69 237 GLY B C 1
ATOM 5148 O O . GLY B 1 237 ? -16.766 -25.562 -0.643 1 96.69 237 GLY B O 1
ATOM 5149 N N . HIS B 1 238 ? -15.117 -24.422 -1.55 1 97.38 238 HIS B N 1
ATOM 5150 C CA . HIS B 1 238 ? -15.969 -23.297 -1.904 1 97.38 238 HIS B CA 1
ATOM 5151 C C . HIS B 1 238 ? -15.789 -22.906 -3.367 1 97.38 238 HIS B C 1
ATOM 5153 O O . HIS B 1 238 ? -15.805 -21.719 -3.705 1 97.38 238 HIS B O 1
ATOM 5159 N N . ILE B 1 239 ? -15.586 -23.891 -4.227 1 97.56 239 ILE B N 1
ATOM 5160 C CA . ILE B 1 239 ? -15.398 -23.672 -5.656 1 97.56 239 ILE B CA 1
ATOM 5161 C C . ILE B 1 239 ? -16.656 -23.047 -6.246 1 97.56 239 ILE B C 1
ATOM 5163 O O . ILE B 1 239 ? -16.578 -22.062 -6.992 1 97.56 239 ILE B O 1
ATOM 5167 N N . PRO B 1 240 ? -17.828 -23.547 -5.883 1 97.19 240 PRO B N 1
ATOM 5168 C CA . PRO B 1 240 ? -19.047 -22.953 -6.434 1 97.19 240 PRO B CA 1
ATOM 5169 C C . PRO B 1 240 ? -19.156 -21.453 -6.125 1 97.19 240 PRO B C 1
ATOM 5171 O O . PRO B 1 240 ? -19.469 -20.656 -7.012 1 97.19 240 PRO B O 1
ATOM 5174 N N . GLU B 1 241 ? -18.922 -21.094 -4.863 1 97.38 241 GLU B N 1
ATOM 5175 C CA . GLU B 1 241 ? -19.047 -19.703 -4.43 1 97.38 241 GLU B CA 1
ATOM 5176 C C . GLU B 1 241 ? -18.047 -18.797 -5.164 1 97.38 241 GLU B C 1
ATOM 5178 O O . GLU B 1 241 ? -18.375 -17.672 -5.523 1 97.38 241 GLU B O 1
ATOM 5183 N N . MET B 1 242 ? -16.875 -19.328 -5.418 1 97.62 242 MET B N 1
ATOM 5184 C CA . MET B 1 242 ? -15.852 -18.562 -6.117 1 97.62 242 MET B CA 1
ATOM 5185 C C . MET B 1 242 ? -16.25 -18.297 -7.562 1 97.62 242 MET B C 1
ATOM 5187 O O . MET B 1 242 ? -16.078 -17.188 -8.07 1 97.62 242 MET B O 1
ATOM 5191 N N . ILE B 1 243 ? -16.766 -19.312 -8.203 1 97.44 243 ILE B N 1
ATOM 5192 C CA . ILE B 1 243 ? -17.203 -19.188 -9.594 1 97.44 243 ILE B CA 1
ATOM 5193 C C . ILE B 1 243 ? -18.391 -18.234 -9.68 1 97.44 243 ILE B C 1
ATOM 5195 O O . ILE B 1 243 ? -18.438 -17.375 -10.555 1 97.44 243 ILE B O 1
ATOM 5199 N N . GLU B 1 244 ? -19.266 -18.344 -8.75 1 96.56 244 GLU B N 1
ATOM 5200 C CA . GLU B 1 244 ? -20.469 -17.516 -8.734 1 96.56 244 GLU B CA 1
ATOM 5201 C C . GLU B 1 244 ? -20.125 -16.047 -8.508 1 96.56 244 GLU B C 1
ATOM 5203 O O . GLU B 1 244 ? -20.828 -15.164 -9.008 1 96.56 244 GLU B O 1
ATOM 5208 N N . ALA B 1 245 ? -19.078 -15.797 -7.809 1 97.44 245 ALA B N 1
ATOM 5209 C CA . ALA B 1 245 ? -18.641 -14.43 -7.527 1 97.44 245 ALA B CA 1
ATOM 5210 C C . ALA B 1 245 ? -18.125 -13.75 -8.789 1 97.44 245 ALA B C 1
ATOM 5212 O O . ALA B 1 245 ? -17.969 -12.531 -8.82 1 97.44 245 ALA B O 1
ATOM 5213 N N . GLY B 1 246 ? -17.844 -14.539 -9.844 1 97.5 246 GLY B N 1
ATOM 5214 C CA . GLY B 1 246 ? -17.406 -13.977 -11.109 1 97.5 246 GLY B CA 1
ATOM 5215 C C . GLY B 1 246 ? -15.906 -13.914 -11.258 1 97.5 246 GLY B C 1
ATOM 5216 O O . GLY B 1 246 ? -15.383 -13.094 -12.016 1 97.5 246 GLY B O 1
ATOM 5217 N N . ILE B 1 247 ? -15.203 -14.703 -10.508 1 98.25 247 ILE B N 1
ATOM 5218 C CA . ILE B 1 247 ? -13.742 -14.742 -10.57 1 98.25 247 ILE B CA 1
ATOM 5219 C C . ILE B 1 247 ? -13.305 -15.578 -11.773 1 98.25 247 ILE B C 1
ATOM 5221 O O . ILE B 1 247 ? -13.789 -16.703 -11.969 1 98.25 247 ILE B O 1
ATOM 5225 N N . ASP B 1 248 ? -12.406 -15.023 -12.57 1 98.31 248 ASP B N 1
ATOM 5226 C CA . ASP B 1 248 ? -12.008 -15.656 -13.82 1 98.31 248 ASP B CA 1
ATOM 5227 C C . ASP B 1 248 ? -10.75 -16.5 -13.625 1 98.31 248 ASP B C 1
ATOM 5229 O O . ASP B 1 248 ? -10.492 -17.422 -14.406 1 98.31 248 ASP B O 1
ATOM 5233 N N . SER B 1 249 ? -9.984 -16.141 -12.664 1 98.5 249 SER B N 1
ATOM 5234 C CA . SER B 1 249 ? -8.727 -16.828 -12.43 1 98.5 249 SER B CA 1
ATOM 5235 C C . SER B 1 249 ? -8.523 -17.125 -10.945 1 98.5 249 SER B C 1
ATOM 5237 O O . SER B 1 249 ? -8.562 -16.203 -10.117 1 98.5 249 SER B O 1
ATOM 5239 N N . PHE B 1 250 ? -8.328 -18.438 -10.609 1 98.44 250 PHE B N 1
ATOM 5240 C CA . PHE B 1 250 ? -8.023 -18.906 -9.258 1 98.44 250 PHE B CA 1
ATOM 5241 C C . PHE B 1 250 ? -6.516 -19 -9.039 1 98.44 250 PHE B C 1
ATOM 5243 O O . PHE B 1 250 ? -5.855 -19.891 -9.578 1 98.44 250 PHE B O 1
ATOM 5250 N N . LYS B 1 251 ? -6.031 -18.109 -8.234 1 97.12 251 LYS B N 1
ATOM 5251 C CA . LYS B 1 251 ? -4.59 -17.984 -8.047 1 97.12 251 LYS B CA 1
ATOM 5252 C C . LYS B 1 251 ? -4.133 -18.688 -6.781 1 97.12 251 LYS B C 1
ATOM 5254 O O . LYS B 1 251 ? -4.711 -18.5 -5.711 1 97.12 251 LYS B O 1
ATOM 5259 N N . ILE B 1 252 ? -3.178 -19.531 -6.953 1 96.06 252 ILE B N 1
ATOM 5260 C CA . ILE B 1 252 ? -2.549 -20.188 -5.816 1 96.06 252 ILE B CA 1
ATOM 5261 C C . ILE B 1 252 ? -1.329 -19.391 -5.363 1 96.06 252 ILE B C 1
ATOM 5263 O O . ILE B 1 252 ? -0.53 -18.953 -6.188 1 96.06 252 ILE B O 1
ATOM 5267 N N . GLU B 1 253 ? -1.284 -19.156 -4.043 1 88.56 253 GLU B N 1
ATOM 5268 C CA . GLU B 1 253 ? -0.119 -18.453 -3.506 1 88.56 253 GLU B CA 1
ATOM 5269 C C . GLU B 1 253 ? 1.027 -19.422 -3.236 1 88.56 253 GLU B C 1
ATOM 5271 O O . GLU B 1 253 ? 0.803 -20.562 -2.787 1 88.56 253 GLU B O 1
ATOM 5276 N N . GLY B 1 254 ? 2.352 -19.031 -3.471 1 76 254 GLY B N 1
ATOM 5277 C CA . GLY B 1 254 ? 3.457 -19.859 -3.035 1 76 254 GLY B CA 1
ATOM 5278 C C . GLY B 1 254 ? 4.586 -19.938 -4.047 1 76 254 GLY B C 1
ATOM 5279 O O . GLY B 1 254 ? 4.98 -21.031 -4.461 1 76 254 GLY B O 1
ATOM 5280 N N . ARG B 1 255 ? 5.172 -18.859 -4.312 1 57 255 ARG B N 1
ATOM 5281 C CA . ARG B 1 255 ? 6.191 -18.875 -5.355 1 57 255 ARG B CA 1
ATOM 5282 C C . ARG B 1 255 ? 7.449 -19.594 -4.887 1 57 255 ARG B C 1
ATOM 5284 O O . ARG B 1 255 ? 8.266 -20.016 -5.699 1 57 255 ARG B O 1
ATOM 5291 N N . MET B 1 256 ? 7.461 -19.875 -3.652 1 65.06 256 MET B N 1
ATOM 5292 C CA . MET B 1 256 ? 8.688 -20.5 -3.168 1 65.06 256 MET B CA 1
ATOM 5293 C C . MET B 1 256 ? 8.43 -21.938 -2.729 1 65.06 256 MET B C 1
ATOM 5295 O O . MET B 1 256 ? 9.242 -22.531 -2.018 1 65.06 256 MET B O 1
ATOM 5299 N N . LYS B 1 257 ? 7.465 -22.484 -3.295 1 78.25 257 LYS B N 1
ATOM 5300 C CA . LYS B 1 257 ? 7.078 -23.828 -2.873 1 78.25 257 LYS B CA 1
ATOM 5301 C C . LYS B 1 257 ? 7.746 -24.891 -3.744 1 78.25 257 LYS B C 1
ATOM 5303 O O . LYS B 1 257 ? 8.18 -24.609 -4.859 1 78.25 257 LYS B O 1
ATOM 5308 N N . THR B 1 258 ? 7.758 -26.094 -3.219 1 84.25 258 THR B N 1
ATOM 5309 C CA . THR B 1 258 ? 8.414 -27.219 -3.871 1 84.25 258 THR B CA 1
ATOM 5310 C C . THR B 1 258 ? 7.531 -27.781 -4.98 1 84.25 258 THR B C 1
ATOM 5312 O O . THR B 1 258 ? 6.344 -27.453 -5.07 1 84.25 258 THR B O 1
ATOM 5315 N N . ALA B 1 259 ? 8.172 -28.688 -5.785 1 90.75 259 ALA B N 1
ATOM 5316 C CA . ALA B 1 259 ? 7.438 -29.359 -6.855 1 90.75 259 ALA B CA 1
ATOM 5317 C C . ALA B 1 259 ? 6.324 -30.234 -6.289 1 90.75 259 ALA B C 1
ATOM 5319 O O . ALA B 1 259 ? 5.223 -30.281 -6.84 1 90.75 259 ALA B O 1
ATOM 5320 N N . LEU B 1 260 ? 6.621 -30.922 -5.188 1 91.94 260 LEU B N 1
ATOM 5321 C CA . LEU B 1 260 ? 5.613 -31.781 -4.574 1 91.94 260 LEU B CA 1
ATOM 5322 C C . LEU B 1 260 ? 4.402 -30.969 -4.129 1 91.94 260 LEU B C 1
ATOM 5324 O O . LEU B 1 260 ? 3.262 -31.375 -4.367 1 91.94 260 LEU B O 1
ATOM 5328 N N . TYR B 1 261 ? 4.656 -29.859 -3.506 1 90.19 261 TYR B N 1
ATOM 5329 C CA . TYR B 1 261 ? 3.576 -28.984 -3.074 1 90.19 261 TYR B CA 1
ATOM 5330 C C . TYR B 1 261 ? 2.74 -28.516 -4.262 1 90.19 261 TYR B C 1
ATOM 5332 O O . TYR B 1 261 ? 1.515 -28.641 -4.254 1 90.19 261 TYR B O 1
ATOM 5340 N N . VAL B 1 262 ? 3.416 -28.031 -5.215 1 94.44 262 VAL B N 1
ATOM 5341 C CA . VAL B 1 262 ? 2.762 -27.469 -6.395 1 94.44 262 VAL B CA 1
ATOM 5342 C C . VAL B 1 262 ? 1.966 -28.562 -7.109 1 94.44 262 VAL B C 1
ATOM 5344 O O . VAL B 1 262 ? 0.828 -28.328 -7.523 1 94.44 262 VAL B O 1
ATOM 5347 N N . ALA B 1 263 ? 2.531 -29.734 -7.23 1 95.69 263 ALA B N 1
ATOM 5348 C CA . ALA B 1 263 ? 1.84 -30.844 -7.863 1 95.69 263 ALA B CA 1
ATOM 5349 C C . ALA B 1 263 ? 0.565 -31.203 -7.102 1 95.69 263 ALA B C 1
ATOM 5351 O O . ALA B 1 263 ? -0.493 -31.391 -7.707 1 95.69 263 ALA B O 1
ATOM 5352 N N . THR B 1 264 ? 0.697 -31.266 -5.816 1 94.69 264 THR B N 1
ATOM 5353 C CA . THR B 1 264 ? -0.429 -31.656 -4.973 1 94.69 264 THR B CA 1
ATOM 5354 C C . THR B 1 264 ? -1.564 -30.641 -5.086 1 94.69 264 THR B C 1
ATOM 5356 O O . THR B 1 264 ? -2.715 -31.016 -5.32 1 94.69 264 THR B O 1
ATOM 5359 N N . VAL B 1 265 ? -1.216 -29.406 -4.953 1 95.56 265 VAL B N 1
ATOM 5360 C CA . VAL B 1 265 ? -2.227 -28.359 -4.957 1 95.56 265 VAL B CA 1
ATOM 5361 C C . VAL B 1 265 ? -2.842 -28.234 -6.348 1 95.56 265 VAL B C 1
ATOM 5363 O O . VAL B 1 265 ? -4.066 -28.156 -6.488 1 95.56 265 VAL B O 1
ATOM 5366 N N . ALA B 1 266 ? -2.047 -28.312 -7.359 1 97.31 266 ALA B N 1
ATOM 5367 C CA . ALA B 1 266 ? -2.525 -28.172 -8.734 1 97.31 266 ALA B CA 1
ATOM 5368 C C . ALA B 1 266 ? -3.504 -29.297 -9.086 1 97.31 266 ALA B C 1
ATOM 5370 O O . ALA B 1 266 ? -4.629 -29.031 -9.516 1 97.31 266 ALA B O 1
ATOM 5371 N N . ARG B 1 267 ? -3.107 -30.484 -8.898 1 97.62 267 ARG B N 1
ATOM 5372 C CA . ARG B 1 267 ? -3.955 -31.609 -9.305 1 97.62 267 ARG B CA 1
ATOM 5373 C C . ARG B 1 267 ? -5.238 -31.641 -8.484 1 97.62 267 ARG B C 1
ATOM 5375 O O . ARG B 1 267 ? -6.297 -32.031 -8.992 1 97.62 267 ARG B O 1
ATOM 5382 N N . THR B 1 268 ? -5.105 -31.297 -7.207 1 97.38 268 THR B N 1
ATOM 5383 C CA . THR B 1 268 ? -6.273 -31.344 -6.336 1 97.38 268 THR B CA 1
ATOM 5384 C C . THR B 1 268 ? -7.301 -30.297 -6.738 1 97.38 268 THR B C 1
ATOM 5386 O O . THR B 1 268 ? -8.484 -30.594 -6.891 1 97.38 268 THR B O 1
ATOM 5389 N N . TYR B 1 269 ? -6.855 -29.094 -6.941 1 98 269 TYR B N 1
ATOM 5390 C CA . TYR B 1 269 ? -7.77 -28.031 -7.355 1 98 269 TYR B CA 1
ATOM 5391 C C . TYR B 1 269 ? -8.289 -28.281 -8.766 1 98 269 TYR B C 1
ATOM 5393 O O . TYR B 1 269 ? -9.453 -28 -9.062 1 98 269 TYR B O 1
ATOM 5401 N N . ARG B 1 270 ? -7.469 -28.766 -9.664 1 98 270 ARG B N 1
ATOM 5402 C CA . ARG B 1 270 ? -7.922 -29.109 -11 1 98 270 ARG B CA 1
ATOM 5403 C C . ARG B 1 270 ? -9.07 -30.109 -10.953 1 98 270 ARG B C 1
ATOM 5405 O O . ARG B 1 270 ? -10.094 -29.922 -11.609 1 98 270 ARG B O 1
ATOM 5412 N N . LYS B 1 271 ? -8.852 -31.141 -10.156 1 97.81 271 LYS B N 1
ATOM 5413 C CA . LYS B 1 271 ? -9.891 -32.156 -10.016 1 97.81 271 LYS B CA 1
ATOM 5414 C C . LYS B 1 271 ? -11.164 -31.547 -9.43 1 97.81 271 LYS B C 1
ATOM 5416 O O . LYS B 1 271 ? -12.266 -31.828 -9.898 1 97.81 271 LYS B O 1
ATOM 5421 N N . ALA B 1 272 ? -11.008 -30.75 -8.406 1 97.94 272 ALA B N 1
ATOM 5422 C CA . ALA B 1 272 ? -12.164 -30.141 -7.75 1 97.94 272 ALA B CA 1
ATOM 5423 C C . ALA B 1 272 ? -12.953 -29.266 -8.719 1 97.94 272 ALA B C 1
ATOM 5425 O O . ALA B 1 272 ? -14.188 -29.359 -8.781 1 97.94 272 ALA B O 1
ATOM 5426 N N . ILE B 1 273 ? -12.273 -28.453 -9.5 1 98 273 ILE B N 1
ATOM 5427 C CA . ILE B 1 273 ? -12.906 -27.562 -10.469 1 98 273 ILE B CA 1
ATOM 5428 C C . ILE B 1 273 ? -13.617 -28.375 -11.539 1 98 273 ILE B C 1
ATOM 5430 O O . ILE B 1 273 ? -14.781 -28.125 -11.852 1 98 273 ILE B O 1
ATOM 5434 N N . ASP B 1 274 ? -12.953 -29.391 -12.07 1 97.12 274 ASP B N 1
ATOM 5435 C CA . ASP B 1 274 ? -13.523 -30.219 -13.125 1 97.12 274 ASP B CA 1
ATOM 5436 C C . ASP B 1 274 ? -14.734 -31 -12.625 1 97.12 274 ASP B C 1
ATOM 5438 O O . ASP B 1 274 ? -15.742 -31.109 -13.32 1 97.12 274 ASP B O 1
ATOM 5442 N N . ASP B 1 275 ? -14.555 -31.562 -11.43 1 97.44 275 ASP B N 1
ATOM 5443 C CA . ASP B 1 275 ? -15.664 -32.312 -10.852 1 97.44 275 ASP B CA 1
ATOM 5444 C C . ASP B 1 275 ? -16.906 -31.438 -10.695 1 97.44 275 ASP B C 1
ATOM 5446 O O . ASP B 1 275 ? -18.016 -31.844 -11.031 1 97.44 275 ASP B O 1
ATOM 5450 N N . TYR B 1 276 ? -16.75 -30.219 -10.211 1 97.44 276 TYR B N 1
ATOM 5451 C CA . TYR B 1 276 ? -17.875 -29.297 -10.008 1 97.44 276 TYR B CA 1
ATOM 5452 C C . TYR B 1 276 ? -18.547 -28.953 -11.336 1 97.44 276 TYR B C 1
ATOM 5454 O O . TYR B 1 276 ? -19.766 -28.969 -11.445 1 97.44 276 TYR B O 1
ATOM 5462 N N . LEU B 1 277 ? -17.672 -28.625 -12.312 1 96.81 277 LEU B N 1
ATOM 5463 C CA . LEU B 1 277 ? -18.203 -28.219 -13.602 1 96.81 277 LEU B CA 1
ATOM 5464 C C . LEU B 1 277 ? -18.938 -29.359 -14.289 1 96.81 277 LEU B C 1
ATOM 5466 O O . LEU B 1 277 ? -19.891 -29.156 -15.031 1 96.81 277 LEU B O 1
ATOM 5470 N N . ALA B 1 278 ? -18.484 -30.594 -14.016 1 96.44 278 ALA B N 1
ATOM 5471 C CA . ALA B 1 278 ? -19.109 -31.766 -14.617 1 96.44 278 ALA B CA 1
ATOM 5472 C C . ALA B 1 278 ? -20.406 -32.125 -13.883 1 96.44 278 ALA B C 1
ATOM 5474 O O . ALA B 1 278 ? -21.422 -32.438 -14.523 1 96.44 278 ALA B O 1
ATOM 5475 N N . ASP B 1 279 ? -20.266 -32.188 -12.555 1 96.62 279 ASP B N 1
ATOM 5476 C CA . ASP B 1 279 ? -21.391 -32.625 -11.703 1 96.62 279 ASP B CA 1
ATOM 5477 C C . ASP B 1 279 ? -21.172 -32.156 -10.266 1 96.62 279 ASP B C 1
ATOM 5479 O O . ASP B 1 279 ? -20.25 -32.625 -9.594 1 96.62 279 ASP B O 1
ATOM 5483 N N . VAL B 1 280 ? -22.094 -31.406 -9.773 1 96.31 280 VAL B N 1
ATOM 5484 C CA . VAL B 1 280 ? -21.984 -30.859 -8.43 1 96.31 280 VAL B CA 1
ATOM 5485 C C . VAL B 1 280 ? -21.938 -32 -7.414 1 96.31 280 VAL B C 1
ATOM 5487 O O . VAL B 1 280 ? -21.234 -31.906 -6.402 1 96.31 280 VAL B O 1
ATOM 5490 N N . GLN B 1 281 ? -22.641 -33.062 -7.641 1 97.62 281 GLN B N 1
ATOM 5491 C CA . GLN B 1 281 ? -22.656 -34.188 -6.723 1 97.62 281 GLN B CA 1
ATOM 5492 C C . GLN B 1 281 ? -21.281 -34.844 -6.652 1 97.62 281 GLN B C 1
ATOM 5494 O O . GLN B 1 281 ? -20.875 -35.312 -5.59 1 97.62 281 GLN B O 1
ATOM 5499 N N . ARG B 1 282 ? -20.672 -34.906 -7.77 1 97.5 282 ARG B N 1
ATOM 5500 C CA . ARG B 1 282 ? -19.328 -35.469 -7.809 1 97.5 282 ARG B CA 1
ATOM 5501 C C . ARG B 1 282 ? -18.375 -34.656 -6.949 1 97.5 282 ARG B C 1
ATOM 5503 O O . ARG B 1 282 ? -17.547 -35.188 -6.219 1 97.5 282 ARG B O 1
ATOM 5510 N N . TYR B 1 283 ? -18.469 -33.344 -7.133 1 97.62 283 TYR B N 1
ATOM 5511 C CA . TYR B 1 283 ? -17.672 -32.438 -6.328 1 97.62 283 TYR B CA 1
ATOM 5512 C C . TYR B 1 283 ? -17.906 -32.656 -4.84 1 97.62 283 TYR B C 1
ATOM 5514 O O . TYR B 1 283 ? -16.953 -32.75 -4.066 1 97.62 283 TYR B O 1
ATOM 5522 N N . GLN B 1 284 ? -19.078 -32.812 -4.43 1 98.06 284 GLN B N 1
ATOM 5523 C CA . GLN B 1 284 ? -19.422 -33.031 -3.025 1 98.06 284 GLN B CA 1
ATOM 5524 C C . GLN B 1 284 ? -18.922 -34.375 -2.537 1 98.06 284 GLN B C 1
ATOM 5526 O O . GLN B 1 284 ? -18.375 -34.5 -1.438 1 98.06 284 GLN B O 1
ATOM 5531 N N . LYS B 1 285 ? -19.094 -35.344 -3.328 1 98.06 285 LYS B N 1
ATOM 5532 C CA . LYS B 1 285 ? -18.703 -36.719 -2.979 1 98.06 285 LYS B CA 1
ATOM 5533 C C . LYS B 1 285 ? -17.188 -36.812 -2.785 1 98.06 285 LYS B C 1
ATOM 5535 O O . LYS B 1 285 ? -16.719 -37.562 -1.922 1 98.06 285 LYS B O 1
ATOM 5540 N N . ASN B 1 286 ? -16.469 -36.094 -3.553 1 97.69 286 ASN B N 1
ATOM 5541 C CA . ASN B 1 286 ? -15.023 -36.188 -3.555 1 97.69 286 ASN B CA 1
ATOM 5542 C C . ASN B 1 286 ? -14.375 -35.25 -2.555 1 97.69 286 ASN B C 1
ATOM 5544 O O . ASN B 1 286 ? -13.156 -35.188 -2.438 1 97.69 286 ASN B O 1
ATOM 5548 N N . MET B 1 287 ? -15.125 -34.5 -1.744 1 97.12 287 MET B N 1
ATOM 5549 C CA . MET B 1 287 ? -14.625 -33.469 -0.811 1 97.12 287 MET B CA 1
ATOM 5550 C C . MET B 1 287 ? -13.641 -34.094 0.177 1 97.12 287 MET B C 1
ATOM 5552 O O . MET B 1 287 ? -12.578 -33.531 0.433 1 97.12 287 MET B O 1
ATOM 5556 N N . PRO B 1 288 ? -13.914 -35.281 0.741 1 95.69 288 PRO B N 1
ATOM 5557 C CA . PRO B 1 288 ? -12.938 -35.875 1.664 1 95.69 288 PRO B CA 1
ATOM 5558 C C . PRO B 1 288 ? -11.578 -36.094 1.013 1 95.69 288 PRO B C 1
ATOM 5560 O O . PRO B 1 288 ? -10.539 -35.938 1.658 1 95.69 288 PRO B O 1
ATOM 5563 N N . TRP B 1 289 ? -11.648 -36.469 -0.229 1 95.31 289 TRP B N 1
ATOM 5564 C CA . TRP B 1 289 ? -10.398 -36.719 -0.942 1 95.31 289 TRP B CA 1
ATOM 5565 C C . TRP B 1 289 ? -9.609 -35.406 -1.102 1 95.31 289 TRP B C 1
ATOM 5567 O O . TRP B 1 289 ? -8.398 -35.375 -0.87 1 95.31 289 TRP B O 1
ATOM 5577 N N . TYR B 1 290 ? -10.344 -34.344 -1.551 1 96.19 290 TYR B N 1
ATOM 5578 C CA . TYR B 1 290 ? -9.672 -33.062 -1.718 1 96.19 290 TYR B CA 1
ATOM 5579 C C . TYR B 1 290 ? -8.984 -32.625 -0.429 1 96.19 290 TYR B C 1
ATOM 5581 O O . TYR B 1 290 ? -7.805 -32.25 -0.443 1 96.19 290 TYR B O 1
ATOM 5589 N N . LEU B 1 291 ? -9.711 -32.688 0.604 1 92.88 291 LEU B N 1
ATOM 5590 C CA . LEU B 1 291 ? -9.227 -32.25 1.9 1 92.88 291 LEU B CA 1
ATOM 5591 C C . LEU B 1 291 ? -8.039 -33.062 2.363 1 92.88 291 LEU B C 1
ATOM 5593 O O . LEU B 1 291 ? -7.078 -32.531 2.924 1 92.88 291 LEU B O 1
ATOM 5597 N N . ASP B 1 292 ? -8.148 -34.312 2.098 1 90.94 292 ASP B N 1
ATOM 5598 C CA . ASP B 1 292 ? -7.047 -35.188 2.449 1 90.94 292 ASP B CA 1
ATOM 5599 C C . ASP B 1 292 ? -5.773 -34.844 1.689 1 90.94 292 ASP B C 1
ATOM 5601 O O . ASP B 1 292 ? -4.703 -34.719 2.285 1 90.94 292 ASP B O 1
ATOM 5605 N N . GLN B 1 293 ? -5.906 -34.656 0.426 1 92.56 293 GLN B N 1
ATOM 5606 C CA . GLN B 1 293 ? -4.75 -34.281 -0.394 1 92.56 293 GLN B CA 1
ATOM 5607 C C . GLN B 1 293 ? -4.141 -32.969 0.046 1 92.56 293 GLN B C 1
ATOM 5609 O O . GLN B 1 293 ? -2.924 -32.875 0.215 1 92.56 293 GLN B O 1
ATOM 5614 N N . ILE B 1 294 ? -4.965 -31.953 0.28 1 90.25 294 ILE B N 1
ATOM 5615 C CA . ILE B 1 294 ? -4.512 -30.609 0.609 1 90.25 294 ILE B CA 1
ATOM 5616 C C . ILE B 1 294 ? -3.846 -30.609 1.983 1 90.25 294 ILE B C 1
ATOM 5618 O O . ILE B 1 294 ? -2.844 -29.922 2.197 1 90.25 294 ILE B O 1
ATOM 5622 N N . SER B 1 295 ? -4.344 -31.328 2.891 1 84.44 295 SER B N 1
ATOM 5623 C CA . SER B 1 295 ? -3.824 -31.359 4.254 1 84.44 295 SER B CA 1
ATOM 5624 C C . SER B 1 295 ? -2.439 -32 4.301 1 84.44 295 SER B C 1
ATOM 5626 O O . SER B 1 295 ? -1.654 -31.719 5.211 1 84.44 295 SER B O 1
ATOM 5628 N N . ASN B 1 296 ? -2.139 -32.812 3.367 1 78.19 296 ASN B N 1
ATOM 5629 C CA . ASN B 1 296 ? -0.865 -33.531 3.328 1 78.19 296 ASN B CA 1
ATOM 5630 C C . ASN B 1 296 ? 0.277 -32.625 2.908 1 78.19 296 ASN B C 1
ATOM 5632 O O . ASN B 1 296 ? 1.449 -32.969 3.041 1 78.19 296 ASN B O 1
ATOM 5636 N N . CYS B 1 297 ? -0.112 -31.453 2.465 1 75 297 CYS B N 1
ATOM 5637 C CA . CYS B 1 297 ? 0.949 -30.609 1.937 1 75 297 CYS B CA 1
ATOM 5638 C C . CYS B 1 297 ? 1.274 -29.469 2.904 1 75 297 CYS B C 1
ATOM 5640 O O . CYS B 1 297 ? 2.242 -28.734 2.703 1 75 297 CYS B O 1
ATOM 5642 N N . THR B 1 298 ? 0.583 -29.25 3.883 1 67.81 298 THR B N 1
ATOM 5643 C CA . THR B 1 298 ? 0.867 -28.156 4.805 1 67.81 298 THR B CA 1
ATOM 5644 C C . THR B 1 298 ? 0.465 -28.531 6.227 1 67.81 298 THR B C 1
ATOM 5646 O O . THR B 1 298 ? -0.422 -29.359 6.43 1 67.81 298 THR B O 1
ATOM 5649 N N . TYR B 1 299 ? 1.233 -28.016 7.156 1 58 299 TYR B N 1
ATOM 5650 C CA . TYR B 1 299 ? 0.968 -28.25 8.57 1 58 299 TYR B CA 1
ATOM 5651 C C . TYR B 1 299 ? 0.106 -27.125 9.156 1 58 299 TYR B C 1
ATOM 5653 O O . TYR B 1 299 ? -0.204 -27.141 10.352 1 58 299 TYR B O 1
ATOM 5661 N N . ARG B 1 300 ? -0.35 -26.375 8.391 1 64.5 300 ARG B N 1
ATOM 5662 C CA . ARG B 1 300 ? -1.029 -25.172 8.891 1 64.5 300 ARG B CA 1
ATOM 5663 C C . ARG B 1 300 ? -2.543 -25.359 8.867 1 64.5 300 ARG B C 1
ATOM 5665 O O . ARG B 1 300 ? -3.062 -26.188 8.117 1 64.5 300 ARG B O 1
ATOM 5672 N N . GLN B 1 301 ? -3.191 -24.672 9.711 1 75.69 301 GLN B N 1
ATOM 5673 C CA . GLN B 1 301 ? -4.648 -24.562 9.68 1 75.69 301 GLN B CA 1
ATOM 5674 C C . GLN B 1 301 ? -5.117 -23.719 8.5 1 75.69 301 GLN B C 1
ATOM 5676 O O . GLN B 1 301 ? -4.332 -22.969 7.922 1 75.69 301 GLN B O 1
ATOM 5681 N N . PHE B 1 302 ? -6.328 -24.062 8.141 1 82 302 PHE B N 1
ATOM 5682 C CA . PHE B 1 302 ? -6.871 -23.375 6.977 1 82 302 PHE B CA 1
ATOM 5683 C C . PHE B 1 302 ? -7.91 -22.344 7.391 1 82 302 PHE B C 1
ATOM 5685 O O . PHE B 1 302 ? -8.516 -22.453 8.461 1 82 302 PHE B O 1
ATOM 5692 N N . THR B 1 303 ? -8.039 -21.312 6.594 1 82.69 303 THR B N 1
ATOM 5693 C CA . THR B 1 303 ? -9.047 -20.266 6.746 1 82.69 303 THR B CA 1
ATOM 5694 C C . THR B 1 303 ? -9.617 -19.859 5.387 1 82.69 303 THR B C 1
ATOM 5696 O O . THR B 1 303 ? -9.008 -20.141 4.348 1 82.69 303 THR B O 1
ATOM 5699 N N . THR B 1 304 ? -10.789 -19.312 5.461 1 89.62 304 THR B N 1
ATOM 5700 C CA . THR B 1 304 ? -11.359 -18.781 4.23 1 89.62 304 THR B CA 1
ATOM 5701 C C . THR B 1 304 ? -11.055 -17.297 4.09 1 89.62 304 THR B C 1
ATOM 5703 O O . THR B 1 304 ? -11.57 -16.641 3.188 1 89.62 304 THR B O 1
ATOM 5706 N N . GLY B 1 305 ? -10.25 -16.797 4.996 1 82.19 305 GLY B N 1
ATOM 5707 C CA . GLY B 1 305 ? -9.891 -15.391 4.945 1 82.19 305 GLY B CA 1
ATOM 5708 C C . GLY B 1 305 ? -11.086 -14.469 5.109 1 82.19 305 GLY B C 1
ATOM 5709 O O . GLY B 1 305 ? -11.914 -14.672 6 1 82.19 305 GLY B O 1
ATOM 5710 N N . PHE B 1 306 ? -11.195 -13.453 4.25 1 82.62 306 PHE B N 1
ATOM 5711 C CA . PHE B 1 306 ? -12.242 -12.445 4.355 1 82.62 306 PHE B CA 1
ATOM 5712 C C . PHE B 1 306 ? -13.406 -12.766 3.42 1 82.62 306 PHE B C 1
ATOM 5714 O O . PHE B 1 306 ? -14.367 -12.008 3.336 1 82.62 306 PHE B O 1
ATOM 5721 N N . TYR B 1 307 ? -13.352 -13.859 2.773 1 91.94 307 TYR B N 1
ATOM 5722 C CA . TYR B 1 307 ? -14.289 -14.125 1.684 1 91.94 307 TYR B CA 1
ATOM 5723 C C . TYR B 1 307 ? -15.719 -14.195 2.197 1 91.94 307 TYR B C 1
ATOM 5725 O O . TYR B 1 307 ? -16.656 -13.836 1.484 1 91.94 307 TYR B O 1
ATOM 5733 N N . PHE B 1 308 ? -15.898 -14.672 3.369 1 91.19 308 PHE B N 1
ATOM 5734 C CA . PHE B 1 308 ? -17.25 -14.781 3.918 1 91.19 308 PHE B CA 1
ATOM 5735 C C . PHE B 1 308 ? -17.453 -13.797 5.059 1 91.19 308 PHE B C 1
ATOM 5737 O O . PHE B 1 308 ? -18.312 -14 5.918 1 91.19 308 PHE B O 1
ATOM 5744 N N . GLY B 1 309 ? -16.688 -12.766 4.996 1 76.81 309 GLY B N 1
ATOM 5745 C CA . GLY B 1 309 ? -16.75 -11.742 6.027 1 76.81 309 GLY B CA 1
ATOM 5746 C C . GLY B 1 309 ? -15.539 -11.719 6.93 1 76.81 309 GLY B C 1
ATOM 5747 O O . GLY B 1 309 ? -14.57 -12.453 6.695 1 76.81 309 GLY B O 1
ATOM 5748 N N . LYS B 1 310 ? -15.609 -10.852 7.902 1 64.56 310 LYS B N 1
ATOM 5749 C CA . LYS B 1 310 ? -14.484 -10.703 8.82 1 64.56 310 LYS B CA 1
ATOM 5750 C C . LYS B 1 310 ? -14.242 -11.992 9.609 1 64.56 310 LYS B C 1
ATOM 5752 O O . LYS B 1 310 ? -15.18 -12.578 10.141 1 64.56 310 LYS B O 1
ATOM 5757 N N . PRO B 1 311 ? -12.938 -12.438 9.367 1 57.47 311 PRO B N 1
ATOM 5758 C CA . PRO B 1 311 ? -12.664 -13.711 10.031 1 57.47 311 PRO B CA 1
ATOM 5759 C C . PRO B 1 311 ? -12.914 -13.656 11.539 1 57.47 311 PRO B C 1
ATOM 5761 O O . PRO B 1 311 ? -12.578 -12.656 12.188 1 57.47 311 PRO B O 1
ATOM 5764 N N . GLY B 1 312 ? -14.047 -14.242 12.062 1 47.88 312 GLY B N 1
ATOM 5765 C CA . GLY B 1 312 ? -14.211 -14.453 13.492 1 47.88 312 GLY B CA 1
ATOM 5766 C C . GLY B 1 312 ? -13.406 -15.633 14.016 1 47.88 312 GLY B C 1
ATOM 5767 O O . GLY B 1 312 ? -12.633 -16.234 13.273 1 47.88 312 GLY B O 1
ATOM 5768 N N . ASP B 1 313 ? -13.344 -15.867 15.383 1 43.72 313 ASP B N 1
ATOM 5769 C CA . ASP B 1 313 ? -12.711 -17.016 16.031 1 43.72 313 ASP B CA 1
ATOM 5770 C C . ASP B 1 313 ? -13.023 -18.297 15.266 1 43.72 313 ASP B C 1
ATOM 5772 O O . ASP B 1 313 ? -12.18 -19.203 15.188 1 43.72 313 ASP B O 1
ATOM 5776 N N . GLU B 1 314 ? -14.141 -18.344 14.883 1 42.28 314 GLU B N 1
ATOM 5777 C CA . GLU B 1 314 ? -14.656 -19.594 14.344 1 42.28 314 GLU B CA 1
ATOM 5778 C C . GLU B 1 314 ? -14.172 -19.828 12.914 1 42.28 314 GLU B C 1
ATOM 5780 O O . GLU B 1 314 ? -14.383 -20.891 12.336 1 42.28 314 GLU B O 1
ATOM 5785 N N . SER B 1 315 ? -13.742 -18.75 12.422 1 46.72 315 SER B N 1
ATOM 5786 C CA . SER B 1 315 ? -13.414 -18.922 11.008 1 46.72 315 SER B CA 1
ATOM 5787 C C . SER B 1 315 ? -12.258 -19.891 10.828 1 46.72 315 SER B C 1
ATOM 5789 O O . SER B 1 315 ? -11.617 -19.922 9.773 1 46.72 315 SER B O 1
ATOM 5791 N N . GLN B 1 316 ? -11.875 -20.438 11.914 1 43.81 316 GLN B N 1
ATOM 5792 C CA . GLN B 1 316 ? -10.906 -21.531 11.93 1 43.81 316 GLN B CA 1
ATOM 5793 C C . GLN B 1 316 ? -11.523 -22.812 11.391 1 43.81 316 GLN B C 1
ATOM 5795 O O . GLN B 1 316 ? -12.555 -23.266 11.891 1 43.81 316 GLN B O 1
ATOM 5800 N N . ILE B 1 317 ? -11.461 -22.891 10.164 1 46.5 317 ILE B N 1
ATOM 5801 C CA . ILE B 1 317 ? -11.953 -24.203 9.75 1 46.5 317 ILE B CA 1
ATOM 5802 C C . ILE B 1 317 ? -11.391 -25.281 10.672 1 46.5 317 ILE B C 1
ATOM 5804 O O . ILE B 1 317 ? -12.102 -25.797 11.539 1 46.5 317 ILE B O 1
ATOM 5808 N N . TYR B 1 318 ? -10.891 -26.422 9.859 1 42.47 318 TYR B N 1
ATOM 5809 C CA . TYR B 1 318 ? -10.719 -27.828 10.188 1 42.47 318 TYR B CA 1
ATOM 5810 C C . TYR B 1 318 ? -9.484 -28.047 11.047 1 42.47 318 TYR B C 1
ATOM 5812 O O . TYR B 1 318 ? -8.391 -27.578 10.703 1 42.47 318 TYR B O 1
ATOM 5820 N N . ASP B 1 319 ? -9.617 -27.906 12.336 1 41.34 319 ASP B N 1
ATOM 5821 C CA . ASP B 1 319 ? -8.641 -28.672 13.117 1 41.34 319 ASP B CA 1
ATOM 5822 C C . ASP B 1 319 ? -8.266 -29.969 12.414 1 41.34 319 ASP B C 1
ATOM 5824 O O . ASP B 1 319 ? -9.039 -30.938 12.422 1 41.34 319 ASP B O 1
ATOM 5828 N N . SER B 1 320 ? -7.914 -29.984 11.312 1 39.03 320 SER B N 1
ATOM 5829 C CA . SER B 1 320 ? -7.492 -31.297 10.867 1 39.03 320 SER B CA 1
ATOM 5830 C C . SER B 1 320 ? -6.59 -31.969 11.898 1 39.03 320 SER B C 1
ATOM 5832 O O . SER B 1 320 ? -5.406 -31.641 12 1 39.03 320 SER B O 1
ATOM 5834 N N . ASN B 1 321 ? -6.992 -31.953 13.109 1 39.28 321 ASN B N 1
ATOM 5835 C CA . ASN B 1 321 ? -6.328 -32.938 13.938 1 39.28 321 ASN B CA 1
ATOM 5836 C C . ASN B 1 321 ? -6.039 -34.219 13.148 1 39.28 321 ASN B C 1
ATOM 5838 O O . ASN B 1 321 ? -5.918 -35.312 13.734 1 39.28 321 ASN B O 1
ATOM 5842 N N . THR B 1 322 ? -6.469 -34.312 11.961 1 42.34 322 THR B N 1
ATOM 5843 C CA . THR B 1 322 ? -6.145 -35.562 11.297 1 42.34 322 THR B CA 1
ATOM 5844 C C . THR B 1 322 ? -4.637 -35.719 11.125 1 42.34 322 THR B C 1
ATOM 5846 O O . THR B 1 322 ? -3.918 -34.719 11.023 1 42.34 322 THR B O 1
ATOM 5849 N N . TYR B 1 323 ? -4.141 -36.938 11.422 1 44.59 323 TYR B N 1
ATOM 5850 C CA . TYR B 1 323 ? -2.791 -37.438 11.18 1 44.59 323 TYR B CA 1
ATOM 5851 C C . TYR B 1 323 ? -2.238 -36.875 9.875 1 44.59 323 TYR B C 1
ATOM 5853 O O . TYR B 1 323 ? -2.689 -37.281 8.789 1 44.59 323 TYR B O 1
ATOM 5861 N N . VAL B 1 324 ? -1.86 -35.688 9.758 1 56.84 324 VAL B N 1
ATOM 5862 C CA . VAL B 1 324 ? -1.142 -35.125 8.617 1 56.84 324 VAL B CA 1
ATOM 5863 C C . VAL B 1 324 ? 0.016 -36.031 8.234 1 56.84 324 VAL B C 1
ATOM 5865 O O . VAL B 1 324 ? 0.899 -36.312 9.055 1 56.84 324 VAL B O 1
ATOM 5868 N N . LYS B 1 325 ? -0.167 -36.906 7.309 1 59.84 325 LYS B N 1
ATOM 5869 C CA . LYS B 1 325 ? 0.933 -37.656 6.719 1 59.84 325 LYS B CA 1
ATOM 5870 C C . LYS B 1 325 ? 1.936 -36.75 6.039 1 59.84 325 LYS B C 1
ATOM 5872 O O . LYS B 1 325 ? 1.579 -36 5.117 1 59.84 325 LYS B O 1
ATOM 5877 N N . GLU B 1 326 ? 2.934 -36.719 6.531 1 76.25 326 GLU B N 1
ATOM 5878 C CA . GLU B 1 326 ? 4.031 -35.969 5.934 1 76.25 326 GLU B CA 1
ATOM 5879 C C . GLU B 1 326 ? 4.699 -36.75 4.812 1 76.25 326 GLU B C 1
ATOM 5881 O O . GLU B 1 326 ? 4.879 -37.969 4.922 1 76.25 326 GLU B O 1
ATOM 5886 N N . TYR B 1 327 ? 4.844 -36.094 3.686 1 87.25 327 TYR B N 1
ATOM 5887 C CA . TYR B 1 327 ? 5.496 -36.75 2.561 1 87.25 327 TYR B CA 1
ATOM 5888 C C . TYR B 1 327 ? 6.875 -36.188 2.307 1 87.25 327 TYR B C 1
ATOM 5890 O O . TYR B 1 327 ? 7.074 -34.969 2.434 1 87.25 327 TYR B O 1
ATOM 5898 N N . THR B 1 328 ? 7.742 -37.062 1.973 1 89.19 328 THR B N 1
ATOM 5899 C CA . THR B 1 328 ? 9.078 -36.656 1.542 1 89.19 328 THR B CA 1
ATOM 5900 C C . THR B 1 328 ? 9.188 -36.688 0.02 1 89.19 328 THR B C 1
ATOM 5902 O O . THR B 1 328 ? 8.797 -37.656 -0.617 1 89.19 328 THR B O 1
ATOM 5905 N N . TYR B 1 329 ? 9.672 -35.656 -0.518 1 91.25 329 TYR B N 1
ATOM 5906 C CA . TYR B 1 329 ? 9.875 -35.5 -1.955 1 91.25 329 TYR B CA 1
ATOM 5907 C C . TYR B 1 329 ? 11.133 -36.25 -2.41 1 91.25 329 TYR B C 1
ATOM 5909 O O . TYR B 1 329 ? 12.242 -35.906 -1.991 1 91.25 329 TYR B O 1
ATOM 5917 N N . LEU B 1 330 ? 10.961 -37.188 -3.336 1 93.56 330 LEU B N 1
ATOM 5918 C CA . LEU B 1 330 ? 12.102 -38 -3.732 1 93.56 330 LEU B CA 1
ATOM 5919 C C . LEU B 1 330 ? 12.617 -37.594 -5.105 1 93.56 330 LEU B C 1
ATOM 5921 O O . LEU B 1 330 ? 13.805 -37.75 -5.398 1 93.56 330 LEU B O 1
ATOM 5925 N N . GLY B 1 331 ? 11.695 -37.188 -5.961 1 92.94 331 GLY B N 1
ATOM 5926 C CA . GLY B 1 331 ? 12.117 -36.719 -7.277 1 92.94 331 GLY B CA 1
ATOM 5927 C C . GLY B 1 331 ? 11.023 -36.844 -8.328 1 92.94 331 GLY B C 1
ATOM 5928 O O . GLY B 1 331 ? 9.93 -37.312 -8.039 1 92.94 331 GLY B O 1
ATOM 5929 N N . ILE B 1 332 ? 11.414 -36.406 -9.539 1 94.81 332 ILE B N 1
ATOM 5930 C CA . ILE B 1 332 ? 10.492 -36.406 -10.672 1 94.81 332 ILE B CA 1
ATOM 5931 C C . ILE B 1 332 ? 11 -37.375 -11.742 1 94.81 332 ILE B C 1
ATOM 5933 O O . ILE B 1 332 ? 12.203 -37.406 -12.031 1 94.81 332 ILE B O 1
ATOM 5937 N N . ILE B 1 333 ? 10.133 -38.094 -12.336 1 95.56 333 ILE B N 1
ATOM 5938 C CA . ILE B 1 333 ? 10.484 -39.031 -13.398 1 95.56 333 ILE B CA 1
ATOM 5939 C C . ILE B 1 333 ? 10.797 -38.281 -14.68 1 95.56 333 ILE B C 1
ATOM 5941 O O . ILE B 1 333 ? 9.938 -37.562 -15.203 1 95.56 333 ILE B O 1
ATOM 5945 N N . GLY B 1 334 ? 11.961 -38.469 -15.18 1 92.94 334 GLY B N 1
ATOM 5946 C CA . GLY B 1 334 ? 12.391 -37.75 -16.375 1 92.94 334 GLY B CA 1
ATOM 5947 C C . GLY B 1 334 ? 12.172 -38.531 -17.641 1 92.94 334 GLY B C 1
ATOM 5948 O O . GLY B 1 334 ? 12.164 -37.969 -18.734 1 92.94 334 GLY B O 1
ATOM 5949 N N . GLY B 1 335 ? 12.117 -39.844 -17.5 1 92.5 335 GLY B N 1
ATOM 5950 C CA . GLY B 1 335 ? 11.977 -40.75 -18.625 1 92.5 335 GLY B CA 1
ATOM 5951 C C . GLY B 1 335 ? 12.141 -42.188 -18.25 1 92.5 335 GLY B C 1
ATOM 5952 O O . GLY B 1 335 ? 12.367 -42.5 -17.078 1 92.5 335 GLY B O 1
ATOM 5953 N N . GLU B 1 336 ? 11.891 -42.938 -19.297 1 93 336 GLU B N 1
ATOM 5954 C CA . GLU B 1 336 ? 12.023 -44.406 -19.109 1 93 336 GLU B CA 1
ATOM 5955 C C . GLU B 1 336 ? 12.891 -45.031 -20.188 1 93 336 GLU B C 1
ATOM 5957 O O . GLU B 1 336 ? 12.766 -44.688 -21.375 1 93 336 GLU B O 1
ATOM 5962 N N . LYS B 1 337 ? 13.867 -45.812 -19.719 1 90.44 337 LYS B N 1
ATOM 5963 C CA . LYS B 1 337 ? 14.695 -46.594 -20.641 1 90.44 337 LYS B CA 1
ATOM 5964 C C . LYS B 1 337 ? 14.914 -48 -20.125 1 90.44 337 LYS B C 1
ATOM 5966 O O . LYS B 1 337 ? 15.461 -48.188 -19.047 1 90.44 337 LYS B O 1
ATOM 5971 N N . ASP B 1 338 ? 14.555 -49 -20.891 1 90.12 338 ASP B N 1
ATOM 5972 C CA . ASP B 1 338 ? 14.797 -50.406 -20.609 1 90.12 338 ASP B CA 1
ATOM 5973 C C . ASP B 1 338 ? 14.266 -50.812 -19.219 1 90.12 338 ASP B C 1
ATOM 5975 O O . ASP B 1 338 ? 14.969 -51.469 -18.453 1 90.12 338 ASP B O 1
ATOM 5979 N N . GLY B 1 339 ? 13.141 -50.25 -18.875 1 90.94 339 GLY B N 1
ATOM 5980 C CA . GLY B 1 339 ? 12.477 -50.594 -17.625 1 90.94 339 GLY B CA 1
ATOM 5981 C C . GLY B 1 339 ? 12.961 -49.812 -16.438 1 90.94 339 GLY B C 1
ATOM 5982 O O . GLY B 1 339 ? 12.492 -50 -15.312 1 90.94 339 GLY B O 1
ATOM 5983 N N . LEU B 1 340 ? 13.867 -48.906 -16.672 1 95.69 340 LEU B N 1
ATOM 5984 C CA . LEU B 1 340 ? 14.398 -48.062 -15.609 1 95.69 340 LEU B CA 1
ATOM 5985 C C . LEU B 1 340 ? 13.922 -46.594 -15.781 1 95.69 340 LEU B C 1
ATOM 5987 O O . LEU B 1 340 ? 13.898 -46.094 -16.891 1 95.69 340 LEU B O 1
ATOM 5991 N N . TYR B 1 341 ? 13.5 -46.031 -14.711 1 96.69 341 TYR B N 1
ATOM 5992 C CA . TYR B 1 341 ? 13.055 -44.656 -14.734 1 96.69 341 TYR B CA 1
ATOM 5993 C C . TYR B 1 341 ? 14.172 -43.719 -14.281 1 96.69 341 TYR B C 1
ATOM 5995 O O . TYR B 1 341 ? 14.773 -43.906 -13.227 1 96.69 341 TYR B O 1
ATOM 6003 N N . ARG B 1 342 ? 14.438 -42.75 -15.117 1 95.88 342 ARG B N 1
ATOM 6004 C CA . ARG B 1 342 ? 15.438 -41.719 -14.789 1 95.88 342 ARG B CA 1
ATOM 6005 C C . ARG B 1 342 ? 14.891 -40.75 -13.766 1 95.88 342 ARG B C 1
ATOM 6007 O O . ARG B 1 342 ? 13.789 -40.219 -13.914 1 95.88 342 ARG B O 1
ATOM 6014 N N . ILE B 1 343 ? 15.633 -40.469 -12.719 1 93.81 343 ILE B N 1
ATOM 6015 C CA . ILE B 1 343 ? 15.227 -39.5 -11.719 1 93.81 343 ILE B CA 1
ATOM 6016 C C . ILE B 1 343 ? 16.438 -38.688 -11.258 1 93.81 343 ILE B C 1
ATOM 6018 O O . ILE B 1 343 ? 17.562 -39.188 -11.289 1 93.81 343 ILE B O 1
ATOM 6022 N N . GLU B 1 344 ? 16.125 -37.469 -11.039 1 89.19 344 GLU B N 1
ATOM 6023 C CA . GLU B 1 344 ? 17.078 -36.688 -10.227 1 89.19 344 GLU B CA 1
ATOM 6024 C C . GLU B 1 344 ? 16.672 -36.688 -8.758 1 89.19 344 GLU B C 1
ATOM 6026 O O . GLU B 1 344 ? 15.648 -36.125 -8.383 1 89.19 344 GLU B O 1
ATOM 6031 N N . GLN B 1 345 ? 17.469 -37.344 -8.039 1 90.44 345 GLN B N 1
ATOM 6032 C CA . GLN B 1 345 ? 17.125 -37.594 -6.641 1 90.44 345 GLN B CA 1
ATOM 6033 C C . GLN B 1 345 ? 17.078 -36.312 -5.836 1 90.44 345 GLN B C 1
ATOM 6035 O O . GLN B 1 345 ? 17.922 -35.438 -5.992 1 90.44 345 GLN B O 1
ATOM 6040 N N . ARG B 1 346 ? 16.109 -36.156 -4.961 1 90.31 346 ARG B N 1
ATOM 6041 C CA . ARG B 1 346 ? 15.977 -35.031 -4.074 1 90.31 346 ARG B CA 1
ATOM 6042 C C . ARG B 1 346 ? 16.203 -35.406 -2.621 1 90.31 346 ARG B C 1
ATOM 6044 O O . ARG B 1 346 ? 16.844 -34.688 -1.862 1 90.31 346 ARG B O 1
ATOM 6051 N N . ASN B 1 347 ? 15.641 -36.531 -2.217 1 90.94 347 ASN B N 1
ATOM 6052 C CA . ASN B 1 347 ? 15.844 -37.094 -0.883 1 90.94 347 ASN B CA 1
ATOM 6053 C C . ASN B 1 347 ? 16.219 -38.562 -0.941 1 90.94 347 ASN B C 1
ATOM 6055 O O . ASN B 1 347 ? 16.016 -39.219 -1.963 1 90.94 347 ASN B O 1
ATOM 6059 N N . LYS B 1 348 ? 16.672 -39 0.146 1 91.62 348 LYS B N 1
ATOM 6060 C CA . LYS B 1 348 ? 17.203 -40.375 0.21 1 91.62 348 LYS B CA 1
ATOM 6061 C C . LYS B 1 348 ? 16.062 -41.406 0.179 1 91.62 348 LYS B C 1
ATOM 6063 O O . LYS B 1 348 ? 15.023 -41.188 0.796 1 91.62 348 LYS B O 1
ATOM 6068 N N . PHE B 1 349 ? 16.344 -42.469 -0.569 1 93.69 349 PHE B N 1
ATOM 6069 C CA . PHE B 1 349 ? 15.539 -43.688 -0.522 1 93.69 349 PHE B CA 1
ATOM 6070 C C . PHE B 1 349 ? 16.375 -44.906 -0.907 1 93.69 349 PHE B C 1
ATOM 6072 O O . PHE B 1 349 ? 17.5 -44.781 -1.389 1 93.69 349 PHE B O 1
ATOM 6079 N N . SER B 1 350 ? 15.805 -46.094 -0.616 1 95.06 350 SER B N 1
ATOM 6080 C CA . SER B 1 350 ? 16.625 -47.281 -0.747 1 95.06 350 SER B CA 1
ATOM 6081 C C . SER B 1 350 ? 15.883 -48.375 -1.498 1 95.06 350 SER B C 1
ATOM 6083 O O . SER B 1 350 ? 14.648 -48.375 -1.567 1 95.06 350 SER B O 1
ATOM 6085 N N . VAL B 1 351 ? 16.734 -49.312 -1.983 1 96.25 351 VAL B N 1
ATOM 6086 C CA . VAL B 1 351 ? 16.156 -50.5 -2.572 1 96.25 351 VAL B CA 1
ATOM 6087 C C . VAL B 1 351 ? 15.375 -51.281 -1.517 1 96.25 351 VAL B C 1
ATOM 6089 O O . VAL B 1 351 ? 15.812 -51.406 -0.372 1 96.25 351 VAL B O 1
ATOM 6092 N N . GLY B 1 352 ? 14.219 -51.781 -1.955 1 95.62 352 GLY B N 1
ATOM 6093 C CA . GLY B 1 352 ? 13.383 -52.531 -1.039 1 95.62 352 GLY B CA 1
ATOM 6094 C C . GLY B 1 352 ? 12.336 -51.656 -0.346 1 95.62 352 GLY B C 1
ATOM 6095 O O . GLY B 1 352 ? 11.367 -52.188 0.21 1 95.62 352 GLY B O 1
ATOM 6096 N N . GLU B 1 353 ? 12.5 -50.375 -0.411 1 95.06 353 GLU B N 1
ATOM 6097 C CA . GLU B 1 353 ? 11.57 -49.469 0.24 1 95.06 353 GLU B CA 1
ATOM 6098 C C . GLU B 1 353 ? 10.266 -49.375 -0.548 1 95.06 353 GLU B C 1
ATOM 6100 O O . GLU B 1 353 ? 10.273 -49.438 -1.778 1 95.06 353 GLU B O 1
ATOM 6105 N N . THR B 1 354 ? 9.188 -49.188 0.194 1 96.56 354 THR B N 1
ATOM 6106 C CA . THR B 1 354 ? 7.902 -48.875 -0.423 1 96.56 354 THR B CA 1
ATOM 6107 C C . THR B 1 354 ? 7.707 -47.344 -0.491 1 96.56 354 THR B C 1
ATOM 6109 O O . THR B 1 354 ? 7.781 -46.656 0.53 1 96.56 354 THR B O 1
ATOM 6112 N N . ILE B 1 355 ? 7.523 -46.844 -1.711 1 96.38 355 ILE B N 1
ATOM 6113 C CA . ILE B 1 355 ? 7.27 -45.438 -1.935 1 96.38 355 ILE B CA 1
AT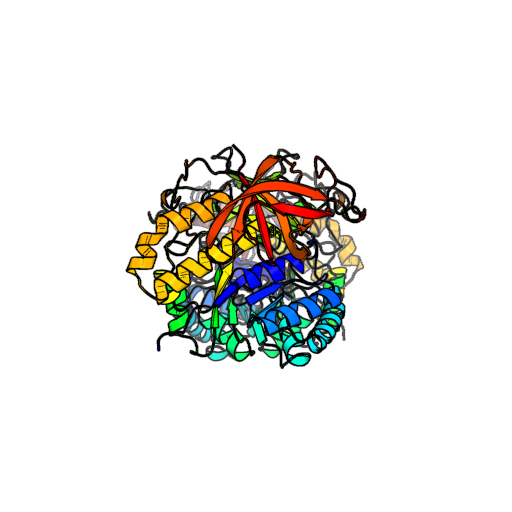OM 6114 C C . ILE B 1 355 ? 5.988 -45.25 -2.742 1 96.38 355 ILE B C 1
ATOM 6116 O O . ILE B 1 355 ? 5.199 -46.188 -2.881 1 96.38 355 ILE B O 1
ATOM 6120 N N . GLU B 1 356 ? 5.73 -44 -3.178 1 96.81 356 GLU B N 1
ATOM 6121 C CA . GLU B 1 356 ? 4.5 -43.719 -3.914 1 96.81 356 GLU B CA 1
ATOM 6122 C C . GLU B 1 356 ? 4.789 -42.969 -5.203 1 96.81 356 GLU B C 1
ATOM 6124 O O . GLU B 1 356 ? 5.629 -42.062 -5.223 1 96.81 356 GLU B O 1
ATOM 6129 N N . ILE B 1 357 ? 4.117 -43.375 -6.258 1 97.31 357 ILE B N 1
ATOM 6130 C CA . ILE B 1 357 ? 4.062 -42.625 -7.5 1 97.31 357 ILE B CA 1
ATOM 6131 C C . ILE B 1 357 ? 2.824 -41.719 -7.504 1 97.31 357 ILE B C 1
ATOM 6133 O O . ILE B 1 357 ? 1.695 -42.219 -7.555 1 97.31 357 ILE B O 1
ATOM 6137 N N . MET B 1 358 ? 3.059 -40.438 -7.449 1 96.62 358 MET B N 1
ATOM 6138 C CA . MET B 1 358 ? 1.97 -39.469 -7.547 1 96.62 358 MET B CA 1
ATOM 6139 C C . MET B 1 358 ? 1.723 -39.062 -9 1 96.62 358 MET B C 1
ATOM 6141 O O . MET B 1 358 ? 2.607 -38.531 -9.656 1 96.62 358 MET B O 1
ATOM 6145 N N . LYS B 1 359 ? 0.569 -39.281 -9.477 1 97.31 359 LYS B N 1
ATOM 6146 C CA . LYS B 1 359 ? 0.231 -39.031 -10.867 1 97.31 359 LYS B CA 1
ATOM 6147 C C . LYS B 1 359 ? -0.648 -37.781 -11.008 1 97.31 359 LYS B C 1
ATOM 6149 O O . LYS B 1 359 ? -1.406 -37.469 -10.094 1 97.31 359 LYS B O 1
ATOM 6154 N N . PRO B 1 360 ? -0.642 -37.125 -12.172 1 96.81 360 PRO B N 1
ATOM 6155 C CA . PRO B 1 360 ? -1.443 -35.938 -12.398 1 96.81 360 PRO B CA 1
ATOM 6156 C C . PRO B 1 360 ? -2.945 -36.188 -12.336 1 96.81 360 PRO B C 1
ATOM 6158 O O . PRO B 1 360 ? -3.727 -35.281 -12.031 1 96.81 360 PRO B O 1
ATOM 6161 N N . ASP B 1 361 ? -3.402 -37.406 -12.547 1 94.75 361 ASP B N 1
ATOM 6162 C CA . ASP B 1 361 ? -4.828 -37.719 -12.648 1 94.75 361 ASP B CA 1
ATOM 6163 C C . ASP B 1 361 ? -5.426 -38 -11.266 1 94.75 361 ASP B C 1
ATOM 6165 O O . ASP B 1 361 ? -6.59 -38.375 -11.156 1 94.75 361 ASP B O 1
ATOM 6169 N N . GLY B 1 362 ? -4.621 -37.875 -10.258 1 94.19 362 GLY B N 1
ATOM 6170 C CA . GLY B 1 362 ? -5.125 -38.031 -8.898 1 94.19 362 GLY B CA 1
ATOM 6171 C C . GLY B 1 362 ? -4.715 -39.344 -8.258 1 94.19 362 GLY B C 1
ATOM 6172 O O . GLY B 1 362 ? -4.871 -39.531 -7.047 1 94.19 362 GLY B O 1
ATOM 6173 N N . GLN B 1 363 ? -4.129 -40.219 -8.977 1 95.31 363 GLN B N 1
ATOM 6174 C CA . GLN B 1 363 ? -3.736 -41.5 -8.445 1 95.31 363 GLN B CA 1
ATOM 6175 C C . GLN B 1 363 ? -2.436 -41.406 -7.652 1 95.31 363 GLN B C 1
ATOM 6177 O O . GLN B 1 363 ? -1.525 -40.688 -8.031 1 95.31 363 GLN B O 1
ATOM 6182 N N . ASN B 1 364 ? -2.457 -42.125 -6.582 1 95.44 364 ASN B N 1
ATOM 6183 C CA . ASN B 1 364 ? -1.258 -42.438 -5.805 1 95.44 364 ASN B CA 1
ATOM 6184 C C . ASN B 1 364 ? -0.961 -43.906 -5.789 1 95.44 364 ASN B C 1
ATOM 6186 O O . ASN B 1 364 ? -1.668 -44.688 -5.141 1 95.44 364 ASN B O 1
ATOM 6190 N N . ILE B 1 365 ? 0.084 -44.312 -6.426 1 97.25 365 ILE B N 1
ATOM 6191 C CA . ILE B 1 365 ? 0.359 -45.719 -6.598 1 97.25 365 ILE B CA 1
ATOM 6192 C C . ILE B 1 365 ? 1.519 -46.125 -5.691 1 97.25 365 ILE B C 1
ATOM 6194 O O . ILE B 1 365 ? 2.643 -45.656 -5.859 1 97.25 365 ILE B O 1
ATOM 6198 N N . GLU B 1 366 ? 1.217 -47 -4.785 1 96.94 366 GLU B N 1
ATOM 6199 C CA . GLU B 1 366 ? 2.297 -47.594 -3.994 1 96.94 366 GLU B CA 1
ATOM 6200 C C . GLU B 1 366 ? 3.184 -48.5 -4.848 1 96.94 366 GLU B C 1
ATOM 6202 O O . GLU B 1 366 ? 2.684 -49.281 -5.664 1 96.94 366 GLU B O 1
ATOM 6207 N N . THR B 1 367 ? 4.453 -48.344 -4.629 1 97.44 367 THR B N 1
ATOM 6208 C CA . THR B 1 367 ? 5.387 -49.125 -5.426 1 97.44 367 THR B CA 1
ATOM 6209 C C . THR B 1 367 ? 6.656 -49.438 -4.633 1 97.44 367 THR B C 1
ATOM 6211 O O . THR B 1 367 ? 7.043 -48.656 -3.754 1 97.44 367 THR B O 1
ATOM 6214 N N . ALA B 1 368 ? 7.258 -50.5 -4.918 1 97.38 368 ALA B N 1
ATOM 6215 C CA . ALA B 1 368 ? 8.523 -50.875 -4.289 1 97.38 368 ALA B CA 1
ATOM 6216 C C . ALA B 1 368 ? 9.703 -50.5 -5.188 1 97.38 368 ALA B C 1
ATOM 6218 O O . ALA B 1 368 ? 9.648 -50.688 -6.402 1 97.38 368 ALA B O 1
ATOM 6219 N N . VAL B 1 369 ? 10.727 -50.125 -4.562 1 97.38 369 VAL B N 1
ATOM 6220 C CA . VAL B 1 369 ? 11.984 -49.875 -5.27 1 97.38 369 VAL B CA 1
ATOM 6221 C C . VAL B 1 369 ? 12.734 -51.188 -5.449 1 97.38 369 VAL B C 1
ATOM 6223 O O . VAL B 1 369 ? 13.242 -51.75 -4.48 1 97.38 369 VAL B O 1
ATOM 6226 N N . GLN B 1 370 ? 12.891 -51.5 -6.652 1 97.06 370 GLN B N 1
ATOM 6227 C CA . GLN B 1 370 ? 13.477 -52.812 -6.914 1 97.06 370 GLN B CA 1
ATOM 6228 C C . GLN B 1 370 ? 14.977 -52.688 -7.156 1 97.06 370 GLN B C 1
ATOM 6230 O O . GLN B 1 370 ? 15.742 -53.562 -6.75 1 97.06 370 GLN B O 1
ATOM 6235 N N . ARG B 1 371 ? 15.352 -51.688 -7.855 1 96.44 371 ARG B N 1
ATOM 6236 C CA . ARG B 1 371 ? 16.75 -51.469 -8.18 1 96.44 371 ARG B CA 1
ATOM 6237 C C . ARG B 1 371 ? 17.062 -49.969 -8.289 1 96.44 371 ARG B C 1
ATOM 6239 O O . ARG B 1 371 ? 16.188 -49.188 -8.656 1 96.44 371 ARG B O 1
ATOM 6246 N N . ILE B 1 372 ? 18.281 -49.625 -7.945 1 96.38 372 ILE B N 1
ATOM 6247 C CA . ILE B 1 372 ? 18.828 -48.281 -8.164 1 96.38 372 ILE B CA 1
ATOM 6248 C C . ILE B 1 372 ? 20.156 -48.375 -8.891 1 96.38 372 ILE B C 1
ATOM 6250 O O . ILE B 1 372 ? 21.062 -49.125 -8.453 1 96.38 372 ILE B O 1
ATOM 6254 N N . VAL B 1 373 ? 20.25 -47.719 -9.984 1 95.19 373 VAL B N 1
ATOM 6255 C CA . VAL B 1 373 ? 21.469 -47.75 -10.789 1 95.19 373 VAL B CA 1
ATOM 6256 C C . VAL B 1 373 ? 21.969 -46.312 -11.023 1 95.19 373 VAL B C 1
ATOM 6258 O O . VAL B 1 373 ? 21.172 -45.406 -11.297 1 95.19 373 VAL B O 1
ATOM 6261 N N . ASP B 1 374 ? 23.234 -46.094 -10.945 1 92.19 374 ASP B N 1
ATOM 6262 C CA . ASP B 1 374 ? 23.75 -44.75 -11.195 1 92.19 374 ASP B CA 1
ATOM 6263 C C . ASP B 1 374 ? 24 -44.5 -12.68 1 92.19 374 ASP B C 1
ATOM 6265 O O . ASP B 1 374 ? 23.688 -45.375 -13.508 1 92.19 374 ASP B O 1
ATOM 6269 N N . GLU B 1 375 ? 24.438 -43.375 -13.047 1 90.12 375 GLU B N 1
ATOM 6270 C CA . GLU B 1 375 ? 24.609 -43 -14.438 1 90.12 375 GLU B CA 1
ATOM 6271 C C . GLU B 1 375 ? 25.672 -43.875 -15.125 1 90.12 375 GLU B C 1
ATOM 6273 O O . GLU B 1 375 ? 25.656 -44 -16.344 1 90.12 375 GLU B O 1
ATOM 6278 N N . GLU B 1 376 ? 26.5 -44.469 -14.312 1 91.12 376 GLU B N 1
ATOM 6279 C CA . GLU B 1 376 ? 27.578 -45.281 -14.844 1 91.12 376 GLU B CA 1
ATOM 6280 C C . GLU B 1 376 ? 27.141 -46.75 -14.977 1 91.12 376 GLU B C 1
ATOM 6282 O O . GLU B 1 376 ? 27.891 -47.594 -15.469 1 91.12 376 GLU B O 1
ATOM 6287 N N . GLY B 1 377 ? 26.047 -47.031 -14.492 1 90.31 377 GLY B N 1
ATOM 6288 C CA . GLY B 1 377 ? 25.516 -48.375 -14.609 1 90.31 377 GLY B CA 1
ATOM 6289 C C . GLY B 1 377 ? 25.75 -49.219 -13.375 1 90.31 377 GLY B C 1
ATOM 6290 O O . GLY B 1 377 ? 25.453 -50.438 -13.359 1 90.31 377 GLY B O 1
ATOM 6291 N N . ASN B 1 378 ? 26.297 -48.625 -12.352 1 93.06 378 ASN B N 1
ATOM 6292 C CA . ASN B 1 378 ? 26.562 -49.375 -11.125 1 93.06 378 ASN B CA 1
ATOM 6293 C C . ASN B 1 378 ? 25.328 -49.438 -10.234 1 93.06 378 ASN B C 1
ATOM 6295 O O . ASN B 1 378 ? 24.625 -48.438 -10.055 1 93.06 378 ASN B O 1
ATOM 6299 N N . GLU B 1 379 ? 25.156 -50.688 -9.727 1 94.12 379 GLU B N 1
ATOM 6300 C CA . GLU B 1 379 ? 24.062 -50.875 -8.789 1 94.12 379 GLU B CA 1
ATOM 6301 C C . GLU B 1 379 ? 24.359 -50.219 -7.445 1 94.12 379 GLU B C 1
ATOM 6303 O O . GLU B 1 379 ? 25.5 -50.25 -6.969 1 94.12 379 GLU B O 1
ATOM 6308 N N . GLN B 1 380 ? 23.281 -49.594 -6.941 1 92.56 380 GLN B N 1
ATOM 6309 C CA . GLN B 1 380 ? 23.375 -48.969 -5.629 1 92.56 380 GLN B CA 1
ATOM 6310 C C . GLN B 1 380 ? 22.266 -49.469 -4.703 1 92.56 380 GLN B C 1
ATOM 6312 O O . GLN B 1 380 ? 21.156 -49.781 -5.156 1 92.56 380 GLN B O 1
ATOM 6317 N N . GLU B 1 381 ? 22.578 -49.562 -3.398 1 92 381 GLU B N 1
ATOM 6318 C CA . GLU B 1 381 ? 21.594 -49.969 -2.408 1 92 381 GLU B CA 1
ATOM 6319 C C . GLU B 1 381 ? 20.734 -48.781 -1.967 1 92 381 GLU B C 1
ATOM 6321 O O . GLU B 1 381 ? 19.578 -48.969 -1.557 1 92 381 GLU B O 1
ATOM 6326 N N . SER B 1 382 ? 21.406 -47.719 -2.055 1 91.19 382 SER B N 1
ATOM 6327 C CA . SER B 1 382 ? 20.703 -46.5 -1.652 1 91.19 382 SER B CA 1
ATOM 6328 C C . SER B 1 382 ? 21.109 -45.312 -2.504 1 91.19 382 SER B C 1
ATOM 6330 O O . SER B 1 382 ? 22.078 -45.375 -3.273 1 91.19 382 SER B O 1
ATOM 6332 N N . ALA B 1 383 ? 20.297 -44.312 -2.496 1 80.5 383 ALA B N 1
ATOM 6333 C CA . ALA B 1 383 ? 20.578 -43.031 -3.168 1 80.5 383 ALA B CA 1
ATOM 6334 C C . ALA B 1 383 ? 20.891 -41.938 -2.158 1 80.5 383 ALA B C 1
ATOM 6336 O O . ALA B 1 383 ? 20.016 -41.125 -1.81 1 80.5 383 ALA B O 1
ATOM 6337 N N . PRO B 1 384 ? 22.125 -41.844 -1.745 1 74.75 384 PRO B N 1
ATOM 6338 C CA . PRO B 1 384 ? 22.422 -40.969 -0.608 1 74.75 384 PRO B CA 1
ATOM 6339 C C . PRO B 1 384 ? 22.734 -39.531 -1.033 1 74.75 384 PRO B C 1
ATOM 6341 O O . PRO B 1 384 ? 22.672 -38.625 -0.212 1 74.75 384 PRO B O 1
ATOM 6344 N N . HIS B 1 385 ? 23.047 -39.312 -2.27 1 76.19 385 HIS B N 1
ATOM 6345 C CA . HIS B 1 385 ? 23.547 -38 -2.66 1 76.19 385 HIS B CA 1
ATOM 6346 C C . HIS B 1 385 ? 22.469 -37.188 -3.354 1 76.19 385 HIS B C 1
ATOM 6348 O O . HIS B 1 385 ? 21.938 -37.594 -4.395 1 76.19 385 HIS B O 1
ATOM 6354 N N . PRO B 1 386 ? 22.281 -36 -2.822 1 79.75 386 PRO B N 1
ATOM 6355 C CA . PRO B 1 386 ? 21.266 -35.156 -3.443 1 79.75 386 PRO B CA 1
ATOM 6356 C C . PRO B 1 386 ? 21.641 -34.719 -4.863 1 79.75 386 PRO B C 1
ATOM 6358 O O . PRO B 1 386 ? 22.812 -34.5 -5.156 1 79.75 386 PRO B O 1
ATOM 6361 N N . LYS B 1 387 ? 20.672 -34.719 -5.758 1 81.69 387 LYS B N 1
ATOM 6362 C CA . LYS B 1 387 ? 20.719 -34.219 -7.133 1 81.69 387 LYS B CA 1
ATOM 6363 C C . LYS B 1 387 ? 21.469 -35.188 -8.039 1 81.69 387 LYS B C 1
ATOM 6365 O O . LYS B 1 387 ? 21.891 -34.844 -9.133 1 81.69 387 LYS B O 1
ATOM 6370 N N . GLN B 1 388 ? 21.641 -36.375 -7.5 1 87.62 388 GLN B N 1
ATOM 6371 C CA . GLN B 1 388 ? 22.234 -37.406 -8.336 1 87.62 388 GLN B CA 1
ATOM 6372 C C . GLN B 1 388 ? 21.219 -37.969 -9.336 1 87.62 388 GLN B C 1
ATOM 6374 O O . GLN B 1 388 ? 20.047 -38.156 -8.992 1 87.62 388 GLN B O 1
ATOM 6379 N N . VAL B 1 389 ? 21.719 -38.125 -10.555 1 92.62 389 VAL B N 1
ATOM 6380 C CA . VAL B 1 389 ? 20.875 -38.781 -11.547 1 92.62 389 VAL B CA 1
ATOM 6381 C C . VAL B 1 389 ? 20.922 -40.312 -11.359 1 92.62 389 VAL B C 1
ATOM 6383 O O . VAL B 1 389 ? 22 -40.906 -11.32 1 92.62 389 VAL B O 1
ATOM 6386 N N . LEU B 1 390 ? 19.781 -40.875 -11.227 1 94.75 390 LEU B N 1
ATOM 6387 C CA . LEU B 1 390 ? 19.656 -42.312 -10.984 1 94.75 390 LEU B CA 1
ATOM 6388 C C . LEU B 1 390 ? 18.641 -42.938 -11.945 1 94.75 390 LEU B C 1
ATOM 6390 O O . LEU B 1 390 ? 17.812 -42.219 -12.531 1 94.75 390 LEU B O 1
ATOM 6394 N N . TYR B 1 391 ? 18.859 -44.156 -12.07 1 96.06 391 TYR B N 1
ATOM 6395 C CA . TYR B 1 391 ? 17.891 -44.969 -12.781 1 96.06 391 TYR B CA 1
ATOM 6396 C C . TYR B 1 391 ? 17.297 -46.031 -11.852 1 96.06 391 TYR B C 1
ATOM 6398 O O . TYR B 1 391 ? 18.016 -46.844 -11.297 1 96.06 391 TYR B O 1
ATOM 6406 N N . VAL B 1 392 ? 15.984 -46 -11.758 1 96.75 392 VAL B N 1
ATOM 6407 C CA . VAL B 1 392 ? 15.336 -46.781 -10.727 1 96.75 392 VAL B CA 1
ATOM 6408 C C . VAL B 1 392 ? 14.328 -47.75 -11.367 1 96.75 392 VAL B C 1
ATOM 6410 O O . VAL B 1 392 ? 13.617 -47.375 -12.297 1 96.75 392 VAL B O 1
ATOM 6413 N N . GLU B 1 393 ? 14.375 -48.969 -10.906 1 97.06 393 GLU B N 1
ATOM 6414 C CA . GLU B 1 393 ? 13.344 -49.938 -11.273 1 97.06 393 GLU B CA 1
ATOM 6415 C C . GLU B 1 393 ? 12.25 -50 -10.211 1 97.06 393 GLU B C 1
ATOM 6417 O O . GLU B 1 393 ? 12.539 -50.156 -9.023 1 97.06 393 GLU B O 1
ATOM 6422 N N . LEU B 1 394 ? 11.023 -49.844 -10.68 1 97.19 394 LEU B N 1
ATOM 6423 C CA . LEU B 1 394 ? 9.859 -49.906 -9.797 1 97.19 394 LEU B CA 1
ATOM 6424 C C . LEU B 1 394 ? 8.953 -51.062 -10.164 1 97.19 394 LEU B C 1
ATOM 6426 O O . LEU B 1 394 ? 9 -51.562 -11.289 1 97.19 394 LEU B O 1
ATOM 6430 N N . ASP B 1 395 ? 8.164 -51.469 -9.258 1 96.44 395 ASP B N 1
ATOM 6431 C CA . ASP B 1 395 ? 7.324 -52.625 -9.547 1 96.44 395 ASP B CA 1
ATOM 6432 C C . ASP B 1 395 ? 5.996 -52.219 -10.172 1 96.44 395 ASP B C 1
ATOM 6434 O O . ASP B 1 395 ? 5.188 -53.062 -10.555 1 96.44 395 ASP B O 1
ATOM 6438 N N . HIS B 1 396 ? 5.727 -50.938 -10.25 1 96.62 396 HIS B N 1
ATOM 6439 C CA . HIS B 1 396 ? 4.586 -50.375 -10.969 1 96.62 396 HIS B CA 1
ATOM 6440 C C . HIS B 1 396 ? 5.035 -49.375 -12.039 1 96.62 396 HIS B C 1
ATOM 6442 O O . HIS B 1 396 ? 6.105 -48.781 -11.922 1 96.62 396 HIS B O 1
ATOM 6448 N N . GLU B 1 397 ? 4.191 -49.219 -13 1 95.5 397 GLU B N 1
ATOM 6449 C CA . GLU B 1 397 ? 4.539 -48.344 -14.125 1 95.5 397 GLU B CA 1
ATOM 6450 C C . GLU B 1 397 ? 4.414 -46.875 -13.742 1 95.5 397 GLU B C 1
ATOM 6452 O O . GLU B 1 397 ? 3.453 -46.5 -13.078 1 95.5 397 GLU B O 1
ATOM 6457 N N . ALA B 1 398 ? 5.383 -46.156 -14.148 1 96.19 398 ALA B N 1
ATOM 6458 C CA . ALA B 1 398 ? 5.375 -44.688 -13.992 1 96.19 398 ALA B CA 1
ATOM 6459 C C . ALA B 1 398 ? 5.492 -44 -15.336 1 96.19 398 ALA B C 1
ATOM 6461 O O . ALA B 1 398 ? 5.793 -44.625 -16.359 1 96.19 398 ALA B O 1
ATOM 6462 N N . SER B 1 399 ? 5.07 -42.812 -15.383 1 95.31 399 SER B N 1
ATOM 6463 C CA . SER B 1 399 ? 5.168 -41.969 -16.578 1 95.31 399 SER B CA 1
ATOM 6464 C C . SER B 1 399 ? 6.062 -40.75 -16.344 1 95.31 399 SER B C 1
ATOM 6466 O O . SER B 1 399 ? 6.285 -40.344 -15.195 1 95.31 399 SER B O 1
ATOM 6468 N N . GLN B 1 400 ? 6.512 -40.188 -17.484 1 95 400 GLN B N 1
ATOM 6469 C CA . GLN B 1 400 ? 7.293 -38.969 -17.391 1 95 400 GLN B CA 1
ATOM 6470 C C . GLN B 1 400 ? 6.535 -37.875 -16.609 1 95 400 GLN B C 1
ATOM 6472 O O . GLN B 1 400 ? 5.336 -37.688 -16.812 1 95 400 GLN B O 1
ATOM 6477 N N . TYR B 1 401 ? 7.215 -37.219 -15.648 1 95.31 401 TYR B N 1
ATOM 6478 C CA . TYR B 1 401 ? 6.785 -36.094 -14.836 1 95.31 401 TYR B CA 1
ATOM 6479 C C . TYR B 1 401 ? 6.02 -36.562 -13.602 1 95.31 401 TYR B C 1
ATOM 6481 O O . TYR B 1 401 ? 5.656 -35.781 -12.742 1 95.31 401 TYR B O 1
ATOM 6489 N N . ASP B 1 402 ? 5.75 -37.906 -13.508 1 96.94 402 ASP B N 1
ATOM 6490 C CA . ASP B 1 402 ? 5.234 -38.375 -12.227 1 96.94 402 ASP B CA 1
ATOM 6491 C C . ASP B 1 402 ? 6.184 -38.031 -11.086 1 96.94 402 ASP B C 1
ATOM 6493 O O . ASP B 1 402 ? 7.395 -37.938 -11.289 1 96.94 402 ASP B O 1
ATOM 6497 N N . ILE B 1 403 ? 5.602 -37.875 -9.898 1 96.5 403 ILE B N 1
ATOM 6498 C CA . ILE B 1 403 ? 6.414 -37.531 -8.734 1 96.5 403 ILE B CA 1
ATOM 6499 C C . ILE B 1 403 ? 6.555 -38.75 -7.832 1 96.5 403 ILE B C 1
ATOM 6501 O O . ILE B 1 403 ? 5.574 -39.469 -7.574 1 96.5 403 ILE B O 1
ATOM 6505 N N . LEU B 1 404 ? 7.785 -39.031 -7.449 1 96.31 404 LEU B N 1
ATOM 6506 C CA . LEU B 1 404 ? 8.039 -40.031 -6.434 1 96.31 404 LEU B CA 1
ATOM 6507 C C . LEU B 1 404 ? 8.102 -39.406 -5.043 1 96.31 404 LEU B C 1
ATOM 6509 O O . LEU B 1 404 ? 8.797 -38.406 -4.84 1 96.31 404 LEU B O 1
ATOM 6513 N N . ARG B 1 405 ? 7.332 -40 -4.129 1 94.81 405 ARG B N 1
ATOM 6514 C CA . ARG B 1 405 ? 7.309 -39.5 -2.756 1 94.81 405 ARG B CA 1
ATOM 6515 C C . ARG B 1 405 ? 7.191 -40.656 -1.759 1 94.81 405 ARG B C 1
ATOM 6517 O O . ARG B 1 405 ? 6.879 -41.781 -2.139 1 94.81 405 ARG B O 1
ATOM 6524 N N . ARG B 1 406 ? 7.535 -40.344 -0.512 1 94 406 ARG B N 1
ATOM 6525 C CA . ARG B 1 406 ? 7.441 -41.312 0.564 1 94 406 ARG B CA 1
ATOM 6526 C C . ARG B 1 406 ? 6.594 -40.781 1.716 1 94 406 ARG B C 1
ATOM 6528 O O . ARG B 1 406 ? 6.809 -39.688 2.189 1 94 406 ARG B O 1
ATOM 6535 N N . ALA B 1 407 ? 5.621 -41.562 2.117 1 88.94 407 ALA B N 1
ATOM 6536 C CA . ALA B 1 407 ? 4.812 -41.188 3.283 1 88.94 407 ALA B CA 1
ATOM 6537 C C . ALA B 1 407 ? 5.605 -41.406 4.574 1 88.94 407 ALA B C 1
ATOM 6539 O O . ALA B 1 407 ? 6.16 -42.469 4.812 1 88.94 407 ALA B O 1
ATOM 6540 N N . GLU B 1 408 ? 5.703 -40.312 5.324 1 82 408 GLU B N 1
ATOM 6541 C CA . GLU B 1 408 ? 6.438 -40.406 6.582 1 82 408 GLU B CA 1
ATOM 6542 C C . GLU B 1 408 ? 5.52 -40.844 7.719 1 82 408 GLU B C 1
ATOM 6544 O O . GLU B 1 408 ? 4.348 -40.469 7.766 1 82 408 GLU B O 1
ATOM 6549 N N . SER B 1 409 ? 5.797 -41.938 8.461 1 64.06 409 SER B N 1
ATOM 6550 C CA . SER B 1 409 ? 5.051 -42.5 9.586 1 64.06 409 SER B CA 1
ATOM 6551 C C . SER B 1 409 ? 5.191 -41.625 10.828 1 64.06 409 SER B C 1
ATOM 6553 O O . SER B 1 409 ? 6.219 -40.969 11.023 1 64.06 409 SER B O 1
#